Protein AF-A0AAE1BV63-F1 (afdb_monomer_lite)

Sequence (931 aa):
MGALGSFGGLFDLREAGYTDPILVSGTDGVGTKLKIAHGSNQHNTLGQDLVAMCVNDILVHGARPLFFLDYLATSVLDVAQTVAVVEGVARGCRMAGCALIGGETAEMPGIYPRGEYDLAGFGVGAVERTRLLPRPDTMGPGDTLVALPSSGLHSNGFSLVRRILEADRLSYNDPAPFSPSLSLGTALLTPTTIYPKLLMSALESGLVKGAAHITGGGLTHNIPRILPDNLCAVLKATHWHIHTVFKWIFAHGVSSNEMAGTFNCGLGMVLVVGSGDVEKVVGLIGQGEAKVVGVLTERKQDAPQVIVEELENCLSIELSAMLPMCPSMSTPRTKVAILISGTGTNLQALIDHTRCGLSRGEIVLVLSNKEGVEGITRAEKAGIYTKVIPHQKFESRESFECAVTRELRSAGTDLICLAGFMRVLTGGFVSEWSGRLVNVHPSLLPMFKGIGAQRQALQAGVTLSGCTVHFVAEEVDGGAIITQESVPVLPDDTEDSLTQRIKTAEHKAYPRALEMLARGEVVLGEDGRCINSTIIHLLPERKDVDYFSIFLHFHHFPAINIAPQDIIKMPVRGNTFKIFVGNLSDRTSSTDIRELFEEHGSVVEADVVKNYGFVHMEKEDEGRAAIEVLNGHSLHGKHIVVEASTGARKGGNQKTKIFVGNVHKDAKVDELKGLFEVYGSVVEADILTNYAFLHMDDECQAQRAIRELDGYELHGLRLRVQESTSRVRQQAGMGNPDMCYRCGSGGHWSKECPRDGRLSGGGGGGGGGGGGGSRYPPQPPPERERGGRGSFGASSRYDPYPPPPPPSYARERLIRYREEFDRFGRYDRYYDEGLFESRYGDPPPPLPPLPPPMMRDSMYDHHRRPPLPPLPPPELPGYLRYGRRSPPPPRSRGMDSGSRRRSISPPPHHSLQFHPPPSSRGYVPLTRRPY

Secondary structure (DSSP, 8-state):
---TTSSS----TTTTT-SSEEEEEEEEE-TTHHHHHHHHT--TTHHHHHHHHHHHHHHTTTPEEEEEEEEEEESS--HHHHHHHHHHHHHHHHHHT-EEEEEEEEE-TTTSPTT-EEEEEEEEEEEEGGG-S--GGG--TT-EEEEEE-SSSTTSSHHHHHHHHHHHT--TTSEETTEEEEEHHHHHTPPPP--HHHHHHHHHTT-EEEEEE--TTHHHHHGGGGS-TTEEEEEEGGGSPPPHHHHHHHHTT--HHHHHHHS-TTEEEEEEE-TTTHHHHHHHH-TTT-EEEEEEEEPPTT--SEEEETHHHHHHTTHHHHGGG-HHHHSPPEEEEEEESSS-HHHHHHHHHHHSTT-SEEEEEEEESSTT-HHHHHHHHTT--EEE--GGGSSSHHHHHHHHHHHHHHTT-SEEEESS--SPPPHHHHHHTTTTEEEEESS-TTSS-STTHHHHHHHTT-SEEEEEEEE--SSTT-SPEEEEEEEEPPTT--HHHHHHHHHHHHHHHHHHHHHHHHTTSSEE-TTSSEES----EE----TT--TTTTGGGSSS-------TTSS---------EEEEEES--TT--HHHHHHHHHTTS-EEEEEEETTEEEEEESSHHHHHHHHHHHTT-EETTEE-EEEE-----------EEEEEES--TT--HHHHHHHHHTTS-EEEEEE-SSEEEEEES-HHHHHHHHHHHTT-EETTEE-EEEE--SPPPSS-----TTB-TTTS-BSS-TTS-TT---------------------PPPP---------------------PPPPPPTTSSSSSSTTTTTGGGT------SS------SS---PPPPPPPPPPPP----------PPPPPPPPPPP------------------------------PPP----------------------

Foldseek 3Di:
DDDAPPPWFDDDVVVVPDDAKDKDKFKDWLPPLLVLCLQLVNQQQRLLLQLQVGLVVSVQFLWQWAEKEKEKEAQDDDPVNVVSNVNNVCVNCVLSVYYHGYYYYHHDNLPHPHSGMIMMMMIMTIDHPVLTDQQQVPDDFFWFKKFFWWQAQRRFPVVLVVLLCVLQVHGQQQQCLQHNVDRNSVSSSRHTDRCNVLQSQLSVVSQWNGKWFAHAQAQQPGVVVRYDPFKAWEFELVFFAFRSNLLLSVLLLADLNNSRGTGNRTTRMMTTGGNVCVVVSCVSSDPPRMTGGTTMRGDDPPHRRYHYPCSNVNSPVCSVVSQVVRSQHPDAAAEEEEEAAAQCPLVLLLLVLVNRSSFSYDHQEYEYLDPPHNNQVVCVVSVHHYYYQNPVVDPDLVRSLVVVVVVCVVSVHRAYEYRHNPDQHDQVSLVVCPQRYKYKALWDPPPQFDPPSLVVCVVVVDQKTAMWMFRDHNPGVPAETQEIEMDTDDPPDDSVNSVVRRSVRSSVTVSVSSRCVRSVCWTQDPVRYTDNGPHPHDDPDDSPDDPPVVPPPPPDDPDDDDDPPPPDPPPDPDPWFKKKKAQADQPDAQVNVCVLLVVQAAWPGKADDRGMIMTTGNDPVSLVVSQVPQAQPADPNTGMHMGGPPDDDPDDDPWFKKKKFQADQPDDQVNVLVLLVVQADWPDKADDRGMIITTGSHPVSLVVSQVPQQQPADPNTGIHMDTDPDDDDPDDDDPDVQAAPPPRHGDDHVVPPPPDDDDDDDDDDDDDDDDDDDDDDDDDDDDDDDDDDDDDDDDDDDDDDDDDDDDDVVPPVVPVVPVVVVVPPDDPDPPDDDDDDDDDDDDDDDDDDDDDDDDDDDDDDDDDDDDDDDDDDDDDDDDDDDDDDDDDDDDDDDDDDDDDDDDDDDDDDDDDDDDDDDDDDDDDDDDDDDD

Structure (mmCIF, N/CA/C/O backbone):
data_AF-A0AAE1BV63-F1
#
_entry.id   AF-A0AAE1BV63-F1
#
loop_
_atom_site.group_PDB
_atom_site.id
_atom_site.type_symbol
_atom_site.label_atom_id
_atom_site.label_alt_id
_atom_site.label_comp_id
_atom_site.label_asym_id
_atom_site.label_entity_id
_atom_site.label_seq_id
_atom_site.pdbx_PDB_ins_code
_atom_site.Cartn_x
_atom_site.Cartn_y
_atom_site.Cartn_z
_atom_site.occupancy
_atom_site.B_iso_or_equiv
_atom_site.auth_seq_id
_atom_site.auth_comp_id
_atom_site.auth_asym_id
_atom_site.auth_atom_id
_atom_site.pdbx_PDB_model_num
ATOM 1 N N . MET A 1 1 ? -36.132 -7.567 12.365 1.00 48.16 1 MET A N 1
ATOM 2 C CA . MET A 1 1 ? -36.767 -6.713 11.339 1.00 48.16 1 MET A CA 1
ATOM 3 C C . MET A 1 1 ? -36.073 -7.010 10.011 1.00 48.16 1 MET A C 1
ATOM 5 O O . MET A 1 1 ? -34.857 -6.916 9.986 1.00 48.16 1 MET A O 1
ATOM 9 N N . GLY A 1 2 ? -36.809 -7.417 8.967 1.00 44.41 2 GLY A N 1
ATOM 10 C CA . GLY A 1 2 ? -36.279 -7.761 7.629 1.00 44.41 2 GLY A CA 1
ATOM 11 C C . GLY A 1 2 ? -35.712 -9.185 7.490 1.00 44.41 2 GLY A C 1
ATOM 12 O O . GLY A 1 2 ? -34.997 -9.649 8.371 1.00 44.41 2 GLY A O 1
ATOM 13 N N . ALA A 1 3 ? -36.050 -9.875 6.396 1.00 48.84 3 ALA A N 1
ATOM 14 C CA . ALA A 1 3 ? -35.415 -11.125 5.965 1.00 48.84 3 ALA A CA 1
ATOM 15 C C . ALA A 1 3 ? -34.376 -10.814 4.871 1.00 48.84 3 ALA A C 1
ATOM 17 O O . ALA A 1 3 ? -34.560 -9.854 4.120 1.00 48.84 3 ALA A O 1
ATOM 18 N N . LEU A 1 4 ? -33.307 -11.616 4.763 1.00 54.28 4 LEU A N 1
ATOM 19 C CA . LEU A 1 4 ? -32.365 -11.545 3.636 1.00 54.28 4 LEU A CA 1
ATOM 20 C C . LEU A 1 4 ? -33.153 -11.646 2.315 1.00 54.28 4 LEU A C 1
ATOM 22 O O . LEU A 1 4 ? -33.952 -12.567 2.150 1.00 54.28 4 LEU A O 1
ATOM 26 N N . GLY A 1 5 ? -32.969 -10.679 1.410 1.00 52.78 5 GLY A N 1
ATOM 27 C CA . GLY A 1 5 ? -33.716 -10.579 0.146 1.00 52.78 5 GLY A CA 1
ATOM 28 C C . GLY A 1 5 ? -34.748 -9.442 0.061 1.00 52.78 5 GLY A C 1
ATOM 29 O O . GLY A 1 5 ? -35.407 -9.304 -0.968 1.00 52.78 5 GLY A O 1
ATOM 30 N N . SER A 1 6 ? -34.902 -8.601 1.093 1.00 57.50 6 SER A N 1
ATOM 31 C CA . SER A 1 6 ? -35.590 -7.304 0.958 1.00 57.50 6 SER A CA 1
ATOM 32 C C . SER A 1 6 ? -34.707 -6.258 0.262 1.00 57.50 6 SER A C 1
ATOM 34 O O . SER A 1 6 ? -33.487 -6.360 0.296 1.00 57.50 6 SER A O 1
ATOM 36 N N . PHE A 1 7 ? -35.307 -5.202 -0.311 1.00 67.06 7 PHE A N 1
ATOM 37 C CA . PHE A 1 7 ? -34.598 -4.084 -0.979 1.00 67.06 7 PHE A CA 1
ATOM 38 C C . PHE A 1 7 ? -33.525 -3.374 -0.121 1.00 67.06 7 PHE A C 1
ATOM 40 O O . PHE A 1 7 ? -32.761 -2.566 -0.640 1.00 67.06 7 PHE A O 1
ATOM 47 N N . GLY A 1 8 ? -33.482 -3.635 1.186 1.00 78.94 8 GLY A N 1
ATOM 48 C CA . GLY A 1 8 ? -32.449 -3.160 2.098 1.00 78.94 8 GLY A CA 1
ATOM 49 C C . GLY A 1 8 ? -32.586 -3.793 3.482 1.00 78.94 8 GLY A C 1
ATOM 50 O O . GLY A 1 8 ? -33.669 -4.262 3.851 1.00 78.94 8 GLY A O 1
ATOM 51 N N . GLY A 1 9 ? -31.485 -3.805 4.234 1.00 85.81 9 GLY A N 1
ATOM 52 C CA . GLY A 1 9 ? -31.464 -4.149 5.655 1.00 85.81 9 GLY A CA 1
ATOM 53 C C . GLY A 1 9 ? -31.871 -2.953 6.524 1.00 85.81 9 GLY A C 1
ATOM 54 O O . GLY A 1 9 ? -31.600 -1.804 6.178 1.00 85.81 9 GLY A O 1
ATOM 55 N N . LEU A 1 10 ? -32.533 -3.214 7.652 1.00 89.44 10 LEU A N 1
ATOM 56 C CA . LEU A 1 10 ? -32.981 -2.189 8.601 1.00 89.44 10 LEU A CA 1
ATOM 57 C C . LEU A 1 10 ? -32.291 -2.396 9.951 1.00 89.44 10 LEU A C 1
ATOM 59 O O . LEU A 1 10 ? -32.189 -3.529 10.419 1.00 89.44 10 LEU A O 1
ATOM 63 N N . PHE A 1 11 ? -31.866 -1.306 10.593 1.00 91.38 11 PHE A N 1
ATOM 64 C CA . PHE A 1 11 ? -31.244 -1.331 11.918 1.00 91.38 11 PHE A CA 1
ATOM 65 C C . PHE A 1 11 ? -31.878 -0.270 12.825 1.00 91.38 11 PHE A C 1
ATOM 67 O O . PHE A 1 11 ? -31.941 0.903 12.456 1.00 91.38 11 PHE A O 1
ATOM 74 N N . ASP A 1 12 ? -32.342 -0.673 14.008 1.00 92.56 12 ASP A N 1
ATOM 75 C CA . ASP A 1 12 ? -32.996 0.221 14.968 1.00 92.56 12 ASP A CA 1
ATOM 76 C C . ASP A 1 12 ? -31.993 0.734 16.016 1.00 92.56 12 ASP A C 1
ATOM 78 O O . ASP A 1 12 ? -31.551 0.008 16.907 1.00 92.56 12 ASP A O 1
ATOM 82 N N . LEU A 1 13 ? -31.634 2.018 15.917 1.00 94.31 13 LEU A N 1
ATOM 83 C CA . LEU A 1 13 ? -30.708 2.674 16.850 1.00 94.31 13 LEU A CA 1
ATOM 84 C C . LEU A 1 13 ? -31.294 2.860 18.252 1.00 94.31 13 LEU A C 1
ATOM 86 O O . LEU A 1 13 ? -30.547 2.897 19.232 1.00 94.31 13 LEU A O 1
ATOM 90 N N . ARG A 1 14 ? -32.619 2.992 18.358 1.00 91.81 14 ARG A N 1
ATOM 91 C CA . ARG A 1 14 ? -33.298 3.191 19.636 1.00 91.81 14 ARG A CA 1
ATOM 92 C C . ARG A 1 14 ? -33.307 1.894 20.430 1.00 91.81 14 ARG A C 1
ATOM 94 O O . ARG A 1 14 ? -32.997 1.923 21.617 1.00 91.81 14 ARG A O 1
ATOM 101 N N . GLU A 1 15 ? -33.615 0.769 19.786 1.00 91.88 15 GLU A N 1
ATOM 102 C CA . GLU A 1 15 ? -33.500 -0.548 20.430 1.00 91.88 15 GLU A CA 1
ATOM 103 C C . GLU A 1 15 ? -32.046 -0.902 20.762 1.00 91.88 15 GLU A C 1
ATOM 105 O O . GLU A 1 15 ? -31.790 -1.526 21.790 1.00 91.88 15 GLU A O 1
ATOM 110 N N . ALA A 1 16 ? -31.081 -0.423 19.970 1.00 90.88 16 ALA A N 1
ATOM 111 C CA . ALA A 1 16 ? -29.656 -0.537 20.286 1.00 90.88 16 ALA A CA 1
ATOM 112 C C . ALA A 1 16 ? -29.198 0.343 21.473 1.00 90.88 16 ALA A C 1
ATOM 114 O O . ALA A 1 16 ? -28.040 0.256 21.885 1.00 90.88 16 ALA A O 1
ATOM 115 N N . GLY A 1 17 ? -30.092 1.159 22.047 1.00 93.94 17 GLY A N 1
ATOM 116 C CA . GLY A 1 17 ? -29.869 1.894 23.294 1.00 93.94 17 GLY A CA 1
ATOM 117 C C . GLY A 1 17 ? -29.254 3.286 23.144 1.00 93.94 17 GLY A C 1
ATOM 118 O O . GLY A 1 17 ? -28.806 3.847 24.143 1.00 93.94 17 GLY A O 1
ATOM 119 N N . TYR A 1 18 ? -29.226 3.856 21.937 1.00 95.88 18 TYR A N 1
ATOM 120 C CA . TYR A 1 18 ? -28.666 5.191 21.707 1.00 95.88 18 TYR A CA 1
ATOM 121 C C . TYR A 1 18 ? -29.670 6.315 21.978 1.00 95.88 18 TYR A C 1
ATOM 123 O O . TYR A 1 18 ? -30.867 6.178 21.712 1.00 95.88 18 TYR A O 1
ATOM 131 N N . THR A 1 19 ? -29.163 7.452 22.464 1.00 95.44 19 THR A N 1
ATOM 132 C CA . THR A 1 19 ? -29.959 8.661 22.740 1.00 95.44 19 THR A CA 1
ATOM 133 C C . THR A 1 19 ? -29.671 9.794 21.750 1.00 95.44 19 THR A C 1
ATOM 135 O O . THR A 1 19 ? -30.606 10.271 21.110 1.00 95.44 19 THR A O 1
ATOM 138 N N . ASP A 1 20 ? -28.406 10.209 21.582 1.00 96.44 20 ASP A N 1
ATOM 139 C CA . ASP A 1 20 ? -27.961 11.184 20.563 1.00 96.44 20 ASP A CA 1
ATOM 140 C C . ASP A 1 20 ? -26.793 10.591 19.749 1.00 96.44 20 ASP A C 1
ATOM 142 O O . ASP A 1 20 ? -25.635 11.020 19.880 1.00 96.44 20 ASP A O 1
ATOM 146 N N . PRO A 1 21 ? -27.071 9.549 18.934 1.00 96.81 21 PRO A N 1
ATOM 147 C CA . PRO A 1 21 ? -26.033 8.862 18.187 1.00 96.81 21 PRO A CA 1
ATOM 148 C C . PRO A 1 21 ? -25.494 9.717 17.040 1.00 96.81 21 PRO A C 1
ATOM 150 O O . PRO A 1 21 ? -26.239 10.301 16.251 1.00 96.81 21 PRO A O 1
ATOM 153 N N . ILE A 1 22 ? -24.177 9.679 16.873 1.00 97.94 22 ILE A N 1
ATOM 154 C CA . ILE A 1 22 ? -23.497 9.970 15.615 1.00 97.94 22 ILE A CA 1
ATOM 155 C C . ILE A 1 22 ? -23.213 8.637 14.931 1.00 97.94 22 ILE A C 1
ATOM 157 O O . ILE A 1 22 ? -22.596 7.749 15.522 1.00 97.94 22 ILE A O 1
ATOM 161 N N . LEU A 1 23 ? -23.647 8.515 13.677 1.00 98.31 23 LEU A N 1
ATOM 162 C CA . LEU A 1 23 ? -23.282 7.390 12.826 1.00 98.31 23 LEU A CA 1
ATOM 163 C C . LEU A 1 23 ? -21.891 7.609 12.242 1.00 98.31 23 LEU A C 1
ATOM 165 O O . LEU A 1 23 ? -21.590 8.678 11.711 1.00 98.31 23 LEU A O 1
ATOM 169 N N . VAL A 1 24 ? -21.065 6.575 12.328 1.00 98.44 24 VAL A N 1
ATOM 170 C CA . VAL A 1 24 ? -19.722 6.537 11.759 1.00 98.44 24 VAL A CA 1
ATOM 171 C C . VAL A 1 24 ? -19.700 5.411 10.740 1.00 98.44 24 VAL A C 1
ATOM 173 O O . VAL A 1 24 ? -19.952 4.258 11.082 1.00 98.44 24 VAL A O 1
ATOM 176 N N . SER A 1 25 ? -19.427 5.747 9.487 1.00 97.81 25 SER A N 1
ATOM 177 C CA . SER A 1 25 ? -19.325 4.784 8.394 1.00 97.81 25 SER A CA 1
ATOM 178 C C . SER A 1 25 ? -17.893 4.716 7.885 1.00 97.81 25 SER A C 1
ATOM 180 O O . SER A 1 25 ? -17.266 5.757 7.694 1.00 97.81 25 SER A O 1
ATOM 182 N N . GLY A 1 26 ? -17.415 3.509 7.614 1.00 96.12 26 GLY A N 1
ATOM 183 C CA . GLY A 1 26 ? -16.130 3.245 6.978 1.00 96.12 26 GLY A CA 1
ATOM 184 C C . GLY A 1 26 ? -16.321 2.304 5.797 1.00 96.12 26 GLY A C 1
ATOM 185 O O . GLY A 1 26 ? -17.172 1.413 5.837 1.00 96.12 26 GLY A O 1
ATOM 186 N N . THR A 1 27 ? -15.537 2.511 4.746 1.00 97.69 27 THR A N 1
ATOM 187 C CA . THR A 1 27 ? -15.464 1.594 3.611 1.00 97.69 27 THR A CA 1
ATOM 188 C C . THR A 1 27 ? -14.014 1.256 3.348 1.00 97.69 27 THR A C 1
ATOM 190 O O . THR A 1 27 ? -13.160 2.140 3.401 1.00 97.69 27 THR A O 1
ATOM 193 N N . ASP A 1 28 ? -13.748 -0.019 3.101 1.00 97.38 28 ASP A N 1
ATOM 194 C CA . ASP A 1 28 ? -12.404 -0.495 2.815 1.00 97.38 28 ASP A CA 1
ATOM 195 C C . ASP A 1 28 ? -12.444 -1.775 1.973 1.00 97.38 28 ASP A C 1
ATOM 197 O O . ASP A 1 28 ? -13.479 -2.438 1.854 1.00 97.38 28 ASP A O 1
ATOM 201 N N . GLY A 1 29 ? -11.301 -2.116 1.393 1.00 96.00 29 GLY A N 1
ATOM 202 C CA . GLY A 1 29 ? -11.065 -3.371 0.696 1.00 96.00 29 GLY A CA 1
ATOM 203 C C . GLY A 1 29 ? -9.967 -4.190 1.371 1.00 96.00 29 GLY A C 1
ATOM 204 O O . GLY A 1 29 ? -9.286 -3.752 2.294 1.00 96.00 29 GLY A O 1
ATOM 205 N N . VAL A 1 30 ? -9.752 -5.408 0.877 1.00 96.12 30 VAL A N 1
ATOM 206 C CA . VAL A 1 30 ? -8.636 -6.261 1.339 1.00 96.12 30 VAL A CA 1
ATOM 207 C C . VAL A 1 30 ? -7.310 -5.886 0.654 1.00 96.12 30 VAL A C 1
ATOM 209 O O . VAL A 1 30 ? -6.223 -6.208 1.136 1.00 96.12 30 VAL A O 1
ATOM 212 N N . GLY A 1 31 ? -7.383 -5.191 -0.484 1.00 94.31 31 GLY A N 1
ATOM 213 C CA . GLY A 1 31 ? -6.221 -4.749 -1.248 1.00 94.31 31 GLY A CA 1
ATOM 214 C C . GLY A 1 31 ? -5.476 -5.895 -1.939 1.00 94.31 31 GLY A C 1
ATOM 215 O O . GLY A 1 31 ? -6.015 -6.967 -2.219 1.00 94.31 31 GLY A O 1
ATOM 216 N N . THR A 1 32 ? -4.187 -5.693 -2.224 1.00 94.69 32 THR A N 1
ATOM 217 C CA . THR A 1 32 ? -3.388 -6.646 -3.019 1.00 94.69 32 THR A CA 1
ATOM 218 C C . THR A 1 32 ? -3.081 -7.969 -2.310 1.00 94.69 32 THR A C 1
ATOM 220 O O . THR A 1 32 ? -2.528 -8.873 -2.942 1.00 94.69 32 THR A O 1
ATOM 223 N N . LYS A 1 33 ? -3.508 -8.144 -1.050 1.00 97.56 33 LYS A N 1
ATOM 224 C CA . LYS A 1 33 ? -3.543 -9.446 -0.364 1.00 97.56 33 LYS A CA 1
ATOM 225 C C . LYS A 1 33 ? -4.421 -10.461 -1.112 1.00 97.56 33 LYS A C 1
ATOM 227 O O . LYS A 1 33 ? -4.077 -11.642 -1.138 1.00 97.56 33 LYS A O 1
ATOM 232 N N . LEU A 1 34 ? -5.452 -10.003 -1.836 1.00 97.06 34 LEU A N 1
ATOM 233 C CA . LEU A 1 34 ? -6.277 -10.842 -2.719 1.00 97.06 34 LEU A CA 1
ATOM 234 C C . LEU A 1 34 ? -5.446 -11.608 -3.758 1.00 97.06 34 LEU A C 1
ATOM 236 O O . LEU A 1 34 ? -5.719 -12.768 -4.041 1.00 97.06 34 LEU A O 1
ATOM 240 N N . LYS A 1 35 ? -4.357 -11.020 -4.268 1.00 95.62 35 LYS A N 1
ATOM 241 C CA . LYS A 1 35 ? -3.487 -11.692 -5.247 1.00 95.62 35 LYS A CA 1
ATOM 242 C C . LYS A 1 35 ? -2.739 -12.887 -4.645 1.00 95.62 35 LYS A C 1
ATOM 244 O O . LYS A 1 35 ? -2.512 -13.864 -5.349 1.00 95.62 35 LYS A O 1
ATOM 249 N N . ILE A 1 36 ? -2.404 -12.838 -3.351 1.00 95.94 36 ILE A N 1
ATOM 250 C CA . ILE A 1 36 ? -1.831 -13.988 -2.632 1.00 95.94 36 ILE A CA 1
ATOM 251 C C . ILE A 1 36 ? -2.888 -15.083 -2.481 1.00 95.94 36 ILE A C 1
ATOM 253 O O . ILE A 1 36 ? -2.604 -16.256 -2.711 1.00 95.94 36 ILE A O 1
ATOM 257 N N . ALA A 1 37 ? -4.119 -14.705 -2.134 1.00 96.31 37 ALA A N 1
ATOM 258 C CA . ALA A 1 37 ? -5.234 -15.637 -2.007 1.00 96.31 37 ALA A CA 1
ATOM 259 C C . ALA A 1 37 ? -5.579 -16.327 -3.330 1.00 96.31 37 ALA A C 1
ATOM 261 O O . ALA A 1 37 ? -5.750 -17.542 -3.344 1.00 96.31 37 ALA A O 1
ATOM 262 N N . HIS A 1 38 ? -5.620 -15.586 -4.442 1.00 94.25 38 HIS A N 1
ATOM 263 C CA . HIS A 1 38 ? -5.811 -16.154 -5.780 1.00 94.25 38 HIS A CA 1
ATOM 264 C C . HIS A 1 38 ? -4.671 -17.116 -6.137 1.00 94.25 38 HIS A C 1
ATOM 266 O O . HIS A 1 38 ? -4.922 -18.247 -6.540 1.00 94.25 38 HIS A O 1
ATOM 272 N N . GLY A 1 39 ? -3.414 -16.707 -5.928 1.00 92.81 39 GLY A N 1
ATOM 273 C CA . GLY A 1 39 ? -2.250 -17.526 -6.271 1.00 92.81 39 GLY A CA 1
ATOM 274 C C . GLY A 1 39 ? -2.063 -18.778 -5.405 1.00 92.81 39 GLY A C 1
ATOM 275 O O . GLY A 1 39 ? -1.476 -19.753 -5.866 1.00 92.81 39 GLY A O 1
ATOM 276 N N . SER A 1 40 ? -2.561 -18.771 -4.166 1.00 93.94 40 SER A N 1
ATOM 277 C CA . SER A 1 40 ? -2.492 -19.909 -3.234 1.00 93.94 40 SER A CA 1
ATOM 278 C C . SER A 1 40 ? -3.794 -20.711 -3.128 1.00 93.94 40 SER A C 1
ATOM 280 O O . SER A 1 40 ? -3.825 -21.710 -2.411 1.00 93.94 40 SER A O 1
ATOM 282 N N . ASN A 1 41 ? -4.852 -20.284 -3.828 1.00 94.31 41 ASN A N 1
ATOM 283 C CA . ASN A 1 41 ? -6.203 -20.846 -3.768 1.00 94.31 41 ASN A CA 1
ATOM 284 C C . ASN A 1 41 ? -6.757 -20.970 -2.328 1.00 94.31 41 ASN A C 1
ATOM 286 O O . ASN A 1 41 ? -7.327 -21.991 -1.942 1.00 94.31 41 ASN A O 1
ATOM 290 N N . GLN A 1 42 ? -6.541 -19.939 -1.503 1.00 95.06 42 GLN A N 1
ATOM 291 C CA . GLN A 1 42 ? -6.963 -19.877 -0.097 1.00 95.06 42 GLN A CA 1
ATOM 292 C C . GLN A 1 42 ? -7.808 -18.618 0.145 1.00 95.06 42 GLN A C 1
ATOM 294 O O . GLN A 1 42 ? -7.292 -17.504 0.106 1.00 95.06 42 GLN A O 1
ATOM 299 N N . HIS A 1 43 ? -9.112 -18.786 0.398 1.00 96.00 43 HIS A N 1
ATOM 300 C CA . HIS A 1 43 ? -10.083 -17.672 0.421 1.00 96.00 43 HIS A CA 1
ATOM 301 C C . HIS A 1 43 ? -10.863 -17.512 1.735 1.00 96.00 43 HIS A C 1
ATOM 303 O O . HIS A 1 43 ? -11.503 -16.490 1.970 1.00 96.00 43 HIS A O 1
ATOM 309 N N . ASN A 1 44 ? -10.796 -18.509 2.613 1.00 93.56 44 ASN A N 1
ATOM 310 C CA . ASN A 1 44 ? -11.614 -18.631 3.821 1.00 93.56 44 ASN A CA 1
ATOM 311 C C . ASN A 1 44 ? -11.394 -17.515 4.862 1.00 93.56 44 ASN A C 1
ATOM 313 O O . ASN A 1 44 ? -12.281 -17.249 5.676 1.00 93.56 44 ASN A O 1
ATOM 317 N N . THR A 1 45 ? -10.227 -16.873 4.884 1.00 95.75 45 THR A N 1
ATOM 318 C CA . THR A 1 45 ? -9.898 -15.825 5.865 1.00 95.75 45 THR A CA 1
ATOM 319 C C . THR A 1 45 ? -10.108 -14.403 5.346 1.00 95.75 45 THR A C 1
ATOM 321 O O . THR A 1 45 ? -10.199 -13.479 6.153 1.00 95.75 45 THR A O 1
ATOM 324 N N . LEU A 1 46 ? -10.272 -14.210 4.033 1.00 96.81 46 LEU A N 1
ATOM 325 C CA . LEU A 1 46 ? -10.323 -12.874 3.424 1.00 96.81 46 LEU A CA 1
ATOM 326 C C . LEU A 1 46 ? -11.548 -12.062 3.837 1.00 96.81 46 LEU A C 1
ATOM 328 O O . LEU A 1 46 ? -11.464 -10.846 3.986 1.00 96.81 46 LEU A O 1
ATOM 332 N N . GLY A 1 47 ? -12.679 -12.721 4.080 1.00 97.56 47 GLY A N 1
ATOM 333 C CA . GLY A 1 47 ? -13.851 -12.028 4.602 1.00 97.56 47 GLY A CA 1
ATOM 334 C C . GLY A 1 47 ? -13.627 -11.459 6.012 1.00 97.56 47 GLY A C 1
ATOM 335 O O . GLY A 1 47 ? -14.152 -10.395 6.329 1.00 97.56 47 GLY A O 1
ATOM 336 N N . GLN A 1 48 ? -12.788 -12.099 6.842 1.00 98.50 48 GLN A N 1
ATOM 337 C CA . GLN A 1 48 ? -12.395 -11.531 8.137 1.00 98.50 48 GLN A CA 1
ATOM 338 C C . GLN A 1 48 ? -11.519 -10.292 7.943 1.00 98.50 48 GLN A C 1
ATOM 340 O O . GLN A 1 48 ? -11.732 -9.302 8.637 1.00 98.50 48 GLN A O 1
ATOM 345 N N . ASP A 1 49 ? -10.562 -10.332 7.007 1.00 98.50 49 ASP A N 1
ATOM 346 C CA . ASP A 1 49 ? -9.739 -9.170 6.657 1.00 98.50 49 ASP A CA 1
ATOM 347 C C . ASP A 1 49 ? -10.610 -7.983 6.225 1.00 98.50 49 ASP A C 1
ATOM 349 O O . ASP A 1 49 ? -10.432 -6.881 6.742 1.00 98.50 49 ASP A O 1
ATOM 353 N N . LEU A 1 50 ? -11.596 -8.223 5.352 1.00 98.56 50 LEU A N 1
ATOM 354 C CA . LEU A 1 50 ? -12.516 -7.196 4.857 1.00 98.56 50 LEU A CA 1
ATOM 355 C C . LEU A 1 50 ? -13.286 -6.518 5.997 1.00 98.56 50 LEU A C 1
ATOM 357 O O . LEU A 1 50 ? -13.333 -5.289 6.088 1.00 98.56 50 LEU A O 1
ATOM 361 N N . VAL A 1 51 ? -13.868 -7.325 6.889 1.00 98.69 51 VAL A N 1
ATOM 362 C CA . VAL A 1 51 ? -14.607 -6.807 8.044 1.00 98.69 51 VAL A CA 1
ATOM 363 C C . VAL A 1 51 ? -13.669 -6.049 8.972 1.00 98.69 51 VAL A C 1
ATOM 365 O O . VAL A 1 51 ? -13.991 -4.927 9.354 1.00 98.69 51 VAL A O 1
ATOM 368 N N . ALA A 1 52 ? -12.514 -6.630 9.315 1.00 98.62 52 ALA A N 1
ATOM 369 C CA . ALA A 1 52 ? -11.553 -6.048 10.245 1.00 98.62 52 ALA A CA 1
ATOM 370 C C . ALA A 1 52 ? -11.093 -4.656 9.805 1.00 98.62 52 ALA A C 1
ATOM 372 O O . ALA A 1 52 ? -11.090 -3.745 10.630 1.00 98.62 52 ALA A O 1
ATOM 373 N N . MET A 1 53 ? -10.773 -4.482 8.519 1.00 98.19 53 MET A N 1
ATOM 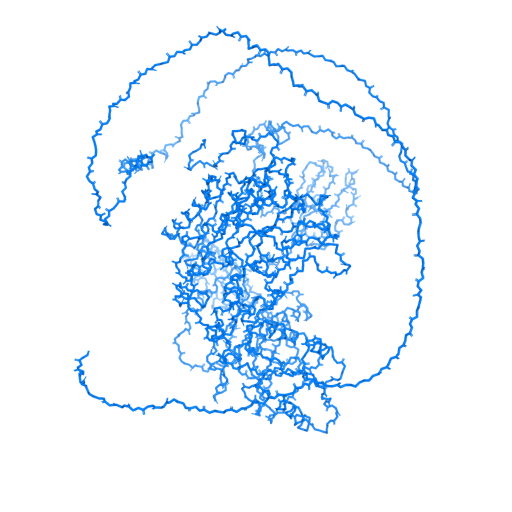374 C CA . MET A 1 53 ? -10.361 -3.189 7.967 1.00 98.19 53 MET A CA 1
ATOM 375 C C . MET A 1 53 ? -11.424 -2.111 8.215 1.00 98.19 53 MET A C 1
ATOM 377 O O . MET A 1 53 ? -11.130 -1.084 8.822 1.00 98.19 53 MET A O 1
ATOM 381 N N . CYS A 1 54 ? -12.687 -2.395 7.891 1.00 98.44 54 CYS A N 1
ATOM 382 C CA . CYS A 1 54 ? -13.772 -1.432 8.078 1.00 98.44 54 CYS A CA 1
ATOM 383 C C . CYS A 1 54 ? -14.115 -1.187 9.557 1.00 98.44 54 CYS A C 1
ATOM 385 O O . CYS A 1 54 ? -14.315 -0.044 9.972 1.00 98.44 54 CYS A O 1
ATOM 387 N N . VAL A 1 55 ? -14.244 -2.252 10.364 1.00 98.50 55 VAL A N 1
ATOM 388 C CA . VAL A 1 55 ? -14.719 -2.107 11.752 1.00 98.50 55 VAL A CA 1
ATOM 389 C C . VAL A 1 55 ? -13.666 -1.481 12.654 1.00 98.50 55 VAL A C 1
ATOM 391 O O . VAL A 1 55 ? -14.025 -0.754 13.575 1.00 98.50 55 VAL A O 1
ATOM 394 N N . ASN A 1 56 ? -12.379 -1.730 12.402 1.00 98.62 56 ASN A N 1
ATOM 395 C CA . ASN A 1 56 ? -11.303 -1.114 13.170 1.00 98.62 56 ASN A CA 1
ATOM 396 C C . ASN A 1 56 ? -11.175 0.386 12.852 1.00 98.62 56 ASN A C 1
ATOM 398 O O . ASN A 1 56 ? -10.860 1.156 13.756 1.00 98.62 56 ASN A O 1
ATOM 402 N N . ASP A 1 57 ? -11.478 0.813 11.622 1.00 98.44 57 ASP A N 1
ATOM 403 C CA . ASP A 1 57 ? -11.469 2.229 11.233 1.00 98.44 57 ASP A CA 1
ATOM 404 C C . ASP A 1 57 ? -12.611 3.023 11.878 1.00 98.44 57 ASP A C 1
ATOM 406 O O . ASP A 1 57 ? -12.396 4.105 12.414 1.00 98.44 57 ASP A O 1
ATOM 410 N N . ILE A 1 58 ? -13.832 2.488 11.925 1.00 98.38 58 ILE A N 1
ATOM 411 C CA . ILE A 1 58 ? -14.916 3.179 12.648 1.00 98.38 58 ILE A CA 1
ATOM 412 C C . ILE A 1 58 ? -14.686 3.166 14.168 1.00 98.38 58 ILE A C 1
ATOM 414 O O . ILE A 1 58 ? -15.072 4.105 14.868 1.00 98.38 58 ILE A O 1
ATOM 418 N N . LEU A 1 59 ? -14.008 2.134 14.685 1.00 98.38 59 LEU A N 1
ATOM 419 C CA . LEU A 1 59 ? -13.707 1.983 16.108 1.00 98.38 59 LEU A CA 1
ATOM 420 C C . LEU A 1 59 ? -12.813 3.110 16.635 1.00 98.38 59 LEU A C 1
ATOM 422 O O . LEU A 1 59 ? -12.972 3.514 17.789 1.00 98.38 59 LEU A O 1
ATOM 426 N N . VAL A 1 60 ? -11.919 3.673 15.809 1.00 98.19 60 VAL A N 1
ATOM 427 C CA . VAL A 1 60 ? -11.035 4.768 16.248 1.00 98.19 60 VAL A CA 1
ATOM 428 C C . VAL A 1 60 ? -11.784 6.046 16.626 1.00 98.19 60 VAL A C 1
ATOM 430 O O . VAL A 1 60 ? -11.273 6.858 17.396 1.00 98.19 60 VAL A O 1
ATOM 433 N N . HIS A 1 61 ? -13.024 6.195 16.154 1.00 98.25 61 HIS A N 1
ATOM 434 C CA . HIS A 1 61 ? -13.924 7.288 16.518 1.00 98.25 61 HIS A CA 1
ATOM 435 C C . HIS A 1 61 ? -14.702 7.029 17.818 1.00 98.25 61 HIS A C 1
ATOM 437 O O . HIS A 1 61 ? -15.521 7.855 18.223 1.00 98.25 61 HIS A O 1
ATOM 443 N N . GLY A 1 62 ? -14.451 5.898 18.487 1.00 97.19 62 GLY A N 1
ATOM 444 C CA . GLY A 1 62 ? -15.213 5.437 19.647 1.00 97.19 62 GLY A CA 1
ATOM 445 C C . GLY A 1 62 ? -16.544 4.778 19.276 1.00 97.19 62 GLY A C 1
ATOM 446 O O . GLY A 1 62 ? -17.361 4.523 20.160 1.00 97.19 62 GLY A O 1
ATOM 447 N N . ALA A 1 63 ? -16.789 4.522 17.986 1.00 98.00 63 ALA A N 1
ATOM 448 C CA . ALA A 1 63 ? -18.038 3.942 17.517 1.00 98.00 63 ALA A CA 1
ATOM 449 C C . ALA A 1 63 ? -18.070 2.428 17.712 1.00 98.00 63 ALA A C 1
ATOM 451 O O . ALA A 1 63 ? -17.150 1.710 17.320 1.00 98.00 63 ALA A O 1
ATOM 452 N N . ARG A 1 64 ? -19.176 1.939 18.276 1.00 97.62 64 ARG A N 1
ATOM 453 C CA . ARG A 1 64 ? -19.469 0.508 18.332 1.00 97.62 64 ARG A CA 1
ATOM 454 C C . ARG A 1 64 ? -19.968 0.061 16.954 1.00 97.62 64 ARG A C 1
ATOM 456 O O . ARG A 1 64 ? -20.935 0.658 16.475 1.00 97.62 64 ARG A O 1
ATOM 463 N N . PRO A 1 65 ? -19.367 -0.961 16.321 1.00 98.19 65 PRO A N 1
ATOM 464 C CA . PRO A 1 65 ? -19.891 -1.526 15.081 1.00 98.19 65 PRO A CA 1
ATOM 465 C C . PRO A 1 65 ? -21.325 -2.034 15.271 1.00 98.19 65 PRO A C 1
ATOM 467 O O . PRO A 1 65 ? -21.608 -2.733 16.241 1.00 98.19 65 PRO A O 1
ATOM 470 N N . LEU A 1 66 ? -22.225 -1.684 14.353 1.00 97.62 66 LEU A N 1
ATOM 471 C CA . LEU A 1 66 ? -23.639 -2.064 14.403 1.00 97.62 66 LEU A CA 1
ATOM 472 C C . LEU A 1 66 ? -23.970 -3.077 13.316 1.00 97.62 66 LEU A C 1
ATOM 474 O O . LEU A 1 66 ? -24.455 -4.173 13.600 1.00 97.62 66 LEU A O 1
ATOM 478 N N . PHE A 1 67 ? -23.660 -2.730 12.069 1.00 97.50 67 PHE A N 1
ATOM 479 C CA . PHE A 1 67 ? -23.920 -3.584 10.922 1.00 97.50 67 PHE A CA 1
ATOM 480 C C . PHE A 1 67 ? -22.864 -3.430 9.828 1.00 97.50 67 PHE A C 1
ATOM 482 O O . PHE A 1 67 ? -22.068 -2.488 9.826 1.00 97.50 67 PHE A O 1
ATOM 489 N N . PHE A 1 68 ? -22.860 -4.392 8.913 1.00 98.25 68 PHE A N 1
ATOM 490 C CA . PHE A 1 68 ? -21.911 -4.519 7.823 1.00 98.25 68 PHE A CA 1
ATOM 491 C C . PHE A 1 68 ? -22.631 -4.869 6.518 1.00 98.25 68 PHE A C 1
ATOM 493 O O . PHE A 1 68 ? -23.648 -5.575 6.543 1.00 98.25 68 PHE A O 1
ATOM 500 N N . LEU A 1 69 ? -22.090 -4.380 5.404 1.00 97.12 69 LEU A N 1
ATOM 501 C CA . LEU A 1 69 ? -22.448 -4.793 4.052 1.00 97.12 69 LEU A CA 1
ATOM 502 C C . LEU A 1 69 ? -21.190 -5.109 3.245 1.00 97.12 69 LEU A C 1
ATOM 504 O O . LEU A 1 69 ? -20.141 -4.507 3.477 1.00 97.12 69 LEU A O 1
ATOM 508 N N . ASP A 1 70 ? -21.310 -6.003 2.273 1.00 96.56 70 ASP A N 1
ATOM 509 C CA . ASP A 1 70 ? -20.232 -6.368 1.358 1.00 96.56 70 ASP A CA 1
ATOM 510 C C . ASP A 1 70 ? -20.642 -6.266 -0.118 1.00 96.56 70 ASP A C 1
ATOM 512 O O . ASP A 1 70 ? -21.806 -6.396 -0.490 1.00 96.56 70 ASP A O 1
ATOM 516 N N . TYR A 1 71 ? -19.663 -6.006 -0.974 1.00 97.12 71 TYR A N 1
ATOM 517 C CA . TYR A 1 71 ? -19.790 -6.046 -2.424 1.00 97.12 71 TYR A CA 1
ATOM 518 C C . TYR A 1 71 ? -18.665 -6.914 -2.981 1.00 97.12 71 TYR A C 1
ATOM 520 O O . TYR A 1 71 ? -17.485 -6.588 -2.818 1.00 97.12 71 TYR A O 1
ATOM 528 N N . LEU A 1 72 ? -19.038 -8.015 -3.631 1.00 96.75 72 LEU A N 1
ATOM 529 C CA . LEU A 1 72 ? -18.125 -8.940 -4.291 1.00 96.75 72 LEU A CA 1
ATOM 530 C C . LEU A 1 72 ? -18.265 -8.782 -5.802 1.00 96.75 72 LEU A C 1
ATOM 532 O O . LEU A 1 72 ? -19.322 -9.048 -6.370 1.00 96.75 72 LEU A O 1
ATOM 536 N N . ALA A 1 73 ? -17.183 -8.391 -6.465 1.00 96.56 73 ALA A N 1
ATOM 537 C CA . ALA A 1 73 ? -17.116 -8.333 -7.919 1.00 96.56 73 ALA A CA 1
ATOM 538 C C . ALA A 1 73 ? -16.172 -9.411 -8.444 1.00 96.56 73 ALA A C 1
ATOM 540 O O . ALA A 1 73 ? -15.063 -9.543 -7.945 1.00 96.56 73 ALA A O 1
ATOM 541 N N . THR A 1 74 ? -16.582 -10.177 -9.449 1.00 95.88 74 THR A N 1
ATOM 542 C CA . THR A 1 74 ? -15.781 -11.277 -10.009 1.00 95.88 74 THR A CA 1
ATOM 543 C C . THR A 1 74 ? -15.911 -11.347 -11.527 1.00 95.88 74 THR A C 1
ATOM 545 O O . THR A 1 74 ? -16.821 -10.759 -12.106 1.00 95.88 74 THR A O 1
ATOM 548 N N . SER A 1 75 ? -14.999 -12.056 -12.190 1.00 92.81 75 SER A N 1
ATOM 549 C CA . SER A 1 75 ? -15.077 -12.320 -13.632 1.00 92.81 75 SER A CA 1
ATOM 550 C C . SER A 1 75 ? -16.210 -13.284 -13.972 1.00 92.81 75 SER A C 1
ATOM 552 O O . SER A 1 75 ? -17.113 -12.944 -14.727 1.00 92.81 75 SER A O 1
ATOM 554 N N . VAL A 1 76 ? -16.146 -14.480 -13.390 1.00 91.00 76 VAL A N 1
ATOM 555 C CA . VAL A 1 76 ? -17.134 -15.554 -13.491 1.00 91.00 76 VAL A CA 1
ATOM 556 C C . VAL A 1 76 ? -17.293 -16.105 -12.085 1.00 91.00 76 VAL A C 1
ATOM 558 O O . VAL A 1 76 ? -16.290 -16.333 -11.404 1.00 91.00 76 VAL A O 1
ATOM 561 N N . LEU A 1 77 ? -18.530 -16.298 -11.644 1.00 90.56 77 LEU A N 1
ATOM 562 C CA . LEU A 1 77 ? -18.818 -16.741 -10.291 1.00 90.56 77 LEU A CA 1
ATOM 563 C C . LEU A 1 77 ? -18.349 -18.185 -10.060 1.00 90.56 77 LEU A C 1
ATOM 565 O O . LEU A 1 77 ? -18.901 -19.134 -10.618 1.00 90.56 77 LEU A O 1
ATOM 569 N N . ASP A 1 78 ? -17.366 -18.353 -9.177 1.00 92.69 78 ASP A N 1
ATOM 570 C CA . ASP A 1 78 ? -17.031 -19.641 -8.573 1.00 92.69 78 ASP A CA 1
ATOM 571 C C . ASP A 1 78 ? -17.745 -19.754 -7.221 1.00 92.69 78 ASP A C 1
ATOM 573 O O . ASP A 1 78 ? -17.415 -19.067 -6.253 1.00 92.69 78 ASP A O 1
ATOM 577 N N . VAL A 1 79 ? -18.732 -20.648 -7.153 1.00 93.38 79 VAL A N 1
ATOM 578 C CA . VAL A 1 79 ? -19.580 -20.827 -5.967 1.00 93.38 79 VAL A CA 1
ATOM 579 C C . VAL A 1 79 ? -18.764 -21.212 -4.731 1.00 93.38 79 VAL A C 1
ATOM 581 O O . VAL A 1 79 ? -19.035 -20.702 -3.646 1.00 93.38 79 VAL A O 1
ATOM 584 N N . ALA A 1 80 ? -17.764 -22.088 -4.862 1.00 93.50 80 ALA A N 1
ATOM 585 C CA . ALA A 1 80 ? -16.983 -22.551 -3.716 1.00 93.50 80 ALA A CA 1
ATOM 586 C C . ALA A 1 80 ? -16.105 -21.424 -3.157 1.00 93.50 80 ALA A C 1
ATOM 588 O O . ALA A 1 80 ? -16.032 -21.229 -1.941 1.00 93.50 80 ALA A O 1
ATOM 589 N N . GLN A 1 81 ? -15.491 -20.646 -4.049 1.00 93.94 81 GLN A N 1
ATOM 590 C CA . GLN A 1 81 ? -14.720 -19.459 -3.691 1.00 93.94 81 GLN A CA 1
ATOM 591 C C . GLN A 1 81 ? -15.600 -18.404 -3.009 1.00 93.94 81 GLN A C 1
ATOM 593 O O . GLN A 1 81 ? -15.253 -17.927 -1.927 1.00 93.94 81 GLN A O 1
ATOM 598 N N . THR A 1 82 ? -16.754 -18.074 -3.593 1.00 93.38 82 THR A N 1
ATOM 599 C CA . THR A 1 82 ? -17.688 -17.087 -3.038 1.00 93.38 82 THR A CA 1
ATOM 600 C C . THR A 1 82 ? -18.202 -17.500 -1.663 1.00 93.38 82 THR A C 1
ATOM 602 O O . THR A 1 82 ? -18.179 -16.687 -0.741 1.00 93.38 82 THR A O 1
ATOM 605 N N . VAL A 1 83 ? -18.598 -18.765 -1.480 1.00 94.19 83 VAL A N 1
ATOM 606 C CA . VAL A 1 83 ? -19.046 -19.275 -0.173 1.00 94.19 83 VAL A CA 1
ATOM 607 C C . VAL A 1 83 ? -17.946 -19.123 0.878 1.00 94.19 83 VAL A C 1
ATOM 609 O O . VAL A 1 83 ? -18.215 -18.612 1.963 1.00 94.19 83 VAL A O 1
ATOM 612 N N . ALA A 1 84 ? -16.699 -19.478 0.554 1.00 95.62 84 ALA A N 1
ATOM 613 C CA . ALA A 1 84 ? -15.581 -19.348 1.488 1.00 95.62 84 ALA A CA 1
ATOM 614 C C . ALA A 1 84 ? -15.334 -17.891 1.925 1.00 95.62 84 ALA A C 1
ATOM 616 O O . ALA A 1 84 ? -15.044 -17.638 3.100 1.00 95.62 84 ALA A O 1
ATOM 617 N N . VAL A 1 85 ? -15.470 -16.932 1.003 1.00 96.00 85 VAL A N 1
ATOM 618 C CA . VAL A 1 85 ? -15.340 -15.500 1.306 1.00 96.00 85 VAL A CA 1
ATOM 619 C C . VAL A 1 85 ? -16.482 -15.026 2.205 1.00 96.00 85 VAL A C 1
ATOM 621 O O . VAL A 1 85 ? -16.220 -14.433 3.253 1.00 96.00 85 VAL A O 1
ATOM 624 N N . VAL A 1 86 ? -17.733 -15.324 1.841 1.00 94.38 86 VAL A N 1
ATOM 625 C CA . VAL A 1 86 ? -18.930 -14.898 2.587 1.00 94.38 86 VAL A CA 1
ATOM 626 C C . VAL A 1 86 ? -18.960 -15.508 3.992 1.00 94.38 86 VAL A C 1
ATOM 628 O O . VAL A 1 86 ? -19.279 -14.818 4.961 1.00 94.38 86 VAL A O 1
ATOM 631 N N . GLU A 1 87 ? -18.546 -16.768 4.159 1.00 95.75 87 GLU A N 1
ATOM 632 C CA . GLU A 1 87 ? -18.356 -17.373 5.484 1.00 95.75 87 GLU A CA 1
ATOM 633 C C . GLU A 1 87 ? -17.312 -16.620 6.317 1.00 95.75 87 GLU A C 1
ATOM 635 O O . GLU A 1 87 ? -17.495 -16.421 7.522 1.00 95.75 87 GLU A O 1
ATOM 640 N N . GLY A 1 88 ? -16.224 -16.176 5.683 1.00 97.19 88 GLY A N 1
ATOM 641 C CA . GLY A 1 88 ? -15.227 -15.305 6.295 1.00 97.19 88 GLY A CA 1
ATOM 642 C C . GLY A 1 88 ? -15.829 -13.985 6.779 1.00 97.19 88 GLY A C 1
ATOM 643 O O . GLY A 1 88 ? -15.570 -13.592 7.917 1.00 97.19 88 GLY A O 1
ATOM 644 N N . VAL A 1 89 ? -16.669 -13.339 5.962 1.00 98.00 89 VAL A N 1
ATOM 645 C CA . VAL A 1 89 ? -17.353 -12.079 6.309 1.00 98.00 89 VAL A CA 1
ATOM 646 C C . VAL A 1 89 ? -18.280 -12.313 7.497 1.00 98.00 89 VAL A C 1
ATOM 648 O O . VAL A 1 89 ? -18.170 -11.634 8.516 1.00 98.00 89 VAL A O 1
ATOM 651 N N . ALA A 1 90 ? -19.125 -13.343 7.434 1.00 96.62 90 ALA A N 1
ATOM 652 C CA . ALA A 1 90 ? -20.044 -13.683 8.514 1.00 96.62 90 ALA A CA 1
ATOM 653 C C . ALA A 1 90 ? -19.310 -13.982 9.835 1.00 96.62 90 ALA A C 1
ATOM 655 O O . ALA A 1 90 ? -19.741 -13.532 10.900 1.00 96.62 90 ALA A O 1
ATOM 656 N N . ARG A 1 91 ? -18.183 -14.710 9.791 1.00 97.62 91 ARG A N 1
ATOM 657 C CA . ARG A 1 91 ? -17.324 -14.922 10.970 1.00 97.62 91 ARG A CA 1
ATOM 658 C C . ARG A 1 91 ? -16.746 -13.608 11.492 1.00 97.62 91 ARG A C 1
ATOM 660 O O . ARG A 1 91 ? -16.821 -13.370 12.696 1.00 97.62 91 ARG A O 1
ATOM 667 N N . GLY A 1 92 ? -16.231 -12.754 10.608 1.00 98.12 92 GLY A N 1
ATOM 668 C CA . GLY A 1 92 ? -15.712 -11.433 10.959 1.00 98.12 92 GLY A CA 1
ATOM 669 C C . GLY A 1 92 ? -16.759 -10.569 11.665 1.00 98.12 92 GLY A C 1
ATOM 670 O O . GLY A 1 92 ? -16.488 -10.033 12.738 1.00 98.12 92 GLY A O 1
ATOM 671 N N . CYS A 1 93 ? -17.984 -10.503 11.136 1.00 98.38 93 CYS A N 1
ATOM 672 C CA . CYS A 1 93 ? -19.089 -9.758 11.745 1.00 98.38 93 CYS A CA 1
ATOM 673 C C . CYS A 1 93 ? -19.413 -10.260 13.160 1.00 98.38 93 CYS A C 1
ATOM 675 O O . CYS A 1 93 ? -19.537 -9.460 14.088 1.00 98.38 93 CYS A O 1
ATOM 677 N N . ARG A 1 94 ? -19.455 -11.586 13.370 1.00 97.75 94 ARG A N 1
ATOM 678 C CA . ARG A 1 94 ? -19.658 -12.172 14.710 1.00 97.75 94 ARG A CA 1
ATOM 679 C C . ARG A 1 94 ? -18.536 -11.803 15.680 1.00 97.75 94 ARG A C 1
ATOM 681 O O . ARG A 1 94 ? -18.818 -11.499 16.835 1.00 97.75 94 ARG A O 1
ATOM 688 N N . MET A 1 95 ? -17.281 -11.816 15.228 1.00 97.56 95 MET A N 1
ATOM 689 C CA . MET A 1 95 ? -16.128 -11.412 16.046 1.00 97.56 95 MET A CA 1
ATOM 690 C C . MET A 1 95 ? -16.171 -9.921 16.405 1.00 97.56 95 MET A C 1
ATOM 692 O O . MET A 1 95 ? -15.813 -9.548 17.521 1.00 97.56 95 MET A O 1
ATOM 696 N N . ALA A 1 96 ? -16.626 -9.081 15.472 1.00 97.69 96 ALA A N 1
ATOM 697 C CA . ALA A 1 96 ? -16.777 -7.641 15.660 1.00 97.69 96 ALA A CA 1
ATOM 698 C C . ALA A 1 96 ? -18.007 -7.265 16.504 1.00 97.69 96 ALA A C 1
ATOM 700 O O . ALA A 1 96 ? -18.066 -6.152 17.024 1.00 97.69 96 ALA A O 1
ATOM 701 N N . GLY A 1 97 ? -18.969 -8.180 16.651 1.00 96.38 97 GLY A N 1
ATOM 702 C CA . GLY A 1 97 ? -20.237 -7.927 17.331 1.00 96.38 97 GLY A CA 1
ATOM 703 C C . GLY A 1 97 ? -21.227 -7.106 16.498 1.00 96.38 97 GLY A C 1
ATOM 704 O O . GLY A 1 97 ? -22.048 -6.405 17.080 1.00 96.38 97 GLY A O 1
ATOM 705 N N . CYS A 1 98 ? -21.155 -7.178 15.163 1.00 96.75 98 CYS A N 1
ATOM 706 C CA . CYS A 1 98 ? -22.069 -6.484 14.251 1.00 96.75 98 CYS A CA 1
ATOM 707 C C . CYS A 1 98 ? -22.898 -7.456 13.397 1.00 96.75 98 CYS A C 1
ATOM 709 O O . CYS A 1 98 ? -22.545 -8.624 13.219 1.00 96.75 98 CYS A O 1
ATOM 711 N N . ALA A 1 99 ? -24.019 -6.971 12.864 1.00 95.75 99 ALA A N 1
ATOM 712 C CA . ALA A 1 99 ? -24.902 -7.741 11.991 1.00 95.75 99 ALA A CA 1
ATOM 713 C C . ALA A 1 99 ? -24.491 -7.622 10.512 1.00 95.75 99 ALA A C 1
ATOM 715 O O . ALA A 1 99 ? -24.309 -6.517 10.011 1.00 95.75 99 ALA A O 1
ATOM 716 N N . LEU A 1 100 ? -24.414 -8.737 9.784 1.00 95.50 100 LEU A N 1
ATOM 717 C CA . LEU A 1 100 ? -24.344 -8.716 8.318 1.00 95.50 100 LEU A CA 1
ATOM 718 C C . LEU A 1 100 ? -25.768 -8.562 7.773 1.00 95.50 100 LEU A C 1
ATOM 720 O O . LEU A 1 100 ? -26.566 -9.491 7.898 1.00 95.50 100 LEU A O 1
ATOM 724 N N . ILE A 1 101 ? -26.112 -7.387 7.240 1.00 92.94 101 ILE A N 1
ATOM 725 C CA . ILE A 1 101 ? -27.510 -7.052 6.893 1.00 92.94 101 ILE A CA 1
ATOM 726 C C . ILE A 1 101 ? -27.795 -7.027 5.390 1.00 92.94 101 ILE A C 1
ATOM 728 O O . ILE A 1 101 ? -28.949 -6.875 4.991 1.00 92.94 101 ILE A O 1
ATOM 732 N N . GLY A 1 102 ? -26.768 -7.164 4.558 1.00 89.38 102 GLY A N 1
ATOM 733 C CA . GLY A 1 102 ? -26.906 -7.219 3.111 1.00 89.38 102 GLY A CA 1
ATOM 734 C C . GLY A 1 102 ? -25.553 -7.306 2.425 1.00 89.38 102 GLY A C 1
ATOM 735 O O . GLY A 1 102 ? -24.530 -7.026 3.040 1.00 89.38 102 GLY A O 1
ATOM 736 N N . GLY A 1 103 ? -25.579 -7.662 1.151 1.00 90.50 103 GLY A N 1
ATOM 737 C CA . GLY A 1 103 ? -24.419 -7.671 0.279 1.00 90.50 103 GLY A CA 1
ATOM 738 C C . GLY A 1 103 ? -24.853 -7.872 -1.168 1.00 90.50 103 GLY A C 1
ATOM 739 O O . GLY A 1 103 ? -26.017 -8.188 -1.423 1.00 90.50 103 GLY A O 1
ATOM 740 N N . GLU A 1 104 ? -23.941 -7.658 -2.107 1.00 92.25 104 GLU A N 1
ATOM 741 C CA . GLU A 1 104 ? -24.206 -7.781 -3.542 1.00 92.25 104 GLU A CA 1
ATOM 742 C C . GLU A 1 104 ? -23.074 -8.545 -4.234 1.00 92.25 104 GLU A C 1
ATOM 744 O O . GLU A 1 104 ? -21.904 -8.416 -3.868 1.00 92.25 104 GLU A O 1
ATOM 749 N N . THR A 1 105 ? -23.422 -9.353 -5.237 1.00 93.88 105 THR A N 1
ATOM 750 C CA . THR A 1 105 ? -22.456 -10.126 -6.029 1.00 93.88 105 THR A CA 1
ATOM 751 C C . THR A 1 105 ? -22.610 -9.792 -7.508 1.00 93.88 105 THR A C 1
ATOM 753 O O . THR A 1 105 ? -23.648 -10.060 -8.108 1.00 93.88 105 THR A O 1
ATOM 756 N N . ALA A 1 106 ? -21.561 -9.234 -8.110 1.00 94.12 106 ALA A N 1
ATOM 757 C CA . ALA A 1 106 ? -21.559 -8.778 -9.495 1.00 94.12 106 ALA A CA 1
ATOM 758 C C . ALA A 1 106 ? -20.573 -9.577 -10.362 1.00 94.12 106 ALA A C 1
ATOM 760 O O . ALA A 1 106 ? -19.369 -9.595 -10.104 1.00 94.12 106 ALA A O 1
ATOM 761 N N . GLU A 1 107 ? -21.081 -10.193 -11.432 1.00 95.38 107 GLU A N 1
ATOM 762 C CA . GLU A 1 107 ? -20.276 -10.892 -12.439 1.00 95.38 107 GLU A CA 1
ATOM 763 C C . GLU A 1 107 ? -19.969 -9.959 -13.624 1.00 95.38 107 GLU A C 1
ATOM 765 O O . GLU A 1 107 ? -20.872 -9.453 -14.293 1.00 95.38 107 GLU A O 1
ATOM 770 N N . MET A 1 108 ? -18.685 -9.691 -13.865 1.00 93.56 108 MET A N 1
ATOM 771 C CA . MET A 1 108 ? -18.191 -8.711 -14.836 1.00 93.56 108 MET A CA 1
ATOM 772 C C . MET A 1 108 ? -16.940 -9.241 -15.570 1.00 93.56 108 MET A C 1
ATOM 774 O O . MET A 1 108 ? -15.824 -8.761 -15.334 1.00 93.56 108 MET A O 1
ATOM 778 N N . PRO A 1 109 ? -17.093 -10.196 -16.509 1.00 89.06 109 PRO A N 1
ATOM 779 C CA . PRO A 1 109 ? -15.971 -10.874 -17.169 1.00 89.06 109 PRO A CA 1
ATOM 780 C C . PRO A 1 109 ? -15.120 -9.956 -18.055 1.00 89.06 109 PRO A C 1
ATOM 782 O O . PRO A 1 109 ? -13.963 -10.263 -18.321 1.00 89.06 109 PRO A O 1
ATOM 785 N N . GLY A 1 110 ? -15.672 -8.822 -18.499 1.00 88.81 110 GLY A N 1
ATOM 786 C CA . GLY A 1 110 ? -14.931 -7.799 -19.245 1.00 88.81 110 GLY A CA 1
ATOM 787 C C . GLY A 1 110 ? -14.065 -6.878 -18.376 1.00 88.81 110 GLY A C 1
ATOM 788 O O . GLY A 1 110 ? -13.329 -6.063 -18.922 1.00 88.81 110 GLY A O 1
ATOM 789 N N . ILE A 1 111 ? -14.166 -6.970 -17.044 1.00 92.38 111 ILE A N 1
ATOM 790 C CA . ILE A 1 111 ? -13.397 -6.144 -16.098 1.00 92.38 111 ILE A CA 1
ATOM 791 C C . ILE A 1 111 ? -12.349 -6.985 -15.369 1.00 92.38 111 ILE A C 1
ATOM 793 O O . ILE A 1 111 ? -11.196 -6.569 -15.267 1.00 92.38 111 ILE A O 1
ATOM 797 N N . TYR A 1 112 ? -12.737 -8.158 -14.867 1.00 91.06 112 TYR A N 1
ATOM 798 C CA . TYR A 1 112 ? -11.864 -8.998 -14.049 1.00 91.06 112 TYR A CA 1
ATOM 799 C C . TYR A 1 112 ? -11.307 -10.183 -14.851 1.00 91.06 112 TYR A C 1
ATOM 801 O O . TYR A 1 112 ? -12.060 -10.828 -15.590 1.00 91.06 112 TYR A O 1
ATOM 809 N N . PRO A 1 113 ? -10.015 -10.531 -14.690 1.00 90.94 113 PRO A N 1
ATOM 810 C CA . PRO A 1 113 ? -9.468 -11.779 -15.211 1.00 90.94 113 PRO A CA 1
ATOM 811 C C . PRO A 1 113 ? -10.176 -12.999 -14.613 1.00 90.94 113 PRO A C 1
ATOM 813 O O . PRO A 1 113 ? -10.650 -12.968 -13.476 1.00 90.94 113 PRO A O 1
ATOM 816 N N . ARG A 1 114 ? -10.215 -14.108 -15.359 1.00 88.56 114 ARG A N 1
ATOM 817 C CA . ARG A 1 114 ? -10.819 -15.354 -14.864 1.00 88.56 114 ARG A CA 1
ATOM 818 C C . ARG A 1 114 ? -10.170 -15.809 -13.555 1.00 88.56 114 ARG A C 1
ATOM 820 O O . ARG A 1 114 ? -8.948 -15.879 -13.465 1.00 88.56 114 ARG A O 1
ATOM 827 N N . GLY A 1 115 ? -11.010 -16.173 -12.586 1.00 85.69 115 GLY A N 1
ATOM 828 C CA . GLY A 1 115 ? -10.589 -16.642 -11.263 1.00 85.69 115 GLY A CA 1
ATOM 829 C C . GLY A 1 115 ? -10.218 -15.530 -10.277 1.00 85.69 115 GLY A C 1
ATOM 830 O O . GLY A 1 115 ? -9.879 -15.837 -9.135 1.00 85.69 115 GLY A O 1
ATOM 831 N N . GLU A 1 116 ? -10.287 -14.260 -10.688 1.00 92.88 116 GLU A N 1
ATOM 832 C CA . GLU A 1 116 ? -10.056 -13.119 -9.806 1.00 92.88 116 GLU A CA 1
ATOM 833 C C . GLU A 1 116 ? -11.361 -12.435 -9.406 1.00 92.88 116 GLU A C 1
ATOM 835 O O . GLU A 1 116 ? -12.278 -12.269 -10.216 1.00 92.88 116 GLU A O 1
ATOM 840 N N . TYR A 1 117 ? -11.389 -11.979 -8.157 1.00 95.19 117 TYR A N 1
ATOM 841 C CA . TYR A 1 117 ? -12.444 -11.146 -7.606 1.00 95.19 117 TYR A CA 1
ATOM 842 C C . TYR A 1 117 ? -11.864 -9.978 -6.807 1.00 95.19 117 TYR A C 1
ATOM 844 O O . TYR A 1 117 ? -10.682 -9.957 -6.451 1.00 95.19 117 TYR A O 1
ATOM 852 N N . ASP A 1 118 ? -12.722 -9.009 -6.526 1.00 97.19 118 ASP A N 1
ATOM 853 C CA . ASP A 1 118 ? -12.465 -7.880 -5.649 1.00 97.19 118 ASP A CA 1
ATOM 854 C C . ASP A 1 118 ? -13.567 -7.772 -4.594 1.00 97.19 118 ASP A C 1
ATOM 856 O O . ASP A 1 118 ? -14.706 -8.199 -4.813 1.00 97.19 118 ASP A O 1
ATOM 860 N N . LEU A 1 119 ? -13.205 -7.228 -3.434 1.00 97.38 119 LEU A N 1
ATOM 861 C CA . LEU A 1 119 ? -14.072 -7.123 -2.268 1.00 97.38 119 LEU A CA 1
ATOM 862 C C . LEU A 1 119 ? -14.082 -5.692 -1.748 1.00 97.38 119 LEU A C 1
ATOM 864 O O . LEU A 1 119 ? -13.031 -5.142 -1.416 1.00 97.38 119 LEU A O 1
ATOM 868 N N . ALA A 1 120 ? -15.280 -5.143 -1.582 1.00 98.12 120 ALA A N 1
ATOM 869 C CA . ALA A 1 120 ? -15.504 -3.901 -0.860 1.00 98.12 120 ALA A CA 1
ATOM 870 C C . ALA A 1 120 ? -16.422 -4.148 0.339 1.00 98.12 120 ALA A C 1
ATOM 872 O O . ALA A 1 120 ? -17.436 -4.837 0.241 1.00 98.12 120 ALA A O 1
ATOM 873 N N . GLY A 1 121 ? -16.041 -3.594 1.481 1.00 98.06 121 GLY A N 1
ATOM 874 C CA . GLY A 1 121 ? -16.756 -3.689 2.740 1.00 98.06 121 GLY A CA 1
ATOM 875 C C . GLY A 1 121 ? -17.290 -2.328 3.153 1.00 98.06 121 GLY A C 1
ATOM 876 O O . GLY A 1 121 ? -16.702 -1.287 2.846 1.00 98.06 121 GLY A O 1
ATOM 877 N N . PHE A 1 122 ? -18.405 -2.340 3.873 1.00 98.25 122 PHE A N 1
ATOM 878 C CA . PHE A 1 122 ? -19.066 -1.145 4.378 1.00 98.25 122 PHE A CA 1
ATOM 879 C C . PHE A 1 122 ? -19.483 -1.391 5.826 1.00 98.25 122 PHE A C 1
ATOM 881 O O . PHE A 1 122 ? -20.469 -2.076 6.100 1.00 98.25 122 PHE A O 1
ATOM 888 N N . GLY A 1 123 ? -18.717 -0.846 6.767 1.00 98.06 123 GLY A N 1
ATOM 889 C CA . GLY A 1 123 ? -19.017 -0.914 8.193 1.00 98.06 123 GLY A CA 1
ATOM 890 C C . GLY A 1 123 ? -19.742 0.340 8.660 1.00 98.06 123 GLY A C 1
ATOM 891 O O . GLY A 1 123 ? -19.301 1.452 8.374 1.00 98.06 123 GLY A O 1
ATOM 892 N N . VAL A 1 124 ? -20.823 0.174 9.421 1.00 98.50 124 VAL A N 1
ATOM 893 C CA . VAL A 1 124 ? -21.506 1.282 10.098 1.00 98.50 124 VAL A CA 1
ATOM 894 C C . VAL A 1 124 ? -21.530 1.025 11.596 1.00 98.50 124 VAL A C 1
ATOM 896 O O . VAL A 1 124 ? -21.932 -0.043 12.061 1.00 98.50 124 VAL A O 1
ATOM 899 N N . GLY A 1 125 ? -21.099 2.025 12.354 1.00 98.25 125 GLY A N 1
ATOM 900 C CA . GLY A 1 125 ? -21.131 2.054 13.805 1.00 98.25 125 GLY A CA 1
ATOM 901 C C . GLY A 1 125 ? -21.835 3.295 14.333 1.00 98.25 125 GLY A C 1
ATOM 902 O O . GLY A 1 125 ? -22.151 4.221 13.583 1.00 98.25 125 GLY A O 1
ATOM 903 N N . ALA A 1 126 ? -22.056 3.328 15.643 1.00 98.06 126 ALA A N 1
ATOM 904 C CA . ALA A 1 126 ? -22.597 4.500 16.318 1.00 98.06 126 ALA A CA 1
ATOM 905 C C . ALA A 1 126 ? -21.848 4.814 17.613 1.00 98.06 126 ALA A C 1
ATOM 907 O O . ALA A 1 126 ? -21.407 3.924 18.349 1.00 98.06 126 ALA A O 1
ATOM 908 N N . VAL A 1 127 ? -21.739 6.105 17.901 1.00 97.44 127 VAL A N 1
ATOM 909 C CA . VAL A 1 127 ? -21.147 6.652 19.122 1.00 97.44 127 VAL A CA 1
ATOM 910 C C . VAL A 1 127 ? -22.040 7.763 19.653 1.00 97.44 127 VAL A C 1
ATOM 912 O O . VAL A 1 127 ? -22.615 8.523 18.880 1.00 97.44 127 VAL A O 1
ATOM 915 N N . GLU A 1 128 ? -22.159 7.883 20.971 1.00 96.38 128 GLU A N 1
ATOM 916 C CA . GLU A 1 128 ? -22.792 9.064 21.564 1.00 96.38 128 GLU A CA 1
ATOM 917 C C . GLU A 1 128 ? -21.937 10.302 21.273 1.00 96.38 128 GLU A C 1
ATOM 919 O O . GLU A 1 128 ? -20.714 10.267 21.438 1.00 96.38 128 GLU A O 1
ATOM 924 N N . ARG A 1 129 ? -22.564 11.420 20.892 1.00 95.50 129 ARG A N 1
ATOM 925 C CA . ARG A 1 129 ? -21.862 12.668 20.528 1.00 95.50 129 ARG A CA 1
ATOM 926 C C . ARG A 1 129 ? -20.803 13.102 21.544 1.00 95.50 129 ARG A C 1
ATOM 928 O O . ARG A 1 129 ? -19.748 13.603 21.169 1.00 95.50 129 ARG A O 1
ATOM 935 N N . THR A 1 130 ? -21.072 12.889 22.828 1.00 94.25 130 THR A N 1
ATOM 936 C CA . THR A 1 130 ? -20.189 13.263 23.943 1.00 94.25 130 THR A CA 1
ATOM 937 C C . THR A 1 130 ? -18.934 12.396 24.068 1.00 94.25 130 THR A C 1
ATOM 939 O O . THR A 1 130 ? -18.016 12.765 24.798 1.00 94.25 130 THR A O 1
ATOM 942 N N . ARG A 1 131 ? -18.872 11.253 23.375 1.00 94.62 131 ARG A N 1
ATOM 943 C CA . ARG A 1 131 ? -17.777 10.272 23.449 1.00 94.62 131 ARG A CA 1
ATOM 944 C C . ARG A 1 131 ? -16.944 10.174 22.172 1.00 94.62 131 ARG A C 1
ATOM 946 O O . ARG A 1 131 ? -16.038 9.345 22.122 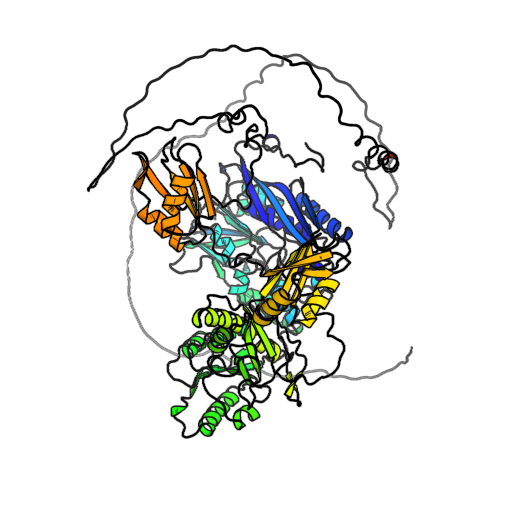1.00 94.62 131 ARG A O 1
ATOM 953 N N . LEU A 1 132 ? -17.225 11.012 21.175 1.00 96.94 132 LEU A N 1
ATOM 954 C CA . LEU A 1 132 ? -16.515 11.016 19.900 1.00 96.94 132 LEU A CA 1
ATOM 955 C C . LEU A 1 132 ? -14.994 11.177 20.096 1.00 96.94 132 LEU A C 1
ATOM 957 O O . LEU A 1 132 ? -14.528 11.902 20.985 1.00 96.94 132 LEU A O 1
ATOM 961 N N . LEU A 1 133 ? -14.230 10.482 19.254 1.00 98.00 133 LEU A N 1
ATOM 962 C CA . LEU A 1 133 ? -12.771 10.547 19.177 1.00 98.00 133 LEU A CA 1
ATOM 963 C C . LEU A 1 133 ? -12.301 11.003 17.784 1.00 98.00 133 LEU A C 1
ATOM 965 O O . LEU A 1 133 ? -13.006 10.767 16.794 1.00 98.00 133 LEU A O 1
ATOM 969 N N . PRO A 1 134 ? -11.094 11.599 17.683 1.00 97.94 134 PRO A N 1
ATOM 970 C CA . PRO A 1 134 ? -10.168 11.950 18.773 1.00 97.94 134 PRO A CA 1
ATOM 971 C C . PRO A 1 134 ? -10.590 13.211 19.555 1.00 97.94 134 PRO A C 1
ATOM 973 O O . PRO A 1 134 ? -11.415 13.996 19.097 1.00 97.94 134 PRO A O 1
ATOM 976 N N . ARG A 1 135 ? -9.996 13.424 20.739 1.00 97.19 135 ARG A N 1
ATOM 977 C CA . ARG A 1 135 ? -10.139 14.641 21.563 1.00 97.19 135 ARG A CA 1
ATOM 978 C C . ARG A 1 135 ? -8.796 15.379 21.684 1.00 97.19 135 ARG A C 1
ATOM 980 O O . ARG A 1 135 ? -8.171 15.322 22.749 1.00 97.19 135 ARG A O 1
ATOM 987 N N . PRO A 1 136 ? -8.336 16.052 20.612 1.00 95.44 136 PRO A N 1
ATOM 988 C CA . PRO A 1 136 ? -7.000 16.652 20.540 1.00 95.44 136 PRO A CA 1
ATOM 989 C C . PRO A 1 136 ? -6.737 17.672 21.653 1.00 95.44 136 PRO A C 1
ATOM 991 O O . PRO A 1 136 ? -5.657 17.665 22.232 1.00 95.44 136 PRO A O 1
ATOM 994 N N . ASP A 1 137 ? -7.746 18.458 22.040 1.00 95.94 137 ASP A N 1
ATOM 995 C CA . ASP A 1 137 ? -7.637 19.479 23.098 1.00 95.94 137 ASP A CA 1
ATOM 996 C C . ASP A 1 137 ? -7.319 18.902 24.487 1.00 95.94 137 ASP A C 1
ATOM 998 O O . ASP A 1 137 ? -6.929 19.624 25.402 1.00 95.94 137 ASP A O 1
ATOM 1002 N N . THR A 1 138 ? -7.503 17.592 24.666 1.00 96.50 138 THR A N 1
ATOM 1003 C CA . THR A 1 138 ? -7.194 16.893 25.920 1.00 96.50 138 THR A CA 1
ATOM 1004 C C . THR A 1 138 ? -5.804 16.258 25.922 1.00 96.50 138 THR A C 1
ATOM 1006 O O . THR A 1 138 ? -5.378 15.750 26.963 1.00 96.50 138 THR A O 1
ATOM 1009 N N . MET A 1 139 ? -5.108 16.254 24.781 1.00 98.12 139 MET A N 1
ATOM 1010 C CA . MET A 1 139 ? -3.791 15.643 24.625 1.00 98.12 139 MET A CA 1
ATOM 1011 C C . MET A 1 139 ? -2.679 16.617 25.017 1.00 98.12 139 MET A C 1
ATOM 1013 O O . MET A 1 139 ? -2.734 17.803 24.698 1.00 98.12 139 MET A O 1
ATOM 1017 N N . GLY A 1 140 ? -1.638 16.113 25.673 1.00 97.50 140 GLY A N 1
ATOM 1018 C CA . GLY A 1 140 ? -0.475 16.920 26.037 1.00 97.50 140 GLY A CA 1
ATOM 1019 C C . GLY A 1 140 ? 0.809 16.107 26.203 1.00 97.50 140 GLY A C 1
ATOM 1020 O O . GLY A 1 140 ? 0.768 14.873 26.223 1.00 97.50 140 GLY A O 1
ATOM 1021 N N . PRO A 1 141 ? 1.968 16.782 26.330 1.00 97.75 141 PRO A N 1
ATOM 1022 C CA . PRO A 1 141 ? 3.234 16.112 26.603 1.00 97.75 141 PRO A CA 1
ATOM 1023 C C . PRO A 1 141 ? 3.147 15.272 27.885 1.00 97.75 141 PRO A C 1
ATOM 1025 O O . PRO A 1 141 ? 2.625 15.728 28.902 1.00 97.75 141 PRO A O 1
ATOM 1028 N N . GLY A 1 142 ? 3.668 14.048 27.839 1.00 97.62 142 GLY A N 1
ATOM 1029 C CA . GLY A 1 142 ? 3.602 13.075 28.931 1.00 97.62 142 GLY A CA 1
ATOM 1030 C C . GLY A 1 142 ? 2.410 12.117 28.864 1.00 97.62 142 GLY A C 1
ATOM 1031 O O . GLY A 1 142 ? 2.402 11.130 29.601 1.00 97.62 142 GLY A O 1
ATOM 1032 N N . ASP A 1 143 ? 1.437 12.340 27.975 1.00 98.62 143 ASP A N 1
ATOM 1033 C CA . ASP A 1 143 ? 0.430 11.320 27.673 1.00 98.62 143 ASP A CA 1
ATOM 1034 C C . ASP A 1 143 ? 1.095 10.055 27.122 1.00 98.62 143 ASP A C 1
ATOM 1036 O O . ASP A 1 143 ? 2.100 10.100 26.414 1.00 98.62 143 ASP A O 1
ATOM 1040 N N . THR A 1 144 ? 0.547 8.902 27.482 1.00 98.56 144 THR A N 1
ATOM 1041 C CA . THR A 1 144 ? 1.135 7.593 27.205 1.00 98.56 144 THR A CA 1
ATOM 1042 C C . THR A 1 144 ? 0.498 6.958 25.976 1.00 98.56 144 THR A C 1
ATOM 1044 O O . THR A 1 144 ? -0.717 7.031 25.779 1.00 98.56 144 THR A O 1
ATOM 1047 N N . LEU A 1 145 ? 1.325 6.299 25.166 1.00 98.69 145 LEU A N 1
ATOM 1048 C CA . LEU A 1 145 ? 0.900 5.513 24.014 1.00 98.69 145 LEU A CA 1
ATOM 1049 C C . LEU A 1 145 ? 0.755 4.048 24.431 1.00 98.69 145 LEU A C 1
ATOM 1051 O O . LEU A 1 145 ? 1.737 3.387 24.780 1.00 98.69 145 LEU A O 1
ATOM 1055 N N . VAL A 1 146 ? -0.476 3.547 24.392 1.00 98.38 146 VAL A N 1
ATOM 1056 C CA . VAL A 1 146 ? -0.825 2.152 24.690 1.00 98.38 146 VAL A CA 1
ATOM 1057 C C . VAL A 1 146 ? -1.209 1.472 23.384 1.00 98.38 146 VAL A C 1
ATOM 1059 O O . VAL A 1 146 ? -2.089 1.960 22.688 1.00 98.38 146 VAL A O 1
ATOM 1062 N N . ALA A 1 147 ? -0.574 0.361 23.031 1.00 97.94 147 ALA A N 1
ATOM 1063 C CA . ALA A 1 147 ? -0.798 -0.302 21.751 1.00 97.94 147 ALA A CA 1
ATOM 1064 C C . ALA A 1 147 ? -1.208 -1.766 21.899 1.00 97.94 147 ALA A C 1
ATOM 1066 O O . ALA A 1 147 ? -0.847 -2.432 22.873 1.00 97.94 147 ALA A O 1
ATOM 1067 N N . LEU A 1 148 ? -1.939 -2.255 20.898 1.00 98.06 148 LEU A N 1
ATOM 1068 C CA . LEU A 1 148 ? -2.388 -3.637 20.781 1.00 98.06 148 LEU A CA 1
ATOM 1069 C C . LEU A 1 148 ? -1.623 -4.334 19.653 1.00 98.06 148 LEU A C 1
ATOM 1071 O O . LEU A 1 148 ? -1.376 -3.723 18.603 1.00 98.06 148 LEU A O 1
ATOM 1075 N N . PRO A 1 149 ? -1.254 -5.611 19.840 1.00 97.50 149 PRO A N 1
ATOM 1076 C CA . PRO A 1 149 ? -0.489 -6.341 18.850 1.00 97.50 149 PRO A CA 1
ATOM 1077 C C . PRO A 1 149 ? -1.315 -6.586 17.583 1.00 97.50 149 PRO A C 1
ATOM 1079 O O . PRO A 1 149 ? -2.515 -6.867 17.623 1.00 97.50 149 PRO A O 1
ATOM 1082 N N . SER A 1 150 ? -0.649 -6.497 16.437 1.00 98.06 150 SER A N 1
ATOM 1083 C CA . SER A 1 150 ? -1.132 -7.058 15.173 1.00 98.06 150 SER A CA 1
ATOM 1084 C C . SER A 1 150 ? -0.952 -8.582 15.163 1.00 98.06 150 SER A C 1
ATOM 1086 O O . SER A 1 150 ? -0.135 -9.126 15.909 1.00 98.06 150 SER A O 1
ATOM 1088 N N . SER A 1 151 ? -1.670 -9.277 14.284 1.00 97.12 151 SER A N 1
ATOM 1089 C CA . SER A 1 151 ? -1.461 -10.703 14.000 1.00 97.12 151 SER A CA 1
ATOM 1090 C C . SER A 1 151 ? -0.335 -10.949 12.984 1.00 97.12 151 SER A C 1
ATOM 1092 O O . SER A 1 151 ? 0.061 -12.089 12.774 1.00 97.12 151 SER A O 1
ATOM 1094 N N . GLY A 1 152 ? 0.178 -9.895 12.343 1.00 97.00 152 GLY A N 1
ATOM 1095 C CA . GLY A 1 152 ? 1.128 -9.963 11.236 1.00 97.00 152 GLY A CA 1
ATOM 1096 C C . GLY A 1 152 ? 0.979 -8.737 10.336 1.00 97.00 152 GLY A C 1
ATOM 1097 O O . GLY A 1 152 ? 0.716 -7.639 10.819 1.00 97.00 152 GLY A O 1
ATOM 1098 N N . LEU A 1 153 ? 1.087 -8.920 9.018 1.00 97.50 153 LEU A N 1
ATOM 1099 C CA . LEU A 1 153 ? 0.968 -7.838 8.024 1.00 97.50 153 LEU A CA 1
ATOM 1100 C C . LEU A 1 153 ? -0.423 -7.182 7.960 1.00 97.50 153 LEU A C 1
ATOM 1102 O O . LEU A 1 153 ? -0.555 -6.086 7.414 1.00 97.50 153 LEU A O 1
ATOM 1106 N N . HIS A 1 154 ? -1.451 -7.850 8.500 1.00 98.19 154 HIS A N 1
ATOM 1107 C CA . HIS A 1 154 ? -2.861 -7.486 8.318 1.00 98.19 154 HIS A CA 1
ATOM 1108 C C . HIS A 1 154 ? -3.239 -7.474 6.829 1.00 98.19 154 HIS A C 1
ATOM 1110 O O . HIS A 1 154 ? -3.081 -8.511 6.183 1.00 98.19 154 HIS A O 1
ATOM 1116 N N . SER A 1 155 ? -3.704 -6.347 6.283 1.00 96.69 155 SER A N 1
ATOM 1117 C CA . SER A 1 155 ? -4.114 -6.205 4.872 1.00 96.69 155 SER A CA 1
ATOM 1118 C C . SER A 1 155 ? -3.299 -5.156 4.104 1.00 96.69 155 SER A C 1
ATOM 1120 O O . SER A 1 155 ? -3.707 -4.705 3.039 1.00 96.69 155 SER A O 1
ATOM 1122 N N . ASN A 1 156 ? -2.128 -4.753 4.615 1.00 96.38 156 ASN A N 1
ATOM 1123 C CA . ASN A 1 156 ? -1.331 -3.658 4.048 1.00 96.38 156 ASN A CA 1
ATOM 1124 C C . ASN A 1 156 ? 0.098 -4.089 3.686 1.00 96.38 156 ASN A C 1
ATOM 1126 O O . ASN A 1 156 ? 0.645 -5.038 4.241 1.00 96.38 156 ASN A O 1
ATOM 1130 N N . GLY A 1 157 ? 0.705 -3.399 2.713 1.00 94.06 157 GLY A N 1
ATOM 1131 C CA . GLY A 1 157 ? 2.085 -3.653 2.273 1.00 94.06 157 GLY A CA 1
ATOM 1132 C C . GLY A 1 157 ? 2.278 -4.885 1.372 1.00 94.06 157 GLY A C 1
ATOM 1133 O O . GLY A 1 157 ? 3.405 -5.195 0.985 1.00 94.06 157 GLY A O 1
ATOM 1134 N N . PHE A 1 158 ? 1.196 -5.559 0.964 1.00 96.44 158 PHE A N 1
ATOM 1135 C CA . PHE A 1 158 ? 1.257 -6.784 0.154 1.00 96.44 158 PHE A CA 1
ATOM 1136 C C . PHE A 1 158 ? 1.855 -6.589 -1.244 1.00 96.44 158 PHE A C 1
ATOM 1138 O O . PHE A 1 158 ? 2.435 -7.522 -1.791 1.00 96.44 158 PHE A O 1
ATOM 1145 N N . SER A 1 159 ? 1.799 -5.381 -1.808 1.00 90.38 159 SER A N 1
ATOM 1146 C CA . SER A 1 159 ? 2.475 -5.078 -3.076 1.00 90.38 159 SER A CA 1
ATOM 1147 C C . SER A 1 159 ? 4.001 -5.178 -2.956 1.00 90.38 159 SER A C 1
ATOM 1149 O O . SER A 1 159 ? 4.648 -5.688 -3.866 1.00 90.38 159 SER A O 1
ATOM 1151 N N . LEU A 1 160 ? 4.576 -4.737 -1.830 1.00 89.81 160 LEU A N 1
ATOM 1152 C CA . LEU A 1 160 ? 6.012 -4.862 -1.563 1.00 89.81 160 LEU A CA 1
ATOM 1153 C C . LEU A 1 160 ? 6.386 -6.314 -1.249 1.00 89.81 160 LEU A C 1
ATOM 1155 O O . LEU A 1 160 ? 7.357 -6.827 -1.797 1.00 89.81 160 LEU A O 1
ATOM 1159 N N . VAL A 1 161 ? 5.567 -7.002 -0.447 1.00 94.00 161 VAL A N 1
ATOM 1160 C CA . VAL A 1 161 ? 5.742 -8.436 -0.160 1.00 94.00 161 VAL A CA 1
ATOM 1161 C C . VAL A 1 161 ? 5.771 -9.247 -1.449 1.00 94.00 161 VAL A C 1
ATOM 1163 O O . VAL A 1 161 ? 6.673 -10.049 -1.644 1.00 94.00 161 VAL A O 1
ATOM 1166 N N . ARG A 1 162 ? 4.839 -9.006 -2.374 1.00 92.75 162 ARG A N 1
ATOM 1167 C CA . ARG A 1 162 ? 4.822 -9.688 -3.670 1.00 92.75 162 ARG A CA 1
ATOM 1168 C C . ARG A 1 162 ? 6.096 -9.477 -4.484 1.00 92.75 162 ARG A C 1
ATOM 1170 O O . ARG A 1 162 ? 6.594 -10.444 -5.046 1.00 92.75 162 ARG A O 1
ATOM 1177 N N . ARG A 1 163 ? 6.643 -8.258 -4.505 1.00 86.81 163 ARG A N 1
ATOM 1178 C CA . ARG A 1 163 ? 7.923 -7.979 -5.178 1.00 86.81 163 ARG A CA 1
ATOM 1179 C C . ARG A 1 163 ? 9.079 -8.762 -4.560 1.00 86.81 163 ARG A C 1
ATOM 1181 O O . ARG A 1 163 ? 9.942 -9.219 -5.296 1.00 86.81 163 ARG A O 1
ATOM 1188 N N . ILE A 1 164 ? 9.080 -8.946 -3.237 1.00 86.94 164 ILE A N 1
ATOM 1189 C CA . ILE A 1 164 ? 10.052 -9.813 -2.554 1.00 86.94 164 ILE A CA 1
ATOM 1190 C C . ILE A 1 164 ? 9.895 -11.266 -3.020 1.00 86.94 164 ILE A C 1
ATOM 1192 O O . ILE A 1 164 ? 10.879 -11.902 -3.378 1.00 86.94 164 ILE A O 1
ATOM 1196 N N . LEU A 1 165 ? 8.665 -11.786 -3.080 1.00 88.25 165 LEU A N 1
ATOM 1197 C CA . LEU A 1 165 ? 8.424 -13.166 -3.526 1.00 88.25 165 LEU A CA 1
ATOM 1198 C C . LEU A 1 165 ? 8.865 -13.403 -4.971 1.00 88.25 165 LEU A C 1
ATOM 1200 O O . LEU A 1 165 ? 9.510 -14.408 -5.262 1.00 88.25 165 LEU A O 1
ATOM 1204 N N . GLU A 1 166 ? 8.542 -12.461 -5.856 1.00 83.56 166 GLU A N 1
ATOM 1205 C CA . GLU A 1 166 ? 8.976 -12.465 -7.253 1.00 83.56 166 GLU A CA 1
ATOM 1206 C C . GLU A 1 166 ? 10.514 -12.415 -7.337 1.00 83.56 166 GLU A C 1
ATOM 1208 O O . GLU A 1 166 ? 11.120 -13.179 -8.090 1.00 83.56 166 GLU A O 1
ATOM 1213 N N . ALA A 1 167 ? 11.161 -11.586 -6.507 1.00 75.12 167 ALA A N 1
ATOM 1214 C CA . ALA A 1 167 ? 12.613 -11.444 -6.477 1.00 75.12 167 ALA A CA 1
ATOM 1215 C C . ALA A 1 167 ? 13.356 -12.702 -5.996 1.00 75.12 167 ALA A C 1
ATOM 1217 O O . ALA A 1 167 ? 14.450 -12.979 -6.500 1.00 75.12 167 ALA A O 1
ATOM 1218 N N . ASP A 1 168 ? 12.775 -13.447 -5.058 1.00 79.50 168 ASP A N 1
ATOM 1219 C CA . ASP A 1 168 ? 13.338 -14.682 -4.498 1.00 79.50 168 ASP A CA 1
ATOM 1220 C C . ASP A 1 168 ? 12.866 -15.939 -5.240 1.00 79.50 168 ASP A C 1
ATOM 1222 O O . ASP A 1 168 ? 13.329 -17.038 -4.936 1.00 79.50 168 ASP A O 1
ATOM 1226 N N . ARG A 1 169 ? 11.984 -15.783 -6.240 1.00 81.62 169 ARG A N 1
ATOM 1227 C CA . ARG A 1 169 ? 11.344 -16.879 -6.988 1.00 81.62 169 ARG A CA 1
ATOM 1228 C C . ARG A 1 169 ? 10.651 -17.889 -6.065 1.00 81.62 169 ARG A C 1
ATOM 1230 O O . ARG A 1 169 ? 10.672 -19.089 -6.334 1.00 81.62 169 ARG A O 1
ATOM 1237 N N . LEU A 1 170 ? 10.043 -17.396 -4.986 1.00 85.75 170 LEU A N 1
ATOM 1238 C CA . LEU A 1 170 ? 9.318 -18.218 -4.020 1.00 85.75 170 LEU A CA 1
ATOM 1239 C C . LEU A 1 170 ? 7.901 -18.508 -4.514 1.00 85.75 170 LEU A C 1
ATOM 1241 O O . LEU A 1 170 ? 7.164 -17.607 -4.922 1.00 85.75 170 LEU A O 1
ATOM 1245 N N . SER A 1 171 ? 7.505 -19.770 -4.425 1.00 89.69 171 SER A N 1
ATOM 1246 C CA . SER A 1 171 ? 6.140 -20.224 -4.654 1.00 89.69 171 SER A CA 1
ATOM 1247 C C . SER A 1 171 ? 5.320 -20.128 -3.370 1.00 89.69 171 SER A C 1
ATOM 1249 O O . SER A 1 171 ? 5.823 -20.342 -2.269 1.00 89.69 171 SER A O 1
ATOM 1251 N N . TYR A 1 172 ? 4.012 -19.885 -3.484 1.00 93.12 172 TYR A N 1
ATOM 1252 C CA . TYR A 1 172 ? 3.118 -19.839 -2.318 1.00 93.12 172 TYR A CA 1
ATOM 1253 C C . TYR A 1 172 ? 3.039 -21.161 -1.541 1.00 93.12 172 TYR A C 1
ATOM 1255 O O . TYR A 1 172 ? 2.653 -21.152 -0.373 1.00 93.12 172 TYR A O 1
ATOM 1263 N N . ASN A 1 173 ? 3.411 -22.277 -2.171 1.00 91.75 173 ASN A N 1
ATOM 1264 C CA . ASN A 1 173 ? 3.434 -23.597 -1.542 1.00 91.75 173 ASN A CA 1
ATOM 1265 C C . ASN A 1 173 ? 4.750 -23.903 -0.813 1.00 91.75 173 ASN A C 1
ATOM 1267 O O . ASN A 1 173 ? 4.814 -24.896 -0.088 1.00 91.75 173 ASN A O 1
ATOM 1271 N N . ASP A 1 174 ? 5.782 -23.074 -0.983 1.00 91.12 174 ASP A N 1
ATOM 1272 C CA . ASP A 1 174 ? 7.053 -23.261 -0.289 1.00 91.12 174 ASP A CA 1
ATOM 1273 C C . ASP A 1 174 ? 6.880 -23.016 1.221 1.00 91.12 174 ASP A C 1
ATOM 1275 O O . ASP A 1 174 ? 5.997 -22.249 1.624 1.00 91.12 174 ASP A O 1
ATOM 1279 N N . PRO A 1 175 ? 7.702 -23.632 2.089 1.00 89.81 175 PRO A N 1
ATOM 1280 C CA . PRO A 1 175 ? 7.718 -23.304 3.512 1.00 89.81 175 PRO A CA 1
ATOM 1281 C C . PRO A 1 175 ? 8.009 -21.815 3.732 1.00 89.81 175 PRO A C 1
ATOM 1283 O O . PRO A 1 175 ? 8.948 -21.267 3.151 1.00 89.81 175 PRO A O 1
ATOM 1286 N N . ALA A 1 176 ? 7.235 -21.147 4.590 1.00 90.94 176 ALA A N 1
ATOM 1287 C CA . ALA A 1 176 ? 7.428 -19.723 4.842 1.00 90.94 176 ALA A CA 1
ATOM 1288 C C . ALA A 1 176 ? 8.764 -19.482 5.578 1.00 90.94 176 ALA A C 1
ATOM 1290 O O . ALA A 1 176 ? 8.947 -20.015 6.677 1.00 90.94 176 ALA A O 1
ATOM 1291 N N . PRO A 1 177 ? 9.674 -18.624 5.073 1.00 86.69 177 PRO A N 1
ATOM 1292 C CA . PRO A 1 177 ? 10.970 -18.382 5.721 1.00 86.69 177 PRO A CA 1
ATOM 1293 C C . PRO A 1 177 ? 10.873 -17.877 7.167 1.00 86.69 177 PRO A C 1
ATOM 1295 O O . PRO A 1 177 ? 11.729 -18.148 8.002 1.00 86.69 177 PRO A O 1
ATOM 1298 N N . PHE A 1 178 ? 9.797 -17.157 7.480 1.00 87.75 178 PHE A N 1
ATOM 1299 C CA . PHE A 1 178 ? 9.520 -16.585 8.799 1.00 87.75 178 PHE A CA 1
ATOM 1300 C C . PHE A 1 178 ? 8.576 -17.444 9.659 1.00 87.75 178 PHE A C 1
ATOM 1302 O O . PHE A 1 178 ? 8.324 -17.096 10.815 1.00 87.75 178 PHE A O 1
ATOM 1309 N N . SER A 1 179 ? 8.039 -18.540 9.112 1.00 89.19 179 SER A N 1
ATOM 1310 C CA . SER A 1 179 ? 7.182 -19.502 9.814 1.00 89.19 179 SER A CA 1
ATOM 1311 C C . SER A 1 179 ? 7.264 -20.882 9.135 1.00 89.19 179 SER A C 1
ATOM 1313 O O . SER A 1 179 ? 6.343 -21.274 8.420 1.00 89.19 179 SER A O 1
ATOM 1315 N N . PRO A 1 180 ? 8.364 -21.639 9.328 1.00 83.44 180 PRO A N 1
ATOM 1316 C CA . PRO A 1 180 ? 8.649 -22.833 8.519 1.00 83.44 180 PRO A CA 1
ATOM 1317 C C . PRO A 1 180 ? 7.622 -23.969 8.641 1.00 83.44 180 PRO A C 1
ATOM 1319 O O . PRO A 1 180 ? 7.631 -24.892 7.833 1.00 83.44 180 PRO A O 1
ATOM 1322 N N . SER A 1 181 ? 6.748 -23.927 9.651 1.00 90.25 181 SER A N 1
ATOM 1323 C CA . SER A 1 181 ? 5.653 -24.886 9.838 1.00 90.25 181 SER A CA 1
ATOM 1324 C C . SER A 1 181 ? 4.444 -24.633 8.933 1.00 90.25 181 SER A C 1
ATOM 1326 O O . SER A 1 181 ? 3.550 -25.473 8.878 1.00 90.25 181 SER A O 1
ATOM 1328 N N . LEU A 1 182 ? 4.381 -23.486 8.255 1.00 93.56 182 LEU A N 1
ATOM 1329 C CA . LEU A 1 182 ? 3.292 -23.098 7.363 1.00 93.56 182 LEU A CA 1
ATOM 1330 C C . LEU A 1 182 ? 3.803 -22.940 5.930 1.00 93.56 182 LEU A C 1
ATOM 1332 O O . LEU A 1 182 ? 4.968 -22.608 5.701 1.00 93.56 182 LEU A O 1
ATOM 1336 N N . SER A 1 183 ? 2.902 -23.114 4.959 1.00 94.88 183 SER A N 1
ATOM 1337 C CA . SER A 1 183 ? 3.169 -22.642 3.599 1.00 94.88 183 SER A CA 1
ATOM 1338 C C . SER A 1 183 ? 3.269 -21.115 3.589 1.00 94.88 183 SER A C 1
ATOM 1340 O O . SER A 1 183 ? 2.626 -20.431 4.395 1.00 94.88 183 SER A O 1
ATOM 1342 N N . LEU A 1 184 ? 4.046 -20.567 2.662 1.00 94.31 184 LEU A N 1
ATOM 1343 C CA . LEU A 1 184 ? 4.205 -19.132 2.475 1.00 94.31 184 LEU A CA 1
ATOM 1344 C C . LEU A 1 184 ? 2.857 -18.438 2.239 1.00 94.31 184 LEU A C 1
ATOM 1346 O O . LEU A 1 184 ? 2.589 -17.405 2.853 1.00 94.31 184 LEU A O 1
ATOM 1350 N N . GLY A 1 185 ? 1.992 -19.023 1.406 1.00 95.62 185 GLY A N 1
ATOM 1351 C CA . GLY A 1 185 ? 0.639 -18.526 1.161 1.00 95.62 185 GLY A CA 1
ATOM 1352 C C . GLY A 1 185 ? -0.178 -18.447 2.450 1.00 95.62 185 GLY A C 1
ATOM 1353 O O . GLY A 1 185 ? -0.695 -17.384 2.783 1.00 95.62 185 GLY A O 1
ATOM 1354 N N . THR A 1 186 ? -0.218 -19.531 3.231 1.00 96.44 186 THR A N 1
ATOM 1355 C CA . THR A 1 186 ? -0.963 -19.572 4.501 1.00 96.44 186 THR A CA 1
ATOM 1356 C C . THR A 1 186 ? -0.410 -18.581 5.524 1.00 96.44 186 THR A C 1
ATOM 1358 O O . THR A 1 186 ? -1.178 -17.872 6.170 1.00 96.44 186 THR A O 1
ATOM 1361 N N . ALA A 1 187 ? 0.915 -18.484 5.658 1.00 96.50 187 ALA A N 1
ATOM 1362 C CA . ALA A 1 187 ? 1.544 -17.580 6.615 1.00 96.50 187 ALA A CA 1
ATOM 1363 C C . ALA A 1 187 ? 1.262 -16.101 6.279 1.00 96.50 187 ALA A C 1
ATOM 1365 O O . ALA A 1 187 ? 0.950 -15.308 7.170 1.00 96.50 187 ALA A O 1
ATOM 1366 N N . LEU A 1 188 ? 1.300 -15.733 4.993 1.00 96.94 188 LEU A N 1
ATOM 1367 C CA . LEU A 1 188 ? 0.964 -14.385 4.519 1.00 96.94 188 LEU A CA 1
ATOM 1368 C C . LEU A 1 188 ? -0.538 -14.069 4.604 1.00 96.94 188 LEU A C 1
ATOM 1370 O O . LEU A 1 188 ? -0.908 -12.908 4.771 1.00 96.94 188 LEU A O 1
ATOM 1374 N N . LEU A 1 189 ? -1.403 -15.083 4.530 1.00 97.75 189 LEU A N 1
ATOM 1375 C CA . LEU A 1 189 ? -2.859 -14.955 4.664 1.00 97.75 189 LEU A CA 1
ATOM 1376 C C . LEU A 1 189 ? -3.361 -14.993 6.114 1.00 97.75 189 LEU A C 1
ATOM 1378 O O . LEU A 1 189 ? -4.571 -15.074 6.339 1.00 97.75 189 LEU A O 1
ATOM 1382 N N . THR A 1 190 ? -2.459 -14.872 7.095 1.00 97.88 190 THR A N 1
ATOM 1383 C CA . THR A 1 190 ? -2.832 -14.656 8.499 1.00 97.88 190 THR A CA 1
ATOM 1384 C C . THR A 1 190 ? -3.847 -13.502 8.586 1.00 97.88 190 THR A C 1
ATOM 1386 O O . THR A 1 190 ? -3.559 -12.402 8.092 1.00 97.88 190 THR A O 1
ATOM 1389 N N . PRO A 1 191 ? -5.049 -13.727 9.150 1.00 98.12 191 PRO A N 1
ATOM 1390 C CA . PRO A 1 191 ? -6.124 -12.747 9.096 1.00 98.12 191 PRO A CA 1
ATOM 1391 C C . PRO A 1 191 ? -5.873 -11.563 10.028 1.00 98.12 191 PRO A C 1
ATOM 1393 O O . PRO A 1 191 ? -5.270 -11.694 11.097 1.00 98.12 191 PRO A O 1
ATOM 1396 N N . THR A 1 192 ? -6.387 -10.404 9.637 1.00 98.56 192 THR A N 1
ATOM 1397 C CA . THR A 1 192 ? -6.349 -9.160 10.406 1.00 98.56 192 THR A CA 1
ATOM 1398 C C . THR A 1 192 ? -7.110 -9.308 11.722 1.00 98.56 192 THR A C 1
ATOM 1400 O O . THR A 1 192 ? -8.183 -9.917 11.794 1.00 98.56 192 THR A O 1
ATOM 1403 N N . THR A 1 193 ? -6.535 -8.754 12.789 1.00 98.31 193 THR A N 1
ATOM 1404 C CA . THR A 1 193 ? -7.132 -8.765 14.127 1.00 98.31 193 THR A CA 1
ATOM 1405 C C . THR A 1 193 ? -8.355 -7.848 14.177 1.00 98.31 193 THR A C 1
ATOM 1407 O O . THR A 1 193 ? -8.306 -6.713 13.709 1.00 98.31 193 THR A O 1
ATOM 1410 N N . ILE A 1 194 ? -9.441 -8.320 14.791 1.00 98.56 194 ILE A N 1
ATOM 1411 C CA . ILE A 1 194 ? -10.671 -7.551 15.019 1.00 98.56 194 ILE A CA 1
ATOM 1412 C C . ILE A 1 194 ? -10.665 -7.051 16.469 1.00 98.56 194 ILE A C 1
ATOM 1414 O O . ILE A 1 194 ? -10.770 -7.847 17.401 1.00 98.56 194 ILE A O 1
ATOM 1418 N N . TYR A 1 195 ? -10.524 -5.738 16.666 1.00 98.25 195 TYR A N 1
ATOM 1419 C CA . TYR A 1 195 ? -10.343 -5.124 17.990 1.00 98.25 195 TYR A CA 1
ATOM 1420 C C . TYR A 1 195 ? -11.601 -4.690 18.776 1.00 98.25 195 TYR A C 1
ATOM 1422 O O . TYR A 1 195 ? -11.447 -4.490 19.984 1.00 98.25 195 TYR A O 1
ATOM 1430 N N . PRO A 1 196 ? -12.824 -4.548 18.211 1.00 97.38 196 PRO A N 1
ATOM 1431 C CA . PRO A 1 196 ? -13.986 -4.044 18.949 1.00 97.38 196 PRO A CA 1
ATOM 1432 C C . PRO A 1 196 ? -14.205 -4.709 20.311 1.00 97.38 196 PRO A C 1
ATOM 1434 O O . PRO A 1 196 ? -14.242 -4.023 21.329 1.00 97.38 196 PRO A O 1
ATOM 1437 N N . LYS A 1 197 ? -14.249 -6.045 20.371 1.00 94.44 197 LYS A N 1
ATOM 1438 C CA . LYS A 1 197 ? -14.496 -6.770 21.627 1.00 94.44 197 LYS A CA 1
ATOM 1439 C C . LYS A 1 197 ? -13.462 -6.465 22.722 1.00 94.44 197 LYS A C 1
ATOM 1441 O O . LYS A 1 197 ? -13.830 -6.434 23.890 1.00 94.44 197 LYS A O 1
ATOM 1446 N N . LEU A 1 198 ? -12.203 -6.233 22.345 1.00 94.50 198 LEU A N 1
ATOM 1447 C CA . LEU A 1 198 ? -11.115 -5.911 23.276 1.00 94.50 198 LEU A CA 1
ATOM 1448 C C . LEU A 1 198 ? -11.157 -4.446 23.731 1.00 94.50 198 LEU A C 1
ATOM 1450 O O . LEU A 1 198 ? -10.783 -4.134 24.857 1.00 94.50 198 LEU A O 1
ATOM 1454 N N . LEU A 1 199 ? -11.594 -3.533 22.860 1.00 96.50 199 LEU A N 1
ATOM 1455 C CA . LEU A 1 199 ? -11.451 -2.094 23.083 1.00 96.50 199 LEU A CA 1
ATOM 1456 C C . LEU A 1 199 ? -12.718 -1.381 23.536 1.00 96.50 199 LEU A C 1
ATOM 1458 O O . LEU A 1 199 ? -12.598 -0.321 24.151 1.00 96.50 199 LEU A O 1
ATOM 1462 N N . MET A 1 200 ? -13.913 -1.920 23.278 1.00 94.69 200 MET A N 1
ATOM 1463 C CA . MET A 1 200 ? -15.157 -1.188 23.546 1.00 94.69 200 MET A CA 1
ATOM 1464 C C . MET A 1 200 ? -15.265 -0.727 25.004 1.00 94.69 200 MET A C 1
ATOM 1466 O O . MET A 1 200 ? -15.589 0.433 25.242 1.00 94.69 200 MET A O 1
ATOM 1470 N N . SER A 1 201 ? -14.915 -1.574 25.978 1.00 95.00 201 SER A N 1
ATOM 1471 C CA . SER A 1 201 ? -14.957 -1.199 27.400 1.00 95.00 201 SER A CA 1
ATOM 1472 C C . SER A 1 201 ? -14.000 -0.052 27.740 1.00 95.00 201 SER A C 1
ATOM 1474 O O . SER A 1 201 ? -14.356 0.847 28.503 1.00 95.00 201 SER A O 1
ATOM 1476 N N . ALA A 1 202 ? -12.804 -0.037 27.147 1.00 96.88 202 ALA A N 1
ATOM 1477 C CA . ALA A 1 202 ? -11.843 1.045 27.329 1.00 96.88 202 ALA A CA 1
ATOM 1478 C C . ALA A 1 202 ? -12.298 2.346 26.649 1.00 96.88 202 ALA A C 1
ATOM 1480 O O . ALA A 1 202 ? -12.188 3.417 27.247 1.00 96.88 202 ALA A O 1
ATOM 1481 N N . LEU A 1 203 ? -12.857 2.274 25.440 1.00 96.50 203 LEU A N 1
ATOM 1482 C CA . LEU A 1 203 ? -13.363 3.444 24.714 1.00 96.50 203 LEU A CA 1
ATOM 1483 C C . LEU A 1 203 ? -14.576 4.064 25.424 1.00 96.50 203 LEU A C 1
ATOM 1485 O O . LEU A 1 203 ? -14.641 5.278 25.612 1.00 96.50 203 LEU A O 1
ATOM 1489 N N . GLU A 1 204 ? -15.500 3.233 25.906 1.00 94.06 204 GLU A N 1
ATOM 1490 C CA . GLU A 1 204 ? -16.712 3.670 26.608 1.00 94.06 204 GLU A CA 1
ATOM 1491 C C . GLU A 1 204 ? -16.441 4.275 27.988 1.00 94.06 204 GLU A C 1
ATOM 1493 O O . GLU A 1 204 ? -17.276 5.031 28.488 1.00 94.06 204 GLU A O 1
ATOM 1498 N N . SER A 1 205 ? -15.271 4.005 28.577 1.00 95.12 205 SER A N 1
ATOM 1499 C CA . SER A 1 205 ? -14.838 4.618 29.839 1.00 95.12 205 SER A CA 1
ATOM 1500 C C . SER A 1 205 ? -14.578 6.127 29.735 1.00 95.12 205 SER A C 1
ATOM 1502 O O . SER A 1 205 ? -14.549 6.815 30.752 1.00 95.12 205 SER A O 1
ATOM 1504 N N . GLY A 1 206 ? -14.358 6.649 28.520 1.00 95.31 206 GLY A N 1
ATOM 1505 C CA . GLY A 1 206 ? -13.989 8.049 28.286 1.00 95.31 206 GLY A CA 1
ATOM 1506 C C . GLY A 1 206 ? -12.528 8.398 28.612 1.00 95.31 206 GLY A C 1
ATOM 1507 O O . GLY A 1 206 ? -12.135 9.552 28.445 1.00 95.31 206 GLY A O 1
ATOM 1508 N N . LEU A 1 207 ? -11.710 7.425 29.034 1.00 97.06 207 LEU A N 1
ATOM 1509 C CA . LEU A 1 207 ? -10.304 7.635 29.414 1.00 97.06 207 LEU A CA 1
ATOM 1510 C C . LEU A 1 207 ? -9.343 7.694 28.212 1.00 97.06 207 LEU A C 1
ATOM 1512 O O . LEU A 1 207 ? -8.282 8.313 28.288 1.00 97.06 207 LEU A O 1
ATOM 1516 N N . VAL A 1 208 ? -9.705 7.067 27.089 1.00 98.25 208 VAL A N 1
ATOM 1517 C CA . VAL A 1 208 ? -8.918 7.099 25.845 1.00 98.25 208 VAL A CA 1
ATOM 1518 C C . VAL A 1 208 ? -9.114 8.446 25.161 1.00 98.25 208 VAL A C 1
ATOM 1520 O O . VAL A 1 208 ? -10.248 8.798 24.860 1.00 98.25 208 VAL A O 1
ATOM 1523 N N . LYS A 1 209 ? -8.038 9.192 24.895 1.00 98.44 209 LYS A N 1
ATOM 1524 C CA . LYS A 1 209 ? -8.069 10.532 24.276 1.00 98.44 209 LYS A CA 1
ATOM 1525 C C . LYS A 1 209 ? -8.061 10.490 22.747 1.00 98.44 209 LYS A C 1
ATOM 1527 O O . LYS A 1 209 ? -8.563 11.403 22.099 1.00 98.44 209 LYS A O 1
ATOM 1532 N N . GLY A 1 210 ? -7.506 9.431 22.167 1.00 98.38 210 GLY A N 1
ATOM 1533 C CA . GLY A 1 210 ? -7.452 9.187 20.726 1.00 98.38 210 GLY A CA 1
ATOM 1534 C C . GLY A 1 210 ? -7.047 7.746 20.438 1.00 98.38 210 GLY A C 1
ATOM 1535 O O . GLY A 1 210 ? -6.453 7.094 21.296 1.00 98.38 210 GLY A O 1
ATOM 1536 N N . ALA A 1 211 ? -7.376 7.257 19.247 1.00 98.44 211 ALA A N 1
ATOM 1537 C CA . ALA A 1 211 ? -7.051 5.912 18.790 1.00 98.44 211 ALA A CA 1
ATOM 1538 C C . ALA A 1 211 ? -6.652 5.952 17.310 1.00 98.44 211 ALA A C 1
ATOM 1540 O O . ALA A 1 211 ? -7.250 6.690 16.539 1.00 98.44 211 ALA A O 1
ATOM 1541 N N . ALA A 1 212 ? -5.644 5.184 16.915 1.00 98.62 212 ALA A N 1
ATOM 1542 C CA . ALA A 1 212 ? -5.160 5.092 15.545 1.00 98.62 212 ALA A CA 1
ATOM 1543 C C . ALA A 1 212 ? -5.042 3.621 15.143 1.00 98.62 212 ALA A C 1
ATOM 1545 O O . ALA A 1 212 ? -4.259 2.871 15.731 1.00 98.62 212 ALA A O 1
ATOM 1546 N N . HIS A 1 213 ? -5.810 3.227 14.129 1.00 98.62 213 HIS A N 1
ATOM 1547 C CA . HIS A 1 213 ? -5.692 1.935 13.470 1.00 98.62 213 HIS A CA 1
ATOM 1548 C C . HIS A 1 213 ? -4.505 1.999 12.504 1.00 98.62 213 HIS A C 1
ATOM 1550 O O . HIS A 1 213 ? -4.386 2.936 11.713 1.00 98.62 213 HIS A O 1
ATOM 1556 N N . ILE A 1 214 ? -3.577 1.049 12.612 1.00 98.50 214 ILE A N 1
ATOM 1557 C CA . ILE A 1 214 ? -2.323 1.091 11.860 1.00 98.50 214 ILE A CA 1
ATOM 1558 C C . ILE A 1 214 ? -2.478 0.293 10.562 1.00 98.50 214 ILE A C 1
ATOM 1560 O O . ILE A 1 214 ? -2.295 -0.925 10.533 1.00 98.50 214 ILE A O 1
ATOM 1564 N N . THR A 1 215 ? -2.804 1.002 9.483 1.00 96.44 215 THR A N 1
ATOM 1565 C CA . THR A 1 215 ? -3.079 0.445 8.150 1.00 96.44 215 THR A CA 1
ATOM 1566 C C . THR A 1 215 ? -2.041 0.908 7.119 1.00 96.44 215 THR A C 1
ATOM 1568 O O . THR A 1 215 ? -0.845 0.985 7.421 1.00 96.44 215 THR A O 1
ATOM 1571 N N . GLY A 1 216 ? -2.458 1.195 5.880 1.00 91.19 216 GLY A N 1
ATOM 1572 C CA . GLY A 1 216 ? -1.601 1.740 4.835 1.00 91.19 216 GLY A CA 1
ATOM 1573 C C . GLY A 1 216 ? -0.935 3.033 5.302 1.00 91.19 216 GLY A C 1
ATOM 1574 O O . GLY A 1 216 ? -1.566 3.893 5.916 1.00 91.19 216 GLY A O 1
ATOM 1575 N N . GLY A 1 217 ? 0.368 3.158 5.056 1.00 90.69 217 GLY A N 1
ATOM 1576 C CA . GLY A 1 217 ? 1.165 4.257 5.597 1.00 90.69 217 GLY A CA 1
ATOM 1577 C C . GLY A 1 217 ? 1.784 3.987 6.979 1.00 90.69 217 GLY A C 1
ATOM 1578 O O . GLY A 1 217 ? 2.501 4.842 7.501 1.00 90.69 217 GLY A O 1
ATOM 1579 N N . GLY A 1 218 ? 1.521 2.817 7.571 1.00 96.62 218 GLY A N 1
ATOM 1580 C CA . GLY A 1 218 ? 2.190 2.333 8.776 1.00 96.62 218 GLY A CA 1
ATOM 1581 C C . GLY A 1 218 ? 2.037 3.249 9.992 1.00 96.62 218 GLY A C 1
ATOM 1582 O O . GLY A 1 218 ? 1.050 3.977 10.144 1.00 96.62 218 GLY A O 1
ATOM 1583 N N . LEU A 1 219 ? 3.026 3.203 10.880 1.00 97.62 219 LEU A N 1
ATOM 1584 C CA . LEU A 1 219 ? 3.076 3.996 12.109 1.00 97.62 219 LEU A CA 1
ATOM 1585 C C . LEU A 1 219 ? 3.192 5.495 11.809 1.00 97.62 219 LEU A C 1
ATOM 1587 O O . LEU A 1 219 ? 2.553 6.311 12.474 1.00 97.62 219 LEU A O 1
ATOM 1591 N N . THR A 1 220 ? 3.981 5.865 10.796 1.00 95.38 220 THR A N 1
ATOM 1592 C CA . THR A 1 220 ? 4.344 7.265 10.535 1.00 95.38 220 THR A CA 1
ATOM 1593 C C . THR A 1 220 ? 3.243 8.078 9.867 1.00 95.38 220 THR A C 1
ATOM 1595 O O . THR A 1 220 ? 3.309 9.300 9.933 1.00 95.38 220 THR A O 1
ATOM 1598 N N . HIS A 1 221 ? 2.240 7.452 9.242 1.00 93.88 221 HIS A N 1
ATOM 1599 C CA . HIS A 1 221 ? 1.112 8.174 8.639 1.00 93.88 221 HIS A CA 1
ATOM 1600 C C . HIS A 1 221 ? -0.195 8.057 9.419 1.00 93.88 221 HIS A C 1
ATOM 1602 O O . HIS A 1 221 ? -0.999 8.984 9.354 1.00 93.88 221 HIS A O 1
ATOM 1608 N N . ASN A 1 222 ? -0.430 6.963 10.150 1.00 98.19 222 ASN A N 1
ATOM 1609 C CA . ASN A 1 222 ? -1.708 6.767 10.842 1.00 98.19 222 ASN A CA 1
ATOM 1610 C C . ASN A 1 222 ? -1.763 7.471 12.200 1.00 98.19 222 ASN A C 1
ATOM 1612 O O . ASN A 1 222 ? -2.757 8.126 12.501 1.00 98.19 222 ASN A O 1
ATOM 1616 N N . ILE A 1 223 ? -0.686 7.416 12.992 1.00 98.25 223 ILE A N 1
ATOM 1617 C CA . ILE A 1 223 ? -0.637 8.075 14.307 1.00 98.25 223 ILE A CA 1
ATOM 1618 C C . ILE A 1 223 ? -0.802 9.605 14.194 1.00 98.25 223 ILE A C 1
ATOM 1620 O O . ILE A 1 223 ? -1.600 10.155 14.950 1.00 98.25 223 ILE A O 1
ATOM 1624 N N . PRO A 1 224 ? -0.162 10.321 13.244 1.00 97.06 224 PRO A N 1
ATOM 1625 C CA . PRO A 1 224 ? -0.348 11.767 13.094 1.00 97.06 224 PRO A CA 1
ATOM 1626 C C . PRO A 1 224 ? -1.789 12.226 12.875 1.00 97.06 224 PRO A C 1
ATOM 1628 O O . PRO A 1 224 ? -2.132 13.329 13.281 1.00 97.06 224 PRO A O 1
ATOM 1631 N N . ARG A 1 225 ? -2.654 11.388 12.281 1.00 96.94 225 ARG A N 1
ATOM 1632 C CA . ARG A 1 225 ? -4.052 11.752 11.977 1.00 96.94 225 ARG A CA 1
ATOM 1633 C C . ARG A 1 225 ? -4.874 12.089 13.221 1.00 96.94 225 ARG A C 1
ATOM 1635 O O . ARG A 1 225 ? -5.911 12.733 13.097 1.00 96.94 225 ARG A O 1
ATOM 1642 N N . ILE A 1 226 ? -4.433 11.642 14.397 1.00 97.00 226 ILE A N 1
ATOM 1643 C CA . ILE A 1 226 ? -5.109 11.903 15.672 1.00 97.00 226 ILE A CA 1
ATOM 1644 C C . ILE A 1 226 ? -4.373 12.893 16.574 1.00 97.00 226 ILE A C 1
ATOM 1646 O O . ILE A 1 226 ? -4.900 13.235 17.632 1.00 97.00 226 ILE A O 1
ATOM 1650 N N . LEU A 1 227 ? -3.163 13.319 16.201 1.00 97.06 227 LEU A N 1
ATOM 1651 C CA . LEU A 1 227 ? -2.317 14.155 17.045 1.00 97.06 227 LEU A CA 1
ATOM 1652 C C . LEU A 1 227 ? -2.432 15.638 16.664 1.00 97.06 227 LEU A C 1
ATOM 1654 O O . LEU A 1 227 ? -2.393 15.969 15.481 1.00 97.06 227 LEU A O 1
ATOM 1658 N N . PRO A 1 228 ? -2.475 16.549 17.651 1.00 96.19 228 PRO A N 1
ATOM 1659 C CA . PRO A 1 228 ? -2.222 17.970 17.431 1.00 96.19 228 PRO A CA 1
ATOM 1660 C C . PRO A 1 228 ? -0.846 18.235 16.797 1.00 96.19 228 PRO A C 1
ATOM 1662 O O . PRO A 1 228 ? 0.130 17.544 17.105 1.00 96.19 228 PRO A O 1
ATOM 1665 N N . ASP A 1 229 ? -0.739 19.293 15.987 1.00 94.31 229 ASP A N 1
ATOM 1666 C CA . ASP A 1 229 ? 0.492 19.654 15.260 1.00 94.31 229 ASP A CA 1
ATOM 1667 C C . ASP A 1 229 ? 1.703 19.906 16.171 1.00 94.31 229 ASP A C 1
ATOM 1669 O O . ASP A 1 229 ? 2.847 19.691 15.761 1.00 94.31 229 ASP A O 1
ATOM 1673 N N . ASN A 1 230 ? 1.463 20.356 17.407 1.00 95.38 230 ASN A N 1
ATOM 1674 C CA . ASN A 1 230 ? 2.488 20.670 18.403 1.00 95.38 230 ASN A CA 1
ATOM 1675 C C . ASN A 1 230 ? 2.983 19.448 19.196 1.00 95.38 230 ASN A C 1
ATOM 1677 O O . ASN A 1 230 ? 3.901 19.591 20.008 1.00 95.38 230 ASN A O 1
ATOM 1681 N N . LEU A 1 231 ? 2.397 18.265 18.991 1.00 97.44 231 LEU A N 1
ATOM 1682 C CA . LEU A 1 231 ? 2.776 17.032 19.679 1.00 97.44 231 LEU A CA 1
ATOM 1683 C C . LEU A 1 231 ? 3.449 16.046 18.725 1.00 97.44 231 LEU A C 1
ATOM 1685 O O . LEU A 1 231 ? 3.159 15.999 17.534 1.00 97.44 231 LEU A O 1
ATOM 1689 N N . CYS A 1 232 ? 4.357 15.246 19.271 1.00 97.19 232 CYS A N 1
ATOM 1690 C CA . CYS A 1 232 ? 5.058 14.167 18.587 1.00 97.19 232 CYS A CA 1
ATOM 1691 C C . CYS A 1 232 ? 4.893 12.872 19.392 1.00 97.19 232 CYS A C 1
ATOM 1693 O O . CYS A 1 232 ? 4.964 12.897 20.620 1.00 97.19 232 CYS A O 1
ATOM 1695 N N . ALA A 1 233 ? 4.676 11.748 18.712 1.00 98.38 233 ALA A N 1
ATOM 1696 C CA . ALA A 1 233 ? 4.675 10.420 19.311 1.00 98.38 233 ALA A CA 1
ATOM 1697 C C . ALA A 1 233 ? 6.079 9.811 19.276 1.00 98.38 233 ALA A C 1
ATOM 1699 O O . ALA A 1 233 ? 6.630 9.574 18.201 1.00 98.38 233 ALA A O 1
ATOM 1700 N N . VAL A 1 234 ? 6.630 9.500 20.448 1.00 98.25 234 VAL A N 1
ATOM 1701 C CA . VAL A 1 234 ? 7.902 8.786 20.586 1.00 98.25 234 VAL A CA 1
ATOM 1702 C C . VAL A 1 234 ? 7.608 7.356 21.019 1.00 98.25 234 VAL A C 1
ATOM 1704 O O . VAL A 1 234 ? 7.187 7.110 22.150 1.00 98.25 234 VAL A O 1
ATOM 1707 N N . LEU A 1 235 ? 7.796 6.417 20.096 1.00 98.44 235 LEU A N 1
ATOM 1708 C CA . LEU A 1 235 ? 7.630 4.979 20.285 1.00 98.44 235 LEU A CA 1
ATOM 1709 C C . LEU A 1 235 ? 8.991 4.321 20.505 1.00 98.44 235 LEU A C 1
ATOM 1711 O O . LEU A 1 235 ? 9.963 4.688 19.850 1.00 98.44 235 LEU A O 1
ATOM 1715 N N . LYS A 1 236 ? 9.048 3.293 21.353 1.00 97.75 236 LYS A N 1
ATOM 1716 C CA . LYS A 1 236 ? 10.265 2.520 21.611 1.00 97.75 236 LYS A CA 1
ATOM 1717 C C . LYS A 1 236 ? 10.096 1.059 21.201 1.00 97.75 236 LYS A C 1
ATOM 1719 O O . LYS A 1 236 ? 9.418 0.299 21.890 1.00 97.75 236 LYS A O 1
ATOM 1724 N N . ALA A 1 237 ? 10.733 0.661 20.098 1.00 97.00 237 ALA A N 1
ATOM 1725 C CA . ALA A 1 237 ? 10.538 -0.645 19.454 1.00 97.00 237 ALA A CA 1
ATOM 1726 C C . ALA A 1 237 ? 10.804 -1.851 20.362 1.00 97.00 237 ALA A C 1
ATOM 1728 O O . ALA A 1 237 ? 10.166 -2.890 20.209 1.00 97.00 237 ALA A O 1
ATOM 1729 N N . THR A 1 238 ? 11.674 -1.706 21.363 1.00 96.44 238 THR A N 1
ATOM 1730 C CA . THR A 1 238 ? 11.953 -2.762 22.348 1.00 96.44 238 THR A CA 1
ATOM 1731 C C . THR A 1 238 ? 10.791 -3.060 23.300 1.00 96.44 238 THR A C 1
ATOM 1733 O O . THR A 1 238 ? 10.842 -4.051 24.027 1.00 96.44 238 THR A O 1
ATOM 1736 N N . HIS A 1 239 ? 9.728 -2.249 23.311 1.00 96.06 239 HIS A N 1
ATOM 1737 C CA . HIS A 1 239 ? 8.578 -2.431 24.203 1.00 96.06 239 HIS A CA 1
ATOM 1738 C C . HIS A 1 239 ? 7.480 -3.341 23.631 1.00 96.06 239 HIS A C 1
ATOM 1740 O O . HIS A 1 239 ? 6.551 -3.714 24.353 1.00 96.06 239 HIS A O 1
ATOM 1746 N N . TRP A 1 240 ? 7.565 -3.742 22.362 1.00 95.75 240 TRP A N 1
ATOM 1747 C CA . TRP A 1 240 ? 6.640 -4.708 21.772 1.00 95.75 240 TRP A CA 1
ATOM 1748 C C . TRP A 1 240 ? 7.374 -5.788 20.985 1.00 95.75 240 TRP A C 1
ATOM 1750 O O . TRP A 1 240 ? 8.579 -5.738 20.764 1.00 95.75 240 TRP A O 1
ATOM 1760 N N . HIS A 1 241 ? 6.629 -6.825 20.614 1.00 93.69 241 HIS A N 1
ATOM 1761 C CA . HIS A 1 241 ? 7.166 -7.903 19.803 1.00 93.69 241 HIS A CA 1
ATOM 1762 C C . HIS A 1 241 ? 6.983 -7.568 18.322 1.00 93.69 241 HIS A C 1
ATOM 1764 O O . HIS A 1 241 ? 5.854 -7.384 17.867 1.00 93.69 241 HIS A O 1
ATOM 1770 N N . ILE A 1 242 ? 8.086 -7.506 17.577 1.00 95.31 242 ILE A N 1
ATOM 1771 C CA . ILE A 1 242 ? 8.062 -7.383 16.119 1.00 95.31 242 ILE A CA 1
ATOM 1772 C C . ILE A 1 242 ? 8.074 -8.789 15.520 1.00 95.31 242 ILE A C 1
ATOM 1774 O O . ILE A 1 242 ? 9.049 -9.526 15.685 1.00 95.31 242 ILE A O 1
ATOM 1778 N N . HIS A 1 243 ? 6.996 -9.142 14.815 1.00 94.31 243 HIS A N 1
ATOM 1779 C CA . HIS A 1 243 ? 6.847 -10.446 14.165 1.00 94.31 243 HIS A CA 1
ATOM 1780 C C . HIS A 1 243 ? 7.981 -10.733 13.174 1.00 94.31 243 HIS A C 1
ATOM 1782 O O . HIS A 1 243 ? 8.465 -9.841 12.471 1.00 94.31 243 HIS A O 1
ATOM 1788 N N . THR A 1 244 ? 8.355 -12.008 13.062 1.00 93.00 244 THR A N 1
ATOM 1789 C CA . THR A 1 244 ? 9.426 -12.496 12.176 1.00 93.00 244 THR A CA 1
ATOM 1790 C C . THR A 1 244 ? 9.203 -12.140 10.708 1.00 93.00 244 THR A C 1
ATOM 1792 O O . THR A 1 244 ? 10.176 -11.908 9.998 1.00 93.00 244 THR A O 1
ATOM 1795 N N . VAL A 1 245 ? 7.949 -12.012 10.255 1.00 94.31 245 VAL A N 1
ATOM 1796 C CA . VAL A 1 245 ? 7.626 -11.568 8.887 1.00 94.31 245 VAL A CA 1
ATOM 1797 C C . VAL A 1 245 ? 8.196 -10.180 8.573 1.00 94.31 245 VAL A C 1
ATOM 1799 O O . VAL A 1 245 ? 8.705 -9.965 7.479 1.00 94.31 245 VAL A O 1
ATOM 1802 N N . PHE A 1 246 ? 8.199 -9.246 9.532 1.00 95.50 246 PHE A N 1
ATOM 1803 C CA . PHE A 1 246 ? 8.771 -7.912 9.323 1.00 95.50 246 PHE A CA 1
ATOM 1804 C C . PHE A 1 246 ? 10.294 -7.947 9.292 1.00 95.50 246 PHE A C 1
ATOM 1806 O O . PHE A 1 246 ? 10.899 -7.234 8.498 1.00 95.50 246 PHE A O 1
ATOM 1813 N N . LYS A 1 247 ? 10.912 -8.800 10.117 1.00 92.38 247 LYS A N 1
ATOM 1814 C CA . LYS A 1 247 ? 12.361 -9.034 10.082 1.00 92.38 247 LYS A CA 1
ATOM 1815 C C . LYS A 1 247 ? 12.787 -9.634 8.741 1.00 92.38 247 LYS A C 1
ATOM 1817 O O . LYS A 1 247 ? 13.765 -9.186 8.158 1.00 92.38 247 LYS A O 1
ATOM 1822 N N . TRP A 1 248 ? 12.014 -10.588 8.220 1.00 90.56 248 TRP A N 1
ATOM 1823 C CA . TRP A 1 248 ? 12.224 -11.174 6.896 1.00 90.56 248 TRP A CA 1
ATOM 1824 C C . TRP A 1 248 ? 12.095 -10.127 5.781 1.00 90.56 248 TRP A C 1
ATOM 1826 O O . TRP A 1 248 ? 12.964 -10.057 4.919 1.00 90.56 248 TRP A O 1
ATOM 1836 N N . ILE A 1 249 ? 11.088 -9.249 5.822 1.00 91.56 249 ILE A N 1
ATOM 1837 C CA . ILE A 1 249 ? 10.959 -8.142 4.855 1.00 91.56 249 ILE A CA 1
ATOM 1838 C C . ILE A 1 249 ? 12.144 -7.174 4.962 1.00 91.56 249 ILE A C 1
ATOM 1840 O O . ILE A 1 249 ? 12.749 -6.832 3.949 1.00 91.56 249 ILE A O 1
ATOM 1844 N N . PHE A 1 250 ? 12.503 -6.764 6.180 1.00 88.94 250 PHE A N 1
ATOM 1845 C CA . PHE A 1 250 ? 13.644 -5.883 6.429 1.00 88.94 250 PHE A CA 1
ATOM 1846 C C . PHE A 1 250 ? 14.959 -6.499 5.938 1.00 88.94 250 PHE A C 1
ATOM 1848 O O . PHE A 1 250 ? 15.792 -5.792 5.377 1.00 88.94 250 PHE A O 1
ATOM 1855 N N . ALA A 1 251 ? 15.119 -7.822 6.068 1.00 83.88 251 ALA A N 1
ATOM 1856 C CA . ALA A 1 251 ? 16.285 -8.529 5.558 1.00 83.88 251 ALA A CA 1
ATOM 1857 C C . ALA A 1 251 ? 16.477 -8.303 4.055 1.00 83.88 251 ALA A C 1
ATOM 1859 O O . ALA A 1 251 ? 17.604 -8.108 3.631 1.00 83.88 251 ALA A O 1
ATOM 1860 N N . HIS A 1 252 ? 15.404 -8.163 3.272 1.00 80.94 252 HIS A N 1
ATOM 1861 C CA . HIS A 1 252 ? 15.471 -7.822 1.846 1.00 80.94 252 HIS A CA 1
ATOM 1862 C C . HIS A 1 252 ? 15.833 -6.343 1.576 1.00 80.94 252 HIS A C 1
ATOM 1864 O O . HIS A 1 252 ? 15.543 -5.803 0.512 1.00 80.94 252 HIS A O 1
ATOM 1870 N N . GLY A 1 253 ? 16.456 -5.669 2.547 1.00 75.31 253 GLY A N 1
ATOM 1871 C CA . GLY A 1 253 ? 17.030 -4.329 2.454 1.00 75.31 253 GLY A CA 1
ATOM 1872 C C . GLY A 1 253 ? 16.012 -3.184 2.448 1.00 75.31 253 GLY A C 1
ATOM 1873 O O . GLY A 1 253 ? 16.350 -2.067 2.053 1.00 75.31 253 GLY A O 1
ATOM 1874 N N . VAL A 1 254 ? 14.771 -3.437 2.865 1.00 84.38 254 VAL A N 1
ATOM 1875 C CA . VAL A 1 254 ? 13.778 -2.376 3.081 1.00 84.38 254 VAL A CA 1
ATOM 1876 C C . VAL A 1 254 ? 14.239 -1.516 4.258 1.00 84.38 254 VAL A C 1
ATOM 1878 O O . VAL A 1 254 ? 14.501 -2.037 5.339 1.00 84.38 254 VAL A O 1
ATOM 1881 N N . SER A 1 255 ? 14.357 -0.200 4.068 1.00 84.44 255 SER A N 1
ATOM 1882 C CA . SER A 1 255 ? 14.870 0.691 5.121 1.00 84.44 255 SER A CA 1
ATOM 1883 C C . SER A 1 255 ? 13.944 0.739 6.343 1.00 84.44 255 SER A C 1
ATOM 1885 O O . SER A 1 255 ? 12.730 0.590 6.217 1.00 84.44 255 SER A O 1
ATOM 1887 N N . SER A 1 256 ? 14.481 1.023 7.533 1.00 88.25 256 SER A N 1
ATOM 1888 C CA . SER A 1 256 ? 13.690 1.151 8.770 1.00 88.25 256 SER A CA 1
ATOM 1889 C C . SER A 1 256 ? 12.591 2.225 8.670 1.00 88.25 256 SER A C 1
ATOM 1891 O O . SER A 1 256 ? 11.483 2.028 9.173 1.00 88.25 256 SER A O 1
ATOM 1893 N N . ASN A 1 257 ? 12.851 3.315 7.941 1.00 87.19 257 ASN A N 1
ATOM 1894 C CA . ASN A 1 257 ? 11.860 4.353 7.641 1.00 87.19 257 ASN A CA 1
ATOM 1895 C C . ASN A 1 257 ? 10.730 3.840 6.737 1.00 87.19 257 ASN A C 1
ATOM 1897 O O . ASN A 1 257 ? 9.558 4.079 7.020 1.00 87.19 257 ASN A O 1
ATOM 1901 N N . GLU A 1 258 ? 11.064 3.119 5.666 1.00 88.25 258 GLU A N 1
ATOM 1902 C CA . GLU A 1 258 ? 10.068 2.520 4.771 1.00 88.25 258 GLU A CA 1
ATOM 1903 C C . GLU A 1 258 ? 9.265 1.425 5.483 1.00 88.25 258 GLU A C 1
ATOM 1905 O O . GLU A 1 258 ? 8.053 1.338 5.289 1.00 88.25 258 GLU A O 1
ATOM 1910 N N . MET A 1 259 ? 9.901 0.659 6.378 1.00 94.94 259 MET A N 1
ATOM 1911 C CA . MET A 1 259 ? 9.217 -0.299 7.246 1.00 94.94 259 MET A CA 1
ATOM 1912 C C . MET A 1 259 ? 8.159 0.398 8.104 1.00 94.94 259 MET A C 1
ATOM 1914 O O . MET A 1 259 ? 6.993 0.010 8.063 1.00 94.94 259 MET A O 1
ATOM 1918 N N . ALA A 1 260 ? 8.535 1.458 8.828 1.00 95.62 260 ALA A N 1
ATOM 1919 C CA . ALA A 1 260 ? 7.616 2.215 9.679 1.00 95.62 260 ALA A CA 1
ATOM 1920 C C . ALA A 1 260 ? 6.522 2.962 8.894 1.00 95.62 260 ALA A C 1
ATOM 1922 O O . ALA A 1 260 ? 5.440 3.186 9.437 1.00 95.62 260 ALA A O 1
ATOM 1923 N N . GLY A 1 261 ? 6.797 3.344 7.643 1.00 93.56 261 GLY A N 1
ATOM 1924 C CA . GLY A 1 261 ? 5.864 4.051 6.762 1.00 93.56 261 GLY A CA 1
ATOM 1925 C C . GLY A 1 261 ? 5.019 3.164 5.852 1.00 93.56 261 GLY A C 1
ATOM 1926 O O . GLY A 1 261 ? 4.138 3.671 5.165 1.00 93.56 261 GLY A O 1
ATOM 1927 N N . THR A 1 262 ? 5.250 1.852 5.840 1.00 93.38 262 THR A N 1
ATOM 1928 C CA . THR A 1 262 ? 4.488 0.898 5.013 1.00 93.38 262 THR A CA 1
ATOM 1929 C C . THR A 1 262 ? 3.755 -0.123 5.866 1.00 93.38 262 THR A C 1
ATOM 1931 O O . THR A 1 262 ? 2.612 -0.471 5.569 1.00 93.38 262 THR A O 1
ATOM 1934 N N . PHE A 1 263 ? 4.402 -0.600 6.928 1.00 98.00 263 PHE A N 1
ATOM 1935 C CA . PHE A 1 263 ? 3.924 -1.698 7.750 1.00 98.00 263 PHE A CA 1
ATOM 1936 C C . PHE A 1 263 ? 3.568 -1.245 9.161 1.00 98.00 263 PHE A C 1
ATOM 1938 O O . PHE A 1 263 ? 4.027 -0.224 9.671 1.00 98.00 263 PHE A O 1
ATOM 1945 N N . ASN A 1 264 ? 2.762 -2.071 9.818 1.00 98.06 264 ASN A N 1
ATOM 1946 C CA . ASN A 1 264 ? 2.372 -1.874 11.207 1.00 98.06 264 ASN A CA 1
ATOM 1947 C C . ASN A 1 264 ? 3.485 -2.264 12.211 1.00 98.06 264 ASN A C 1
ATOM 1949 O O . ASN A 1 264 ? 3.428 -1.905 13.386 1.00 98.06 264 ASN A O 1
ATOM 1953 N N . CYS A 1 265 ? 4.513 -2.989 11.745 1.00 97.56 265 CYS A N 1
ATOM 1954 C CA . CYS A 1 265 ? 5.681 -3.429 12.516 1.00 97.56 265 CYS A CA 1
ATOM 1955 C C . CYS A 1 265 ? 5.345 -4.114 13.854 1.00 97.56 265 CYS A C 1
ATOM 1957 O O . CYS A 1 265 ? 6.118 -4.033 14.809 1.00 97.56 265 CYS A O 1
ATOM 1959 N N . GLY A 1 266 ? 4.201 -4.795 13.939 1.00 97.06 266 GLY A N 1
ATOM 1960 C CA . GLY A 1 266 ? 3.751 -5.501 15.134 1.00 97.06 266 GLY A CA 1
ATOM 1961 C C . GLY A 1 266 ? 2.625 -4.807 15.899 1.00 97.06 266 GLY A C 1
ATOM 1962 O O . GLY A 1 266 ? 1.973 -5.483 16.689 1.00 97.06 266 GLY A O 1
ATOM 1963 N N . LEU A 1 267 ? 2.319 -3.533 15.644 1.00 98.38 267 LEU A N 1
ATOM 1964 C CA . LEU A 1 267 ? 1.268 -2.784 16.347 1.00 98.38 267 LEU A CA 1
ATOM 1965 C C . LEU A 1 267 ? 0.053 -2.572 15.446 1.00 98.38 267 LEU A C 1
ATOM 1967 O O . LEU A 1 267 ? 0.148 -1.824 14.488 1.00 98.38 267 LEU A O 1
ATOM 1971 N N . GLY A 1 268 ? -1.096 -3.174 15.749 1.00 98.12 268 GLY A N 1
ATOM 1972 C CA . GLY A 1 268 ? -2.302 -2.989 14.929 1.00 98.12 268 GLY A CA 1
ATOM 1973 C C . GLY A 1 268 ? -3.161 -1.789 15.336 1.00 98.12 268 GLY A C 1
ATOM 1974 O O . GLY A 1 268 ? -3.843 -1.207 14.500 1.00 98.12 268 GLY A O 1
ATOM 1975 N N . MET A 1 269 ? -3.111 -1.384 16.606 1.00 98.56 269 MET A N 1
ATOM 1976 C CA . MET A 1 269 ? -3.866 -0.242 17.134 1.00 98.56 269 MET A CA 1
ATOM 1977 C C . MET A 1 269 ? -3.022 0.507 18.165 1.00 98.56 269 MET A C 1
ATOM 1979 O O . MET A 1 269 ? -2.364 -0.129 18.988 1.00 98.56 269 MET A O 1
ATOM 1983 N N . VAL A 1 270 ? -3.068 1.840 18.157 1.00 98.69 270 VAL A N 1
ATOM 1984 C CA . VAL A 1 270 ? -2.383 2.712 19.126 1.00 98.69 270 VAL A CA 1
ATOM 1985 C C . VAL A 1 270 ? -3.384 3.670 19.763 1.00 98.69 270 VAL A C 1
ATOM 1987 O O . VAL A 1 270 ? -4.122 4.355 19.067 1.00 98.69 270 VAL A O 1
ATOM 1990 N N . LEU A 1 271 ? -3.395 3.742 21.089 1.00 98.69 271 LEU A N 1
ATOM 1991 C CA . LEU A 1 271 ? -4.256 4.598 21.897 1.00 98.69 271 LEU A CA 1
ATOM 1992 C C . LEU A 1 271 ? -3.423 5.677 22.590 1.00 98.69 271 LEU A C 1
ATOM 1994 O O . LEU A 1 271 ? -2.340 5.395 23.102 1.00 98.69 271 LEU A O 1
ATOM 1998 N N . VAL A 1 272 ? -3.964 6.889 22.674 1.00 98.75 272 VAL A N 1
ATOM 1999 C CA . VAL A 1 272 ? -3.431 7.974 23.507 1.00 98.75 272 VAL A CA 1
ATOM 2000 C C . VAL A 1 272 ? -4.210 8.000 24.817 1.00 98.75 272 VAL A C 1
ATOM 2002 O O . VAL A 1 272 ? -5.435 8.147 24.813 1.00 98.75 272 VAL A O 1
ATOM 2005 N N . VAL A 1 273 ? -3.511 7.866 25.941 1.00 98.56 273 VAL A N 1
ATOM 2006 C CA . VAL A 1 273 ? -4.104 7.781 27.282 1.00 98.56 273 VAL A CA 1
ATOM 2007 C C . VAL A 1 273 ? -3.382 8.741 28.224 1.00 98.56 273 VAL A C 1
ATOM 2009 O O . VAL A 1 273 ? -2.170 8.918 28.130 1.00 98.56 273 VAL A O 1
ATOM 2012 N N . GLY A 1 274 ? -4.114 9.360 29.153 1.00 98.25 274 GLY A N 1
ATOM 2013 C CA . GLY A 1 274 ? -3.489 10.144 30.221 1.00 98.25 274 GLY A CA 1
ATOM 2014 C C . GLY A 1 274 ? -2.565 9.276 31.080 1.00 98.25 274 GLY A C 1
ATOM 2015 O O . GLY A 1 274 ? -2.927 8.155 31.428 1.00 98.25 274 GLY A O 1
ATOM 2016 N N . SER A 1 275 ? -1.391 9.786 31.458 1.00 96.75 275 SER A N 1
ATOM 2017 C CA . SER A 1 275 ? -0.392 9.020 32.229 1.00 96.75 275 SER A CA 1
ATOM 2018 C C . SER A 1 275 ? -0.931 8.429 33.542 1.00 96.75 275 SER A C 1
ATOM 2020 O O . SER A 1 275 ? -0.524 7.339 33.934 1.00 96.75 275 SER A O 1
ATOM 2022 N N . GLY A 1 276 ? -1.890 9.097 34.193 1.00 96.56 276 GLY A N 1
ATOM 2023 C CA . GLY A 1 276 ? -2.549 8.614 35.415 1.00 96.56 276 GLY A CA 1
ATOM 2024 C C . GLY A 1 276 ? -3.656 7.569 35.208 1.00 96.56 276 GLY A C 1
ATOM 2025 O O . GLY A 1 276 ? -4.141 7.003 36.186 1.00 96.56 276 GLY A O 1
ATOM 2026 N N . ASP A 1 277 ? -4.068 7.303 33.966 1.00 97.44 277 ASP A N 1
ATOM 2027 C CA . ASP A 1 277 ? -5.185 6.401 33.644 1.00 97.44 277 ASP A CA 1
ATOM 2028 C C . ASP A 1 277 ? -4.750 5.122 32.913 1.00 97.44 277 ASP A C 1
ATOM 2030 O O . ASP A 1 277 ? -5.580 4.252 32.643 1.00 97.44 277 ASP A O 1
ATOM 2034 N N . VAL A 1 278 ? -3.451 4.971 32.637 1.00 97.00 278 VAL A N 1
ATOM 2035 C CA . VAL A 1 278 ? -2.879 3.840 31.890 1.00 97.00 278 VAL A CA 1
ATOM 2036 C C . VAL A 1 278 ? -3.266 2.495 32.501 1.00 97.00 278 VAL A C 1
ATOM 2038 O O . VAL A 1 278 ? -3.774 1.632 31.791 1.00 97.00 278 VAL A O 1
ATOM 2041 N N . GLU A 1 279 ? -3.085 2.316 33.813 1.00 96.00 279 GLU A N 1
ATOM 2042 C CA . GLU A 1 279 ? -3.391 1.047 34.490 1.00 96.00 279 GLU A CA 1
ATOM 2043 C C . GLU A 1 279 ? -4.872 0.670 34.382 1.00 96.00 279 GLU A C 1
ATOM 2045 O O . GLU A 1 279 ? -5.202 -0.494 34.156 1.00 96.00 279 GLU A O 1
ATOM 2050 N N . LYS A 1 280 ? -5.773 1.657 34.477 1.00 96.88 280 LYS A N 1
ATOM 2051 C CA . LYS A 1 280 ? -7.218 1.435 34.332 1.00 96.88 280 LYS A CA 1
ATOM 2052 C C . LYS A 1 280 ? -7.561 1.024 32.906 1.00 96.88 280 LYS A C 1
ATOM 2054 O O . LYS A 1 280 ? -8.302 0.066 32.715 1.00 96.88 280 LYS A O 1
ATOM 2059 N N . VAL A 1 281 ? -7.017 1.729 31.911 1.00 97.19 281 VAL A N 1
ATOM 2060 C CA . VAL A 1 281 ? -7.264 1.424 30.495 1.00 97.19 281 VAL A CA 1
ATOM 2061 C C . VAL A 1 281 ? -6.729 0.040 30.135 1.00 97.19 281 VAL A C 1
ATOM 2063 O O . VAL A 1 281 ? -7.464 -0.754 29.559 1.00 97.19 281 VAL A O 1
ATOM 2066 N N . VAL A 1 282 ? -5.500 -0.297 30.532 1.00 96.19 282 VAL A N 1
ATOM 2067 C CA . VAL A 1 282 ? -4.931 -1.637 30.313 1.00 96.19 282 VAL A CA 1
ATOM 2068 C C . VAL A 1 282 ? -5.747 -2.708 31.045 1.00 96.19 282 VAL A C 1
ATOM 2070 O O . VAL A 1 282 ? -6.009 -3.766 30.480 1.00 96.19 282 VAL A O 1
ATOM 2073 N N . GLY A 1 283 ? -6.217 -2.427 32.264 1.00 95.69 283 GLY A N 1
ATOM 2074 C CA . GLY A 1 283 ? -7.104 -3.322 33.009 1.00 95.69 283 GLY A CA 1
ATOM 2075 C C . GLY A 1 283 ? -8.445 -3.585 32.312 1.00 95.69 283 GLY A C 1
ATOM 2076 O O . GLY A 1 283 ? -8.926 -4.713 32.352 1.00 95.69 283 GLY A O 1
ATOM 2077 N N . LEU A 1 284 ? -9.022 -2.579 31.642 1.00 96.06 284 LEU A N 1
ATOM 2078 C CA . LEU A 1 284 ? -10.264 -2.716 30.868 1.00 96.06 284 LEU A CA 1
ATOM 2079 C C . LEU A 1 284 ? -10.084 -3.511 29.568 1.00 96.06 284 LEU A C 1
ATOM 2081 O O . LEU A 1 284 ? -11.029 -4.168 29.143 1.00 96.06 284 LEU A O 1
ATOM 2085 N N . ILE A 1 285 ? -8.906 -3.441 28.942 1.00 95.00 285 ILE A N 1
ATOM 2086 C CA . ILE A 1 285 ? -8.590 -4.204 27.720 1.00 95.00 285 ILE A CA 1
ATOM 2087 C C . ILE A 1 285 ? -8.260 -5.665 28.062 1.00 95.00 285 ILE A C 1
ATOM 2089 O O . ILE A 1 285 ? -8.618 -6.577 27.322 1.00 95.00 285 ILE A O 1
ATOM 2093 N N . GLY A 1 286 ? -7.602 -5.885 29.201 1.00 89.44 286 GLY A N 1
ATOM 2094 C CA . GLY A 1 286 ? -7.122 -7.187 29.654 1.00 89.44 286 GLY A CA 1
ATOM 2095 C C . GLY A 1 286 ? -5.602 -7.201 29.803 1.00 89.44 286 GLY A C 1
ATOM 2096 O O . GLY A 1 286 ? -4.862 -6.675 28.967 1.00 89.44 286 GLY A O 1
ATOM 2097 N N . GLN A 1 287 ? -5.108 -7.808 30.887 1.00 76.62 287 GLN A N 1
ATOM 2098 C CA . GLN A 1 287 ? -3.665 -7.899 31.114 1.00 76.62 287 GLN A CA 1
ATOM 2099 C C . GLN A 1 287 ? -2.991 -8.753 30.034 1.00 76.62 287 GLN A C 1
ATOM 2101 O O . GLN A 1 287 ? -3.408 -9.875 29.771 1.00 76.62 287 GLN A O 1
ATOM 2106 N N . GLY A 1 288 ? -1.923 -8.220 29.434 1.00 77.75 288 GLY A N 1
ATOM 2107 C CA . GLY A 1 288 ? -1.151 -8.887 28.380 1.00 77.75 288 GLY A CA 1
ATOM 2108 C C . GLY A 1 288 ? -1.603 -8.570 26.949 1.00 77.75 288 GLY A C 1
ATOM 2109 O O . GLY A 1 288 ? -0.793 -8.705 26.035 1.00 77.75 288 GLY A O 1
ATOM 2110 N N . GLU A 1 289 ? -2.828 -8.071 26.763 1.00 85.81 289 GLU A N 1
ATOM 2111 C CA . GLU A 1 289 ? -3.403 -7.735 25.446 1.00 85.81 289 GLU A CA 1
ATOM 2112 C C . GLU A 1 289 ? -2.979 -6.344 24.938 1.00 85.81 289 GLU A C 1
ATOM 2114 O O . GLU A 1 289 ? -3.038 -6.055 23.743 1.00 85.81 289 GLU A O 1
ATOM 2119 N N . ALA A 1 290 ? -2.517 -5.472 25.840 1.00 93.94 290 ALA A N 1
ATOM 2120 C CA . ALA A 1 290 ? -2.035 -4.132 25.524 1.00 93.94 290 ALA A CA 1
ATOM 2121 C C . ALA A 1 290 ? -0.682 -3.848 26.189 1.00 93.94 290 ALA A C 1
ATOM 2123 O O . ALA A 1 290 ? -0.404 -4.311 27.299 1.00 93.94 290 ALA A O 1
ATOM 2124 N N . LYS A 1 291 ? 0.164 -3.060 25.518 1.00 95.31 291 LYS A N 1
ATOM 2125 C CA . LYS A 1 291 ? 1.490 -2.662 26.013 1.00 95.31 291 LYS A CA 1
ATOM 2126 C C . LYS A 1 291 ? 1.683 -1.157 25.940 1.00 95.31 291 LYS A C 1
ATOM 2128 O O . LYS A 1 291 ? 1.251 -0.513 24.990 1.00 95.31 291 LYS A O 1
ATOM 2133 N N . VAL A 1 292 ? 2.386 -0.605 26.924 1.00 97.56 292 VAL A N 1
ATOM 2134 C CA . VAL A 1 292 ? 2.878 0.775 26.863 1.00 97.56 292 VAL A CA 1
ATOM 2135 C C . VAL A 1 292 ? 4.082 0.816 25.929 1.00 97.56 292 VAL A C 1
ATOM 2137 O O . VAL A 1 292 ? 5.130 0.245 26.232 1.00 97.56 292 VAL A O 1
ATOM 2140 N N . VAL A 1 293 ? 3.933 1.486 24.792 1.00 97.94 293 VAL A N 1
ATOM 2141 C CA . VAL A 1 293 ? 4.933 1.487 23.711 1.00 97.94 293 VAL A CA 1
ATOM 2142 C C . VAL A 1 293 ? 5.641 2.822 23.537 1.00 97.94 293 VAL A C 1
ATOM 2144 O O . VAL A 1 293 ? 6.623 2.895 22.805 1.00 97.94 293 VAL A O 1
ATOM 2147 N N . GLY A 1 294 ? 5.168 3.877 24.195 1.00 97.81 294 GLY A N 1
ATOM 2148 C CA . GLY A 1 294 ? 5.731 5.204 24.007 1.00 97.81 294 GLY A CA 1
ATOM 2149 C C . GLY A 1 294 ? 5.009 6.297 24.776 1.00 97.81 294 GLY A C 1
ATOM 2150 O O . GLY A 1 294 ? 4.140 6.029 25.608 1.00 97.81 294 GLY A O 1
ATOM 2151 N N . VAL A 1 295 ? 5.371 7.537 24.469 1.00 98.50 295 VAL A N 1
ATOM 2152 C CA . VAL A 1 295 ? 4.830 8.751 25.089 1.00 98.50 295 VAL A CA 1
ATOM 2153 C C . VAL A 1 295 ? 4.687 9.871 24.059 1.00 98.50 295 VAL A C 1
ATOM 2155 O O . VAL A 1 295 ? 5.386 9.890 23.045 1.00 98.50 295 VAL A O 1
ATOM 2158 N N . LEU A 1 296 ? 3.795 10.822 24.327 1.00 98.44 296 LEU A N 1
ATOM 2159 C CA . LEU A 1 296 ? 3.723 12.081 23.598 1.00 98.44 296 LEU A CA 1
ATOM 2160 C C . LEU A 1 296 ? 4.722 13.088 24.171 1.00 98.44 296 LEU A C 1
ATOM 2162 O O . LEU A 1 296 ? 4.826 13.265 25.385 1.00 98.44 296 LEU A O 1
ATOM 2166 N N . THR A 1 297 ? 5.425 13.791 23.294 1.00 97.88 297 THR A N 1
ATOM 2167 C CA . THR A 1 297 ? 6.348 14.877 23.640 1.00 97.88 297 THR A CA 1
ATOM 2168 C C . THR A 1 297 ? 6.019 16.130 22.841 1.00 97.88 297 THR A C 1
ATOM 2170 O O . THR A 1 297 ? 5.291 16.080 21.850 1.00 97.88 297 THR A O 1
ATOM 2173 N N . GLU A 1 298 ? 6.586 17.269 23.235 1.00 96.94 298 GLU A N 1
ATOM 2174 C CA . GLU A 1 298 ? 6.537 18.469 22.397 1.00 96.94 298 GLU A CA 1
ATOM 2175 C C . GLU A 1 298 ? 7.261 18.222 21.070 1.00 96.94 298 GLU A C 1
ATOM 2177 O O . GLU A 1 298 ? 8.357 17.648 21.029 1.00 96.94 298 GLU A O 1
ATOM 2182 N N . ARG A 1 299 ? 6.645 18.658 19.972 1.00 95.75 299 ARG A N 1
ATOM 2183 C CA . ARG A 1 299 ? 7.240 18.575 18.643 1.00 95.75 299 ARG A CA 1
ATOM 2184 C C . ARG A 1 299 ? 8.170 19.765 18.420 1.00 95.75 299 ARG A C 1
ATOM 2186 O O . ARG A 1 299 ? 7.759 20.918 18.512 1.00 95.75 299 ARG A O 1
ATOM 2193 N N . LYS A 1 300 ? 9.429 19.484 18.078 1.00 90.75 300 LYS A N 1
ATOM 2194 C CA . LYS A 1 300 ? 10.377 20.512 17.621 1.00 90.75 300 LYS A CA 1
ATOM 2195 C C . LYS A 1 300 ? 10.046 20.941 16.190 1.00 90.75 300 LYS A C 1
ATOM 2197 O O . LYS A 1 300 ? 9.517 20.149 15.412 1.00 90.75 300 LYS A O 1
ATOM 2202 N N . GLN A 1 301 ? 10.392 22.177 15.838 1.00 83.69 301 GLN A N 1
ATOM 2203 C CA . GLN A 1 301 ? 10.225 22.690 14.477 1.00 83.69 301 GLN A CA 1
ATOM 2204 C C . GLN A 1 301 ? 10.921 21.763 13.463 1.00 83.69 301 GLN A C 1
ATOM 2206 O O . GLN A 1 301 ? 12.033 21.303 13.716 1.00 83.69 301 GLN A O 1
ATOM 2211 N N . ASP A 1 302 ? 10.223 21.437 12.372 1.00 82.25 302 ASP A N 1
ATOM 2212 C CA . ASP A 1 302 ? 10.655 20.524 11.297 1.00 82.25 302 ASP A CA 1
ATOM 2213 C C . ASP A 1 302 ? 10.956 19.068 11.711 1.00 82.25 302 ASP A C 1
ATOM 2215 O O . ASP A 1 302 ? 11.420 18.268 10.898 1.00 82.25 302 ASP A O 1
ATOM 2219 N N . ALA A 1 303 ? 10.649 18.674 12.951 1.00 86.69 303 ALA A N 1
ATOM 2220 C CA . ALA A 1 303 ? 10.774 17.285 13.383 1.00 86.69 303 ALA A CA 1
ATOM 2221 C C . ALA A 1 303 ? 9.600 16.425 12.870 1.00 86.69 303 ALA A C 1
ATOM 2223 O O . ALA A 1 303 ? 8.472 16.926 12.733 1.00 86.69 303 ALA A O 1
ATOM 2224 N N . PRO A 1 304 ? 9.817 15.118 12.624 1.00 91.62 304 PRO A N 1
ATOM 2225 C CA . PRO A 1 304 ? 8.727 14.196 12.328 1.00 91.62 304 PRO A CA 1
ATOM 2226 C C . PRO A 1 304 ? 7.753 14.110 13.512 1.00 91.62 304 PRO A C 1
ATOM 2228 O O . PRO A 1 304 ? 8.140 14.250 14.672 1.00 91.62 304 PRO A O 1
ATOM 2231 N N . GLN A 1 305 ? 6.473 13.877 13.220 1.00 95.12 305 GLN A N 1
ATOM 2232 C CA . GLN A 1 305 ? 5.429 13.759 14.246 1.00 95.12 305 GLN A CA 1
ATOM 2233 C C . GLN A 1 305 ? 5.382 12.360 14.888 1.00 95.12 305 GLN A C 1
ATOM 2235 O O . GLN A 1 305 ? 4.703 12.164 15.891 1.00 95.12 305 GLN A O 1
ATOM 2240 N N . VAL A 1 306 ? 6.128 11.399 14.330 1.00 97.69 306 VAL A N 1
ATOM 2241 C CA . VAL A 1 306 ? 6.334 10.058 14.887 1.00 97.69 306 VAL A CA 1
ATOM 2242 C C . VAL A 1 306 ? 7.818 9.729 14.834 1.00 97.69 306 VAL A C 1
ATOM 2244 O O . VAL A 1 306 ? 8.447 9.847 13.783 1.00 97.69 306 VAL A O 1
ATOM 2247 N N . ILE A 1 307 ? 8.365 9.292 15.961 1.00 96.31 307 ILE A N 1
ATOM 2248 C CA . ILE A 1 307 ? 9.733 8.798 16.101 1.00 96.31 307 ILE A CA 1
ATOM 2249 C C . ILE A 1 307 ? 9.641 7.371 16.629 1.00 96.31 307 ILE A C 1
ATOM 2251 O O . ILE A 1 307 ? 8.974 7.130 17.633 1.00 96.31 307 ILE A O 1
ATOM 2255 N N . VAL A 1 308 ? 10.300 6.427 15.956 1.00 97.31 308 VAL A N 1
ATOM 2256 C CA . VAL A 1 308 ? 10.364 5.026 16.393 1.00 97.31 308 VAL A CA 1
ATOM 2257 C C . VAL A 1 308 ? 11.803 4.688 16.764 1.00 97.31 308 VAL A C 1
ATOM 2259 O O . VAL A 1 308 ? 12.638 4.404 15.907 1.00 97.31 308 VAL A O 1
ATOM 2262 N N . GLU A 1 309 ? 12.104 4.753 18.053 1.00 96.69 309 GLU A N 1
ATOM 2263 C CA . GLU A 1 309 ? 13.427 4.469 18.596 1.00 96.69 309 GLU A CA 1
ATOM 2264 C C . GLU A 1 309 ? 13.742 2.971 18.522 1.00 96.69 309 GLU A C 1
ATOM 2266 O O . GLU A 1 309 ? 12.875 2.125 18.746 1.00 96.69 309 GLU A O 1
ATOM 2271 N N . GLU A 1 310 ? 15.006 2.649 18.233 1.00 93.94 310 GLU A N 1
ATOM 2272 C CA . GLU A 1 310 ? 15.555 1.282 18.210 1.00 93.94 310 GLU A CA 1
ATOM 2273 C C . GLU A 1 310 ? 14.896 0.315 17.200 1.00 93.94 310 GLU A C 1
ATOM 2275 O O . GLU A 1 310 ? 15.183 -0.882 17.224 1.00 93.94 310 GLU A O 1
ATOM 2280 N N . LEU A 1 311 ? 14.069 0.807 16.267 1.00 93.75 311 LEU A N 1
ATOM 2281 C CA . LEU A 1 311 ? 13.360 -0.038 15.296 1.00 93.75 311 LEU A CA 1
ATOM 2282 C C . LEU A 1 311 ? 14.309 -0.888 14.445 1.00 93.75 311 LEU A C 1
ATOM 2284 O O . LEU A 1 311 ? 14.116 -2.094 14.317 1.00 93.75 311 LEU A O 1
ATOM 2288 N N . GLU A 1 312 ? 15.346 -0.267 13.888 1.00 90.19 312 GLU A N 1
ATOM 2289 C CA . GLU A 1 312 ? 16.335 -0.945 13.045 1.00 90.19 312 GLU A CA 1
ATOM 2290 C C . GLU A 1 312 ? 17.079 -2.047 13.802 1.00 90.19 312 GLU A C 1
ATOM 2292 O O . GLU A 1 312 ? 17.252 -3.151 13.284 1.00 90.19 312 GLU A O 1
ATOM 2297 N N . ASN A 1 313 ? 17.436 -1.787 15.064 1.00 88.81 313 ASN A N 1
ATOM 2298 C CA . ASN A 1 313 ? 18.069 -2.781 15.925 1.00 88.81 313 ASN A CA 1
ATOM 2299 C C . ASN A 1 313 ? 17.131 -3.971 16.136 1.00 88.81 313 ASN A C 1
ATOM 2301 O O . ASN A 1 313 ? 17.543 -5.108 15.931 1.00 88.81 313 ASN A O 1
ATOM 2305 N N . CYS A 1 314 ? 15.863 -3.728 16.482 1.00 92.62 314 CYS A N 1
ATOM 2306 C CA . CYS A 1 314 ? 14.878 -4.788 16.697 1.00 92.62 314 CYS A CA 1
ATOM 2307 C C . CYS A 1 314 ? 14.583 -5.607 15.431 1.00 92.62 314 CYS A C 1
ATOM 2309 O O . CYS A 1 314 ? 14.402 -6.823 15.522 1.00 92.62 314 CYS A O 1
ATOM 2311 N N . LEU A 1 315 ? 14.560 -4.962 14.261 1.00 90.00 315 LEU A N 1
ATOM 2312 C CA . LEU A 1 315 ? 14.403 -5.630 12.967 1.00 90.00 315 LEU A CA 1
ATOM 2313 C C . LEU A 1 315 ? 15.637 -6.459 12.588 1.00 90.00 315 LEU A C 1
ATOM 2315 O O . LEU A 1 315 ? 15.492 -7.507 11.967 1.00 90.00 315 LEU A O 1
ATOM 2319 N N . SER A 1 316 ? 16.827 -6.027 13.010 1.00 84.31 316 SER A N 1
ATOM 2320 C CA . SER A 1 316 ? 18.104 -6.700 12.740 1.00 84.31 316 SER A CA 1
ATOM 2321 C C . SER A 1 316 ? 18.389 -7.902 13.648 1.00 84.31 316 SER A C 1
ATOM 2323 O O . SER A 1 316 ? 19.291 -8.695 13.369 1.00 84.31 316 SER A O 1
ATOM 2325 N N . ILE A 1 317 ? 17.645 -8.073 14.744 1.00 78.50 317 ILE A N 1
ATOM 2326 C CA . ILE A 1 317 ? 17.817 -9.217 15.649 1.00 78.50 317 ILE A CA 1
ATOM 2327 C C . ILE A 1 317 ? 17.481 -10.514 14.907 1.00 78.50 317 ILE A C 1
ATOM 2329 O O . ILE A 1 317 ? 16.367 -10.665 14.409 1.00 78.50 317 ILE A O 1
ATOM 2333 N N . GLU A 1 318 ? 18.418 -11.469 14.927 1.00 68.19 318 GLU A N 1
ATOM 2334 C CA . GLU A 1 318 ? 18.315 -12.801 14.296 1.00 68.19 318 GLU A CA 1
ATOM 2335 C C . GLU A 1 318 ? 18.309 -12.785 12.759 1.00 68.19 318 GLU A C 1
ATOM 2337 O O . GLU A 1 318 ? 18.052 -13.817 12.138 1.00 68.19 318 GLU A O 1
ATOM 2342 N N . LEU A 1 319 ? 18.674 -11.659 12.127 1.00 69.25 319 LEU A N 1
ATOM 2343 C CA . LEU A 1 319 ? 18.741 -11.566 10.666 1.00 69.25 319 LEU A CA 1
ATOM 2344 C C . LEU A 1 319 ? 19.672 -12.634 10.071 1.00 69.25 319 LEU A C 1
ATOM 2346 O O . LEU A 1 319 ? 19.341 -13.257 9.069 1.00 69.25 319 LEU A O 1
ATOM 2350 N N . SER A 1 320 ? 20.805 -12.908 10.727 1.00 62.66 320 SER A N 1
ATOM 2351 C CA . SER A 1 320 ? 21.787 -13.911 10.292 1.00 62.66 320 SER A CA 1
ATOM 2352 C C . SER A 1 320 ? 21.234 -15.334 10.215 1.00 62.66 320 SER A C 1
ATOM 2354 O O . SER A 1 320 ? 21.698 -16.110 9.384 1.00 62.66 320 SER A O 1
ATOM 2356 N N . ALA A 1 321 ? 20.238 -15.674 11.037 1.00 64.94 321 ALA A N 1
ATOM 2357 C CA . ALA A 1 321 ? 19.551 -16.961 10.972 1.00 64.94 321 ALA A CA 1
ATOM 2358 C C . ALA A 1 321 ? 18.537 -17.018 9.816 1.00 64.94 321 ALA A C 1
ATOM 2360 O O . ALA A 1 321 ? 18.248 -18.102 9.316 1.00 64.94 321 ALA A O 1
ATOM 2361 N N . MET A 1 322 ? 18.029 -15.863 9.370 1.00 65.06 322 MET A N 1
ATOM 2362 C CA . MET A 1 322 ? 17.076 -15.746 8.261 1.00 65.06 322 MET A CA 1
ATOM 2363 C C . MET A 1 322 ? 17.756 -15.599 6.893 1.00 65.06 322 MET A C 1
ATOM 2365 O O . MET A 1 322 ? 17.196 -16.041 5.897 1.00 65.06 322 MET A O 1
ATOM 2369 N N . LEU A 1 323 ? 18.971 -15.041 6.827 1.00 62.69 323 LEU A N 1
ATOM 2370 C CA . LEU A 1 323 ? 19.722 -14.836 5.577 1.00 62.69 323 LEU A CA 1
ATOM 2371 C C . LEU A 1 323 ? 19.884 -16.100 4.703 1.00 62.69 323 LEU A C 1
ATOM 2373 O O . LEU A 1 323 ? 19.729 -15.978 3.489 1.00 62.69 323 LEU A O 1
ATOM 2377 N N . PRO A 1 324 ? 20.140 -17.313 5.245 1.00 61.00 324 PRO A N 1
ATOM 2378 C CA . PRO A 1 324 ? 20.206 -18.535 4.434 1.00 61.00 324 PRO A CA 1
ATOM 2379 C C . PRO A 1 324 ? 18.877 -18.902 3.760 1.00 61.00 324 PRO A C 1
ATOM 2381 O O . PRO A 1 324 ? 18.867 -19.675 2.808 1.00 61.00 324 PRO A O 1
ATOM 2384 N N . MET A 1 325 ? 17.763 -18.364 4.263 1.00 62.47 325 MET A N 1
ATOM 2385 C CA . MET A 1 325 ? 16.409 -18.579 3.751 1.00 62.47 325 MET A CA 1
ATOM 2386 C C . MET A 1 325 ? 15.959 -17.473 2.783 1.00 62.47 325 MET A C 1
ATOM 2388 O O . MET A 1 325 ? 14.811 -17.488 2.343 1.00 62.47 325 MET A O 1
ATOM 2392 N N . CYS A 1 326 ? 16.855 -16.540 2.442 1.00 62.09 326 CYS A N 1
ATOM 2393 C CA . CYS A 1 326 ? 16.651 -15.495 1.441 1.00 62.09 326 CYS A CA 1
ATOM 2394 C C . CYS A 1 326 ? 17.648 -15.704 0.278 1.00 62.09 326 CYS A C 1
ATOM 2396 O O . CYS A 1 326 ? 18.735 -15.113 0.286 1.00 62.09 326 CYS A O 1
ATOM 2398 N N . PRO A 1 327 ? 17.329 -16.540 -0.735 1.00 59.66 327 PRO A N 1
ATOM 2399 C CA . PRO A 1 327 ? 18.159 -16.717 -1.942 1.00 59.66 327 PRO A CA 1
ATOM 2400 C C . PRO A 1 327 ? 18.462 -15.381 -2.652 1.00 59.66 327 PRO A C 1
ATOM 2402 O O . PRO A 1 327 ? 19.531 -15.178 -3.240 1.00 59.66 327 PRO A O 1
ATOM 2405 N N . SER A 1 328 ? 17.526 -14.437 -2.500 1.00 56.84 328 SER A N 1
ATOM 2406 C CA . SER A 1 328 ? 17.658 -12.978 -2.503 1.00 56.84 328 SER A CA 1
ATOM 2407 C C . SER A 1 328 ? 19.017 -12.346 -2.206 1.00 56.84 328 SER A C 1
ATOM 2409 O O . SER A 1 328 ? 19.416 -11.335 -2.776 1.00 56.84 328 SER A O 1
ATOM 2411 N N . MET A 1 329 ? 19.732 -12.915 -1.246 1.00 57.44 329 MET A N 1
ATOM 2412 C CA . MET A 1 329 ? 20.806 -12.217 -0.548 1.00 57.44 329 MET A CA 1
ATOM 2413 C C . MET A 1 329 ? 22.150 -12.927 -0.599 1.00 57.44 329 MET A C 1
ATOM 2415 O O . MET A 1 329 ? 23.171 -12.317 -0.291 1.00 57.44 329 MET A O 1
ATOM 2419 N N . SER A 1 330 ? 22.177 -14.197 -1.002 1.00 54.19 330 SER A N 1
ATOM 2420 C CA . SER A 1 330 ? 23.408 -14.989 -1.041 1.00 54.19 330 SER A CA 1
ATOM 2421 C C . SER A 1 330 ? 24.246 -14.766 -2.301 1.00 54.19 330 SER A C 1
ATOM 2423 O O . SER A 1 330 ? 25.382 -15.233 -2.353 1.00 54.19 330 SER A O 1
ATOM 2425 N N . THR A 1 331 ? 23.719 -14.086 -3.325 1.00 59.31 331 THR A N 1
ATOM 2426 C CA . THR A 1 331 ? 24.481 -13.790 -4.549 1.00 59.31 331 THR A CA 1
ATOM 2427 C C . THR A 1 331 ? 24.990 -12.344 -4.537 1.00 59.31 331 THR A C 1
ATOM 2429 O O . THR A 1 331 ? 24.232 -11.438 -4.177 1.00 59.31 331 THR A O 1
ATOM 2432 N N . PRO A 1 332 ? 26.261 -12.107 -4.916 1.00 67.81 332 PRO A N 1
ATOM 2433 C CA . PRO A 1 332 ? 26.837 -10.766 -4.945 1.00 67.81 332 PRO A CA 1
ATOM 2434 C C . PRO A 1 332 ? 26.028 -9.849 -5.869 1.00 67.81 332 PRO A C 1
ATOM 2436 O O . PRO A 1 332 ? 25.546 -10.283 -6.917 1.00 67.81 332 PRO A O 1
ATOM 2439 N N . ARG A 1 333 ? 25.860 -8.588 -5.458 1.00 83.75 333 ARG A N 1
ATOM 2440 C CA . ARG A 1 333 ? 25.192 -7.568 -6.274 1.00 83.75 333 ARG A CA 1
ATOM 2441 C C . ARG A 1 333 ? 26.054 -7.228 -7.486 1.00 83.75 333 ARG A C 1
ATOM 2443 O O . ARG A 1 333 ? 27.277 -7.165 -7.381 1.00 83.75 333 ARG A O 1
ATOM 2450 N N . THR A 1 334 ? 25.400 -6.985 -8.615 1.00 90.19 334 THR A N 1
ATOM 2451 C CA . THR A 1 334 ? 26.055 -6.508 -9.835 1.00 90.19 334 THR A CA 1
ATOM 2452 C C . THR A 1 334 ? 26.508 -5.073 -9.607 1.00 90.19 334 THR A C 1
ATOM 2454 O O . THR A 1 334 ? 25.684 -4.207 -9.298 1.00 90.19 334 THR A O 1
ATOM 2457 N N . LYS A 1 335 ? 27.803 -4.798 -9.760 1.00 94.19 335 LYS A N 1
ATOM 2458 C CA . LYS A 1 335 ? 28.359 -3.455 -9.578 1.00 94.19 335 LYS A CA 1
ATOM 2459 C C . LYS A 1 335 ? 28.113 -2.605 -10.817 1.00 94.19 335 LYS A C 1
ATOM 2461 O O . LYS A 1 335 ? 28.629 -2.889 -11.896 1.00 94.19 335 LYS A O 1
ATOM 2466 N N . VAL A 1 336 ? 27.339 -1.542 -10.665 1.00 96.44 336 VAL A N 1
ATOM 2467 C CA . VAL A 1 336 ? 26.892 -0.669 -11.751 1.00 96.44 336 VAL A CA 1
ATOM 2468 C C . VAL A 1 336 ? 27.654 0.653 -11.723 1.00 96.44 336 VAL A C 1
ATOM 2470 O O . VAL A 1 336 ? 27.705 1.330 -10.694 1.00 96.44 336 VAL A O 1
ATOM 2473 N N . ALA A 1 337 ? 28.202 1.061 -12.864 1.00 97.50 337 ALA A N 1
ATOM 2474 C CA . ALA A 1 337 ? 28.683 2.419 -13.080 1.00 97.50 337 ALA A CA 1
ATOM 2475 C C . ALA A 1 337 ? 27.715 3.195 -13.974 1.00 97.50 337 ALA A C 1
ATOM 2477 O O . ALA A 1 337 ? 27.198 2.667 -14.958 1.00 97.50 337 ALA A O 1
ATOM 2478 N N . ILE A 1 338 ? 27.491 4.469 -13.659 1.00 97.31 338 ILE A N 1
ATOM 2479 C CA . ILE A 1 338 ? 26.599 5.338 -14.431 1.00 97.31 338 ILE A CA 1
ATOM 2480 C C . ILE A 1 338 ? 27.400 6.480 -15.043 1.00 97.31 338 ILE A C 1
ATOM 2482 O O . ILE A 1 338 ? 28.068 7.235 -14.336 1.00 97.31 338 ILE A O 1
ATOM 2486 N N . LEU A 1 339 ? 27.305 6.630 -16.361 1.00 97.12 339 LEU A N 1
ATOM 2487 C CA . LEU A 1 339 ? 27.953 7.702 -17.113 1.00 97.12 339 LEU A CA 1
ATOM 2488 C C . LEU A 1 339 ? 26.921 8.780 -17.454 1.00 97.12 339 LEU A C 1
ATOM 2490 O O . LEU A 1 339 ? 25.863 8.483 -18.012 1.00 97.12 339 LEU A O 1
ATOM 2494 N N . ILE A 1 340 ? 27.229 10.039 -17.133 1.00 96.44 340 ILE A N 1
ATOM 2495 C CA . ILE A 1 340 ? 26.315 11.183 -17.294 1.00 96.44 340 ILE A CA 1
ATOM 2496 C C . ILE A 1 340 ? 26.991 12.394 -17.952 1.00 96.44 340 ILE A C 1
ATOM 2498 O O . ILE A 1 340 ? 28.208 12.559 -17.888 1.00 96.44 340 ILE A O 1
ATOM 2502 N N . SER A 1 341 ? 26.189 13.284 -18.549 1.00 93.12 341 SER A N 1
ATOM 2503 C CA . SER A 1 341 ? 26.656 14.578 -19.087 1.00 93.12 341 SER A CA 1
ATOM 2504 C C . SER A 1 341 ? 25.820 15.794 -18.657 1.00 93.12 341 SER A C 1
ATOM 2506 O O . SER A 1 341 ? 26.068 16.897 -19.154 1.00 93.12 341 SER A O 1
ATOM 2508 N N . GLY A 1 342 ? 24.806 15.621 -17.802 1.00 90.62 342 GLY A N 1
ATOM 2509 C CA . GLY A 1 342 ? 23.795 16.654 -17.537 1.00 90.62 342 GLY A CA 1
ATOM 2510 C C . GLY A 1 342 ? 23.105 16.541 -16.176 1.00 90.62 342 GLY A C 1
ATOM 2511 O O . GLY A 1 342 ? 23.729 16.180 -15.181 1.00 90.62 342 GLY A O 1
ATOM 2512 N N . THR A 1 343 ? 21.811 16.873 -16.133 1.00 86.44 343 THR A N 1
ATOM 2513 C CA . THR A 1 343 ? 21.036 17.031 -14.885 1.00 86.44 343 THR A CA 1
ATOM 2514 C C . THR A 1 343 ? 20.857 15.745 -14.076 1.00 86.44 343 THR A C 1
ATOM 2516 O O . THR A 1 343 ? 20.649 15.801 -12.869 1.00 86.44 343 THR A O 1
ATOM 2519 N N . GLY A 1 344 ? 20.971 14.574 -14.713 1.00 86.31 344 GLY A N 1
ATOM 2520 C CA . GLY A 1 344 ? 20.953 13.285 -14.017 1.00 86.31 344 GLY A CA 1
ATOM 2521 C C . GLY A 1 344 ? 19.567 12.855 -13.526 1.00 86.31 344 GLY A C 1
ATOM 2522 O O . GLY A 1 344 ? 19.450 12.255 -12.462 1.00 86.31 344 GLY A O 1
ATOM 2523 N N . THR A 1 345 ? 18.497 13.132 -14.272 1.00 90.06 345 THR A N 1
ATOM 2524 C CA . THR A 1 345 ? 17.155 12.632 -13.910 1.00 90.06 345 THR A CA 1
ATOM 2525 C C . THR A 1 345 ? 17.030 11.116 -14.063 1.00 90.06 345 THR A C 1
ATOM 2527 O O . THR A 1 345 ? 16.516 10.471 -13.158 1.00 90.06 345 THR A O 1
ATOM 2530 N N . ASN A 1 346 ? 17.593 10.538 -15.134 1.00 92.75 346 ASN A N 1
ATOM 2531 C CA . ASN A 1 346 ? 17.701 9.081 -15.279 1.00 92.75 346 ASN A CA 1
ATOM 2532 C C . ASN A 1 346 ? 18.607 8.477 -14.194 1.00 92.75 346 ASN A C 1
ATOM 2534 O O . ASN A 1 346 ? 18.284 7.435 -13.638 1.00 92.75 346 ASN A O 1
ATOM 2538 N N . LEU A 1 347 ? 19.688 9.174 -13.818 1.00 94.38 347 LEU A N 1
ATOM 2539 C CA . LEU A 1 347 ? 20.512 8.792 -12.668 1.00 94.38 347 LEU A CA 1
ATOM 2540 C C . LEU A 1 347 ? 19.686 8.746 -11.374 1.00 94.38 347 LEU A C 1
ATOM 2542 O O . LEU A 1 347 ? 19.800 7.779 -10.635 1.00 94.38 347 LEU A O 1
ATOM 2546 N N . GLN A 1 348 ? 18.838 9.745 -11.110 1.00 92.50 348 GLN A N 1
ATOM 2547 C CA . GLN A 1 348 ? 17.985 9.741 -9.918 1.00 92.50 348 GLN A CA 1
ATOM 2548 C C . GLN A 1 348 ? 17.047 8.529 -9.901 1.00 92.50 348 GLN A C 1
ATOM 2550 O O . GLN A 1 348 ? 16.986 7.844 -8.889 1.00 92.50 348 GLN A O 1
ATOM 2555 N N . ALA A 1 349 ? 16.402 8.206 -11.026 1.00 90.88 349 ALA A N 1
ATOM 2556 C CA . ALA A 1 349 ? 15.544 7.024 -11.123 1.00 90.88 349 ALA A CA 1
ATOM 2557 C C . ALA A 1 349 ? 16.311 5.714 -10.842 1.00 90.88 349 ALA A C 1
ATOM 2559 O O . ALA A 1 349 ? 15.804 4.835 -10.149 1.00 90.88 349 ALA A O 1
ATOM 2560 N N . LEU A 1 350 ? 17.553 5.594 -11.330 1.00 93.12 350 LEU A N 1
ATOM 2561 C CA . LEU A 1 350 ? 18.421 4.445 -11.044 1.00 93.12 350 LEU A CA 1
ATOM 2562 C C . LEU A 1 350 ? 18.868 4.406 -9.571 1.00 93.12 350 LEU A C 1
ATOM 2564 O O . LEU A 1 350 ? 18.910 3.331 -8.976 1.00 93.12 350 LEU A O 1
ATOM 2568 N N . ILE A 1 351 ? 19.177 5.554 -8.958 1.00 90.75 351 ILE A N 1
ATOM 2569 C CA . ILE A 1 351 ? 19.504 5.657 -7.525 1.00 90.75 351 ILE A CA 1
ATOM 2570 C C . ILE A 1 351 ? 18.311 5.223 -6.674 1.00 90.75 351 ILE A C 1
ATOM 2572 O O . ILE A 1 351 ? 18.470 4.402 -5.775 1.00 90.75 351 ILE A O 1
ATOM 2576 N N . ASP A 1 352 ? 17.123 5.749 -6.963 1.00 84.56 352 ASP A N 1
ATOM 2577 C CA . ASP A 1 352 ? 15.906 5.450 -6.208 1.00 84.56 352 ASP A CA 1
ATOM 2578 C C . ASP A 1 352 ? 15.566 3.956 -6.297 1.00 84.56 352 ASP A C 1
ATOM 2580 O O . ASP A 1 352 ? 15.241 3.330 -5.289 1.00 84.56 352 ASP A O 1
ATOM 2584 N N . HIS A 1 353 ? 15.731 3.360 -7.483 1.00 84.75 353 HIS A N 1
ATOM 2585 C CA . HIS A 1 353 ? 15.542 1.924 -7.687 1.00 84.75 353 HIS A CA 1
ATOM 2586 C C . HIS A 1 353 ? 16.590 1.082 -6.959 1.00 84.75 353 HIS A C 1
ATOM 2588 O O . HIS A 1 353 ? 16.238 0.161 -6.236 1.00 84.75 353 HIS A O 1
ATOM 2594 N N . THR A 1 354 ? 17.880 1.393 -7.094 1.00 85.00 354 THR A N 1
ATOM 2595 C CA . THR A 1 354 ? 18.949 0.584 -6.471 1.00 85.00 354 THR A CA 1
ATOM 2596 C C . THR A 1 354 ? 19.001 0.705 -4.948 1.00 85.00 354 THR A C 1
ATOM 2598 O O . THR A 1 354 ? 19.558 -0.159 -4.270 1.00 85.00 354 THR A O 1
ATOM 2601 N N . ARG A 1 355 ? 18.386 1.754 -4.395 1.00 76.25 355 ARG A N 1
ATOM 2602 C CA . ARG A 1 355 ? 18.203 1.944 -2.953 1.00 76.25 355 ARG A CA 1
ATOM 2603 C C . ARG A 1 355 ? 16.994 1.223 -2.382 1.00 76.25 355 ARG A C 1
ATOM 2605 O O . ARG A 1 355 ? 16.974 1.006 -1.172 1.00 76.25 355 ARG A O 1
ATOM 2612 N N . CYS A 1 356 ? 16.023 0.825 -3.205 1.00 62.47 356 CYS A N 1
ATOM 2613 C CA . CYS A 1 356 ? 15.058 -0.168 -2.756 1.00 62.47 356 CYS A CA 1
ATOM 2614 C C . CYS A 1 356 ? 15.861 -1.460 -2.550 1.00 62.47 356 CYS A C 1
ATOM 2616 O O . CYS A 1 356 ? 16.505 -1.952 -3.475 1.00 62.47 356 CYS A O 1
ATOM 2618 N N . GLY A 1 357 ? 15.941 -1.971 -1.321 1.00 57.59 357 GLY A N 1
ATOM 2619 C CA . GLY A 1 357 ? 16.881 -3.044 -0.968 1.00 57.59 357 GLY A CA 1
ATOM 2620 C C . GLY A 1 357 ? 16.748 -4.356 -1.747 1.00 57.59 357 GLY A C 1
ATOM 2621 O O . GLY A 1 357 ? 17.601 -5.230 -1.604 1.00 57.59 357 GLY A O 1
ATOM 2622 N N . LEU A 1 358 ? 15.718 -4.448 -2.590 1.00 65.62 358 LEU A N 1
ATOM 2623 C CA . LEU A 1 358 ? 15.388 -5.538 -3.500 1.00 65.62 358 LEU A CA 1
ATOM 2624 C C . LEU A 1 358 ? 16.215 -5.553 -4.790 1.00 65.62 358 LEU A C 1
ATOM 2626 O O . LEU A 1 358 ? 16.221 -6.571 -5.485 1.00 65.62 358 LEU A O 1
ATOM 2630 N N . SER A 1 359 ? 16.881 -4.447 -5.135 1.00 79.44 359 SER A N 1
ATOM 2631 C CA . SER A 1 359 ? 17.675 -4.355 -6.361 1.00 79.44 359 SER A CA 1
ATOM 2632 C C . SER A 1 359 ? 18.914 -5.248 -6.302 1.00 79.44 359 SER A C 1
ATOM 2634 O O . SER A 1 359 ? 19.699 -5.199 -5.348 1.00 79.44 359 SER A O 1
ATOM 2636 N N . ARG A 1 360 ? 19.139 -6.028 -7.366 1.00 82.50 360 ARG A N 1
ATOM 2637 C CA . ARG A 1 360 ? 20.384 -6.791 -7.562 1.00 82.50 360 ARG A CA 1
ATOM 2638 C C . ARG A 1 360 ? 21.540 -5.939 -8.078 1.00 82.50 360 ARG A C 1
ATOM 2640 O O . ARG A 1 360 ? 22.679 -6.403 -8.049 1.00 82.50 360 ARG A O 1
ATOM 2647 N N . GLY A 1 361 ? 21.271 -4.718 -8.533 1.00 87.62 361 GLY A N 1
ATOM 2648 C CA . GLY A 1 361 ? 22.297 -3.747 -8.901 1.00 87.62 361 GLY A CA 1
ATOM 2649 C C . GLY A 1 361 ? 22.710 -2.860 -7.726 1.00 87.62 361 GLY A C 1
ATOM 2650 O O . GLY A 1 361 ? 21.864 -2.412 -6.950 1.00 87.62 361 GLY A O 1
ATOM 2651 N N . GLU A 1 362 ? 24.004 -2.570 -7.627 1.00 91.19 362 GLU A N 1
ATOM 2652 C CA . GLU A 1 362 ? 24.593 -1.602 -6.699 1.00 91.19 362 GLU A CA 1
ATOM 2653 C C . GLU A 1 362 ? 25.358 -0.539 -7.491 1.00 91.19 362 GLU A C 1
ATOM 2655 O O . GLU A 1 362 ? 26.280 -0.871 -8.230 1.00 91.19 362 GLU A O 1
ATOM 2660 N N . ILE A 1 363 ? 25.010 0.743 -7.340 1.00 94.56 363 ILE A N 1
ATOM 2661 C CA . ILE A 1 363 ? 25.741 1.818 -8.025 1.00 94.56 363 ILE A CA 1
ATOM 2662 C C . ILE A 1 363 ? 27.040 2.102 -7.269 1.00 94.56 363 ILE A C 1
ATOM 2664 O O . ILE A 1 363 ? 27.022 2.707 -6.199 1.00 94.56 363 ILE A O 1
ATOM 2668 N N . VAL A 1 364 ? 28.169 1.710 -7.858 1.00 95.50 364 VAL A N 1
ATOM 2669 C CA . VAL A 1 364 ? 29.506 1.869 -7.259 1.00 95.50 364 VAL A CA 1
ATOM 2670 C C . VAL A 1 364 ? 30.244 3.114 -7.747 1.00 95.50 364 VAL A C 1
ATOM 2672 O O . VAL A 1 364 ? 31.171 3.574 -7.085 1.00 95.50 364 VAL A O 1
ATOM 2675 N N . LEU A 1 365 ? 29.858 3.662 -8.904 1.00 97.06 365 LEU A N 1
ATOM 2676 C CA . LEU A 1 365 ? 30.524 4.808 -9.521 1.00 97.06 365 LEU A CA 1
ATOM 2677 C C . LEU A 1 365 ? 29.541 5.636 -10.355 1.00 97.06 365 LEU A C 1
ATOM 2679 O O . LEU A 1 365 ? 28.824 5.102 -11.199 1.00 97.06 365 LEU A O 1
ATOM 2683 N N . VAL A 1 366 ? 29.579 6.958 -10.195 1.00 97.56 366 VAL A N 1
ATOM 2684 C CA . VAL A 1 366 ? 28.980 7.906 -11.146 1.00 97.56 366 VAL A CA 1
ATOM 2685 C C . VAL A 1 366 ? 30.085 8.737 -11.786 1.00 97.56 366 VAL A C 1
ATOM 2687 O O . VAL A 1 366 ? 30.804 9.469 -11.104 1.00 97.56 366 VAL A O 1
ATOM 2690 N N . LEU A 1 367 ? 30.216 8.636 -13.108 1.00 97.25 367 LEU A N 1
ATOM 2691 C CA . LEU A 1 367 ? 31.236 9.329 -13.885 1.00 97.25 367 LEU A CA 1
ATOM 2692 C C . LEU A 1 367 ? 30.605 10.401 -14.774 1.00 97.25 367 LEU A C 1
ATOM 2694 O O . LEU A 1 367 ? 29.726 10.117 -15.587 1.00 97.25 367 LEU A O 1
ATOM 2698 N N . SER A 1 368 ? 31.088 11.637 -14.663 1.00 96.50 368 SER A N 1
ATOM 2699 C CA . SER A 1 368 ? 30.697 12.729 -15.558 1.00 96.50 368 SER A CA 1
ATOM 2700 C C . SER A 1 368 ? 31.832 13.121 -16.495 1.00 96.50 368 SER A C 1
ATOM 2702 O O . SER A 1 368 ? 32.978 13.281 -16.072 1.00 96.50 368 SER A O 1
ATOM 2704 N N . ASN A 1 369 ? 31.504 13.361 -17.766 1.00 93.94 369 ASN A N 1
ATOM 2705 C CA . ASN A 1 369 ? 32.437 13.944 -18.736 1.00 93.94 369 ASN A CA 1
ATOM 2706 C C . ASN A 1 369 ? 32.460 15.485 -18.735 1.00 93.94 369 ASN A C 1
ATOM 2708 O O . ASN A 1 369 ? 33.146 16.085 -19.572 1.00 93.94 369 ASN A O 1
ATOM 2712 N N . LYS A 1 370 ? 31.676 16.120 -17.855 1.00 92.38 370 LYS A N 1
ATOM 2713 C CA . LYS A 1 370 ? 31.577 17.575 -17.673 1.00 92.38 370 LYS A CA 1
ATOM 2714 C C . LYS A 1 370 ? 31.699 17.951 -16.195 1.00 92.38 370 LYS A C 1
ATOM 2716 O O . LYS A 1 370 ? 31.131 17.286 -15.327 1.00 92.38 370 LYS A O 1
ATOM 2721 N N . GLU A 1 371 ? 32.410 19.037 -15.921 1.00 91.75 371 GLU A N 1
ATOM 2722 C CA . GLU A 1 371 ? 32.515 19.616 -14.577 1.00 91.75 371 GLU A CA 1
ATOM 2723 C C . GLU A 1 371 ? 31.221 20.360 -14.199 1.00 91.75 371 GLU A C 1
ATOM 2725 O O . GLU A 1 371 ? 30.500 20.844 -15.071 1.00 91.75 371 GLU A O 1
ATOM 2730 N N . GLY A 1 372 ? 30.910 20.427 -12.899 1.00 87.88 372 GLY A N 1
ATOM 2731 C CA . GLY A 1 372 ? 29.814 21.249 -12.365 1.00 87.88 372 GLY A CA 1
ATOM 2732 C C . GLY A 1 372 ? 28.389 20.810 -12.729 1.00 87.88 372 GLY A C 1
ATOM 2733 O O . GLY A 1 372 ? 27.472 21.623 -12.656 1.00 87.88 372 GLY A O 1
ATOM 2734 N N . VAL A 1 373 ? 28.176 19.557 -13.144 1.00 91.69 373 VAL A N 1
ATOM 2735 C CA . VAL A 1 373 ? 26.834 19.066 -13.499 1.00 91.69 373 VAL A CA 1
ATOM 2736 C C . VAL A 1 373 ? 26.024 18.649 -12.269 1.00 91.69 373 VAL A C 1
ATOM 2738 O O . VAL A 1 373 ? 26.538 17.992 -11.365 1.00 91.69 373 VAL A O 1
ATOM 2741 N N . GLU A 1 374 ? 24.725 18.958 -12.275 1.00 91.75 374 GLU A N 1
ATOM 2742 C CA . GLU A 1 374 ? 23.795 18.641 -11.178 1.00 91.75 374 GLU A CA 1
ATOM 2743 C C . GLU A 1 374 ? 23.745 17.137 -10.848 1.00 91.75 374 GLU A C 1
ATOM 2745 O O . GLU A 1 374 ? 23.587 16.760 -9.686 1.00 91.75 374 GLU A O 1
ATOM 2750 N N . GLY A 1 375 ? 23.935 16.260 -11.843 1.00 91.94 375 GLY A N 1
ATOM 2751 C CA . GLY A 1 375 ? 23.936 14.813 -11.627 1.00 91.94 375 GLY A CA 1
ATOM 2752 C C . GLY A 1 375 ? 25.023 14.327 -10.655 1.00 91.94 375 GLY A C 1
ATOM 2753 O O . GLY A 1 375 ? 24.776 13.388 -9.903 1.00 91.94 375 GLY A O 1
ATOM 2754 N N . ILE A 1 376 ? 26.184 14.992 -10.593 1.00 94.38 376 ILE A N 1
ATOM 2755 C CA . ILE A 1 376 ? 27.237 14.662 -9.615 1.00 94.38 376 ILE A CA 1
ATOM 2756 C C . ILE A 1 376 ? 26.780 15.025 -8.202 1.00 94.38 376 ILE A C 1
ATOM 2758 O O . ILE A 1 376 ? 26.874 14.200 -7.300 1.00 94.38 376 ILE A O 1
ATOM 2762 N N . THR A 1 377 ? 26.175 16.201 -8.022 1.00 92.50 377 THR A N 1
ATOM 2763 C CA . THR A 1 377 ? 25.609 16.614 -6.730 1.00 92.50 377 THR A CA 1
ATOM 2764 C C . THR A 1 377 ? 24.515 15.656 -6.250 1.00 92.50 377 THR A C 1
ATOM 2766 O O . THR A 1 377 ? 24.405 15.394 -5.052 1.00 92.50 377 THR A O 1
ATOM 2769 N N . ARG A 1 378 ? 23.701 15.105 -7.162 1.00 92.44 378 ARG A N 1
ATOM 2770 C CA . ARG A 1 378 ? 22.700 14.074 -6.828 1.00 92.44 378 ARG A CA 1
ATOM 2771 C C . ARG A 1 378 ? 23.357 12.789 -6.320 1.00 92.44 378 ARG A C 1
ATOM 2773 O O . ARG A 1 378 ? 22.930 12.260 -5.298 1.00 92.44 378 ARG A O 1
ATOM 2780 N N . ALA A 1 379 ? 24.413 12.326 -6.987 1.00 92.81 379 ALA A N 1
ATOM 2781 C CA . ALA A 1 379 ? 25.166 11.141 -6.578 1.00 92.81 379 ALA A CA 1
ATOM 2782 C C . ALA A 1 379 ? 25.900 11.331 -5.237 1.00 92.81 379 ALA A C 1
ATOM 2784 O O . ALA A 1 379 ? 25.856 10.448 -4.384 1.00 92.81 379 ALA A O 1
ATOM 2785 N N . GLU A 1 380 ? 26.492 12.503 -4.999 1.00 92.44 380 GLU A N 1
ATOM 2786 C CA . GLU A 1 380 ? 27.159 12.842 -3.732 1.00 92.44 380 GLU A CA 1
ATOM 2787 C C . GLU A 1 380 ? 26.175 12.896 -2.562 1.00 92.44 380 GLU A C 1
ATOM 2789 O O . GLU A 1 380 ? 26.433 12.319 -1.507 1.00 92.44 380 GLU A O 1
ATOM 2794 N N . LYS A 1 381 ? 24.998 13.509 -2.757 1.00 89.12 381 LYS A N 1
ATOM 2795 C CA . LYS A 1 381 ? 23.894 13.449 -1.781 1.00 89.12 381 LYS A CA 1
ATOM 2796 C C . LYS A 1 381 ? 23.439 12.016 -1.521 1.00 89.12 381 LYS A C 1
ATOM 2798 O O . LYS A 1 381 ? 22.940 11.712 -0.440 1.00 89.12 381 LYS A O 1
ATOM 2803 N N . ALA A 1 382 ? 23.605 11.141 -2.509 1.00 86.44 382 ALA A N 1
ATOM 2804 C CA . ALA A 1 382 ? 23.319 9.729 -2.378 1.00 86.44 382 ALA A CA 1
ATOM 2805 C C . ALA A 1 382 ? 24.472 8.910 -1.750 1.00 86.44 382 ALA A C 1
ATOM 2807 O O . ALA A 1 382 ? 24.322 7.701 -1.571 1.00 86.44 382 ALA A O 1
ATOM 2808 N N . GLY A 1 383 ? 25.596 9.535 -1.383 1.00 89.56 383 GLY A N 1
ATOM 2809 C CA . GLY A 1 383 ? 26.760 8.848 -0.813 1.00 89.56 383 GLY A CA 1
ATOM 2810 C C . GLY A 1 383 ? 27.484 7.926 -1.801 1.00 89.56 383 GLY A C 1
ATOM 2811 O O . GLY A 1 383 ? 28.200 7.027 -1.372 1.00 89.56 383 GLY A O 1
ATOM 2812 N N . ILE A 1 384 ? 27.285 8.119 -3.108 1.00 93.44 384 ILE A N 1
ATOM 2813 C CA . ILE A 1 384 ? 27.892 7.303 -4.166 1.00 93.44 384 ILE A CA 1
ATOM 2814 C C . ILE A 1 384 ? 29.231 7.920 -4.572 1.00 93.44 384 ILE A C 1
ATOM 2816 O O . ILE A 1 384 ? 29.350 9.142 -4.667 1.00 93.44 384 ILE A O 1
ATOM 2820 N N . TYR A 1 385 ? 30.238 7.086 -4.842 1.00 95.31 385 TYR A N 1
ATOM 2821 C CA . TYR A 1 385 ? 31.532 7.562 -5.328 1.00 95.31 385 TYR A CA 1
ATOM 2822 C C . TYR A 1 385 ? 31.388 8.235 -6.701 1.00 95.31 385 TYR A C 1
ATOM 2824 O O . TYR A 1 385 ? 30.841 7.658 -7.644 1.00 95.31 385 TYR A O 1
ATOM 2832 N N . THR A 1 386 ? 31.887 9.466 -6.819 1.00 96.50 386 THR A N 1
ATOM 2833 C CA . THR A 1 386 ? 31.796 10.269 -8.040 1.00 96.50 386 THR A CA 1
ATOM 2834 C C . THR A 1 386 ? 33.172 10.556 -8.629 1.00 96.50 386 THR A C 1
ATOM 2836 O O . THR A 1 386 ? 34.159 10.765 -7.919 1.00 96.50 386 THR A O 1
ATOM 2839 N N . LYS A 1 387 ? 33.247 10.598 -9.962 1.00 96.19 387 LYS A N 1
ATOM 2840 C CA . LYS A 1 387 ? 34.450 11.001 -10.695 1.00 96.19 387 LYS A CA 1
ATOM 2841 C C . LYS A 1 387 ? 34.089 11.920 -11.850 1.00 96.19 387 LYS A C 1
ATOM 2843 O O . LYS A 1 387 ? 33.146 11.667 -12.594 1.00 96.19 387 LYS A O 1
ATOM 2848 N N . VAL A 1 388 ? 34.876 12.972 -12.045 1.00 96.25 388 VAL A N 1
ATOM 2849 C CA . VAL A 1 388 ? 34.750 13.841 -13.217 1.00 96.25 388 VAL A CA 1
ATOM 2850 C C . VAL A 1 388 ? 35.986 13.680 -14.092 1.00 96.25 388 VAL A C 1
ATOM 2852 O O . VAL A 1 388 ? 37.104 13.920 -13.640 1.00 96.25 388 VAL A O 1
ATOM 2855 N N . ILE A 1 389 ? 35.783 13.277 -15.347 1.00 95.00 389 ILE A N 1
ATOM 2856 C CA . ILE A 1 389 ? 36.834 13.157 -16.363 1.00 95.00 389 ILE A CA 1
ATOM 2857 C C . ILE A 1 389 ? 36.452 14.065 -17.537 1.00 95.00 389 ILE A C 1
ATOM 2859 O O . ILE A 1 389 ? 35.691 13.657 -18.410 1.00 95.00 389 ILE A O 1
ATOM 2863 N N . PRO A 1 390 ? 36.925 15.318 -17.580 1.00 92.75 390 PRO A N 1
ATOM 2864 C CA . PRO A 1 390 ? 36.567 16.239 -18.651 1.00 92.75 390 PRO A CA 1
ATOM 2865 C C . PRO A 1 390 ? 37.190 15.788 -19.969 1.00 92.75 390 PRO A C 1
ATOM 2867 O O . PRO A 1 390 ? 38.410 15.762 -20.113 1.00 92.75 390 PRO A O 1
ATOM 2870 N N . HIS A 1 391 ? 36.354 15.457 -20.947 1.00 89.44 391 HIS A N 1
ATOM 2871 C CA . HIS A 1 391 ? 36.813 14.949 -22.242 1.00 89.44 391 HIS A CA 1
ATOM 2872 C C . HIS A 1 391 ? 37.674 15.953 -23.027 1.00 89.44 391 HIS A C 1
ATOM 2874 O O . HIS A 1 391 ? 38.479 15.542 -23.852 1.00 89.44 391 HIS A O 1
ATOM 2880 N N . GLN A 1 392 ? 37.551 17.257 -22.755 1.00 90.25 392 GLN A N 1
ATOM 2881 C CA . GLN A 1 392 ? 38.370 18.303 -23.381 1.00 90.25 392 GLN A CA 1
ATOM 2882 C C . GLN A 1 392 ? 39.837 18.292 -22.924 1.00 90.25 392 GLN A C 1
ATOM 2884 O O . GLN A 1 392 ? 40.664 18.953 -23.541 1.00 90.25 392 GLN A O 1
ATOM 2889 N N . LYS A 1 393 ? 40.168 17.567 -21.846 1.00 91.00 393 LYS A N 1
ATOM 2890 C CA . LYS A 1 393 ? 41.542 17.439 -21.328 1.00 91.00 393 LYS A CA 1
ATOM 2891 C C . LYS A 1 393 ? 42.350 16.339 -22.034 1.00 91.00 393 LYS A C 1
ATOM 2893 O O . LYS A 1 393 ? 43.470 16.062 -21.619 1.00 91.00 393 LYS A O 1
ATOM 2898 N N . PHE A 1 394 ? 41.788 15.706 -23.062 1.00 91.69 394 PHE A N 1
ATOM 2899 C CA . PHE A 1 394 ? 42.390 14.585 -23.779 1.00 91.69 394 PHE A CA 1
ATOM 2900 C C . PHE A 1 394 ? 42.535 14.915 -25.263 1.00 91.69 394 PHE A C 1
ATOM 2902 O O . PHE A 1 394 ? 41.659 15.539 -25.858 1.00 91.69 394 PHE A O 1
ATOM 2909 N N . GLU A 1 395 ? 43.643 14.476 -25.857 1.00 87.38 395 GLU A N 1
ATOM 2910 C CA . GLU A 1 395 ? 43.989 14.747 -27.259 1.00 87.38 395 GLU A CA 1
ATOM 2911 C C . GLU A 1 395 ? 43.144 13.929 -28.245 1.00 87.38 395 GLU A C 1
ATOM 2913 O O . GLU A 1 395 ? 42.942 14.334 -29.388 1.00 87.38 395 GLU A O 1
ATOM 2918 N N . SER A 1 396 ? 42.627 12.780 -27.804 1.00 91.06 396 SER A N 1
ATOM 2919 C CA . SER A 1 396 ? 41.843 11.859 -28.627 1.00 91.06 396 SER A CA 1
ATOM 2920 C C . SER A 1 396 ? 40.677 11.247 -27.848 1.00 91.06 396 SER A C 1
ATOM 2922 O O . SER A 1 396 ? 40.652 11.260 -26.614 1.00 91.06 396 SER A O 1
ATOM 2924 N N . ARG A 1 397 ? 39.695 10.680 -28.561 1.00 89.44 397 ARG A N 1
ATOM 2925 C CA . ARG A 1 397 ? 38.580 9.961 -27.916 1.00 89.44 397 ARG A CA 1
ATOM 2926 C C . ARG A 1 397 ? 39.078 8.705 -27.211 1.00 89.44 397 ARG A C 1
ATOM 2928 O O . ARG A 1 397 ? 38.640 8.418 -26.107 1.00 89.44 397 ARG A O 1
ATOM 2935 N N . GLU A 1 398 ? 40.049 8.030 -27.807 1.00 91.44 398 GLU A N 1
ATOM 2936 C CA . GLU A 1 398 ? 40.645 6.788 -27.328 1.00 91.44 398 GLU A CA 1
ATOM 2937 C C . GLU A 1 398 ? 41.424 7.011 -26.022 1.00 91.44 398 GLU A C 1
ATOM 2939 O O . GLU A 1 398 ? 41.337 6.203 -25.099 1.00 91.44 398 GLU A O 1
ATOM 2944 N N . SER A 1 399 ? 42.146 8.132 -25.897 1.00 90.75 399 SER A N 1
ATOM 2945 C CA . SER A 1 399 ? 42.863 8.484 -24.660 1.00 90.75 399 SER A CA 1
ATOM 2946 C C . SER A 1 399 ? 41.910 8.873 -23.525 1.00 90.75 399 SER A C 1
ATOM 2948 O O . SER A 1 399 ? 42.140 8.489 -22.375 1.00 90.75 399 SER A O 1
ATOM 2950 N N . PHE A 1 400 ? 40.812 9.564 -23.846 1.00 93.25 400 PHE A N 1
ATOM 2951 C CA . PHE A 1 400 ? 39.717 9.829 -22.911 1.00 93.25 400 PHE A CA 1
ATOM 2952 C C . PHE A 1 400 ? 39.051 8.529 -22.437 1.00 93.25 400 PHE A C 1
ATOM 2954 O O . PHE A 1 400 ? 38.926 8.295 -21.235 1.00 93.25 400 PHE A O 1
ATOM 2961 N N . GLU A 1 401 ? 38.668 7.656 -23.365 1.00 93.88 401 GLU A N 1
ATOM 2962 C CA . GLU A 1 401 ? 38.006 6.383 -23.072 1.00 93.88 401 GLU A CA 1
ATOM 2963 C C . GLU A 1 401 ? 38.916 5.425 -22.293 1.00 93.88 401 GLU A C 1
ATOM 2965 O O . GLU A 1 401 ? 38.453 4.789 -21.351 1.00 93.88 401 GLU A O 1
ATOM 2970 N N . CYS A 1 402 ? 40.228 5.412 -22.556 1.00 92.62 402 CYS A N 1
ATOM 2971 C CA . CYS A 1 402 ? 41.207 4.700 -21.726 1.00 92.62 402 CYS A CA 1
ATOM 2972 C C . CYS A 1 402 ? 41.194 5.162 -20.260 1.00 92.62 402 CYS A C 1
ATOM 2974 O O . CYS A 1 402 ? 41.325 4.343 -19.344 1.00 92.62 402 CYS A O 1
ATOM 2976 N N . ALA A 1 403 ? 41.063 6.469 -20.013 1.00 93.06 403 ALA A N 1
ATOM 2977 C CA . ALA A 1 403 ? 40.974 7.002 -18.656 1.00 93.06 403 ALA A CA 1
ATOM 2978 C C . ALA A 1 403 ? 39.646 6.619 -17.986 1.00 93.06 403 ALA A C 1
ATOM 2980 O O . ALA A 1 403 ? 39.646 6.234 -16.817 1.00 93.06 403 ALA A O 1
ATOM 2981 N N . VAL A 1 404 ? 38.540 6.655 -18.735 1.00 94.88 404 VAL A N 1
ATOM 2982 C CA . VAL A 1 404 ? 37.220 6.197 -18.274 1.00 94.88 404 VAL A CA 1
ATOM 2983 C C . VAL A 1 404 ? 37.257 4.706 -17.919 1.00 94.88 404 VAL A C 1
ATOM 2985 O O . VAL A 1 404 ? 36.912 4.347 -16.795 1.00 94.88 404 VAL A O 1
ATOM 2988 N N . THR A 1 405 ? 37.763 3.845 -18.807 1.00 94.25 405 THR A N 1
ATOM 2989 C CA . THR A 1 405 ? 37.935 2.401 -18.571 1.00 94.25 405 THR A CA 1
ATOM 2990 C C . THR A 1 405 ? 38.767 2.120 -17.319 1.00 94.25 405 THR A C 1
ATOM 2992 O O . THR A 1 405 ? 38.434 1.225 -16.541 1.00 94.25 405 THR A O 1
ATOM 2995 N N . ARG A 1 406 ? 39.841 2.881 -17.079 1.00 94.69 406 ARG A N 1
ATOM 2996 C CA . ARG A 1 406 ? 40.684 2.700 -15.887 1.00 94.69 406 ARG A CA 1
ATOM 2997 C C . ARG A 1 406 ? 39.905 2.927 -14.595 1.00 94.69 406 ARG A C 1
ATOM 2999 O O . ARG A 1 406 ? 40.019 2.120 -13.676 1.00 94.69 406 ARG A O 1
ATOM 3006 N N . GLU A 1 407 ? 39.114 3.993 -14.531 1.00 95.50 407 GLU A N 1
ATOM 3007 C CA . GLU A 1 407 ? 38.287 4.292 -13.357 1.00 95.50 407 GLU A CA 1
ATOM 3008 C C . GLU A 1 407 ? 37.155 3.264 -13.197 1.00 95.50 407 GLU A C 1
ATOM 3010 O O . GLU A 1 407 ? 36.924 2.786 -12.089 1.00 95.50 407 GLU A O 1
ATOM 3015 N N . LEU A 1 408 ? 36.526 2.831 -14.298 1.00 95.75 408 LEU A N 1
ATOM 3016 C CA . LEU A 1 408 ? 35.508 1.771 -14.287 1.00 95.75 408 LEU A CA 1
ATOM 3017 C C . LEU A 1 408 ? 36.050 0.448 -13.724 1.00 95.75 408 LEU A C 1
ATOM 3019 O O . LEU A 1 408 ? 35.416 -0.169 -12.865 1.00 95.75 408 LEU A O 1
ATOM 3023 N N . ARG A 1 409 ? 37.246 0.030 -14.157 1.00 94.06 409 ARG A N 1
ATOM 3024 C CA . ARG A 1 409 ? 37.926 -1.169 -13.639 1.00 94.06 409 ARG A CA 1
ATOM 3025 C C . ARG A 1 409 ? 38.352 -0.999 -12.181 1.00 94.06 409 ARG A C 1
ATOM 3027 O O . ARG A 1 409 ? 38.201 -1.933 -11.402 1.00 94.06 409 ARG A O 1
ATOM 3034 N N . SER A 1 410 ? 38.837 0.184 -11.799 1.00 93.56 410 SER A N 1
ATOM 3035 C CA . SER A 1 410 ? 39.213 0.494 -10.412 1.00 93.56 410 SER A CA 1
ATOM 3036 C C . SER A 1 410 ? 38.022 0.409 -9.452 1.00 93.56 410 SER A C 1
ATOM 3038 O O . SER A 1 410 ? 38.191 -0.003 -8.309 1.00 93.56 410 SER A O 1
ATOM 3040 N N . ALA A 1 411 ? 36.821 0.767 -9.911 1.00 91.69 411 ALA A N 1
ATOM 3041 C CA . ALA A 1 411 ? 35.582 0.607 -9.151 1.00 91.69 411 ALA A CA 1
ATOM 3042 C C . ALA A 1 411 ? 35.052 -0.845 -9.138 1.00 91.69 411 ALA A C 1
ATOM 3044 O O . ALA A 1 411 ? 34.106 -1.150 -8.412 1.00 91.69 411 ALA A O 1
ATOM 3045 N N . GLY A 1 412 ? 35.656 -1.753 -9.916 1.00 93.56 412 GLY A N 1
ATOM 3046 C CA . GLY A 1 412 ? 35.201 -3.136 -10.066 1.00 93.56 412 GLY A CA 1
ATOM 3047 C C . GLY A 1 412 ? 33.847 -3.239 -10.766 1.00 93.56 412 GLY A C 1
ATOM 3048 O O . GLY A 1 412 ? 33.006 -4.004 -10.323 1.00 93.56 412 GLY A O 1
ATOM 3049 N N . THR A 1 413 ? 33.618 -2.424 -11.797 1.00 95.50 413 THR A N 1
ATOM 3050 C CA . THR A 1 413 ? 32.327 -2.329 -12.498 1.00 95.50 413 THR A CA 1
ATOM 3051 C C . THR A 1 413 ? 32.005 -3.591 -13.305 1.00 95.50 413 THR A C 1
ATOM 3053 O O . THR A 1 413 ? 32.811 -4.011 -14.137 1.00 95.50 413 THR A O 1
ATOM 3056 N N . ASP A 1 414 ? 30.792 -4.117 -13.129 1.00 94.75 414 ASP A N 1
ATOM 3057 C CA . ASP A 1 414 ? 30.226 -5.245 -13.879 1.00 94.75 414 ASP A CA 1
ATOM 3058 C C . ASP A 1 414 ? 29.277 -4.788 -15.002 1.00 94.75 414 ASP A C 1
ATOM 3060 O O . ASP A 1 414 ? 29.232 -5.415 -16.057 1.00 94.75 414 ASP A O 1
ATOM 3064 N N . LEU A 1 415 ? 28.536 -3.691 -14.800 1.00 96.31 415 LEU A N 1
ATOM 3065 C CA . LEU A 1 415 ? 27.552 -3.149 -15.747 1.00 96.31 415 LEU A CA 1
ATOM 3066 C C . LEU A 1 415 ? 27.686 -1.623 -15.870 1.00 96.31 415 LEU A C 1
ATOM 3068 O O . LEU A 1 415 ? 27.886 -0.927 -14.877 1.00 96.31 415 LEU A O 1
ATOM 3072 N N . ILE A 1 416 ? 27.537 -1.084 -17.079 1.00 97.56 416 ILE A N 1
ATOM 3073 C CA . ILE A 1 416 ? 27.638 0.346 -17.380 1.00 97.56 416 ILE A CA 1
ATOM 3074 C C . ILE A 1 416 ? 26.319 0.859 -17.952 1.00 97.56 416 ILE A C 1
ATOM 3076 O O . ILE A 1 416 ? 25.893 0.437 -19.026 1.00 97.56 416 ILE A O 1
ATOM 3080 N N . CYS A 1 417 ? 25.728 1.844 -17.278 1.00 97.38 417 CYS A N 1
ATOM 3081 C CA . CYS A 1 417 ? 24.519 2.535 -17.715 1.00 97.38 417 CYS A CA 1
ATOM 3082 C C . CYS A 1 417 ? 24.852 3.939 -18.242 1.00 97.38 417 CYS A C 1
ATOM 3084 O O . CYS A 1 417 ? 25.296 4.816 -17.494 1.00 97.38 417 CYS A O 1
ATOM 3086 N N . LEU A 1 418 ? 24.592 4.192 -19.524 1.00 96.00 418 LEU A N 1
ATOM 3087 C CA . LEU A 1 418 ? 24.632 5.530 -20.112 1.00 96.00 418 LEU A CA 1
ATOM 3088 C C . LEU A 1 418 ? 23.327 6.269 -19.782 1.00 96.00 418 LEU A C 1
ATOM 3090 O O . LEU A 1 418 ? 22.262 5.945 -20.304 1.00 96.00 418 LEU A O 1
ATOM 3094 N N . ALA A 1 419 ? 23.375 7.250 -18.883 1.00 91.88 419 ALA A N 1
ATOM 3095 C CA . ALA A 1 419 ? 22.201 8.004 -18.438 1.00 91.88 419 ALA A CA 1
ATOM 3096 C C . ALA A 1 419 ? 22.270 9.447 -18.956 1.00 91.88 419 ALA A C 1
ATOM 3098 O O . ALA A 1 419 ? 22.589 10.387 -18.224 1.00 91.88 419 ALA A O 1
ATOM 3099 N N . GLY A 1 420 ? 21.988 9.620 -20.252 1.00 86.19 420 GLY A N 1
ATOM 3100 C CA . GLY A 1 420 ? 22.147 10.909 -20.934 1.00 86.19 420 GLY A CA 1
ATOM 3101 C C . GLY A 1 420 ? 23.620 11.287 -21.117 1.00 86.19 420 GLY A C 1
ATOM 3102 O O . GLY A 1 420 ? 24.011 12.435 -20.880 1.00 86.19 420 GLY A O 1
ATOM 3103 N N . PHE A 1 421 ? 24.451 10.307 -21.481 1.00 90.06 421 PHE A N 1
ATOM 3104 C CA . PHE A 1 421 ? 25.864 10.507 -21.785 1.00 90.06 421 PHE A CA 1
ATOM 3105 C C . PHE A 1 421 ? 26.023 10.988 -23.234 1.00 90.06 421 PHE A C 1
ATOM 3107 O O . PHE A 1 421 ? 25.972 10.207 -24.177 1.00 90.06 421 PHE A O 1
ATOM 3114 N N . MET A 1 422 ? 26.189 12.296 -23.427 1.00 85.75 422 MET A N 1
ATOM 3115 C CA . MET A 1 422 ? 26.117 12.968 -24.735 1.00 85.75 422 MET A CA 1
ATOM 3116 C C . MET A 1 422 ? 27.427 12.838 -25.534 1.00 85.75 422 MET A C 1
ATOM 3118 O O . MET A 1 422 ? 28.049 13.843 -25.896 1.00 85.75 422 MET A O 1
ATOM 3122 N N . ARG A 1 423 ? 27.902 11.607 -25.753 1.00 86.62 423 ARG A N 1
ATOM 3123 C CA . ARG A 1 423 ? 29.140 11.287 -26.481 1.00 86.62 423 ARG A CA 1
ATOM 3124 C C . ARG A 1 423 ? 28.966 10.005 -27.292 1.00 86.62 423 ARG A C 1
ATOM 3126 O O . ARG A 1 423 ? 28.474 9.013 -26.775 1.00 86.62 423 ARG A O 1
ATOM 3133 N N . VAL A 1 424 ? 29.451 10.024 -28.533 1.00 83.69 424 VAL A N 1
ATOM 3134 C CA . VAL A 1 424 ? 29.612 8.810 -29.345 1.00 83.69 424 VAL A CA 1
ATOM 3135 C C . VAL A 1 424 ? 30.889 8.100 -28.896 1.00 83.69 424 VAL A C 1
ATOM 3137 O O . VAL A 1 424 ? 31.960 8.716 -28.922 1.00 83.69 424 VAL A O 1
ATOM 3140 N N . LEU A 1 425 ? 30.750 6.844 -28.475 1.00 88.75 425 LEU A N 1
ATOM 3141 C CA . LEU A 1 425 ? 31.837 5.989 -27.992 1.00 88.75 425 LEU A CA 1
ATOM 3142 C C . LEU A 1 425 ? 32.553 5.305 -29.165 1.00 88.75 425 LEU A C 1
ATOM 3144 O O . LEU A 1 425 ? 31.928 5.035 -30.192 1.00 88.75 425 LEU A O 1
ATOM 3148 N N . THR A 1 426 ? 33.857 5.044 -29.045 1.00 90.50 426 THR A N 1
ATOM 3149 C CA . THR A 1 426 ? 34.595 4.311 -30.088 1.00 90.50 426 THR A CA 1
ATOM 3150 C C . THR A 1 426 ? 34.263 2.816 -30.086 1.00 90.50 426 THR A C 1
ATOM 3152 O O . THR A 1 426 ? 33.900 2.250 -29.053 1.00 90.50 426 THR A O 1
ATOM 3155 N N . GLY A 1 427 ? 34.446 2.151 -31.234 1.00 88.00 427 GLY A N 1
ATOM 3156 C CA . GLY A 1 427 ? 34.256 0.698 -31.348 1.00 88.00 427 GLY A CA 1
ATOM 3157 C C . GLY A 1 427 ? 35.142 -0.102 -30.386 1.00 88.00 427 GLY A C 1
ATOM 3158 O O . GLY A 1 427 ? 34.698 -1.095 -29.821 1.00 88.00 427 GLY A O 1
ATOM 3159 N N . GLY A 1 428 ? 36.350 0.392 -30.078 1.00 88.00 428 GLY A N 1
ATOM 3160 C CA . GLY A 1 428 ? 37.227 -0.227 -29.079 1.00 88.00 428 GLY A CA 1
ATOM 3161 C C . GLY A 1 428 ? 36.605 -0.266 -27.679 1.00 88.00 428 GLY A C 1
ATOM 3162 O O . GLY A 1 428 ? 36.644 -1.301 -27.016 1.00 88.00 428 GLY A O 1
ATOM 3163 N N . PHE A 1 429 ? 35.971 0.829 -27.249 1.00 91.88 429 PHE A N 1
ATOM 3164 C CA . PHE A 1 429 ? 35.281 0.888 -25.959 1.00 91.88 429 PHE A CA 1
ATOM 3165 C C . PHE A 1 429 ? 34.012 0.027 -25.943 1.00 91.88 429 PHE A C 1
ATOM 3167 O O . PHE A 1 429 ? 33.764 -0.693 -24.975 1.00 91.88 429 PHE A O 1
ATOM 3174 N N . VAL A 1 430 ? 33.223 0.063 -27.023 1.00 90.94 430 VAL A N 1
ATOM 3175 C CA . VAL A 1 430 ? 32.011 -0.764 -27.158 1.00 90.94 430 VAL A CA 1
ATOM 3176 C C . VAL A 1 430 ? 32.362 -2.254 -27.140 1.00 90.94 430 VAL A C 1
ATOM 3178 O O . VAL A 1 430 ? 31.715 -3.023 -26.436 1.00 90.94 430 VAL A O 1
ATOM 3181 N N . SER A 1 431 ? 33.423 -2.660 -27.842 1.00 88.56 431 SER A N 1
ATOM 3182 C CA . SER A 1 431 ? 33.901 -4.044 -27.855 1.00 88.56 431 SER A CA 1
ATOM 3183 C C . SER A 1 431 ? 34.399 -4.505 -26.484 1.00 88.56 431 SER A C 1
ATOM 3185 O O . SER A 1 431 ? 34.138 -5.645 -26.107 1.00 88.56 431 SER A O 1
ATOM 3187 N N . GLU A 1 432 ? 35.096 -3.651 -25.728 1.00 91.12 432 GLU A N 1
ATOM 3188 C CA . GLU A 1 432 ? 35.593 -3.987 -24.386 1.00 91.12 432 GLU A CA 1
ATOM 3189 C C . GLU A 1 432 ? 34.448 -4.270 -23.393 1.00 91.12 432 GLU A C 1
ATOM 3191 O O . GLU A 1 432 ? 34.522 -5.188 -22.565 1.00 91.12 432 GLU A O 1
ATOM 3196 N N . TRP A 1 433 ? 33.373 -3.488 -23.489 1.00 92.75 433 TRP A N 1
ATOM 3197 C CA . TRP A 1 433 ? 32.215 -3.551 -22.596 1.00 92.75 433 TRP A CA 1
ATOM 3198 C C . TRP A 1 433 ? 30.992 -4.214 -23.238 1.00 92.75 433 TRP A C 1
ATOM 3200 O O . TRP A 1 433 ? 29.867 -4.028 -22.770 1.00 92.75 433 TRP A O 1
ATOM 3210 N N . SER A 1 434 ? 31.202 -5.017 -24.282 1.00 90.06 434 SER A N 1
ATOM 3211 C CA . SER A 1 434 ? 30.128 -5.735 -24.970 1.00 90.06 434 SER A CA 1
ATOM 3212 C C . SER A 1 434 ? 29.319 -6.598 -23.994 1.00 90.06 434 SER A C 1
ATOM 3214 O O . SER A 1 434 ? 29.868 -7.202 -23.068 1.00 90.06 434 SER A O 1
ATOM 3216 N N . GLY A 1 435 ? 27.992 -6.579 -24.147 1.00 87.62 435 GLY A N 1
ATOM 3217 C CA . GLY A 1 435 ? 27.046 -7.239 -23.238 1.00 87.62 435 GLY A CA 1
ATOM 3218 C C . GLY A 1 435 ? 26.945 -6.622 -21.836 1.00 87.62 435 GLY A C 1
ATOM 3219 O O . GLY A 1 435 ? 26.171 -7.106 -21.017 1.00 87.62 435 GLY A O 1
ATOM 3220 N N . ARG A 1 436 ? 27.701 -5.555 -21.545 1.00 93.19 436 ARG A N 1
ATOM 3221 C CA . ARG A 1 436 ? 27.749 -4.870 -20.239 1.00 93.19 436 ARG A CA 1
ATOM 3222 C C . ARG A 1 436 ? 27.550 -3.358 -20.345 1.00 93.19 436 ARG A C 1
ATOM 3224 O O . ARG A 1 436 ? 27.610 -2.667 -19.336 1.00 93.19 436 ARG A O 1
ATOM 3231 N N . LEU A 1 437 ? 27.311 -2.836 -21.544 1.00 95.12 437 LEU A N 1
ATOM 3232 C CA . LEU A 1 437 ? 27.109 -1.416 -21.814 1.00 95.12 437 LEU A CA 1
ATOM 3233 C C . LEU A 1 437 ? 25.688 -1.191 -22.330 1.00 95.12 437 LEU A C 1
ATOM 3235 O O . LEU A 1 437 ? 25.324 -1.710 -23.386 1.00 95.12 437 LEU A O 1
ATOM 3239 N N . VAL A 1 438 ? 24.888 -0.418 -21.594 1.00 95.56 438 VAL A N 1
ATOM 3240 C CA . VAL A 1 438 ? 23.472 -0.183 -21.906 1.00 95.56 438 VAL A CA 1
ATOM 3241 C C . VAL A 1 438 ? 23.133 1.296 -21.985 1.00 95.56 438 VAL A C 1
ATOM 3243 O O . VAL A 1 438 ? 23.717 2.129 -21.290 1.00 95.56 438 VAL A O 1
ATOM 3246 N N . ASN A 1 439 ? 22.175 1.618 -22.848 1.00 95.25 439 ASN A N 1
ATOM 3247 C CA . ASN A 1 439 ? 21.690 2.972 -23.074 1.00 95.25 439 ASN A CA 1
ATOM 3248 C C . ASN A 1 439 ? 20.160 3.005 -23.095 1.00 95.25 439 ASN A C 1
ATOM 3250 O O . ASN A 1 439 ? 19.514 2.019 -23.452 1.00 95.25 439 ASN A O 1
ATOM 3254 N N . VAL A 1 440 ? 19.595 4.158 -22.735 1.00 94.38 440 VAL A N 1
ATOM 3255 C CA . VAL A 1 440 ? 18.175 4.463 -22.924 1.00 94.38 440 VAL A CA 1
ATOM 3256 C C . VAL A 1 440 ? 18.023 5.511 -24.024 1.00 94.38 440 VAL A C 1
ATOM 3258 O O . VAL A 1 440 ? 18.674 6.555 -23.996 1.00 94.38 440 VAL A O 1
ATOM 3261 N N . HIS A 1 441 ? 17.164 5.219 -24.997 1.00 93.00 441 HIS A N 1
ATOM 3262 C CA . HIS A 1 441 ? 16.889 6.062 -26.155 1.00 93.00 441 HIS A CA 1
ATOM 3263 C C . HIS A 1 441 ? 15.429 6.537 -26.151 1.00 93.00 441 HIS A C 1
ATOM 3265 O O . HIS A 1 441 ? 14.539 5.701 -25.959 1.00 93.00 441 HIS A O 1
ATOM 3271 N N . PRO A 1 442 ? 15.136 7.829 -26.400 1.00 92.75 442 PRO A N 1
ATOM 3272 C CA . PRO A 1 442 ? 13.786 8.394 -26.321 1.00 92.75 442 PRO A CA 1
ATOM 3273 C C . PRO A 1 442 ? 12.936 8.129 -27.582 1.00 92.75 442 PRO A C 1
ATOM 3275 O O . PRO A 1 442 ? 12.305 9.031 -28.135 1.00 92.75 442 PRO A O 1
ATOM 3278 N N . SER A 1 443 ? 12.953 6.890 -28.069 1.00 91.62 443 SER A N 1
ATOM 3279 C CA . SER A 1 443 ? 12.041 6.377 -29.094 1.00 91.62 443 SER A CA 1
ATOM 3280 C C . SER A 1 443 ? 11.897 4.867 -28.951 1.00 91.62 443 SER A C 1
ATOM 3282 O O . SER A 1 443 ? 12.769 4.198 -28.396 1.00 91.62 443 SER A O 1
ATOM 3284 N N . LEU A 1 444 ? 10.824 4.311 -29.511 1.00 88.94 444 LEU A N 1
ATOM 3285 C CA . LEU A 1 444 ? 10.703 2.880 -29.783 1.00 88.94 444 LEU A CA 1
ATOM 3286 C C . LEU A 1 444 ? 11.599 2.529 -30.983 1.00 88.94 444 LEU A C 1
ATOM 3288 O O . LEU A 1 444 ? 11.226 2.732 -32.138 1.00 88.94 444 LEU A O 1
ATOM 3292 N N . LEU A 1 445 ? 12.826 2.080 -30.724 1.00 85.88 445 LEU A N 1
ATOM 3293 C CA . LEU A 1 445 ? 13.732 1.612 -31.769 1.00 85.88 445 LEU A CA 1
ATOM 3294 C C . LEU A 1 445 ? 13.120 0.389 -32.477 1.00 85.88 445 LEU A C 1
ATOM 3296 O O . LEU A 1 445 ? 12.488 -0.434 -31.809 1.00 85.88 445 LEU A O 1
ATOM 3300 N N . PRO A 1 446 ? 13.283 0.267 -33.808 1.00 84.00 446 PRO A N 1
ATOM 3301 C CA . PRO A 1 446 ? 14.171 1.053 -34.677 1.00 84.00 446 PRO A CA 1
ATOM 3302 C C . PRO A 1 446 ? 13.568 2.333 -35.304 1.00 84.00 446 PRO A C 1
ATOM 3304 O O . PRO A 1 446 ? 14.217 2.907 -36.172 1.00 84.00 446 PRO A O 1
ATOM 3307 N N . MET A 1 447 ? 12.371 2.799 -34.909 1.00 77.75 447 MET A N 1
ATOM 3308 C CA . MET A 1 447 ? 11.624 3.828 -35.666 1.00 77.75 447 MET A CA 1
ATOM 3309 C C . MET A 1 447 ? 12.346 5.176 -35.834 1.00 77.75 447 MET A C 1
ATOM 3311 O O . MET A 1 447 ? 12.439 5.674 -36.952 1.00 77.75 447 MET A O 1
ATOM 3315 N N . PHE A 1 448 ? 12.870 5.767 -34.755 1.00 87.25 448 PHE A N 1
ATOM 3316 C CA . PHE A 1 448 ? 13.561 7.064 -34.798 1.00 87.25 448 PHE A CA 1
ATOM 3317 C C . PHE A 1 448 ? 14.920 6.966 -34.102 1.00 87.25 448 PHE A C 1
ATOM 3319 O O . PHE A 1 448 ? 15.029 7.195 -32.896 1.00 87.25 448 PHE A O 1
ATOM 3326 N N . LYS A 1 449 ? 15.958 6.577 -34.853 1.00 85.50 449 LYS A N 1
ATOM 3327 C CA . LYS A 1 449 ? 17.350 6.519 -34.372 1.00 85.50 449 LYS A CA 1
ATOM 3328 C C . LYS A 1 449 ? 17.967 7.920 -34.276 1.00 85.50 449 LYS A C 1
ATOM 3330 O O . LYS A 1 449 ? 17.610 8.831 -35.027 1.00 85.50 449 LYS A O 1
ATOM 3335 N N . GLY A 1 450 ? 18.951 8.079 -33.399 1.00 80.69 450 GLY A N 1
ATOM 3336 C CA . GLY A 1 450 ? 19.757 9.288 -33.295 1.00 80.69 450 GLY A CA 1
ATOM 3337 C C . GLY A 1 450 ? 19.052 10.479 -32.637 1.00 80.69 450 GLY A C 1
ATOM 3338 O O . GLY A 1 450 ? 18.044 10.368 -31.941 1.00 80.69 450 GLY A O 1
ATOM 3339 N N . ILE A 1 451 ? 19.640 11.661 -32.811 1.00 81.62 451 ILE A N 1
ATOM 3340 C CA . ILE A 1 451 ? 19.248 12.870 -32.075 1.00 81.62 451 ILE A CA 1
ATOM 3341 C C . ILE A 1 451 ? 17.883 13.392 -32.558 1.00 81.62 451 ILE A C 1
ATOM 3343 O O . ILE A 1 451 ? 17.581 13.391 -33.750 1.00 81.62 451 ILE A O 1
ATOM 3347 N N . GLY A 1 452 ? 17.074 13.913 -31.630 1.00 84.12 452 GLY A N 1
ATOM 3348 C CA . GLY A 1 452 ? 15.810 14.584 -31.953 1.00 84.12 452 GLY A CA 1
ATOM 3349 C C . GLY A 1 452 ? 14.666 13.629 -32.287 1.00 84.12 452 GLY A C 1
ATOM 3350 O O . GLY A 1 452 ? 13.768 13.999 -33.041 1.00 84.12 452 GLY A O 1
ATOM 3351 N N . ALA A 1 453 ? 14.691 12.413 -31.739 1.00 87.94 453 ALA A N 1
ATOM 3352 C CA . ALA A 1 453 ? 13.693 11.378 -31.988 1.00 87.94 453 ALA A CA 1
ATOM 3353 C C . ALA A 1 453 ? 12.244 11.841 -31.722 1.00 87.94 453 ALA A C 1
ATOM 3355 O O . ALA A 1 453 ? 11.330 11.494 -32.464 1.00 87.94 453 ALA A O 1
ATOM 3356 N N . GLN A 1 454 ? 12.031 12.703 -30.726 1.00 90.62 454 GLN A N 1
ATOM 3357 C CA . GLN A 1 454 ? 10.723 13.281 -30.402 1.00 90.62 454 GLN A CA 1
ATOM 3358 C C . GLN A 1 454 ? 10.212 14.207 -31.510 1.00 90.62 454 GLN A C 1
ATOM 3360 O O . GLN A 1 454 ? 9.046 14.133 -31.894 1.00 90.62 454 GLN A O 1
ATOM 3365 N N . ARG A 1 455 ? 11.090 15.053 -32.066 1.00 90.31 455 ARG A N 1
ATOM 3366 C CA . ARG A 1 455 ? 10.753 15.920 -33.202 1.00 90.31 455 ARG A CA 1
ATOM 3367 C C . ARG A 1 455 ? 10.424 15.098 -34.439 1.00 90.31 455 ARG A C 1
ATOM 3369 O O . ARG A 1 455 ? 9.458 15.412 -35.125 1.00 90.31 455 ARG A O 1
ATOM 3376 N N . GLN A 1 456 ? 11.200 14.047 -34.697 1.00 89.44 456 GLN A N 1
ATOM 3377 C CA . GLN A 1 456 ? 10.947 13.125 -35.803 1.00 89.44 456 GLN A CA 1
ATOM 3378 C C . GLN A 1 456 ? 9.588 12.427 -35.642 1.00 89.44 456 GLN A C 1
ATOM 3380 O O . GLN A 1 456 ? 8.823 12.377 -36.599 1.00 89.44 456 GLN A O 1
ATOM 3385 N N . ALA A 1 457 ? 9.242 11.983 -34.428 1.00 87.56 457 ALA A N 1
ATOM 3386 C CA . ALA A 1 457 ? 7.942 11.382 -34.133 1.00 87.56 457 ALA A CA 1
ATOM 3387 C C . ALA A 1 457 ? 6.772 12.348 -34.401 1.00 87.56 457 ALA A C 1
ATOM 3389 O O . ALA A 1 457 ? 5.807 11.975 -35.066 1.00 87.56 457 ALA A O 1
ATOM 3390 N N . LEU A 1 458 ? 6.876 13.603 -33.949 1.00 88.62 458 LEU A N 1
ATOM 3391 C CA . LEU A 1 458 ? 5.849 14.621 -34.198 1.00 88.62 458 LEU A CA 1
ATOM 3392 C C . LEU A 1 458 ? 5.722 14.963 -35.689 1.00 88.62 458 LEU A C 1
ATOM 3394 O O . LEU A 1 458 ? 4.614 15.047 -36.207 1.00 88.62 458 LEU A O 1
ATOM 3398 N N . GLN A 1 459 ? 6.845 15.109 -36.398 1.00 87.94 459 GLN A N 1
ATOM 3399 C CA . GLN A 1 459 ? 6.854 15.375 -37.843 1.00 87.94 459 GLN A CA 1
ATOM 3400 C C . GLN A 1 459 ? 6.291 14.210 -38.661 1.00 87.94 459 GLN A C 1
ATOM 3402 O O . GLN A 1 459 ? 5.631 14.434 -39.672 1.00 87.94 459 GLN A O 1
ATOM 3407 N N . ALA A 1 460 ? 6.532 12.976 -38.218 1.00 85.56 460 ALA A N 1
ATOM 3408 C CA . ALA A 1 460 ? 5.979 11.776 -38.832 1.00 85.56 460 ALA A CA 1
ATOM 3409 C C . ALA A 1 460 ? 4.481 11.585 -38.533 1.00 85.56 460 ALA A C 1
ATOM 3411 O O . ALA A 1 460 ? 3.850 10.728 -39.147 1.00 85.56 460 ALA A O 1
ATOM 3412 N N . GLY A 1 461 ? 3.908 12.356 -37.598 1.00 84.19 461 GLY A N 1
ATOM 3413 C CA . GLY A 1 461 ? 2.497 12.260 -37.225 1.00 84.19 461 GLY A CA 1
ATOM 3414 C C . GLY A 1 461 ? 2.123 10.917 -36.595 1.00 84.19 461 GLY A C 1
ATOM 3415 O O . GLY A 1 461 ? 0.976 10.483 -36.717 1.00 84.19 461 GLY A O 1
ATOM 3416 N N . VAL A 1 462 ? 3.076 10.226 -35.954 1.00 85.12 462 VAL A N 1
ATOM 3417 C CA . VAL A 1 462 ? 2.790 8.941 -35.301 1.00 85.12 462 VAL A CA 1
ATOM 3418 C C . VAL A 1 462 ? 1.916 9.158 -34.073 1.00 85.12 462 VAL A C 1
ATOM 3420 O O . VAL A 1 462 ? 2.071 10.141 -33.360 1.00 85.12 462 VAL A O 1
ATOM 3423 N N . THR A 1 463 ? 1.023 8.214 -33.783 1.00 84.88 463 THR A N 1
ATOM 3424 C CA . THR A 1 463 ? 0.157 8.256 -32.590 1.00 84.88 463 THR A CA 1
ATOM 3425 C C . THR A 1 463 ? 0.782 7.571 -31.373 1.00 84.88 463 THR A C 1
ATOM 3427 O O . THR A 1 463 ? 0.213 7.592 -30.279 1.00 84.88 463 THR A O 1
ATOM 3430 N N . LEU A 1 464 ? 1.937 6.929 -31.558 1.00 87.50 464 LEU A N 1
ATOM 3431 C CA . LEU A 1 464 ? 2.639 6.155 -30.543 1.00 87.50 464 LEU A CA 1
ATOM 3432 C C . LEU A 1 464 ? 4.146 6.407 -30.653 1.00 87.50 464 LEU A C 1
ATOM 3434 O O . LEU A 1 464 ? 4.726 6.304 -31.730 1.00 87.50 464 LEU A O 1
ATOM 3438 N N . SER A 1 465 ? 4.773 6.717 -29.524 1.00 93.38 465 SER A N 1
ATOM 3439 C CA . SER A 1 465 ? 6.224 6.807 -29.357 1.00 93.38 465 SER A CA 1
ATOM 3440 C C . SER A 1 465 ? 6.600 6.099 -28.050 1.00 93.38 465 SER A C 1
ATOM 3442 O O . SER A 1 465 ? 5.841 5.261 -27.564 1.00 93.38 465 SER A O 1
ATOM 3444 N N . GLY A 1 466 ? 7.761 6.376 -27.466 1.00 93.00 466 GLY A N 1
ATOM 3445 C CA . GLY A 1 466 ? 8.190 5.717 -26.238 1.00 93.00 466 GLY A CA 1
ATOM 3446 C C . GLY A 1 466 ? 9.672 5.869 -25.967 1.00 93.00 466 GLY A C 1
ATOM 3447 O O . GLY A 1 466 ? 10.323 6.759 -26.505 1.00 93.00 466 GLY A O 1
ATOM 3448 N N . CYS A 1 467 ? 10.203 4.967 -25.154 1.00 94.25 467 CYS A N 1
ATOM 3449 C CA . CYS A 1 467 ? 11.633 4.803 -24.959 1.00 94.25 467 CYS A CA 1
ATOM 3450 C C . CYS A 1 467 ? 12.051 3.341 -25.120 1.00 94.25 467 CYS A C 1
ATOM 3452 O O . CYS A 1 467 ? 11.258 2.413 -24.938 1.00 94.25 467 CYS A O 1
ATOM 3454 N N . THR A 1 468 ? 13.322 3.148 -25.459 1.00 94.06 468 THR A N 1
ATOM 3455 C CA . THR A 1 468 ? 13.954 1.837 -25.598 1.00 94.06 468 THR A CA 1
ATOM 3456 C C . THR A 1 468 ? 15.194 1.779 -24.740 1.00 94.06 468 THR A C 1
ATOM 3458 O O . THR A 1 468 ? 16.051 2.651 -24.846 1.00 94.06 468 THR A O 1
ATOM 3461 N N . VAL A 1 469 ? 15.327 0.727 -23.941 1.00 94.94 469 VAL A N 1
ATOM 3462 C CA . VAL A 1 469 ? 16.597 0.384 -23.302 1.00 94.94 469 VAL A CA 1
ATOM 3463 C C . VAL A 1 469 ? 17.228 -0.750 -24.091 1.00 94.94 469 VAL A C 1
ATOM 3465 O O . VAL A 1 469 ? 16.577 -1.766 -24.347 1.00 94.94 469 VAL A O 1
ATOM 3468 N N . HIS A 1 470 ? 18.478 -0.576 -24.497 1.00 93.56 470 HIS A N 1
ATOM 3469 C CA . HIS A 1 470 ? 19.177 -1.510 -25.373 1.00 93.56 470 HIS A CA 1
ATOM 3470 C C . HIS A 1 470 ? 20.661 -1.612 -25.015 1.00 93.56 470 HIS A C 1
ATOM 3472 O O . HIS A 1 470 ? 21.233 -0.716 -24.385 1.00 93.56 470 HIS A O 1
ATOM 3478 N N . PHE A 1 471 ? 21.295 -2.704 -25.441 1.00 93.12 471 PHE A N 1
ATOM 3479 C CA . PHE A 1 471 ? 22.750 -2.810 -25.435 1.00 93.12 471 PHE A CA 1
ATOM 3480 C C . PHE A 1 471 ? 23.346 -1.817 -26.431 1.00 93.12 471 PHE A C 1
ATOM 3482 O O . PHE A 1 471 ? 22.800 -1.596 -27.513 1.00 93.12 471 PHE A O 1
ATOM 3489 N N . VAL A 1 472 ? 24.469 -1.202 -26.081 1.00 91.12 472 VAL A N 1
ATOM 3490 C CA . VAL A 1 472 ? 25.193 -0.324 -27.002 1.00 91.12 472 VAL A CA 1
ATOM 3491 C C . VAL A 1 472 ? 25.954 -1.184 -28.008 1.00 91.12 472 VAL A C 1
ATOM 3493 O O . VAL A 1 472 ? 26.687 -2.091 -27.621 1.00 91.12 472 VAL A O 1
ATOM 3496 N N . ALA A 1 473 ? 25.778 -0.883 -29.292 1.00 86.81 473 ALA A N 1
ATOM 3497 C CA . ALA A 1 473 ? 26.518 -1.472 -30.403 1.00 86.81 473 ALA A CA 1
ATOM 3498 C C . ALA A 1 473 ? 27.333 -0.385 -31.123 1.00 86.81 473 ALA A C 1
ATOM 3500 O O . ALA A 1 473 ? 27.165 0.804 -30.847 1.00 86.81 473 ALA A O 1
ATOM 3501 N N . GLU A 1 474 ? 28.227 -0.783 -32.034 1.00 83.06 474 GLU A N 1
ATOM 3502 C CA . GLU A 1 474 ? 28.986 0.176 -32.852 1.00 83.06 474 GLU A CA 1
ATOM 3503 C C . GLU A 1 474 ? 28.067 1.007 -33.756 1.00 83.06 474 GLU A C 1
ATOM 3505 O O . GLU A 1 474 ? 28.297 2.200 -33.958 1.00 83.06 474 GLU A O 1
ATOM 3510 N N . GLU A 1 475 ? 27.000 0.387 -34.269 1.00 81.00 475 GLU A N 1
ATOM 3511 C CA . GLU A 1 475 ? 25.929 1.112 -34.940 1.00 81.00 475 GLU A CA 1
ATOM 3512 C C . GLU A 1 475 ? 25.116 1.908 -33.911 1.00 81.00 475 GLU A C 1
ATOM 3514 O O . GLU A 1 475 ? 24.601 1.358 -32.931 1.00 81.00 475 GLU A O 1
ATOM 3519 N N . VAL A 1 476 ? 24.971 3.211 -34.168 1.00 78.25 476 VAL A N 1
ATOM 3520 C CA . VAL A 1 476 ? 24.189 4.124 -33.328 1.00 78.25 476 VAL A CA 1
ATOM 3521 C C . VAL A 1 476 ? 22.759 3.601 -33.193 1.00 78.25 476 VAL A C 1
ATOM 3523 O O . VAL A 1 476 ? 22.050 3.435 -34.186 1.00 78.25 476 VAL A O 1
ATOM 3526 N N . ASP A 1 477 ? 22.355 3.337 -31.949 1.00 78.81 477 ASP A N 1
ATOM 3527 C CA . ASP A 1 477 ? 21.032 2.823 -31.579 1.00 78.81 477 ASP A CA 1
ATOM 3528 C C . ASP A 1 477 ? 20.639 1.515 -32.304 1.00 78.81 477 ASP A C 1
ATOM 3530 O O . ASP A 1 477 ? 19.462 1.253 -32.558 1.00 78.81 477 ASP A O 1
ATOM 3534 N N . GLY A 1 478 ? 21.632 0.695 -32.679 1.00 78.69 478 GLY A N 1
ATOM 3535 C CA . GLY A 1 478 ? 21.443 -0.572 -33.399 1.00 78.69 478 GLY A CA 1
ATOM 3536 C C . GLY A 1 478 ? 21.570 -1.837 -32.544 1.00 78.69 478 GLY A C 1
ATOM 3537 O O . GLY A 1 478 ? 21.418 -2.938 -33.065 1.00 78.69 478 GLY A O 1
ATOM 3538 N N . GLY A 1 479 ? 21.878 -1.710 -31.252 1.00 83.69 479 GLY A N 1
ATOM 3539 C CA . GLY A 1 479 ? 22.092 -2.875 -30.394 1.00 83.69 479 GLY A CA 1
ATOM 3540 C C . GLY A 1 479 ? 20.802 -3.539 -29.908 1.00 83.69 479 GLY A C 1
ATOM 3541 O O . GLY A 1 479 ? 19.703 -2.994 -30.027 1.00 83.69 479 GLY A O 1
ATOM 3542 N N . ALA A 1 480 ? 20.943 -4.748 -29.361 1.00 88.00 480 ALA A N 1
ATOM 3543 C CA . ALA A 1 480 ? 19.809 -5.581 -28.983 1.00 88.00 480 ALA A CA 1
ATOM 3544 C C . ALA A 1 480 ? 18.936 -4.931 -27.896 1.00 88.00 480 ALA A C 1
ATOM 3546 O O . ALA A 1 480 ? 19.431 -4.408 -26.893 1.00 88.00 480 ALA A O 1
ATOM 3547 N N . ILE A 1 481 ? 17.621 -4.978 -28.111 1.00 90.75 481 ILE A N 1
ATOM 3548 C CA . ILE A 1 481 ? 16.613 -4.365 -27.245 1.00 90.75 481 ILE A CA 1
ATOM 3549 C C . ILE A 1 481 ? 16.423 -5.218 -25.987 1.00 90.75 481 ILE A C 1
ATOM 3551 O O . ILE A 1 481 ? 16.224 -6.428 -26.072 1.00 90.75 481 ILE A O 1
ATOM 3555 N N . ILE A 1 482 ? 16.450 -4.574 -24.820 1.00 89.12 482 ILE A N 1
ATOM 3556 C CA . ILE A 1 482 ? 16.229 -5.210 -23.514 1.00 89.12 482 ILE A CA 1
ATOM 3557 C C . ILE A 1 482 ? 14.765 -5.043 -23.104 1.00 89.12 482 ILE A C 1
ATOM 3559 O O . ILE A 1 482 ? 14.091 -6.012 -22.773 1.00 89.12 482 ILE A O 1
ATOM 3563 N N . THR A 1 483 ? 14.260 -3.808 -23.146 1.00 90.06 483 THR A N 1
ATOM 3564 C CA . THR A 1 483 ? 12.858 -3.482 -22.853 1.00 90.06 483 THR A CA 1
ATOM 3565 C C . THR A 1 483 ? 12.458 -2.189 -23.553 1.00 90.06 483 THR A C 1
ATOM 3567 O O . THR A 1 483 ? 13.296 -1.327 -23.833 1.00 90.06 483 THR A O 1
ATOM 3570 N N . GLN A 1 484 ? 11.159 -2.030 -23.786 1.00 90.00 484 GLN A N 1
ATOM 3571 C CA . GLN A 1 484 ? 10.562 -0.809 -24.314 1.00 90.00 484 GLN A CA 1
ATOM 3572 C C . GLN A 1 484 ? 9.370 -0.392 -23.462 1.00 90.00 484 GLN A C 1
ATOM 3574 O O . GLN A 1 484 ? 8.723 -1.222 -22.828 1.00 90.00 484 GLN A O 1
ATOM 3579 N N . GLU A 1 485 ? 9.082 0.901 -23.452 1.00 88.25 485 GLU A N 1
ATOM 3580 C CA . GLU A 1 485 ? 7.894 1.454 -22.812 1.00 88.25 485 GLU A CA 1
ATOM 3581 C C . GLU A 1 485 ? 7.284 2.466 -23.774 1.00 88.25 485 GLU A C 1
ATOM 3583 O O . GLU A 1 485 ? 7.969 3.384 -24.232 1.00 88.25 485 GLU A O 1
ATOM 3588 N N . SER A 1 486 ? 6.013 2.279 -24.122 1.00 88.31 486 SER A N 1
ATOM 3589 C CA . SER A 1 486 ? 5.348 3.137 -25.096 1.00 88.31 486 SER A CA 1
ATOM 3590 C C . SER A 1 486 ? 4.575 4.270 -24.425 1.00 88.31 486 SER A C 1
ATOM 3592 O O . SER A 1 486 ? 4.096 4.157 -23.296 1.00 88.31 486 SER A O 1
ATOM 3594 N N . VAL A 1 487 ? 4.460 5.392 -25.128 1.00 86.75 487 VAL A N 1
ATOM 3595 C CA . VAL A 1 487 ? 3.654 6.540 -24.720 1.00 86.75 487 VAL A CA 1
ATOM 3596 C C . VAL A 1 487 ? 2.807 7.013 -25.898 1.00 86.75 487 VAL A C 1
ATOM 3598 O O . VAL A 1 487 ? 3.286 7.016 -27.037 1.00 86.75 487 VAL A O 1
ATOM 3601 N N . PRO A 1 488 ? 1.552 7.430 -25.663 1.00 87.38 488 PRO A N 1
ATOM 3602 C CA . PRO A 1 488 ? 0.748 8.019 -26.722 1.00 87.38 488 PRO A CA 1
ATOM 3603 C C . PRO A 1 488 ? 1.364 9.349 -27.167 1.00 87.38 488 PRO A C 1
ATOM 3605 O O . PRO A 1 488 ? 1.908 10.079 -26.336 1.00 87.38 488 PRO A O 1
ATOM 3608 N N . VAL A 1 489 ? 1.227 9.667 -28.451 1.00 87.94 489 VAL A N 1
ATOM 3609 C CA . VAL A 1 489 ? 1.440 11.010 -29.006 1.00 87.94 489 VAL A CA 1
ATOM 3610 C C . VAL A 1 489 ? 0.059 11.618 -29.246 1.00 87.94 489 VAL A C 1
ATOM 3612 O O . VAL A 1 489 ? -0.785 11.015 -29.913 1.00 87.94 489 VAL A O 1
ATOM 3615 N N . LEU A 1 490 ? -0.207 12.761 -28.623 1.00 88.50 490 LEU A N 1
ATOM 3616 C CA . LEU A 1 490 ? -1.490 13.457 -28.688 1.00 88.50 490 LEU A CA 1
ATOM 3617 C C . LEU A 1 490 ? -1.482 14.498 -29.820 1.00 88.50 490 LEU A C 1
ATOM 3619 O O . LEU A 1 490 ? -0.415 15.012 -30.149 1.00 88.50 490 LEU A O 1
ATOM 3623 N N . PRO A 1 491 ? -2.653 14.844 -30.393 1.00 79.25 491 PRO A N 1
ATOM 3624 C CA . PRO A 1 491 ? -2.743 15.794 -31.508 1.00 79.25 491 PRO A CA 1
ATOM 3625 C C . PRO A 1 491 ? -2.100 17.162 -31.239 1.00 79.25 491 PRO A C 1
ATOM 3627 O O . PRO A 1 491 ? -1.534 17.751 -32.153 1.00 79.25 491 PRO A O 1
ATOM 3630 N N . ASP A 1 492 ? -2.145 17.623 -29.986 1.00 87.25 492 ASP A N 1
ATOM 3631 C CA . ASP A 1 492 ? -1.622 18.928 -29.562 1.00 87.25 492 ASP A CA 1
ATOM 3632 C C . ASP A 1 492 ? -0.263 18.827 -28.838 1.00 87.25 492 ASP A C 1
ATOM 3634 O O . ASP A 1 492 ? 0.159 19.768 -28.161 1.00 87.25 492 ASP A O 1
ATOM 3638 N N . ASP A 1 493 ? 0.424 17.679 -28.923 1.00 87.44 493 ASP A N 1
ATOM 3639 C CA . ASP A 1 493 ? 1.724 17.515 -28.271 1.00 87.44 493 ASP A CA 1
ATOM 3640 C C . ASP A 1 493 ? 2.786 18.434 -28.897 1.00 87.44 493 ASP A C 1
ATOM 3642 O O . ASP A 1 493 ? 3.068 18.409 -30.096 1.00 87.44 493 ASP A O 1
ATOM 3646 N N . THR A 1 494 ? 3.466 19.192 -28.041 1.00 92.88 494 THR A N 1
ATOM 3647 C CA . THR A 1 494 ? 4.742 19.849 -28.347 1.00 92.88 494 THR A CA 1
ATOM 3648 C C . THR A 1 494 ? 5.924 18.909 -28.085 1.00 92.88 494 THR A C 1
ATOM 3650 O O . THR A 1 494 ? 5.800 17.949 -27.316 1.00 92.88 494 THR A O 1
ATOM 3653 N N . GLU A 1 495 ? 7.104 19.219 -28.645 1.00 91.31 495 GLU A N 1
ATOM 3654 C CA . GLU A 1 495 ? 8.350 18.467 -28.387 1.00 91.31 495 GLU A CA 1
ATOM 3655 C C . GLU A 1 495 ? 8.630 18.345 -26.878 1.00 91.31 495 GLU A C 1
ATOM 3657 O O . GLU A 1 495 ? 8.990 17.267 -26.402 1.00 91.31 495 GLU A O 1
ATOM 3662 N N . ASP A 1 496 ? 8.367 19.402 -26.104 1.00 90.69 496 ASP A N 1
ATOM 3663 C CA . ASP A 1 496 ? 8.528 19.407 -24.647 1.00 90.69 496 ASP A CA 1
ATOM 3664 C C . ASP A 1 496 ? 7.526 18.487 -23.941 1.00 90.69 496 ASP A C 1
ATOM 3666 O O . ASP A 1 496 ? 7.912 17.697 -23.076 1.00 90.69 496 ASP A O 1
ATOM 3670 N N . SER A 1 497 ? 6.243 18.556 -24.309 1.00 91.31 497 SER A N 1
ATOM 3671 C CA . SER A 1 497 ? 5.197 17.734 -23.687 1.00 91.31 497 SER A CA 1
ATOM 3672 C C . SER A 1 497 ? 5.422 16.237 -23.933 1.00 91.31 497 SER A C 1
ATOM 3674 O O . SER A 1 497 ? 5.338 15.433 -22.997 1.00 91.31 497 SER A O 1
ATOM 3676 N N . LEU A 1 498 ? 5.820 15.872 -25.158 1.00 91.12 498 LEU A N 1
ATOM 3677 C CA . LEU A 1 498 ? 6.184 14.508 -25.515 1.00 91.12 498 LEU A CA 1
ATOM 3678 C C . LEU A 1 498 ? 7.474 14.083 -24.803 1.00 91.12 498 LEU A C 1
ATOM 3680 O O . LEU A 1 498 ? 7.543 12.976 -24.271 1.00 91.12 498 LEU A O 1
ATOM 3684 N N . THR A 1 499 ? 8.465 14.974 -24.702 1.00 91.38 499 THR A N 1
ATOM 3685 C CA . THR A 1 499 ? 9.711 14.712 -23.966 1.00 91.38 499 THR A CA 1
ATOM 3686 C C . THR A 1 499 ? 9.445 14.404 -22.497 1.00 91.38 499 THR A C 1
ATOM 3688 O O . THR A 1 499 ? 9.984 13.427 -21.986 1.00 91.38 499 THR A O 1
ATOM 3691 N N . GLN A 1 500 ? 8.595 15.168 -21.802 1.00 89.19 500 GLN A N 1
ATOM 3692 C CA . GLN A 1 500 ? 8.262 14.886 -20.397 1.00 89.19 500 GLN A CA 1
ATOM 3693 C C . GLN A 1 500 ? 7.544 13.540 -20.231 1.00 89.19 500 GLN A C 1
ATOM 3695 O O . GLN A 1 500 ? 7.814 12.795 -19.281 1.00 89.19 500 GLN A O 1
ATOM 3700 N N . ARG A 1 501 ? 6.658 13.196 -21.173 1.00 92.06 501 ARG A N 1
ATOM 3701 C CA . ARG A 1 501 ? 5.952 11.910 -21.166 1.00 92.06 501 ARG A CA 1
ATOM 3702 C C . ARG A 1 501 ? 6.909 10.739 -21.394 1.00 92.06 501 ARG A C 1
ATOM 3704 O O . ARG A 1 501 ? 6.901 9.800 -20.599 1.00 92.06 501 ARG A O 1
ATOM 3711 N N . ILE A 1 502 ? 7.779 10.823 -22.404 1.00 92.31 502 ILE A N 1
ATOM 3712 C CA . ILE A 1 502 ? 8.815 9.814 -22.681 1.00 92.31 502 ILE A CA 1
ATOM 3713 C C . ILE A 1 502 ? 9.775 9.696 -21.498 1.00 92.31 502 ILE A C 1
ATOM 3715 O O . ILE A 1 502 ? 10.070 8.596 -21.055 1.00 92.31 502 ILE A O 1
ATOM 3719 N N . LYS A 1 503 ? 10.189 10.810 -20.899 1.00 91.06 503 LYS A N 1
ATOM 3720 C CA . LYS A 1 503 ? 11.070 10.819 -19.727 1.00 91.06 503 LYS A CA 1
ATOM 3721 C C . LYS A 1 503 ? 10.468 10.086 -18.524 1.00 91.06 503 LYS A C 1
ATOM 3723 O O . LYS A 1 503 ? 11.164 9.365 -17.816 1.00 91.06 503 LYS A O 1
ATOM 3728 N N . THR A 1 504 ? 9.158 10.212 -18.318 1.00 89.44 504 THR A N 1
ATOM 3729 C CA . THR A 1 504 ? 8.439 9.442 -17.289 1.00 89.44 504 THR A CA 1
ATOM 3730 C C . THR A 1 504 ? 8.443 7.942 -17.602 1.00 89.44 504 THR A C 1
ATOM 3732 O O . THR A 1 504 ? 8.527 7.127 -16.683 1.00 89.44 504 THR A O 1
ATOM 3735 N N . ALA A 1 505 ? 8.387 7.567 -18.883 1.00 89.62 505 ALA A N 1
ATOM 3736 C CA . ALA A 1 505 ? 8.555 6.186 -19.327 1.00 89.62 505 ALA A CA 1
ATOM 3737 C C . ALA A 1 505 ? 10.004 5.690 -19.140 1.00 89.62 505 ALA A C 1
ATOM 3739 O O . ALA A 1 505 ? 10.202 4.592 -18.627 1.00 89.62 505 ALA A O 1
ATOM 3740 N N . GLU A 1 506 ? 11.025 6.506 -19.436 1.00 93.94 506 GLU A N 1
ATOM 3741 C CA . GLU A 1 506 ? 12.443 6.183 -19.187 1.00 93.94 506 GLU A CA 1
ATOM 3742 C C . GLU A 1 506 ? 12.718 5.888 -17.711 1.00 93.94 506 GLU A C 1
ATOM 3744 O O . GLU A 1 506 ? 13.363 4.889 -17.392 1.00 93.94 506 GLU A O 1
ATOM 3749 N N . HIS A 1 507 ? 12.160 6.697 -16.804 1.00 91.88 507 HIS A N 1
ATOM 3750 C CA . HIS A 1 507 ? 12.289 6.500 -15.357 1.00 91.88 507 HIS A CA 1
ATOM 3751 C C . HIS A 1 507 ? 11.690 5.166 -14.868 1.00 91.88 507 HIS A C 1
ATOM 3753 O O . HIS A 1 507 ? 11.972 4.752 -13.748 1.00 91.88 507 HIS A O 1
ATOM 3759 N N . LYS A 1 508 ? 10.877 4.484 -15.688 1.00 86.12 508 LYS A N 1
ATOM 3760 C CA . LYS A 1 508 ? 10.336 3.143 -15.410 1.00 86.12 508 LYS A CA 1
ATOM 3761 C C . LYS A 1 508 ? 11.096 2.051 -16.157 1.00 86.12 508 LYS A C 1
ATOM 3763 O O . LYS A 1 508 ? 11.431 1.025 -15.570 1.00 86.12 508 LYS A O 1
ATOM 3768 N N . ALA A 1 509 ? 11.347 2.261 -17.448 1.00 90.44 509 ALA A N 1
ATOM 3769 C CA . ALA A 1 509 ? 11.972 1.281 -18.325 1.00 90.44 509 ALA A CA 1
ATOM 3770 C C . ALA A 1 509 ? 13.438 1.042 -17.953 1.00 90.44 509 ALA A C 1
ATOM 3772 O O . ALA A 1 509 ? 13.891 -0.100 -17.927 1.00 90.44 509 ALA A O 1
ATOM 3773 N N . TYR A 1 510 ? 14.177 2.107 -17.632 1.00 94.75 510 TYR A N 1
ATOM 3774 C CA . TYR A 1 510 ? 15.614 2.005 -17.416 1.00 94.75 510 TYR A CA 1
ATOM 3775 C C . TYR A 1 510 ? 15.981 1.253 -16.129 1.00 94.75 510 TYR A C 1
ATOM 3777 O O . TYR A 1 510 ? 16.782 0.319 -16.206 1.00 94.75 510 TYR A O 1
ATOM 3785 N N . PRO A 1 511 ? 15.361 1.541 -14.968 1.00 90.75 511 PRO A N 1
ATOM 3786 C CA . PRO A 1 511 ? 15.613 0.741 -13.773 1.00 90.75 511 PRO A CA 1
ATOM 3787 C C . PRO A 1 511 ? 15.166 -0.719 -13.915 1.00 90.75 511 PRO A C 1
ATOM 3789 O O . PRO A 1 511 ? 15.863 -1.619 -13.453 1.00 90.75 511 PRO A O 1
ATOM 3792 N N . ARG A 1 512 ? 14.059 -0.975 -14.629 1.00 87.00 512 ARG A N 1
ATOM 3793 C CA . ARG A 1 512 ? 13.601 -2.337 -14.950 1.00 87.00 512 ARG A CA 1
ATOM 3794 C C . ARG A 1 512 ? 14.650 -3.107 -15.752 1.00 87.00 512 ARG A C 1
ATOM 3796 O O . ARG A 1 512 ? 14.972 -4.235 -15.400 1.00 87.00 512 ARG A O 1
ATOM 3803 N N . ALA A 1 513 ? 15.211 -2.487 -16.788 1.00 90.75 513 ALA A N 1
ATOM 3804 C CA . ALA A 1 513 ? 16.264 -3.089 -17.599 1.00 90.75 513 ALA A CA 1
ATOM 3805 C C . ALA A 1 513 ? 17.527 -3.388 -16.782 1.00 90.75 513 ALA A C 1
ATOM 3807 O O . ALA A 1 513 ? 18.072 -4.484 -16.888 1.00 90.75 513 ALA A O 1
ATOM 3808 N N . LEU A 1 514 ? 17.967 -2.440 -15.942 1.00 92.50 514 LEU A N 1
ATOM 3809 C CA . LEU A 1 514 ? 19.086 -2.654 -15.019 1.00 92.50 514 LEU A CA 1
ATOM 3810 C C . LEU A 1 514 ? 18.836 -3.888 -14.150 1.00 92.50 514 LEU A C 1
ATOM 3812 O O . LEU A 1 514 ? 19.730 -4.716 -14.002 1.00 92.50 514 LEU A O 1
ATOM 3816 N N . GLU A 1 515 ? 17.624 -4.035 -13.617 1.00 88.38 515 GLU A N 1
ATOM 3817 C CA . GLU A 1 515 ? 17.268 -5.164 -12.762 1.00 88.38 515 GLU A CA 1
ATOM 3818 C C . GLU A 1 515 ? 17.296 -6.502 -13.510 1.00 88.38 515 GLU A C 1
ATOM 3820 O O . GLU A 1 515 ? 17.878 -7.465 -13.014 1.00 88.38 515 GLU A O 1
ATOM 3825 N N . MET A 1 516 ? 16.729 -6.558 -14.720 1.00 85.62 516 MET A N 1
ATOM 3826 C CA . MET A 1 516 ? 16.741 -7.761 -15.565 1.00 85.62 516 MET A CA 1
ATOM 3827 C C . MET A 1 516 ? 18.177 -8.227 -15.855 1.00 85.62 516 MET A C 1
ATOM 3829 O O . MET A 1 516 ? 18.475 -9.420 -15.787 1.00 85.62 516 MET A O 1
ATOM 3833 N N . LEU A 1 517 ? 19.086 -7.286 -16.127 1.00 89.31 517 LEU A N 1
ATOM 3834 C CA . LEU A 1 517 ? 20.507 -7.573 -16.350 1.00 89.31 517 LEU A CA 1
ATOM 3835 C C . LEU A 1 517 ? 21.197 -8.028 -15.063 1.00 89.31 517 LEU A C 1
ATOM 3837 O O . LEU A 1 517 ? 21.897 -9.036 -15.063 1.00 89.31 517 LEU A O 1
ATOM 3841 N N . ALA A 1 518 ? 20.971 -7.322 -13.952 1.00 87.88 518 ALA A N 1
ATOM 3842 C CA . ALA A 1 518 ? 21.582 -7.641 -12.665 1.00 87.88 518 ALA A CA 1
ATOM 3843 C C . ALA A 1 518 ? 21.116 -8.995 -12.098 1.00 87.88 518 ALA A C 1
ATOM 3845 O O . ALA A 1 518 ? 21.832 -9.619 -11.314 1.00 87.88 518 ALA A O 1
ATOM 3846 N N . ARG A 1 519 ? 19.928 -9.467 -12.499 1.00 80.38 519 ARG A N 1
ATOM 3847 C CA . ARG A 1 519 ? 19.395 -10.806 -12.191 1.00 80.38 519 ARG A CA 1
ATOM 3848 C C . ARG A 1 519 ? 19.869 -11.895 -13.153 1.00 80.38 519 ARG A C 1
ATOM 3850 O O . ARG A 1 519 ? 19.600 -13.069 -12.901 1.00 80.38 519 ARG A O 1
ATOM 3857 N N . GLY A 1 520 ? 20.541 -11.530 -14.245 1.00 81.94 520 GLY A N 1
ATOM 3858 C CA . GLY A 1 520 ? 20.899 -12.455 -15.322 1.00 81.94 520 GLY A CA 1
ATOM 3859 C C . GLY A 1 520 ? 19.686 -12.993 -16.091 1.00 81.94 520 GLY A C 1
ATOM 3860 O O . GLY A 1 520 ? 19.769 -14.057 -16.699 1.00 81.94 520 GLY A O 1
ATOM 3861 N N . GLU A 1 521 ? 18.549 -12.295 -16.043 1.00 80.44 521 GLU A N 1
ATOM 3862 C CA . GLU A 1 521 ? 17.338 -12.651 -16.796 1.00 80.44 521 GLU A CA 1
ATOM 3863 C C . GLU A 1 521 ? 17.469 -12.295 -18.273 1.00 80.44 521 GLU A C 1
ATOM 3865 O O . GLU A 1 521 ? 16.882 -12.968 -19.111 1.00 80.44 521 GLU A O 1
ATOM 3870 N N . VAL A 1 522 ? 18.264 -11.271 -18.590 1.00 84.19 522 VAL A N 1
ATOM 3871 C CA . VAL A 1 522 ? 18.617 -10.900 -19.961 1.00 84.19 522 VAL A CA 1
ATOM 3872 C C . VAL A 1 522 ? 20.129 -10.889 -20.092 1.00 84.19 522 VAL A C 1
ATOM 3874 O O . VAL A 1 522 ? 20.826 -10.247 -19.308 1.00 84.19 522 VAL A O 1
ATOM 3877 N N . VAL A 1 523 ? 20.631 -11.587 -21.106 1.00 86.12 523 VAL A N 1
ATOM 3878 C CA . VAL A 1 523 ? 22.055 -11.627 -21.451 1.00 86.12 523 VAL A CA 1
ATOM 3879 C C . VAL A 1 523 ? 22.191 -11.453 -22.959 1.00 86.12 523 VAL A C 1
ATOM 3881 O O . VAL A 1 523 ? 21.355 -11.943 -23.720 1.00 86.12 523 VAL A O 1
ATOM 3884 N N . LEU A 1 524 ? 23.235 -10.753 -23.399 1.00 86.00 524 LEU A N 1
ATOM 3885 C CA . LEU A 1 524 ? 23.571 -10.662 -24.817 1.00 86.00 524 LEU A CA 1
ATOM 3886 C C . LEU A 1 524 ? 24.240 -11.972 -25.268 1.00 86.00 524 LEU A C 1
ATOM 3888 O O . LEU A 1 524 ? 25.292 -12.337 -24.746 1.00 86.00 524 LEU A O 1
ATOM 3892 N N . GLY A 1 525 ? 23.615 -12.683 -26.204 1.00 78.75 525 GLY A N 1
ATOM 3893 C CA . GLY A 1 525 ? 24.147 -13.898 -26.814 1.00 78.75 525 GLY A CA 1
ATOM 3894 C C . GLY A 1 525 ? 25.277 -13.623 -27.806 1.00 78.75 525 GLY A C 1
ATOM 3895 O O . GLY A 1 525 ? 25.456 -12.501 -28.281 1.00 78.75 525 GLY A O 1
ATOM 3896 N N . GLU A 1 526 ? 26.030 -14.670 -28.151 1.00 73.38 526 GLU A N 1
ATOM 3897 C CA . GLU A 1 526 ? 27.137 -14.594 -29.122 1.00 73.38 526 GLU A CA 1
ATOM 3898 C C . GLU A 1 526 ? 26.675 -14.199 -30.536 1.00 73.38 526 GLU A C 1
ATOM 3900 O O . GLU A 1 526 ? 27.456 -13.674 -31.324 1.00 73.38 526 GLU A O 1
ATOM 3905 N N . ASP A 1 527 ? 25.394 -14.405 -30.850 1.00 70.44 527 ASP A N 1
ATOM 3906 C CA . ASP A 1 527 ? 24.744 -14.009 -32.104 1.00 70.44 527 ASP A CA 1
ATOM 3907 C C . ASP A 1 527 ? 24.278 -12.539 -32.120 1.00 70.44 527 ASP A C 1
ATOM 3909 O O . ASP A 1 527 ? 23.648 -12.094 -33.082 1.00 70.44 527 ASP A O 1
ATOM 3913 N N . GLY A 1 528 ? 24.563 -11.781 -31.055 1.00 69.50 528 GLY A N 1
ATOM 3914 C CA . GLY A 1 528 ? 24.150 -10.389 -30.901 1.00 69.50 528 GLY A CA 1
ATOM 3915 C C . GLY A 1 528 ? 22.670 -10.212 -30.554 1.00 69.50 528 GLY A C 1
ATOM 3916 O O . GLY A 1 528 ? 22.174 -9.088 -30.620 1.00 69.50 528 GLY A O 1
ATOM 3917 N N . ARG A 1 529 ? 21.950 -11.282 -30.185 1.00 73.25 529 ARG A N 1
ATOM 3918 C CA . ARG A 1 529 ? 20.546 -11.230 -29.747 1.00 73.25 529 ARG A CA 1
ATOM 3919 C C . ARG A 1 529 ? 20.430 -11.402 -28.236 1.00 73.25 529 ARG A C 1
ATOM 3921 O O . ARG A 1 529 ? 21.294 -11.984 -27.589 1.00 73.25 529 ARG A O 1
ATOM 3928 N N . CYS A 1 530 ? 19.345 -10.899 -27.653 1.00 73.19 530 CYS A N 1
ATOM 3929 C CA . CYS A 1 530 ? 19.062 -11.118 -26.237 1.00 73.19 530 CYS A CA 1
ATOM 3930 C C . CYS A 1 530 ? 18.580 -12.558 -26.002 1.00 73.19 530 CYS A C 1
ATOM 3932 O O . CYS A 1 530 ? 17.609 -13.008 -26.609 1.00 73.19 530 CYS A O 1
ATOM 3934 N N . ILE A 1 531 ? 19.231 -13.269 -25.084 1.00 63.03 531 ILE A N 1
ATOM 3935 C CA . ILE A 1 531 ? 18.794 -14.573 -24.578 1.00 63.03 531 ILE A CA 1
ATOM 3936 C C . ILE A 1 531 ? 17.849 -14.329 -23.392 1.00 63.03 531 ILE A C 1
ATOM 3938 O O . ILE A 1 531 ? 18.105 -13.440 -22.580 1.00 63.03 531 ILE A O 1
ATOM 3942 N N . ASN A 1 532 ? 16.759 -15.106 -23.299 1.00 53.25 532 ASN A N 1
ATOM 3943 C CA . ASN A 1 532 ? 15.703 -15.002 -22.273 1.00 53.25 532 ASN A CA 1
ATOM 3944 C C . ASN A 1 532 ? 14.916 -13.672 -22.243 1.00 53.25 532 ASN A C 1
ATOM 3946 O O . ASN A 1 532 ? 14.159 -13.420 -21.305 1.00 53.25 532 ASN A O 1
ATOM 3950 N N . SER A 1 533 ? 15.000 -12.838 -23.287 1.00 44.81 533 SER A N 1
ATOM 3951 C CA . SER A 1 533 ? 14.148 -11.650 -23.385 1.00 44.81 533 SER A CA 1
ATOM 3952 C C . SER A 1 533 ? 12.723 -12.027 -23.790 1.00 44.81 533 SER A C 1
ATOM 3954 O O . SER A 1 533 ? 12.466 -12.380 -24.942 1.00 44.81 533 SER A O 1
ATOM 3956 N N . THR A 1 534 ? 11.768 -11.874 -22.876 1.00 44.62 534 THR A N 1
ATOM 3957 C CA . THR A 1 534 ? 10.387 -11.606 -23.291 1.00 44.62 534 THR A CA 1
ATOM 3958 C C . THR A 1 534 ? 10.335 -10.121 -23.629 1.00 44.62 534 THR A C 1
ATOM 3960 O O . THR A 1 534 ? 10.467 -9.294 -22.730 1.00 44.62 534 THR A O 1
ATOM 3963 N N . ILE A 1 535 ? 10.214 -9.755 -24.908 1.00 43.66 535 ILE A N 1
ATOM 3964 C CA . ILE A 1 535 ? 10.001 -8.350 -25.282 1.00 43.66 535 ILE A CA 1
ATOM 3965 C C . ILE A 1 535 ? 8.611 -7.963 -24.767 1.00 43.66 535 ILE A C 1
ATOM 3967 O O . ILE A 1 535 ? 7.596 -8.284 -25.381 1.00 43.66 535 ILE A O 1
ATOM 3971 N N . ILE A 1 536 ? 8.551 -7.314 -23.603 1.00 41.25 536 ILE A N 1
ATOM 3972 C CA . ILE A 1 536 ? 7.296 -6.798 -23.060 1.00 41.25 536 ILE A CA 1
ATOM 3973 C C . ILE A 1 536 ? 6.995 -5.481 -23.784 1.00 41.25 536 ILE A C 1
ATOM 3975 O O . ILE A 1 536 ? 7.462 -4.417 -23.382 1.00 41.25 536 ILE A O 1
ATOM 3979 N N . HIS A 1 537 ? 6.212 -5.539 -24.861 1.00 38.47 537 HIS A N 1
ATOM 3980 C CA . HIS A 1 537 ? 5.579 -4.345 -25.417 1.00 38.47 537 HIS A CA 1
ATOM 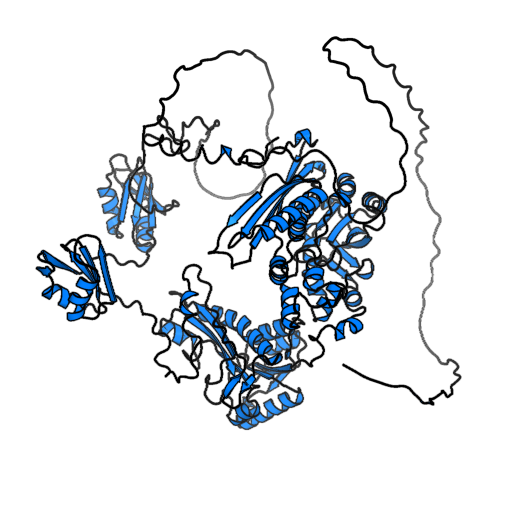3981 C C . HIS A 1 537 ? 4.415 -3.940 -24.506 1.00 38.47 537 HIS A C 1
ATOM 3983 O O . HIS A 1 537 ? 3.297 -4.430 -24.651 1.00 38.47 537 HIS A O 1
ATOM 3989 N N . LEU A 1 538 ? 4.668 -3.048 -23.547 1.00 39.31 538 LEU A N 1
ATOM 3990 C CA . LEU A 1 538 ? 3.593 -2.412 -22.787 1.00 39.31 538 LEU A CA 1
ATOM 3991 C C . LEU A 1 538 ? 2.982 -1.309 -23.654 1.00 39.31 538 LEU A C 1
ATOM 3993 O O . LEU A 1 538 ? 3.532 -0.210 -23.758 1.00 39.31 538 LEU A O 1
ATOM 3997 N N . LEU A 1 539 ? 1.875 -1.633 -24.323 1.00 33.31 539 LEU A N 1
ATOM 3998 C CA . LEU A 1 539 ? 0.985 -0.644 -24.930 1.00 33.31 539 LEU A CA 1
ATOM 3999 C C . LEU A 1 539 ? 0.229 0.099 -23.814 1.00 33.31 539 LEU A C 1
ATOM 4001 O O . LEU A 1 539 ? -0.093 -0.516 -22.795 1.00 33.31 539 LEU A O 1
ATOM 4005 N N . PRO A 1 540 ? -0.065 1.404 -23.962 1.00 32.47 540 PRO A N 1
ATOM 4006 C CA . PRO A 1 540 ? -0.867 2.119 -22.979 1.00 32.47 540 PRO A CA 1
ATOM 4007 C C . PRO A 1 540 ? -2.247 1.464 -22.864 1.00 32.47 540 PRO A C 1
ATOM 4009 O O . PRO A 1 540 ? -2.906 1.229 -23.878 1.00 32.47 540 PRO A O 1
ATOM 4012 N N . GLU A 1 541 ? -2.699 1.209 -21.634 1.00 31.11 541 GLU A N 1
ATOM 4013 C CA . GLU A 1 541 ? -4.068 0.777 -21.345 1.00 31.11 541 GLU A CA 1
ATOM 4014 C C . GLU A 1 541 ? -5.063 1.820 -21.888 1.00 31.11 541 GLU A C 1
ATOM 4016 O O . GLU A 1 541 ? -5.346 2.836 -21.251 1.00 31.11 541 GLU A O 1
ATOM 4021 N N . ARG A 1 542 ? -5.608 1.591 -23.086 1.00 31.11 542 ARG A N 1
ATOM 4022 C CA . ARG A 1 542 ? -6.873 2.196 -23.510 1.00 31.11 542 ARG A CA 1
ATOM 4023 C C . ARG A 1 542 ? -7.969 1.166 -23.284 1.00 31.11 542 ARG A C 1
ATOM 4025 O O . ARG A 1 542 ? -7.911 0.081 -23.849 1.00 31.11 542 ARG A O 1
ATOM 4032 N N . LYS A 1 543 ? -8.982 1.535 -22.500 1.00 31.94 543 LYS A N 1
ATOM 4033 C CA . LYS A 1 543 ? -10.138 0.699 -22.127 1.00 31.94 543 LYS A CA 1
ATOM 4034 C C . LYS A 1 543 ? -11.094 0.372 -23.291 1.00 31.94 543 LYS A C 1
ATOM 4036 O O . LYS A 1 543 ? -12.150 -0.204 -23.058 1.00 31.94 543 LYS A O 1
ATOM 4041 N N . ASP A 1 544 ? -10.726 0.707 -24.530 1.00 29.78 544 ASP A N 1
ATOM 4042 C CA . ASP A 1 544 ? -11.679 0.818 -25.640 1.00 29.78 544 ASP A CA 1
ATOM 4043 C C . ASP A 1 544 ? -11.305 -0.056 -26.854 1.00 29.78 544 ASP A C 1
ATOM 4045 O O . ASP A 1 544 ? -11.990 -0.009 -27.874 1.00 29.78 544 ASP A O 1
ATOM 4049 N N . VAL A 1 545 ? -10.216 -0.835 -26.787 1.00 34.22 545 VAL A N 1
ATOM 4050 C CA . VAL A 1 545 ? -9.790 -1.726 -27.881 1.00 34.22 545 VAL A CA 1
ATOM 4051 C C . VAL A 1 545 ? -9.292 -3.051 -27.306 1.00 34.22 545 VAL A C 1
ATOM 4053 O O . VAL A 1 545 ? -8.334 -3.082 -26.537 1.00 34.22 545 VAL A O 1
ATOM 4056 N N . ASP A 1 546 ? -9.947 -4.145 -27.693 1.00 30.22 546 ASP A N 1
ATOM 4057 C CA . ASP A 1 546 ? -9.575 -5.510 -27.319 1.00 30.22 546 ASP A CA 1
ATOM 4058 C C . ASP A 1 546 ? -8.318 -5.950 -28.092 1.00 30.22 546 ASP A C 1
ATOM 4060 O O . ASP A 1 546 ? -8.383 -6.483 -29.200 1.00 30.22 546 ASP A O 1
ATOM 4064 N N . TYR A 1 547 ? -7.143 -5.679 -27.519 1.00 38.12 547 TYR A N 1
ATOM 4065 C CA . TYR A 1 547 ? -5.851 -6.101 -28.073 1.00 38.12 547 TYR A CA 1
ATOM 4066 C C . TYR A 1 547 ? -5.571 -7.602 -27.880 1.00 38.12 547 TYR A C 1
ATOM 4068 O O . TYR A 1 547 ? -4.568 -8.110 -28.386 1.00 38.12 547 TYR A O 1
ATOM 4076 N N . PHE A 1 548 ? -6.443 -8.335 -27.179 1.00 28.62 548 PHE A N 1
ATOM 4077 C CA . PHE A 1 548 ? -6.200 -9.730 -26.818 1.00 28.62 548 PHE A CA 1
ATOM 4078 C C . PHE A 1 548 ? -6.370 -10.695 -28.006 1.00 28.62 548 PHE A C 1
ATOM 4080 O O . PHE A 1 548 ? -5.744 -11.754 -28.026 1.00 28.62 548 PHE A O 1
ATOM 4087 N N . SER A 1 549 ? -7.141 -10.332 -29.042 1.00 27.22 549 SER A N 1
ATOM 4088 C CA . SER A 1 549 ? -7.388 -11.229 -30.187 1.00 27.22 549 SER A CA 1
ATOM 4089 C C . SER A 1 549 ? -6.265 -11.251 -31.238 1.00 27.22 549 SER A C 1
ATOM 4091 O O . SER A 1 549 ? -6.129 -12.234 -31.965 1.00 27.22 549 SER A O 1
ATOM 4093 N N . ILE A 1 550 ? -5.401 -10.229 -31.283 1.00 30.55 550 ILE A N 1
ATOM 4094 C CA . ILE A 1 550 ? -4.301 -10.142 -32.265 1.00 30.55 550 ILE A CA 1
ATOM 4095 C C . ILE A 1 550 ? -3.053 -10.911 -31.791 1.00 30.55 550 ILE A C 1
ATOM 4097 O O . ILE A 1 550 ? -2.247 -11.366 -32.602 1.00 30.55 550 ILE A O 1
ATOM 4101 N N . PHE A 1 551 ? -2.904 -11.126 -30.481 1.00 31.03 551 PHE A N 1
ATOM 4102 C CA . PHE A 1 551 ? -1.676 -11.680 -29.900 1.00 31.03 551 PHE A CA 1
ATOM 4103 C C . PHE A 1 551 ? -1.565 -13.216 -30.002 1.00 31.03 551 PHE A C 1
ATOM 4105 O O . PHE A 1 551 ? -0.466 -13.767 -29.973 1.00 31.03 551 PHE A O 1
ATOM 4112 N N . LEU A 1 552 ? -2.682 -13.931 -30.174 1.00 26.64 552 LEU A N 1
ATOM 4113 C CA . LEU A 1 552 ? -2.705 -15.403 -30.163 1.00 26.64 552 LEU A CA 1
ATOM 4114 C C . LEU A 1 552 ? -2.387 -16.078 -31.511 1.00 26.64 552 LEU A C 1
ATOM 4116 O O . LEU A 1 552 ? -2.225 -17.295 -31.538 1.00 26.64 552 LEU A O 1
ATOM 4120 N N . HIS A 1 553 ? -2.239 -15.337 -32.615 1.00 26.39 553 HIS A N 1
ATOM 4121 C CA . HIS A 1 553 ? -1.991 -15.939 -33.938 1.00 26.39 553 HIS A CA 1
ATOM 4122 C C . HIS A 1 553 ? -0.512 -16.047 -34.361 1.00 26.39 553 HIS A C 1
ATOM 4124 O O . HIS A 1 553 ? -0.233 -16.632 -35.403 1.00 26.39 553 HIS A O 1
ATOM 4130 N N . PHE A 1 554 ? 0.448 -15.545 -33.573 1.00 29.81 554 PHE A N 1
ATOM 4131 C CA . PHE A 1 554 ? 1.853 -15.438 -34.015 1.00 29.81 554 PHE A CA 1
ATOM 4132 C C . PHE A 1 554 ? 2.869 -16.329 -33.286 1.00 29.81 554 PHE A C 1
ATOM 4134 O O . PHE A 1 554 ? 4.064 -16.251 -33.560 1.00 29.81 554 PHE A O 1
ATOM 4141 N N . HIS A 1 555 ? 2.434 -17.235 -32.409 1.00 27.38 555 HIS A N 1
ATOM 4142 C CA . HIS A 1 555 ? 3.354 -18.015 -31.573 1.00 27.38 555 HIS A CA 1
ATOM 4143 C C . HIS A 1 555 ? 3.802 -19.376 -32.130 1.00 27.38 555 HIS A C 1
ATOM 4145 O O . HIS A 1 555 ? 4.146 -20.249 -31.338 1.00 27.38 555 HIS A O 1
ATOM 4151 N N . HIS A 1 556 ? 3.860 -19.583 -33.453 1.00 27.00 556 HIS A N 1
ATOM 4152 C CA . HIS A 1 556 ? 4.323 -20.858 -34.035 1.00 27.00 556 HIS A CA 1
ATOM 4153 C C . HIS A 1 556 ? 5.144 -20.720 -35.337 1.00 27.00 556 HIS A C 1
ATOM 4155 O O . HIS A 1 556 ? 4.821 -21.372 -36.317 1.00 27.00 556 HIS A O 1
ATOM 4161 N N . PHE A 1 557 ? 6.237 -19.942 -35.375 1.00 24.55 557 PHE A N 1
ATOM 4162 C CA . PHE A 1 557 ? 7.263 -20.103 -36.431 1.00 24.55 557 PHE A CA 1
ATOM 4163 C C . PHE A 1 557 ? 8.683 -19.741 -35.950 1.00 24.55 557 PHE A C 1
ATOM 4165 O O . PHE A 1 557 ? 8.848 -18.741 -35.250 1.00 24.55 557 PHE A O 1
ATOM 4172 N N . PRO A 1 558 ? 9.729 -20.512 -36.323 1.00 28.41 558 PRO A N 1
ATOM 4173 C CA . PRO A 1 558 ? 11.114 -20.122 -36.101 1.00 28.41 558 PRO A CA 1
ATOM 4174 C C . PRO A 1 558 ? 11.565 -19.102 -37.160 1.00 28.41 558 PRO A C 1
ATOM 4176 O O . PRO A 1 558 ? 11.251 -19.246 -38.337 1.00 28.41 558 PRO A O 1
ATOM 4179 N N . ALA A 1 559 ? 12.310 -18.089 -36.705 1.00 35.72 559 ALA A N 1
ATOM 4180 C CA . ALA A 1 559 ? 13.161 -17.161 -37.461 1.00 35.72 559 ALA A CA 1
ATOM 4181 C C . ALA A 1 559 ? 12.775 -16.880 -38.933 1.00 35.72 559 ALA A C 1
ATOM 4183 O O . ALA A 1 559 ? 13.253 -17.548 -39.849 1.00 35.72 559 ALA A O 1
ATOM 4184 N N . ILE A 1 560 ? 12.035 -15.793 -39.168 1.00 24.77 560 ILE A N 1
ATOM 4185 C CA . ILE A 1 560 ? 11.966 -15.147 -40.486 1.00 24.77 560 ILE A CA 1
ATOM 4186 C C . ILE A 1 560 ? 12.554 -13.737 -40.363 1.00 24.77 560 ILE A C 1
ATOM 4188 O O . ILE A 1 560 ? 12.132 -12.945 -39.523 1.00 24.77 560 ILE A O 1
ATOM 4192 N N . ASN A 1 561 ? 13.558 -13.453 -41.197 1.00 29.23 561 ASN A N 1
ATOM 4193 C CA . ASN A 1 561 ? 14.075 -12.112 -41.470 1.00 29.23 561 ASN A CA 1
ATOM 4194 C C . ASN A 1 561 ? 12.936 -11.251 -42.034 1.00 29.23 561 ASN A C 1
ATOM 4196 O O . ASN A 1 561 ? 12.504 -11.489 -43.160 1.00 29.23 561 ASN A O 1
ATOM 4200 N N . ILE A 1 562 ? 12.472 -10.254 -41.281 1.00 26.91 562 ILE A N 1
ATOM 4201 C CA . ILE A 1 562 ? 11.532 -9.247 -41.785 1.00 26.91 562 ILE A CA 1
ATOM 4202 C C . ILE A 1 562 ? 12.331 -7.976 -42.077 1.00 26.91 562 ILE A C 1
ATOM 4204 O O . ILE A 1 562 ? 13.042 -7.465 -41.211 1.00 26.91 562 ILE A O 1
ATOM 4208 N N . ALA A 1 563 ? 12.252 -7.494 -43.319 1.00 23.25 563 ALA A N 1
ATOM 4209 C CA . ALA A 1 563 ? 12.865 -6.236 -43.724 1.00 23.25 563 ALA A CA 1
ATOM 4210 C C . ALA A 1 563 ? 12.218 -5.055 -42.964 1.00 23.25 563 ALA A C 1
ATOM 4212 O O . ALA A 1 563 ? 11.024 -5.121 -42.667 1.00 23.25 563 ALA A O 1
ATOM 4213 N N . PRO A 1 564 ? 12.937 -3.947 -42.689 1.00 29.48 564 PRO A N 1
ATOM 4214 C CA . PRO A 1 564 ? 12.460 -2.844 -41.834 1.00 29.48 564 PRO A CA 1
ATOM 4215 C C . PRO A 1 564 ? 11.252 -2.042 -42.362 1.00 29.48 564 PRO A C 1
ATOM 4217 O O . PRO A 1 564 ? 10.975 -0.960 -41.858 1.00 29.48 564 PRO A O 1
ATOM 4220 N N . GLN A 1 565 ? 10.562 -2.525 -43.395 1.00 29.70 565 GLN A N 1
ATOM 4221 C CA . GLN A 1 565 ? 9.560 -1.785 -44.166 1.00 29.70 565 GLN A CA 1
ATOM 4222 C C . GLN A 1 565 ? 8.127 -2.299 -43.934 1.00 29.70 565 GLN A C 1
ATOM 4224 O O . GLN A 1 565 ? 7.178 -1.619 -44.316 1.00 29.70 565 GLN A O 1
ATOM 4229 N N . ASP A 1 566 ? 7.965 -3.447 -43.259 1.00 29.08 566 ASP A N 1
ATOM 4230 C CA . ASP A 1 566 ? 6.682 -4.169 -43.175 1.00 29.08 566 ASP A CA 1
ATOM 4231 C C . ASP A 1 566 ? 6.138 -4.355 -41.745 1.00 29.08 566 ASP A C 1
ATOM 4233 O O . ASP A 1 566 ? 5.179 -5.095 -41.526 1.00 29.08 566 ASP A O 1
ATOM 4237 N N . ILE A 1 567 ? 6.693 -3.658 -40.748 1.00 30.61 567 ILE A N 1
ATOM 4238 C CA . ILE A 1 567 ? 6.166 -3.676 -39.375 1.00 30.61 567 ILE A CA 1
ATOM 4239 C C . ILE A 1 567 ? 5.317 -2.417 -39.148 1.00 30.61 567 ILE A C 1
ATOM 4241 O O . ILE A 1 567 ? 5.830 -1.320 -38.962 1.00 30.61 567 ILE A O 1
ATOM 4245 N N . ILE A 1 568 ? 3.996 -2.628 -39.160 1.00 31.72 568 ILE A N 1
ATOM 4246 C CA . ILE A 1 568 ? 2.917 -1.678 -38.839 1.00 31.72 568 ILE A CA 1
ATOM 4247 C C . ILE A 1 568 ? 2.771 -0.520 -39.847 1.00 31.72 568 ILE A C 1
ATOM 4249 O O . ILE A 1 568 ? 2.976 0.649 -39.532 1.00 31.72 568 ILE A O 1
ATOM 4253 N N . LYS A 1 569 ? 2.233 -0.818 -41.036 1.00 25.53 569 LYS A N 1
ATOM 4254 C CA . LYS A 1 569 ? 1.276 0.114 -41.656 1.00 25.53 569 LYS A CA 1
ATOM 4255 C C . LYS A 1 569 ? -0.079 -0.091 -40.985 1.00 25.53 569 LYS A C 1
ATOM 4257 O O . LYS A 1 569 ? -0.940 -0.804 -41.488 1.00 25.53 569 LYS A O 1
ATOM 4262 N N . MET A 1 570 ? -0.261 0.521 -39.817 1.00 25.56 570 MET A N 1
ATOM 4263 C CA . MET A 1 570 ? -1.614 0.859 -39.389 1.00 25.56 570 MET A CA 1
ATOM 4264 C C . MET A 1 570 ? -2.175 1.855 -40.407 1.00 25.56 570 MET A C 1
ATOM 4266 O O . MET A 1 570 ? -1.430 2.741 -40.835 1.00 25.56 570 MET A O 1
ATOM 4270 N N . PRO A 1 571 ? -3.440 1.712 -40.835 1.00 27.95 571 PRO A N 1
ATOM 4271 C CA . PRO A 1 571 ? -4.012 2.604 -41.821 1.00 27.95 571 PRO A CA 1
ATOM 4272 C C . PRO A 1 571 ? -3.977 4.016 -41.250 1.00 27.95 571 PRO A C 1
ATOM 4274 O O . PRO A 1 571 ? -4.668 4.351 -40.284 1.00 27.95 571 PRO A O 1
ATOM 4277 N N . VAL A 1 572 ? -3.135 4.843 -41.863 1.00 29.41 572 VAL A N 1
ATOM 4278 C CA . VAL A 1 572 ? -3.275 6.289 -41.818 1.00 29.41 572 VAL A CA 1
ATOM 4279 C C . VAL A 1 572 ? -4.730 6.541 -42.193 1.00 29.41 572 VAL A C 1
ATOM 4281 O O . VAL A 1 572 ? -5.167 6.105 -43.258 1.00 29.41 572 VAL A O 1
ATOM 4284 N N . ARG A 1 573 ? -5.506 7.204 -41.327 1.00 35.50 573 ARG A N 1
ATOM 4285 C CA . ARG A 1 573 ? -6.773 7.814 -41.750 1.00 35.50 573 ARG A CA 1
ATOM 4286 C C . ARG A 1 573 ? -6.428 8.945 -42.716 1.00 35.50 573 ARG A C 1
ATOM 4288 O O . ARG A 1 573 ? -6.441 10.117 -42.355 1.00 35.50 573 ARG A O 1
ATOM 4295 N N . GLY A 1 574 ? -6.052 8.559 -43.932 1.00 38.09 574 GLY A N 1
ATOM 4296 C CA . GLY A 1 574 ? -6.126 9.394 -45.107 1.00 38.09 574 GLY A CA 1
ATOM 4297 C C . GLY A 1 574 ? -7.591 9.732 -45.333 1.00 38.09 574 GLY A C 1
ATOM 4298 O O . GLY A 1 574 ? -8.493 8.977 -44.968 1.00 38.09 574 GLY A O 1
ATOM 4299 N N . ASN A 1 575 ? -7.822 10.919 -45.861 1.00 55.69 575 ASN A N 1
ATOM 4300 C CA . ASN A 1 575 ? -9.137 11.478 -46.106 1.00 55.69 575 ASN A CA 1
ATOM 4301 C C . ASN A 1 575 ? -9.856 10.629 -47.183 1.00 55.69 575 ASN A C 1
ATOM 4303 O O . ASN A 1 575 ? -9.749 10.929 -48.365 1.00 55.69 575 ASN A O 1
ATOM 4307 N N . THR A 1 576 ? -10.519 9.529 -46.801 1.00 69.00 576 THR A N 1
ATOM 4308 C CA . THR A 1 576 ? -11.230 8.652 -47.749 1.00 69.00 576 THR A CA 1
ATOM 4309 C C . THR A 1 576 ? -12.378 9.414 -48.397 1.00 69.00 576 THR A C 1
ATOM 4311 O O . THR A 1 576 ? -13.139 10.093 -47.699 1.00 69.00 576 THR A O 1
ATOM 4314 N N . PHE A 1 577 ? -12.546 9.276 -49.707 1.00 80.25 577 PHE A N 1
ATOM 4315 C CA . PHE A 1 577 ? -13.613 9.940 -50.438 1.00 80.25 577 PHE A CA 1
ATOM 4316 C C . PHE A 1 577 ? -14.893 9.111 -50.372 1.00 80.25 577 PHE A C 1
ATOM 4318 O O . PHE A 1 577 ? -14.968 8.003 -50.902 1.00 80.25 577 PHE A O 1
ATOM 4325 N N . LYS A 1 578 ? -15.897 9.640 -49.669 1.00 83.50 578 LYS A N 1
ATOM 4326 C CA . LYS A 1 578 ? -17.150 8.935 -49.412 1.00 83.50 578 LYS A CA 1
ATOM 4327 C C . LYS A 1 578 ? -18.154 9.166 -50.541 1.00 83.50 578 LYS A C 1
ATOM 4329 O O . LYS A 1 578 ? -18.486 10.304 -50.866 1.00 83.50 578 LYS A O 1
ATOM 4334 N N . ILE A 1 579 ? -18.704 8.081 -51.063 1.00 86.81 579 ILE A N 1
ATOM 4335 C CA . ILE A 1 579 ? -19.706 8.047 -52.126 1.00 86.81 579 ILE A CA 1
ATOM 4336 C C . ILE A 1 579 ? -20.999 7.465 -51.555 1.00 86.81 579 ILE A C 1
ATOM 4338 O O . ILE A 1 579 ? -20.973 6.516 -50.772 1.00 86.81 579 ILE A O 1
ATOM 4342 N N . PHE A 1 580 ? -22.131 8.057 -51.917 1.00 88.88 580 PHE A N 1
ATOM 4343 C CA . PHE A 1 580 ? -23.466 7.549 -51.628 1.00 88.88 580 PHE A CA 1
ATOM 4344 C C . PHE A 1 580 ? -24.002 6.778 -52.837 1.00 88.88 580 PHE A C 1
ATOM 4346 O O . PHE A 1 580 ? -23.916 7.260 -53.965 1.00 88.88 580 PHE A O 1
ATOM 4353 N N . VAL A 1 581 ? -24.581 5.601 -52.589 1.00 88.31 581 VAL A N 1
ATOM 4354 C CA . VAL A 1 581 ? -25.190 4.739 -53.610 1.00 88.31 581 VAL A CA 1
ATOM 4355 C C . VAL A 1 581 ? -26.658 4.498 -53.256 1.00 88.31 581 VAL A C 1
ATOM 4357 O O . VAL A 1 581 ? -26.971 3.735 -52.348 1.00 88.31 581 VAL A O 1
ATOM 4360 N N . GLY A 1 582 ? -27.579 5.163 -53.942 1.00 82.31 582 GLY A N 1
ATOM 4361 C CA . GLY A 1 582 ? -29.023 5.052 -53.754 1.00 82.31 582 GLY A CA 1
ATOM 4362 C C . GLY A 1 582 ? -29.709 4.083 -54.722 1.00 82.31 582 GLY A C 1
ATOM 4363 O O . GLY A 1 582 ? -29.143 3.657 -55.727 1.00 82.31 582 GLY A O 1
ATOM 4364 N N . ASN A 1 583 ? -30.979 3.784 -54.434 1.00 83.69 583 ASN A N 1
ATOM 4365 C CA . ASN A 1 583 ? -31.867 2.935 -55.244 1.00 83.69 583 ASN A CA 1
ATOM 4366 C C . ASN A 1 583 ? -31.393 1.479 -55.421 1.00 83.69 583 ASN A C 1
ATOM 4368 O O . ASN A 1 583 ? -31.627 0.843 -56.451 1.00 83.69 583 ASN A O 1
ATOM 4372 N N . LEU A 1 584 ? -30.760 0.933 -54.385 1.00 87.38 584 LEU A N 1
ATOM 4373 C CA . LEU A 1 584 ? -30.336 -0.460 -54.361 1.00 87.38 584 LEU A CA 1
ATOM 4374 C C . LEU A 1 584 ? -31.539 -1.414 -54.308 1.00 87.38 584 LEU A C 1
ATOM 4376 O O . LEU A 1 584 ? -32.640 -1.083 -53.845 1.00 87.38 584 LEU A O 1
ATOM 4380 N N . SER A 1 585 ? -31.340 -2.620 -54.829 1.00 82.75 585 SER A N 1
ATOM 4381 C CA . SER A 1 585 ? -32.294 -3.716 -54.685 1.00 82.75 585 SER A CA 1
ATOM 4382 C C . SER A 1 585 ? -32.156 -4.331 -53.293 1.00 82.75 585 SER A C 1
ATOM 4384 O O . SER A 1 585 ? -31.055 -4.375 -52.755 1.00 82.75 585 SER A O 1
ATOM 4386 N N . ASP A 1 586 ? -33.231 -4.896 -52.739 1.00 78.69 586 ASP A N 1
ATOM 4387 C CA . ASP A 1 586 ? -33.186 -5.601 -51.442 1.00 78.69 586 ASP A CA 1
ATOM 4388 C C . ASP A 1 586 ? -32.303 -6.868 -51.484 1.00 78.69 586 ASP A C 1
ATOM 4390 O O . ASP A 1 586 ? -32.084 -7.523 -50.468 1.00 78.69 586 ASP A O 1
ATOM 4394 N N . ARG A 1 587 ? -31.825 -7.237 -52.681 1.00 77.50 587 ARG A N 1
ATOM 4395 C CA . ARG A 1 587 ? -30.888 -8.339 -52.928 1.00 77.50 587 ARG A CA 1
ATOM 4396 C C . ARG A 1 587 ? -29.431 -7.890 -53.051 1.00 77.50 587 ARG A C 1
ATOM 4398 O O . ARG A 1 587 ? -28.571 -8.755 -53.143 1.00 77.50 587 ARG A O 1
ATOM 4405 N N . THR A 1 588 ? -29.157 -6.585 -53.093 1.00 81.88 588 THR A N 1
ATOM 4406 C CA . THR A 1 588 ? -27.796 -6.065 -53.246 1.00 81.88 588 THR A CA 1
ATOM 4407 C C . THR A 1 588 ? -27.041 -6.157 -51.922 1.00 81.88 588 THR A C 1
ATOM 4409 O O . THR A 1 588 ? -27.499 -5.630 -50.908 1.00 81.88 588 THR A O 1
ATOM 4412 N N . SER A 1 589 ? -25.876 -6.801 -51.935 1.00 85.19 589 SER A N 1
ATOM 4413 C CA . SER A 1 589 ? -24.990 -6.917 -50.771 1.00 85.19 589 SER A CA 1
ATOM 4414 C C . SER A 1 589 ? -23.874 -5.858 -50.775 1.00 85.19 589 SER A C 1
ATOM 4416 O O . SER A 1 589 ? -23.632 -5.195 -51.784 1.00 85.19 589 SER A O 1
ATOM 4418 N N . SER A 1 590 ? -23.168 -5.689 -49.650 1.00 82.31 590 SER A N 1
ATOM 4419 C CA . SER A 1 590 ? -21.985 -4.816 -49.586 1.00 82.31 590 SER A CA 1
ATOM 4420 C C . SER A 1 590 ? -20.828 -5.311 -50.454 1.00 82.31 590 SER A C 1
ATOM 4422 O O . SER A 1 590 ? -20.060 -4.488 -50.945 1.00 82.31 590 SER A O 1
ATOM 4424 N N . THR A 1 591 ? -20.725 -6.622 -50.703 1.00 85.38 591 THR A N 1
ATOM 4425 C CA . THR A 1 591 ? -19.717 -7.184 -51.613 1.00 85.38 591 THR A CA 1
ATOM 4426 C C . THR A 1 591 ? -20.024 -6.839 -53.066 1.00 85.38 591 THR A C 1
ATOM 4428 O O . THR A 1 591 ? -19.117 -6.428 -53.777 1.00 85.38 591 THR A O 1
ATOM 4431 N N . ASP A 1 592 ? -21.297 -6.875 -53.477 1.00 85.06 592 ASP A N 1
ATOM 4432 C CA . ASP A 1 592 ? -21.701 -6.549 -54.855 1.00 85.06 592 ASP A CA 1
ATOM 4433 C C . ASP A 1 592 ? -21.338 -5.103 -55.234 1.00 85.06 592 ASP A C 1
ATOM 4435 O O . ASP A 1 592 ? -20.940 -4.816 -56.360 1.00 85.06 592 ASP A O 1
ATOM 4439 N N . ILE A 1 593 ? -21.493 -4.168 -54.291 1.00 86.50 593 ILE A N 1
ATOM 4440 C CA . ILE A 1 593 ? -21.148 -2.757 -54.512 1.00 86.50 593 ILE A CA 1
ATOM 4441 C C . ILE A 1 593 ? -19.641 -2.553 -54.405 1.00 86.50 593 ILE A C 1
ATOM 4443 O O . ILE A 1 593 ? -19.082 -1.767 -55.161 1.00 86.50 593 ILE A O 1
ATOM 4447 N N . ARG A 1 594 ? -18.967 -3.259 -53.493 1.00 89.25 594 ARG A N 1
ATOM 4448 C CA . ARG A 1 594 ? -17.510 -3.199 -53.376 1.00 89.25 594 ARG A CA 1
ATOM 4449 C C . ARG A 1 594 ? -16.837 -3.609 -54.684 1.00 89.25 594 ARG A C 1
ATOM 4451 O O . ARG A 1 594 ? -16.038 -2.837 -55.195 1.00 89.25 594 ARG A O 1
ATOM 4458 N N . GLU A 1 595 ? -17.210 -4.758 -55.241 1.00 88.31 595 GLU A N 1
ATOM 4459 C CA . GLU A 1 595 ? -16.656 -5.262 -56.504 1.00 88.31 595 GLU A CA 1
ATOM 4460 C C . GLU A 1 595 ? -16.904 -4.281 -57.659 1.00 88.31 595 GLU A C 1
ATOM 4462 O O . GLU A 1 595 ? -15.985 -3.974 -58.413 1.00 88.31 595 GLU A O 1
ATOM 4467 N N . LEU A 1 596 ? -18.110 -3.705 -57.739 1.00 89.25 596 LEU A N 1
ATOM 4468 C CA . LEU A 1 596 ? -18.455 -2.721 -58.770 1.00 89.25 596 LEU A CA 1
ATOM 4469 C C . LEU A 1 596 ? -17.597 -1.443 -58.696 1.00 89.25 596 LEU A C 1
ATOM 4471 O O . LEU A 1 596 ? -17.275 -0.857 -59.726 1.00 89.25 596 LEU A O 1
ATOM 4475 N N . PHE A 1 597 ? -17.235 -0.986 -57.494 1.00 89.25 597 PHE A N 1
ATOM 4476 C CA . PHE A 1 597 ? -16.414 0.217 -57.308 1.00 89.25 597 PHE A CA 1
ATOM 4477 C C . PHE A 1 597 ? -14.904 -0.067 -57.358 1.00 89.25 597 PHE A C 1
ATOM 4479 O O . PHE A 1 597 ? -14.139 0.838 -57.697 1.00 89.25 597 PHE A O 1
ATOM 4486 N N . GLU A 1 598 ? -14.473 -1.305 -57.091 1.00 89.44 598 GLU A N 1
ATOM 4487 C CA . GLU A 1 598 ? -13.069 -1.730 -57.205 1.00 89.44 598 GLU A CA 1
ATOM 4488 C C . GLU A 1 598 ? -12.556 -1.714 -58.660 1.00 89.44 598 GLU A C 1
ATOM 4490 O O . GLU A 1 598 ? -11.358 -1.540 -58.885 1.00 89.44 598 GLU A O 1
ATOM 4495 N N . GLU A 1 599 ? -13.443 -1.786 -59.661 1.00 85.81 599 GLU A N 1
ATOM 4496 C CA . GLU A 1 599 ? -13.080 -1.602 -61.080 1.00 85.81 599 GLU A CA 1
ATOM 4497 C C . GLU A 1 599 ? -12.606 -0.173 -61.406 1.00 85.81 599 GLU A C 1
ATOM 4499 O O . GLU A 1 599 ? -11.910 0.047 -62.401 1.00 85.81 599 GLU A O 1
ATOM 4504 N N . HIS A 1 600 ? -12.954 0.803 -60.562 1.00 83.88 600 HIS A N 1
ATOM 4505 C CA . HIS A 1 600 ? -12.681 2.225 -60.779 1.00 83.88 600 HIS A CA 1
ATOM 4506 C C . HIS A 1 600 ? -11.680 2.827 -59.779 1.00 83.88 600 HIS A C 1
ATOM 4508 O O . HIS A 1 600 ? -11.253 3.969 -59.962 1.00 83.88 600 HIS A O 1
ATOM 4514 N N . GLY A 1 601 ? -11.272 2.080 -58.749 1.00 83.88 601 GLY A N 1
ATOM 4515 C CA . GLY A 1 601 ? -10.283 2.525 -57.767 1.00 83.88 601 GLY A CA 1
ATOM 4516 C C . GLY A 1 601 ? -10.196 1.634 -56.531 1.00 83.88 601 GLY A C 1
ATOM 4517 O O . GLY A 1 601 ? -10.889 0.632 -56.411 1.00 83.88 601 GLY A O 1
ATOM 4518 N N . SER A 1 602 ? -9.346 2.005 -55.579 1.00 80.38 602 SER A N 1
ATOM 4519 C CA . SER A 1 602 ? -9.165 1.228 -54.345 1.00 80.38 602 SER A CA 1
ATOM 4520 C C . SER A 1 602 ? -10.294 1.511 -53.341 1.00 80.38 602 SER A C 1
ATOM 4522 O O . SER A 1 602 ? -10.446 2.643 -52.868 1.00 80.38 602 SER A O 1
ATOM 4524 N N . VAL A 1 603 ? -11.099 0.492 -53.012 1.00 83.62 603 VAL A N 1
ATOM 4525 C CA . VAL A 1 603 ? -12.199 0.592 -52.035 1.00 83.62 603 VAL A CA 1
ATOM 4526 C C . VAL A 1 603 ? -11.702 0.233 -50.634 1.00 83.62 603 VAL A C 1
ATOM 4528 O O . VAL A 1 603 ? -11.316 -0.902 -50.350 1.00 83.62 603 VAL A O 1
ATOM 4531 N N . VAL A 1 604 ? -11.775 1.195 -49.717 1.00 79.81 604 VAL A N 1
ATOM 4532 C CA . VAL A 1 604 ? -11.432 1.004 -48.302 1.00 79.81 604 VAL A CA 1
ATOM 4533 C C . VAL A 1 604 ? -12.563 0.271 -47.582 1.00 79.81 604 VAL A C 1
ATOM 4535 O O . VAL A 1 604 ? -12.335 -0.746 -46.929 1.00 79.81 604 VAL A O 1
ATOM 4538 N N . GLU A 1 605 ? -13.796 0.747 -47.746 1.00 79.44 605 GLU A N 1
ATOM 4539 C CA . GLU A 1 605 ? -14.974 0.255 -47.024 1.00 79.44 605 GLU A CA 1
ATOM 4540 C C . GLU A 1 605 ? -16.232 0.402 -47.891 1.00 79.44 605 GLU A C 1
ATOM 4542 O O . GLU A 1 605 ? -16.359 1.373 -48.637 1.00 79.44 605 GLU A O 1
ATOM 4547 N N . ALA A 1 606 ? -17.155 -0.558 -47.811 1.00 83.81 606 ALA A N 1
ATOM 4548 C CA . ALA A 1 606 ? -18.437 -0.506 -48.507 1.00 83.81 606 ALA A CA 1
ATOM 4549 C C . ALA A 1 606 ? -19.538 -1.094 -47.620 1.00 83.81 606 ALA A C 1
ATOM 4551 O O . ALA A 1 606 ? -19.434 -2.234 -47.170 1.00 83.81 606 ALA A O 1
ATOM 4552 N N . ASP A 1 607 ? -20.605 -0.328 -47.416 1.00 80.00 607 ASP A N 1
ATOM 4553 C CA . ASP A 1 607 ? -21.726 -0.678 -46.548 1.00 80.00 607 ASP A CA 1
ATOM 4554 C C . ASP A 1 607 ? -23.050 -0.552 -47.293 1.00 80.00 607 ASP A C 1
ATOM 4556 O O . ASP A 1 607 ? -23.269 0.408 -48.032 1.00 80.00 607 ASP A O 1
ATOM 4560 N N . VAL A 1 608 ? -23.982 -1.470 -47.031 1.00 81.69 608 VAL A N 1
ATOM 4561 C CA . VAL A 1 608 ? -25.367 -1.380 -47.513 1.00 81.69 608 VAL A CA 1
ATOM 4562 C C . VAL A 1 608 ? -26.311 -1.260 -46.330 1.00 81.69 608 VAL A C 1
ATOM 4564 O O . VAL A 1 608 ? -26.340 -2.100 -45.433 1.00 81.69 608 VAL A O 1
ATOM 4567 N N . VAL A 1 609 ? -27.122 -0.209 -46.348 1.00 74.81 609 VAL A N 1
ATOM 4568 C CA . VAL A 1 609 ? -28.167 0.068 -45.370 1.00 74.81 609 VAL A CA 1
ATOM 4569 C C . VAL A 1 609 ? -29.508 0.069 -46.097 1.00 74.81 609 VAL A C 1
ATOM 4571 O O . VAL A 1 609 ? -29.959 1.079 -46.635 1.00 74.81 609 VAL A O 1
ATOM 4574 N N . LYS A 1 610 ? -30.185 -1.083 -46.072 1.00 77.81 610 LYS A N 1
ATOM 4575 C CA . LYS A 1 610 ? -31.484 -1.300 -46.730 1.00 77.81 610 LYS A CA 1
ATOM 4576 C C . LYS A 1 610 ? -31.406 -1.068 -48.248 1.00 77.81 610 LYS A C 1
ATOM 4578 O O . LYS A 1 610 ? -30.867 -1.904 -48.956 1.00 77.81 610 LYS A O 1
ATOM 4583 N N . ASN A 1 611 ? -31.955 0.045 -48.737 1.00 77.06 611 ASN A N 1
ATOM 4584 C CA . ASN A 1 611 ? -32.097 0.389 -50.153 1.00 77.06 611 ASN A CA 1
ATOM 4585 C C . ASN A 1 611 ? -31.082 1.447 -50.632 1.00 77.06 611 ASN A C 1
ATOM 4587 O O . ASN A 1 611 ? -31.234 1.999 -51.725 1.00 77.06 611 ASN A O 1
ATOM 4591 N N . TYR A 1 612 ? -30.069 1.751 -49.822 1.00 80.94 612 TYR A N 1
ATOM 4592 C CA . TYR A 1 612 ? -28.940 2.608 -50.178 1.00 80.94 612 TYR A CA 1
ATOM 4593 C C . TYR A 1 612 ? -27.663 2.130 -49.473 1.00 80.94 612 TYR A C 1
ATOM 4595 O O . TYR A 1 612 ? -27.721 1.316 -48.557 1.00 80.94 612 TYR A O 1
ATOM 4603 N N . GLY A 1 613 ? -26.503 2.610 -49.897 1.00 84.56 613 GLY A N 1
ATOM 4604 C CA . GLY A 1 613 ? -25.205 2.210 -49.377 1.00 84.56 613 GLY A CA 1
ATOM 4605 C C . GLY A 1 613 ? -24.182 3.334 -49.446 1.00 84.56 613 GLY A C 1
ATOM 4606 O O . GLY A 1 613 ? -24.440 4.402 -50.006 1.00 84.56 613 GLY A O 1
ATOM 4607 N N . PHE A 1 614 ? -23.022 3.096 -48.848 1.00 86.56 614 PHE A N 1
ATOM 4608 C CA . PHE A 1 614 ? -21.889 4.008 -48.874 1.00 86.56 614 PHE A CA 1
ATOM 4609 C C . PHE A 1 614 ? -20.627 3.265 -49.280 1.00 86.56 614 PHE A C 1
ATOM 4611 O O . PHE A 1 614 ? -20.403 2.149 -48.827 1.00 86.56 614 PHE A O 1
ATOM 4618 N N . VAL A 1 615 ? -19.794 3.914 -50.086 1.00 88.31 615 VAL A N 1
ATOM 4619 C CA . VAL A 1 615 ? -18.483 3.399 -50.489 1.00 88.31 615 VAL A CA 1
ATOM 4620 C C . VAL A 1 615 ? -17.428 4.437 -50.143 1.00 88.31 615 VAL A C 1
ATOM 4622 O O . VAL A 1 615 ? -17.592 5.620 -50.431 1.00 88.31 615 VAL A O 1
ATOM 4625 N N . HIS A 1 616 ? -16.357 4.011 -49.490 1.00 85.62 616 HIS A N 1
ATOM 4626 C CA . HIS A 1 616 ? -15.210 4.835 -49.144 1.00 85.62 616 HIS A CA 1
ATOM 4627 C C . HIS A 1 616 ? -14.059 4.487 -50.084 1.00 85.62 616 HIS A C 1
ATOM 4629 O O . HIS A 1 616 ? -13.461 3.419 -49.967 1.00 85.62 616 HIS A O 1
ATOM 4635 N N . MET A 1 617 ? -13.746 5.397 -51.003 1.00 83.06 617 MET A N 1
ATOM 4636 C CA . MET A 1 617 ? -12.611 5.265 -51.914 1.00 83.06 617 MET A CA 1
ATOM 4637 C C . MET A 1 617 ? -11.340 5.801 -51.254 1.00 83.06 617 MET A C 1
ATOM 4639 O O . MET A 1 617 ? -11.379 6.789 -50.513 1.00 83.06 617 MET A O 1
ATOM 4643 N N . GLU A 1 618 ? -10.202 5.175 -51.539 1.00 81.12 618 GLU A N 1
ATOM 4644 C CA . GLU A 1 618 ? -8.898 5.593 -51.016 1.00 81.12 618 GLU A CA 1
ATOM 4645 C C . GLU A 1 618 ? -8.474 6.970 -51.562 1.00 81.12 618 GLU A C 1
ATOM 4647 O O . GLU A 1 618 ? -7.869 7.757 -50.832 1.00 81.12 618 GLU A O 1
ATOM 4652 N N . LYS A 1 619 ? -8.841 7.298 -52.813 1.00 81.50 619 LYS A N 1
ATOM 4653 C CA . LYS A 1 619 ? -8.539 8.584 -53.467 1.00 81.50 619 LYS A CA 1
ATOM 4654 C C . LYS A 1 619 ? -9.792 9.280 -54.006 1.00 81.50 619 LYS A C 1
ATOM 4656 O O . LYS A 1 619 ? -10.691 8.642 -54.547 1.00 81.50 619 LYS A O 1
ATOM 4661 N N . GLU A 1 620 ? -9.819 10.609 -53.902 1.00 81.69 620 GLU A N 1
ATOM 4662 C CA . GLU A 1 620 ? -10.931 11.448 -54.380 1.00 81.69 620 GLU A CA 1
ATOM 4663 C C . GLU A 1 620 ? -11.091 11.436 -55.906 1.00 81.69 620 GLU A C 1
ATOM 4665 O O . GLU A 1 620 ? -12.218 11.339 -56.388 1.00 81.69 620 GLU A O 1
ATOM 4670 N N . ASP A 1 621 ? -9.994 11.458 -56.665 1.00 80.75 621 ASP A N 1
ATOM 4671 C CA . ASP A 1 621 ? -10.051 11.454 -58.135 1.00 80.75 621 ASP A CA 1
ATOM 4672 C C . ASP A 1 621 ? -10.651 10.147 -58.686 1.00 80.75 621 ASP A C 1
ATOM 4674 O O . ASP A 1 621 ? -11.500 10.175 -59.577 1.00 80.75 621 ASP A O 1
ATOM 4678 N N . GLU A 1 622 ? -10.277 9.005 -58.095 1.00 86.62 622 GLU A N 1
ATOM 4679 C CA . GLU A 1 622 ? -10.837 7.680 -58.415 1.00 86.62 622 GLU A CA 1
ATOM 4680 C C . GLU A 1 622 ? -12.333 7.621 -58.068 1.00 86.62 622 GLU A C 1
ATOM 4682 O O . GLU A 1 622 ? -13.151 7.122 -58.841 1.00 86.62 622 GLU A O 1
ATOM 4687 N N . GLY A 1 623 ? -12.720 8.212 -56.934 1.00 84.62 623 GLY A N 1
ATOM 4688 C CA . GLY A 1 623 ? -14.116 8.265 -56.524 1.00 84.62 623 GLY A CA 1
ATOM 4689 C C . GLY A 1 623 ? -14.999 9.165 -57.391 1.00 84.62 623 GLY A C 1
ATOM 4690 O O . GLY A 1 623 ? -16.149 8.817 -57.654 1.00 84.62 623 GLY A O 1
ATOM 4691 N N . ARG A 1 624 ? -14.482 10.298 -57.883 1.00 83.12 624 ARG A N 1
ATOM 4692 C CA . ARG A 1 624 ? -15.205 11.165 -58.831 1.00 83.12 624 ARG A CA 1
ATOM 4693 C C . ARG A 1 624 ? -15.376 10.496 -60.197 1.00 83.12 624 ARG A C 1
ATOM 4695 O O . ARG A 1 624 ? -16.467 10.573 -60.754 1.00 83.12 624 ARG A O 1
ATOM 4702 N N . ALA A 1 625 ? -14.359 9.782 -60.682 1.00 84.31 625 ALA A N 1
ATOM 4703 C CA . ALA A 1 625 ? -14.458 8.993 -61.911 1.00 84.31 625 ALA A CA 1
ATOM 4704 C C . ALA A 1 625 ? -15.483 7.850 -61.786 1.00 84.31 625 ALA A C 1
ATOM 4706 O O . ALA A 1 625 ? -16.286 7.636 -62.693 1.00 84.31 625 ALA A O 1
ATOM 4707 N N . ALA A 1 626 ? -15.517 7.163 -60.638 1.00 87.56 626 ALA A N 1
ATOM 4708 C CA . ALA A 1 626 ? -16.511 6.127 -60.362 1.00 87.56 626 ALA A CA 1
ATOM 4709 C C . ALA A 1 626 ? -17.948 6.682 -60.369 1.00 87.56 626 ALA A C 1
ATOM 4711 O O . ALA A 1 626 ? -18.849 6.042 -60.904 1.00 87.56 626 ALA A O 1
ATOM 4712 N N . ILE A 1 627 ? -18.174 7.889 -59.831 1.00 89.25 627 ILE A N 1
ATOM 4713 C CA . ILE A 1 627 ? -19.491 8.550 -59.856 1.00 89.25 627 ILE A CA 1
ATOM 4714 C C . ILE A 1 627 ? -19.956 8.824 -61.292 1.00 89.25 627 ILE A C 1
ATOM 4716 O O . ILE A 1 627 ? -21.109 8.545 -61.615 1.00 89.25 627 ILE A O 1
ATOM 4720 N N . GLU A 1 628 ? -19.084 9.351 -62.156 1.00 85.31 628 GLU A N 1
ATOM 4721 C CA . GLU A 1 628 ? -19.448 9.671 -63.545 1.00 85.31 628 GLU A CA 1
ATOM 4722 C C . GLU A 1 628 ? -19.854 8.432 -64.353 1.00 85.31 628 GLU A C 1
ATOM 4724 O O . GLU A 1 628 ? -20.746 8.519 -65.196 1.00 85.31 628 GLU A O 1
ATOM 4729 N N . VAL A 1 629 ? -19.228 7.282 -64.083 1.00 86.81 629 VAL A N 1
ATOM 4730 C CA . VAL A 1 629 ? -19.473 6.037 -64.826 1.00 86.81 629 VAL A CA 1
ATOM 4731 C C . VAL A 1 629 ? -20.628 5.224 -64.239 1.00 86.81 629 VAL A C 1
ATOM 4733 O O . VAL A 1 629 ? -21.430 4.663 -64.986 1.00 86.81 629 VAL A O 1
ATOM 4736 N N . LEU A 1 630 ? -20.728 5.142 -62.910 1.00 89.00 630 LEU A N 1
ATOM 4737 C CA . LEU A 1 630 ? -21.657 4.230 -62.238 1.00 89.00 630 LEU A CA 1
ATOM 4738 C C . LEU A 1 630 ? -23.020 4.857 -61.923 1.00 89.00 630 LEU A C 1
ATOM 4740 O O . LEU A 1 630 ? -23.966 4.129 -61.606 1.00 89.00 630 LEU A O 1
ATOM 4744 N N . ASN A 1 631 ? -23.170 6.181 -62.020 1.00 88.69 631 ASN A N 1
ATOM 4745 C CA . ASN A 1 631 ? -24.469 6.815 -61.822 1.00 88.69 631 ASN A CA 1
ATOM 4746 C C . ASN A 1 631 ? -25.441 6.440 -62.959 1.00 88.69 631 ASN A C 1
ATOM 4748 O O . ASN A 1 631 ? -25.229 6.779 -64.121 1.00 88.69 631 ASN A O 1
ATOM 4752 N N . GLY A 1 632 ? -26.522 5.731 -62.625 1.00 77.56 632 GLY A N 1
ATOM 4753 C CA . GLY A 1 632 ? -27.473 5.161 -63.583 1.00 77.56 632 GLY A CA 1
ATOM 4754 C C . GLY A 1 632 ? -27.151 3.731 -64.036 1.00 77.56 632 GLY A C 1
ATOM 4755 O O . GLY A 1 632 ? -27.916 3.162 -64.823 1.00 77.56 632 GLY A O 1
ATOM 4756 N N . HIS A 1 633 ? -26.073 3.116 -63.534 1.00 88.38 633 HIS A N 1
ATOM 4757 C CA . HIS A 1 633 ? -25.707 1.733 -63.849 1.00 88.38 633 HIS A CA 1
ATOM 4758 C C . HIS A 1 633 ? -26.798 0.745 -63.398 1.00 88.38 633 HIS A C 1
ATOM 4760 O O . HIS A 1 633 ? -27.440 0.932 -62.365 1.00 88.38 633 HIS A O 1
ATOM 4766 N N . SER A 1 634 ? -27.047 -0.314 -64.174 1.00 84.75 634 SER A N 1
ATOM 4767 C CA . SER A 1 634 ? -28.057 -1.314 -63.808 1.00 84.75 634 SER A CA 1
ATOM 4768 C C . SER A 1 634 ? -27.435 -2.394 -62.926 1.00 84.75 634 SER A C 1
ATOM 4770 O O . SER A 1 634 ? -26.609 -3.176 -63.389 1.00 84.75 634 SER A O 1
ATOM 4772 N N . LEU A 1 635 ? -27.842 -2.455 -61.658 1.00 84.06 635 LEU A N 1
ATOM 4773 C CA . LEU A 1 635 ? -27.427 -3.485 -60.707 1.00 84.06 635 LEU A CA 1
ATOM 4774 C C . LEU A 1 635 ? -28.660 -4.254 -60.224 1.00 84.06 635 LEU A C 1
ATOM 4776 O O . LEU A 1 635 ? -29.613 -3.670 -59.706 1.00 84.06 635 LEU A O 1
ATOM 4780 N N . HIS A 1 636 ? -28.664 -5.576 -60.427 1.00 84.00 636 HIS A N 1
ATOM 4781 C CA . HIS A 1 636 ? -29.791 -6.464 -60.091 1.00 84.00 636 HIS A CA 1
ATOM 4782 C C . HIS A 1 636 ? -31.155 -5.974 -60.622 1.00 84.00 636 HIS A C 1
ATOM 4784 O O . HIS A 1 636 ? -32.185 -6.118 -59.960 1.00 84.00 636 HIS A O 1
ATOM 4790 N N . GLY A 1 637 ? -31.166 -5.375 -61.818 1.00 76.19 637 GLY A N 1
ATOM 4791 C CA . GLY A 1 637 ? -32.376 -4.890 -62.493 1.00 76.19 637 GLY A CA 1
ATOM 4792 C C . GLY A 1 637 ? -32.898 -3.526 -62.022 1.00 76.19 637 GLY A C 1
ATOM 4793 O O . GLY A 1 637 ? -33.959 -3.106 -62.484 1.00 76.19 637 GLY A O 1
ATOM 4794 N N . LYS A 1 638 ? -32.181 -2.816 -61.137 1.00 79.44 638 LYS A N 1
ATOM 4795 C CA . LYS A 1 638 ? -32.459 -1.417 -60.772 1.00 79.44 638 LYS A CA 1
ATOM 4796 C C . LYS A 1 638 ? -31.323 -0.501 -61.219 1.00 79.44 638 LYS A C 1
ATOM 4798 O O . LYS A 1 638 ? -30.160 -0.879 -61.150 1.00 79.44 638 LYS A O 1
ATOM 4803 N N . HIS A 1 639 ? -31.664 0.713 -61.643 1.00 85.62 639 HIS A N 1
ATOM 4804 C CA . HIS A 1 639 ? -30.673 1.750 -61.928 1.00 85.62 639 HIS A CA 1
ATOM 4805 C C . HIS A 1 639 ? -30.230 2.408 -60.624 1.00 85.62 639 HIS A C 1
ATOM 4807 O O . HIS A 1 639 ? -31.046 3.047 -59.952 1.00 85.62 639 HIS A O 1
ATOM 4813 N N . ILE A 1 640 ? -28.967 2.221 -60.256 1.00 89.44 640 ILE A N 1
ATOM 4814 C CA . ILE A 1 640 ? -28.403 2.793 -59.033 1.00 89.44 640 ILE A CA 1
ATOM 4815 C C . ILE A 1 640 ? -28.116 4.280 -59.231 1.00 89.44 640 ILE A C 1
ATOM 4817 O O . ILE A 1 640 ? -27.791 4.717 -60.333 1.00 89.44 640 ILE A O 1
ATOM 4821 N N . VAL A 1 641 ? -28.245 5.056 -58.161 1.00 85.25 641 VAL A N 1
ATOM 4822 C CA . VAL A 1 641 ? -27.901 6.483 -58.149 1.00 85.25 641 VAL A CA 1
ATOM 4823 C C . VAL A 1 641 ? -26.602 6.636 -57.380 1.00 85.25 641 VAL A C 1
ATOM 4825 O O . VAL A 1 641 ? -26.544 6.223 -56.227 1.00 85.25 641 VAL A O 1
ATOM 4828 N N . VAL A 1 642 ? -25.566 7.196 -57.993 1.00 89.44 642 VAL A N 1
ATOM 4829 C CA . VAL A 1 642 ? -24.235 7.309 -57.382 1.00 89.44 642 VAL A CA 1
ATOM 4830 C C . VAL A 1 642 ? -23.844 8.776 -57.316 1.00 89.44 642 VAL A C 1
ATOM 4832 O O . VAL A 1 642 ? -23.814 9.451 -58.340 1.00 89.44 642 VAL A O 1
ATOM 4835 N N . GLU A 1 643 ? -23.552 9.277 -56.117 1.00 83.56 643 GLU A N 1
ATOM 4836 C CA . GLU A 1 643 ? -23.244 10.691 -55.884 1.00 83.56 643 GLU A CA 1
ATOM 4837 C C . GLU A 1 643 ? -22.158 10.856 -54.813 1.00 83.56 643 GLU A C 1
ATOM 4839 O O . GLU A 1 643 ? -22.034 10.045 -53.892 1.00 83.56 643 GLU A O 1
ATOM 4844 N N . ALA A 1 644 ? -21.368 11.932 -54.893 1.00 81.31 644 ALA A N 1
ATOM 4845 C CA . ALA A 1 644 ? -20.414 12.263 -53.837 1.00 81.31 644 ALA A CA 1
ATOM 4846 C C . ALA A 1 644 ? -21.177 12.572 -52.543 1.00 81.31 644 ALA A C 1
ATOM 4848 O O . ALA A 1 644 ? -22.053 13.437 -52.514 1.00 81.31 644 ALA A O 1
ATOM 4849 N N . SER A 1 645 ? -20.842 11.887 -51.450 1.00 70.00 645 SER A N 1
ATOM 4850 C CA . SER A 1 645 ? -21.511 12.104 -50.171 1.00 70.00 645 SER A CA 1
ATOM 4851 C C . SER A 1 645 ? -21.087 13.462 -49.608 1.00 70.00 645 SER A C 1
ATOM 4853 O O . SER A 1 645 ? -20.005 13.588 -49.038 1.00 70.00 645 SER A O 1
ATOM 4855 N N . THR A 1 646 ? -21.959 14.470 -49.663 1.00 50.81 646 THR A N 1
ATOM 4856 C CA . THR A 1 646 ? -21.750 15.795 -49.040 1.00 50.81 646 THR A CA 1
ATOM 4857 C C . THR A 1 646 ? -21.948 15.759 -47.516 1.00 50.81 646 THR A C 1
ATOM 4859 O O . THR A 1 646 ? -22.622 16.601 -46.923 1.00 50.81 646 THR A O 1
ATOM 4862 N N . GLY A 1 647 ? -21.399 14.733 -46.865 1.00 41.78 647 GLY A N 1
ATOM 4863 C CA . GLY A 1 647 ? -21.547 14.471 -45.439 1.00 41.78 647 GLY A CA 1
ATOM 4864 C C . GLY A 1 647 ? -20.525 15.247 -44.614 1.00 41.78 647 GLY A C 1
ATOM 4865 O O . GLY A 1 647 ? -19.323 15.073 -44.789 1.00 41.78 647 GLY A O 1
ATOM 4866 N N . ALA A 1 648 ? -21.031 16.081 -43.705 1.00 32.66 648 ALA A N 1
ATOM 4867 C CA . ALA A 1 648 ? -20.304 16.899 -42.740 1.00 32.66 648 ALA A CA 1
ATOM 4868 C C . ALA A 1 648 ? -19.043 16.233 -42.149 1.00 32.66 648 ALA A C 1
ATOM 4870 O O . ALA A 1 648 ? -19.085 15.100 -41.661 1.00 32.66 648 ALA A O 1
ATOM 4871 N N . ARG A 1 649 ? -17.932 16.986 -42.130 1.00 29.94 649 ARG A N 1
ATOM 4872 C CA . ARG A 1 649 ? -16.686 16.625 -41.437 1.00 29.94 649 ARG A CA 1
ATOM 4873 C C . ARG A 1 649 ? -16.993 16.271 -39.976 1.00 29.94 649 ARG A C 1
ATOM 4875 O O . ARG A 1 649 ? -17.322 17.143 -39.180 1.00 29.94 649 ARG A O 1
ATOM 4882 N N . LYS A 1 650 ? -16.833 14.999 -39.601 1.00 34.66 650 LYS A N 1
ATOM 4883 C CA . LYS A 1 650 ? -16.726 14.573 -38.196 1.00 34.66 650 LYS A CA 1
ATOM 4884 C C . LYS A 1 650 ? -15.298 14.824 -37.698 1.00 34.66 650 LYS A C 1
ATOM 4886 O O . LYS A 1 650 ? -14.523 13.895 -37.505 1.00 34.66 650 LYS A O 1
ATOM 4891 N N . GLY A 1 651 ? -14.968 16.098 -37.514 1.00 31.69 651 GLY A N 1
ATOM 4892 C CA . GLY A 1 651 ? -13.970 16.556 -36.552 1.00 31.69 651 GLY A CA 1
ATOM 4893 C C . GLY A 1 651 ? -14.740 17.253 -35.437 1.00 31.69 651 GLY A C 1
ATOM 4894 O O . GLY A 1 651 ? -15.606 18.074 -35.723 1.00 31.69 651 GLY A O 1
ATOM 4895 N N . GLY A 1 652 ? -14.529 16.856 -34.187 1.00 37.59 652 GLY A N 1
ATOM 4896 C CA . GLY A 1 652 ? -15.245 17.439 -33.060 1.00 37.59 652 GLY A CA 1
ATOM 4897 C C . GLY A 1 652 ? -14.867 18.902 -32.860 1.00 37.59 652 GLY A C 1
ATOM 4898 O O . GLY A 1 652 ? -13.860 19.170 -32.223 1.00 37.59 652 GLY A O 1
ATOM 4899 N N . ASN A 1 653 ? -15.710 19.821 -33.325 1.00 40.62 653 ASN A N 1
ATOM 4900 C CA . ASN A 1 653 ? -15.909 21.074 -32.611 1.00 40.62 653 ASN A CA 1
ATOM 4901 C C . ASN A 1 653 ? -16.964 20.814 -31.531 1.00 40.62 653 ASN A C 1
ATOM 4903 O O . ASN A 1 653 ? -18.053 20.299 -31.815 1.00 40.62 653 ASN A O 1
ATOM 4907 N N . GLN A 1 654 ? -16.645 21.125 -30.274 1.00 49.25 654 GLN A N 1
ATOM 4908 C CA . GLN A 1 654 ? -17.664 21.221 -29.235 1.00 49.25 654 GLN A CA 1
ATOM 4909 C C . GLN A 1 654 ? -18.678 22.276 -29.682 1.00 49.25 654 GLN A C 1
ATOM 4911 O O . GLN A 1 654 ? -18.333 23.439 -29.846 1.00 49.25 654 GLN A O 1
ATOM 4916 N N . LYS A 1 655 ? -19.932 21.867 -29.908 1.00 64.69 655 LYS A N 1
ATOM 4917 C CA . LYS A 1 655 ? -21.016 22.817 -30.170 1.00 64.69 655 LYS A CA 1
ATOM 4918 C C . LYS A 1 655 ? -21.192 23.682 -28.927 1.00 64.69 655 LYS A C 1
ATOM 4920 O O . LYS A 1 655 ? -21.612 23.169 -27.885 1.00 64.69 655 LYS A O 1
ATOM 4925 N N . THR A 1 656 ? -20.888 24.968 -29.025 1.00 71.75 656 THR A N 1
ATOM 4926 C CA . THR A 1 656 ? -21.028 25.897 -27.904 1.00 71.75 656 THR A CA 1
ATOM 4927 C C . THR A 1 656 ? -22.484 26.326 -27.807 1.00 71.75 656 THR A C 1
ATOM 4929 O O . THR A 1 656 ? -23.061 26.870 -28.752 1.00 71.75 656 THR A O 1
ATOM 4932 N N . LYS A 1 657 ? -23.104 26.053 -26.657 1.00 84.69 657 LYS A N 1
ATOM 4933 C CA . LYS A 1 657 ? -24.479 26.462 -26.373 1.00 84.69 657 LYS A CA 1
ATOM 4934 C C . LYS A 1 657 ? -24.477 27.840 -25.726 1.00 84.69 657 LYS A C 1
ATOM 4936 O O . LYS A 1 657 ? -23.909 28.032 -24.657 1.00 84.69 657 LYS A O 1
ATOM 4941 N N . ILE A 1 658 ? -25.175 28.778 -26.340 1.00 86.06 658 ILE A N 1
ATOM 4942 C CA . ILE A 1 658 ? -25.343 30.159 -25.903 1.00 86.06 658 ILE A CA 1
ATOM 4943 C C . ILE A 1 658 ? -26.736 30.308 -25.287 1.00 86.06 658 ILE A C 1
ATOM 4945 O O . ILE A 1 658 ? -27.726 29.798 -25.812 1.00 86.06 658 ILE A O 1
ATOM 4949 N N . PHE A 1 659 ? -26.822 30.994 -24.152 1.00 89.31 659 PHE A N 1
ATOM 4950 C CA . PHE A 1 659 ? -28.071 31.436 -23.542 1.00 89.31 659 PHE A CA 1
ATOM 4951 C C . PHE A 1 659 ? -28.305 32.910 -23.871 1.00 89.31 659 PHE A C 1
ATOM 4953 O O . PHE A 1 659 ? -27.451 33.751 -23.594 1.00 89.31 659 PHE A O 1
ATOM 4960 N N . VAL A 1 660 ? -29.485 33.219 -24.401 1.00 88.19 660 VAL A N 1
ATOM 4961 C CA . VAL A 1 660 ? -29.933 34.577 -24.718 1.00 88.19 660 VAL A CA 1
ATOM 4962 C C . VAL A 1 660 ? -31.130 34.907 -23.833 1.00 88.19 660 VAL A C 1
ATOM 4964 O O . VAL A 1 660 ? -32.245 34.479 -24.093 1.00 88.19 660 VAL A O 1
ATOM 4967 N N . GLY A 1 661 ? -30.915 35.629 -22.744 1.00 82.19 661 GLY A N 1
ATOM 4968 C CA . GLY A 1 661 ? -31.962 36.099 -21.843 1.00 82.19 661 GLY A CA 1
ATOM 4969 C C . GLY A 1 661 ? -32.602 37.409 -22.300 1.00 82.19 661 GLY A C 1
ATOM 4970 O O . GLY A 1 661 ? -32.041 38.138 -23.111 1.00 82.19 661 GLY A O 1
ATOM 4971 N N . ASN A 1 662 ? -33.754 37.730 -21.706 1.00 85.50 662 ASN A N 1
ATOM 4972 C CA . ASN A 1 662 ? -34.498 38.974 -21.938 1.00 85.50 662 ASN A CA 1
ATOM 4973 C C . ASN A 1 662 ? -35.003 39.143 -23.384 1.00 85.50 662 ASN A C 1
ATOM 4975 O O . ASN A 1 662 ? -35.040 40.244 -23.927 1.00 85.50 662 ASN A O 1
ATOM 4979 N N . VAL A 1 663 ? -35.397 38.026 -23.996 1.00 86.81 663 VAL A N 1
ATOM 4980 C CA . VAL A 1 663 ? -35.997 37.988 -25.332 1.00 86.81 663 VAL A CA 1
ATOM 4981 C C . VAL A 1 663 ? -37.452 38.452 -25.239 1.00 86.81 663 VAL A C 1
ATOM 4983 O O . VAL A 1 663 ? -38.210 37.953 -24.405 1.00 86.81 663 VAL A O 1
ATOM 4986 N N . HIS A 1 664 ? -37.838 39.416 -26.079 1.00 85.44 664 HIS A N 1
ATOM 4987 C CA . HIS A 1 664 ? -39.210 39.921 -26.138 1.00 85.44 664 HIS A CA 1
ATOM 4988 C C . HIS A 1 664 ? -40.181 38.827 -26.608 1.00 85.44 664 HIS A C 1
ATOM 4990 O O . HIS A 1 664 ? -39.847 38.031 -27.479 1.00 85.44 664 HIS A O 1
ATOM 4996 N N . LYS A 1 665 ? -41.409 38.818 -26.076 1.00 77.94 665 LYS A N 1
ATOM 4997 C CA . LYS A 1 665 ? -42.438 37.792 -26.357 1.00 77.94 665 LYS A CA 1
ATOM 4998 C C . LYS A 1 665 ? -42.821 37.647 -27.839 1.00 77.94 665 LYS A C 1
ATOM 5000 O O . LYS A 1 665 ? -43.312 36.599 -28.237 1.00 77.94 665 LYS A O 1
ATOM 5005 N N . ASP A 1 666 ? -42.613 38.704 -28.623 1.00 79.50 666 ASP A N 1
ATOM 5006 C CA . ASP A 1 666 ? -42.944 38.749 -30.053 1.00 79.50 666 ASP A CA 1
ATOM 5007 C C . ASP A 1 666 ? -41.726 38.451 -30.950 1.00 79.50 666 ASP A C 1
ATOM 5009 O O . ASP A 1 666 ? -41.859 38.408 -32.173 1.00 79.50 666 ASP A O 1
ATOM 5013 N N . ALA A 1 667 ? -40.539 38.241 -30.363 1.00 79.50 667 ALA A N 1
ATOM 5014 C CA . ALA A 1 667 ? -39.330 37.907 -31.107 1.00 79.50 667 ALA A CA 1
ATOM 5015 C C . ALA A 1 667 ? -39.438 36.494 -31.696 1.00 79.50 667 ALA A C 1
ATOM 5017 O O . ALA A 1 667 ? -39.761 35.532 -30.994 1.00 79.50 667 ALA A O 1
ATOM 5018 N N . LYS A 1 668 ? -39.145 36.364 -32.992 1.00 84.38 668 LYS A N 1
ATOM 5019 C CA . LYS A 1 668 ? -39.208 35.083 -33.706 1.00 84.38 668 LYS A CA 1
ATOM 5020 C C . LYS A 1 668 ? -37.848 34.397 -33.750 1.00 84.38 668 LYS A C 1
ATOM 5022 O O . LYS A 1 668 ? -36.809 35.053 -33.761 1.00 84.38 668 LYS A O 1
ATOM 5027 N N . VAL A 1 669 ? -37.869 33.063 -33.821 1.00 81.06 669 VAL A N 1
ATOM 5028 C CA . VAL A 1 669 ? -36.654 32.229 -33.862 1.00 81.06 669 VAL A CA 1
ATOM 5029 C C . VAL A 1 669 ? -35.766 32.622 -35.040 1.00 81.06 669 VAL A C 1
ATOM 5031 O O . VAL A 1 669 ? -34.570 32.799 -34.846 1.00 81.06 669 VAL A O 1
ATOM 5034 N N . ASP A 1 670 ? -36.348 32.855 -36.217 1.00 81.62 670 ASP A N 1
ATOM 5035 C CA . ASP A 1 670 ? -35.596 33.227 -37.422 1.00 81.62 670 ASP A CA 1
ATOM 5036 C C . ASP A 1 670 ? -34.896 34.592 -37.297 1.00 81.62 670 ASP A C 1
ATOM 5038 O O . ASP A 1 670 ? -33.798 34.766 -37.819 1.00 81.62 670 ASP A O 1
ATOM 5042 N N . GLU A 1 671 ? -35.478 35.547 -36.559 1.00 82.88 671 GLU A N 1
ATOM 5043 C CA . GLU A 1 671 ? -34.860 36.862 -36.316 1.00 82.88 671 GLU A CA 1
ATOM 5044 C C . GLU A 1 671 ? -33.645 36.743 -35.389 1.00 82.88 671 GLU A C 1
ATOM 5046 O O . GLU A 1 671 ? -32.587 37.311 -35.659 1.00 82.88 671 GLU A O 1
ATOM 5051 N N . LEU A 1 672 ? -33.774 35.962 -34.313 1.00 83.81 672 LEU A N 1
ATOM 5052 C CA . LEU A 1 672 ? -32.667 35.674 -33.401 1.00 83.81 672 LEU A CA 1
ATOM 5053 C C . LEU A 1 672 ? -31.584 34.834 -34.080 1.00 83.81 672 LEU A C 1
ATOM 5055 O O . LEU A 1 672 ? -30.401 35.096 -33.892 1.00 83.81 672 LEU A O 1
ATOM 5059 N N . LYS A 1 673 ? -3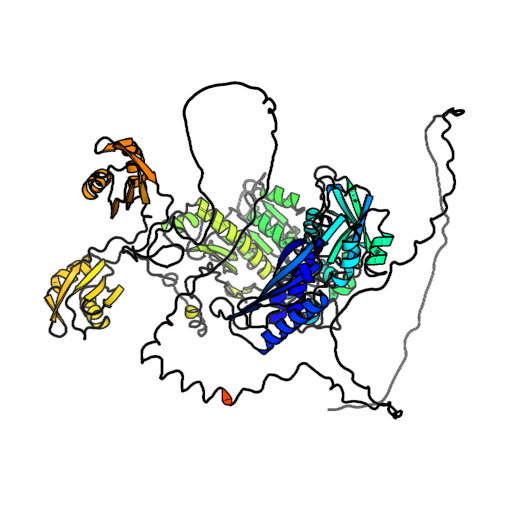1.970 33.864 -34.908 1.00 86.62 673 LYS A N 1
ATOM 5060 C CA . LYS A 1 673 ? -31.028 33.052 -35.675 1.00 86.62 673 LYS A CA 1
ATOM 5061 C C . LYS A 1 673 ? -30.242 33.914 -36.662 1.00 86.62 673 LYS A C 1
ATOM 5063 O O . LYS A 1 673 ? -29.016 33.877 -36.640 1.00 86.62 673 LYS A O 1
ATOM 5068 N N . GLY A 1 674 ? -30.929 34.753 -37.437 1.00 83.81 674 GLY A N 1
ATOM 5069 C CA . GLY A 1 674 ? -30.300 35.665 -38.393 1.00 83.81 674 GLY A CA 1
ATOM 5070 C C . GLY A 1 674 ? -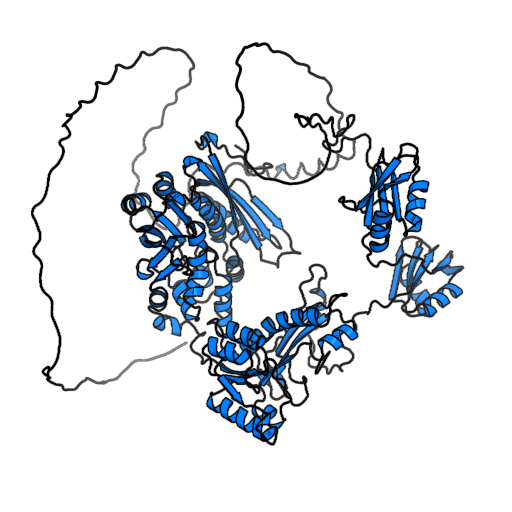29.327 36.651 -37.739 1.00 83.81 674 GLY A C 1
ATOM 5071 O O . GLY A 1 674 ? -28.279 36.940 -38.308 1.00 83.81 674 GLY A O 1
ATOM 5072 N N . LEU A 1 675 ? -29.617 37.117 -36.517 1.00 87.88 675 LEU A N 1
ATOM 5073 C CA . LEU A 1 675 ? -28.719 38.002 -35.767 1.00 87.88 675 LEU A CA 1
ATOM 5074 C C . LEU A 1 675 ? -27.384 37.322 -35.405 1.00 87.88 675 LEU A C 1
ATOM 5076 O O . LEU A 1 675 ? -26.332 37.956 -35.468 1.00 87.88 675 LEU A O 1
ATOM 5080 N N . PHE A 1 676 ? -27.414 36.036 -35.044 1.00 88.56 676 PHE A N 1
ATOM 5081 C CA . PHE A 1 676 ? -26.221 35.267 -34.667 1.00 88.56 676 PHE A CA 1
ATOM 5082 C C . PHE A 1 676 ? -25.492 34.657 -35.877 1.00 88.56 676 PHE A C 1
ATOM 5084 O O . PHE A 1 676 ? -24.273 34.492 -35.821 1.00 88.56 676 PHE A O 1
ATOM 5091 N N . GLU A 1 677 ? -26.192 34.397 -36.987 1.00 86.69 677 GLU A N 1
ATOM 5092 C CA . GLU A 1 677 ? -25.604 33.872 -38.233 1.00 86.69 677 GLU A CA 1
ATOM 5093 C C . GLU A 1 677 ? -24.578 34.827 -38.876 1.00 86.69 677 GLU A C 1
ATOM 5095 O O . GLU A 1 677 ? -23.698 34.385 -39.612 1.00 86.69 677 GLU A O 1
ATOM 5100 N N . VAL A 1 678 ? -24.614 36.126 -38.544 1.00 85.56 678 VAL A N 1
ATOM 5101 C CA . VAL A 1 678 ? -23.584 37.105 -38.952 1.00 85.56 678 VAL A CA 1
ATOM 5102 C C . VAL A 1 678 ? -22.200 36.754 -38.387 1.00 85.56 678 VAL A C 1
ATOM 5104 O O . VAL A 1 678 ? -21.175 37.069 -38.993 1.00 85.56 678 VAL A O 1
ATOM 5107 N N . TYR A 1 679 ? -22.161 36.106 -37.222 1.00 84.31 679 TYR A N 1
ATOM 5108 C CA . TYR A 1 679 ? -20.932 35.820 -36.484 1.00 84.31 679 TYR A CA 1
ATOM 5109 C C . TYR A 1 679 ? -20.399 34.405 -36.709 1.00 84.31 679 TYR A C 1
ATOM 5111 O O . TYR A 1 679 ? -19.215 34.168 -36.471 1.00 84.31 679 TYR A O 1
ATOM 5119 N N . GLY A 1 680 ? -21.245 33.482 -37.165 1.00 79.19 680 GLY A N 1
ATOM 5120 C CA . GLY A 1 680 ? -20.885 32.082 -37.359 1.00 79.19 680 GLY A CA 1
ATOM 5121 C C . GLY A 1 680 ? -22.079 31.191 -37.679 1.00 79.19 680 GLY A C 1
ATOM 5122 O O . GLY A 1 680 ? -23.213 31.662 -37.706 1.00 79.19 680 GLY A O 1
ATOM 5123 N N . SER A 1 681 ? -21.858 29.895 -37.913 1.00 77.06 681 SER A N 1
ATOM 5124 C CA . SER A 1 681 ? -22.968 29.003 -38.266 1.00 77.06 681 SER A CA 1
ATOM 5125 C C . SER A 1 681 ? -23.819 28.656 -37.043 1.00 77.06 681 SER A C 1
ATOM 5127 O O . SER A 1 681 ? -23.336 28.126 -36.039 1.00 77.06 681 SER A O 1
ATOM 5129 N N . VAL A 1 682 ? -25.120 28.940 -37.126 1.00 79.81 682 VAL A N 1
ATOM 5130 C CA . VAL A 1 682 ? -26.087 28.561 -36.092 1.00 79.81 682 VAL A CA 1
ATOM 5131 C C . VAL A 1 682 ? -26.733 27.231 -36.458 1.00 79.81 682 VAL A C 1
ATOM 5133 O O . VAL A 1 682 ? -27.520 27.135 -37.402 1.00 79.81 682 VAL A O 1
ATOM 5136 N N . VAL A 1 683 ? -26.437 26.205 -35.664 1.00 77.69 683 VAL A N 1
ATOM 5137 C CA . VAL A 1 683 ? -26.930 24.838 -35.867 1.00 77.69 683 VAL A CA 1
ATOM 5138 C C . VAL A 1 683 ? -28.386 24.699 -35.424 1.00 77.69 683 VAL A C 1
ATOM 5140 O O . VAL A 1 683 ? -29.170 24.028 -36.087 1.00 77.69 683 VAL A O 1
ATOM 5143 N N . GLU A 1 684 ? -28.751 25.319 -34.301 1.00 76.56 684 GLU A N 1
ATOM 5144 C CA . GLU A 1 684 ? -30.081 25.197 -33.692 1.00 76.56 684 GLU A CA 1
ATOM 5145 C C . GLU A 1 684 ? -30.373 26.419 -32.813 1.00 76.56 684 GLU A C 1
ATOM 5147 O O . GLU A 1 684 ? -29.477 26.892 -32.109 1.00 76.56 684 GLU A O 1
ATOM 5152 N N . ALA A 1 685 ? -31.611 26.916 -32.831 1.00 79.62 685 ALA A N 1
ATOM 5153 C CA . ALA A 1 685 ? -32.063 28.014 -31.983 1.00 79.62 685 ALA A CA 1
ATOM 5154 C C . ALA A 1 685 ? -33.485 27.739 -31.478 1.00 79.62 685 ALA A C 1
ATOM 5156 O O . ALA A 1 685 ? -34.396 27.532 -32.274 1.00 79.62 685 ALA A O 1
ATOM 5157 N N . ASP A 1 686 ? -33.669 27.787 -30.162 1.00 77.00 686 ASP A N 1
ATOM 5158 C CA . ASP A 1 686 ? -34.949 27.566 -29.493 1.00 77.00 686 ASP A CA 1
ATOM 5159 C C . ASP A 1 686 ? -35.289 28.778 -28.629 1.00 77.00 686 ASP A C 1
ATOM 5161 O O . ASP A 1 686 ? -34.598 29.054 -27.645 1.00 77.00 686 ASP A O 1
ATOM 5165 N N . ILE A 1 687 ? -36.370 29.487 -28.956 1.00 78.50 687 ILE A N 1
ATOM 5166 C CA . ILE A 1 687 ? -36.936 30.514 -28.075 1.00 78.50 687 ILE A CA 1
ATOM 5167 C C . ILE A 1 687 ? -37.946 29.842 -27.148 1.00 78.50 687 ILE A C 1
ATOM 5169 O O . ILE A 1 687 ? -38.850 29.142 -27.601 1.00 78.50 687 ILE A O 1
ATOM 5173 N N . LEU A 1 688 ? -37.791 30.058 -25.844 1.00 77.94 688 LEU A N 1
ATOM 5174 C CA . LEU A 1 688 ? -38.778 29.656 -24.848 1.00 77.94 688 LEU A CA 1
ATOM 5175 C C . LEU A 1 688 ? -39.684 30.850 -24.516 1.00 77.94 688 LEU A C 1
ATOM 5177 O O . LEU A 1 688 ? -40.221 31.489 -25.408 1.00 77.94 688 LEU A O 1
ATOM 5181 N N . THR A 1 689 ? -39.929 31.154 -23.246 1.00 75.81 689 THR A N 1
ATOM 5182 C CA . THR A 1 689 ? -40.834 32.252 -22.879 1.00 75.81 689 THR A CA 1
ATOM 5183 C C . THR A 1 689 ? -40.187 33.623 -23.044 1.00 75.81 689 THR A C 1
ATOM 5185 O O . THR A 1 689 ? -40.696 34.477 -23.754 1.00 75.81 689 THR A O 1
ATOM 5188 N N . ASN A 1 690 ? -39.076 33.856 -22.349 1.00 76.88 690 ASN A N 1
ATOM 5189 C CA . ASN A 1 690 ? -38.404 35.159 -22.255 1.00 76.88 690 ASN A CA 1
ATOM 5190 C C . ASN A 1 690 ? -36.877 35.033 -22.384 1.00 76.88 690 ASN A C 1
ATOM 5192 O O . ASN A 1 690 ? -36.117 35.919 -21.986 1.00 76.88 690 ASN A O 1
ATOM 5196 N N . TYR A 1 691 ? -36.427 33.888 -22.882 1.00 83.25 691 TYR A N 1
ATOM 5197 C CA . TYR A 1 691 ? -35.038 33.578 -23.166 1.00 83.25 691 TYR A CA 1
ATOM 5198 C C . TYR A 1 691 ? -34.975 32.516 -24.265 1.00 83.25 691 TYR A C 1
ATOM 5200 O O . TYR A 1 691 ? -35.950 31.800 -24.500 1.00 83.25 691 TYR A O 1
ATOM 5208 N N . ALA A 1 692 ? -33.823 32.403 -24.907 1.00 84.44 692 ALA A N 1
ATOM 5209 C CA . ALA A 1 692 ? -33.550 31.456 -25.965 1.00 84.44 692 ALA A CA 1
ATOM 5210 C C . ALA A 1 692 ? -32.241 30.707 -25.706 1.00 84.44 692 ALA A C 1
ATOM 5212 O O . ALA A 1 692 ? -31.356 31.188 -24.991 1.00 84.44 692 ALA A O 1
ATOM 5213 N N . PHE A 1 693 ? -32.119 29.527 -26.299 1.00 85.50 693 PHE A N 1
ATOM 5214 C CA . PHE A 1 693 ? -30.858 28.811 -26.409 1.00 85.50 693 PHE A CA 1
ATOM 5215 C C . PHE A 1 693 ? -30.464 28.693 -27.870 1.00 85.50 693 PHE A C 1
ATOM 5217 O O . PHE A 1 693 ? -31.301 28.381 -28.709 1.00 85.50 693 PHE A O 1
ATOM 5224 N N . LEU A 1 694 ? -29.186 28.907 -28.155 1.00 87.19 694 LEU A N 1
ATOM 5225 C CA . LEU A 1 694 ? -28.652 28.871 -29.506 1.00 87.19 694 LEU A CA 1
ATOM 5226 C C . LEU A 1 694 ? -27.359 28.054 -29.525 1.00 87.19 694 LEU A C 1
ATOM 5228 O O . LEU A 1 694 ? -26.541 28.187 -28.622 1.00 87.19 694 LEU A O 1
ATOM 5232 N N . HIS A 1 695 ? -27.176 27.186 -30.514 1.00 83.94 695 HIS A N 1
ATOM 5233 C CA . HIS A 1 695 ? -25.994 26.335 -30.637 1.00 83.94 695 HIS A CA 1
ATOM 5234 C C . HIS A 1 695 ? -25.182 26.755 -31.856 1.00 83.94 695 HIS A C 1
ATOM 5236 O O . HIS A 1 695 ? -25.696 26.730 -32.975 1.00 83.94 695 HIS A O 1
ATOM 5242 N N . MET A 1 696 ? -23.914 27.092 -31.636 1.00 81.94 696 MET A N 1
ATOM 5243 C CA . MET A 1 696 ? -22.964 27.388 -32.707 1.00 81.94 696 MET A CA 1
ATOM 5244 C C . MET A 1 696 ? -21.955 26.251 -32.839 1.00 81.94 696 MET A C 1
ATOM 5246 O O . MET A 1 696 ? -21.633 25.571 -31.862 1.00 81.94 696 MET A O 1
ATOM 5250 N N . ASP A 1 697 ? -21.511 26.002 -34.063 1.00 75.44 697 ASP A N 1
ATOM 5251 C CA . ASP A 1 697 ? -20.576 24.930 -34.407 1.00 75.44 697 ASP A CA 1
ATOM 5252 C C . ASP A 1 697 ? -19.103 25.296 -34.186 1.00 75.44 697 ASP A C 1
ATOM 5254 O O . ASP A 1 697 ? -18.255 24.414 -34.280 1.00 75.44 697 ASP A O 1
ATOM 5258 N N . ASP A 1 698 ? -18.794 26.551 -33.859 1.00 79.12 698 ASP A N 1
ATOM 5259 C CA . ASP A 1 698 ? -17.442 27.027 -33.573 1.00 79.12 698 ASP A CA 1
ATOM 5260 C C . ASP A 1 698 ? -17.395 27.895 -32.304 1.00 79.12 698 ASP A C 1
ATOM 5262 O O . ASP A 1 698 ? -18.133 28.874 -32.157 1.00 79.12 698 ASP A O 1
ATOM 5266 N N . GLU A 1 699 ? -16.504 27.536 -31.378 1.00 78.69 699 GLU A N 1
ATOM 5267 C CA . GLU A 1 699 ? -16.374 28.198 -30.076 1.00 78.69 699 GLU A CA 1
ATOM 5268 C C . GLU A 1 699 ? -15.839 29.633 -30.204 1.00 78.69 699 GLU A C 1
ATOM 5270 O O . GLU A 1 699 ? -16.280 30.530 -29.483 1.00 78.69 699 GLU A O 1
ATOM 5275 N N . CYS A 1 700 ? -14.936 29.899 -31.152 1.00 77.12 700 CYS A N 1
ATOM 5276 C CA . CYS A 1 700 ? -14.381 31.237 -31.350 1.00 77.12 700 CYS A CA 1
ATOM 5277 C C . CYS A 1 700 ? -15.451 32.202 -31.886 1.00 77.12 700 CYS A C 1
ATOM 5279 O O . CYS A 1 700 ? -15.573 33.337 -31.410 1.00 77.12 700 CYS A O 1
ATOM 5281 N N . GLN A 1 701 ? -16.274 31.726 -32.824 1.00 83.50 701 GLN A N 1
ATOM 5282 C CA . GLN A 1 701 ? -17.438 32.444 -33.344 1.00 83.50 701 GLN A CA 1
ATOM 5283 C C . GLN A 1 701 ? -18.491 32.670 -32.253 1.00 83.50 701 GLN A C 1
ATOM 5285 O O . GLN A 1 701 ? -18.980 33.792 -32.101 1.00 83.50 701 GLN A O 1
ATOM 5290 N N . ALA A 1 702 ? -18.764 31.657 -31.425 1.00 82.31 702 ALA A N 1
ATOM 5291 C CA . ALA A 1 702 ? -19.684 31.764 -30.294 1.00 82.31 702 ALA A CA 1
ATOM 5292 C C . ALA A 1 702 ? -19.238 32.825 -29.273 1.00 82.31 702 ALA A C 1
ATOM 5294 O O . ALA A 1 702 ? -20.029 33.686 -28.883 1.00 82.31 702 ALA A O 1
ATOM 5295 N N . GLN A 1 703 ? -17.959 32.830 -28.882 1.00 82.69 703 GLN A N 1
ATOM 5296 C CA . GLN A 1 703 ? -17.409 33.815 -27.941 1.00 82.69 703 GLN A CA 1
ATOM 5297 C C . GLN A 1 703 ? -17.368 35.235 -28.522 1.00 82.69 703 GLN A C 1
ATOM 5299 O O . GLN A 1 703 ? -17.405 36.227 -27.788 1.00 82.69 703 GLN A O 1
ATOM 5304 N N . ARG A 1 704 ? -17.280 35.376 -29.848 1.00 85.38 704 ARG A N 1
ATOM 5305 C CA . ARG A 1 704 ? -17.410 36.679 -30.508 1.00 85.38 704 ARG A CA 1
ATOM 5306 C C . ARG A 1 704 ? -18.862 37.159 -30.522 1.00 85.38 704 ARG A C 1
ATOM 5308 O O . ARG A 1 704 ? -19.098 38.299 -30.133 1.00 85.38 704 ARG A O 1
ATOM 5315 N N . ALA A 1 705 ? -19.810 36.289 -30.868 1.00 86.38 705 ALA A N 1
ATOM 5316 C CA . ALA A 1 705 ? -21.238 36.602 -30.836 1.00 86.38 705 ALA A CA 1
ATOM 5317 C C . ALA A 1 705 ? -21.699 37.007 -29.426 1.00 86.38 705 ALA A C 1
ATOM 5319 O O . ALA A 1 705 ? -22.398 38.003 -29.277 1.00 86.38 705 ALA A O 1
ATOM 5320 N N . ILE A 1 706 ? -21.245 36.303 -28.381 1.00 88.44 706 ILE A N 1
ATOM 5321 C CA . ILE A 1 706 ? -21.536 36.654 -26.981 1.00 88.44 706 ILE A CA 1
ATOM 5322 C C . ILE A 1 706 ? -21.052 38.072 -26.654 1.00 88.44 706 ILE A C 1
ATOM 5324 O O . ILE A 1 706 ? -21.811 38.867 -26.112 1.00 88.44 706 ILE A O 1
ATOM 5328 N N . ARG A 1 707 ? -19.807 38.412 -27.007 1.00 86.50 707 ARG A N 1
ATOM 5329 C CA . ARG A 1 707 ? -19.229 39.728 -26.685 1.00 86.50 707 ARG A CA 1
ATOM 5330 C C . ARG A 1 707 ? -19.892 40.888 -27.419 1.00 86.50 707 ARG A C 1
ATOM 5332 O O . ARG A 1 707 ? -19.954 41.976 -26.859 1.00 86.50 707 ARG A O 1
ATOM 5339 N N . GLU A 1 708 ? -20.327 40.680 -28.659 1.00 86.75 708 GLU A N 1
ATOM 5340 C CA . GLU A 1 708 ? -20.907 41.751 -29.477 1.00 86.75 708 GLU A CA 1
ATOM 5341 C C . GLU A 1 708 ? -22.429 41.887 -29.311 1.00 86.75 708 GLU A C 1
ATOM 5343 O O . GLU A 1 708 ? -22.955 42.989 -29.459 1.00 86.75 708 GLU A O 1
ATOM 5348 N N . LEU A 1 709 ? -23.138 40.798 -28.986 1.00 89.06 709 LEU A N 1
ATOM 5349 C CA . LEU A 1 709 ? -24.601 40.793 -28.877 1.00 89.06 709 LEU A CA 1
ATOM 5350 C C . LEU A 1 709 ? -25.127 40.877 -27.437 1.00 89.06 709 LEU A C 1
ATOM 5352 O O . LEU A 1 709 ? -26.323 41.117 -27.252 1.00 89.06 709 LEU A O 1
ATOM 5356 N N . ASP A 1 710 ? -24.282 40.722 -26.412 1.00 87.81 710 ASP A N 1
ATOM 5357 C CA . ASP A 1 710 ? -24.693 41.004 -25.032 1.00 87.81 710 ASP A CA 1
ATOM 5358 C C . ASP A 1 710 ? -24.984 42.505 -24.861 1.00 87.81 710 ASP A C 1
ATOM 5360 O O . ASP A 1 710 ? -24.118 43.362 -25.032 1.00 87.81 710 ASP A O 1
ATOM 5364 N N . GLY A 1 711 ? -26.240 42.836 -24.557 1.00 79.38 711 GLY A N 1
ATOM 5365 C CA . GLY A 1 711 ? -26.747 44.206 -24.503 1.00 79.38 711 GLY A CA 1
ATOM 5366 C C . GLY A 1 711 ? -27.357 44.734 -25.807 1.00 79.38 711 GLY A C 1
ATOM 5367 O O . GLY A 1 711 ? -27.831 45.874 -25.805 1.00 79.38 711 GLY A O 1
ATOM 5368 N N . TYR A 1 712 ? -27.397 43.938 -26.883 1.00 89.12 712 TYR A N 1
ATOM 5369 C CA . TYR A 1 712 ? -28.028 44.315 -28.154 1.00 89.12 712 TYR A CA 1
ATOM 5370 C C . TYR A 1 712 ? -29.534 44.544 -27.984 1.00 89.12 712 TYR A C 1
ATOM 5372 O O . TYR A 1 712 ? -30.218 43.758 -27.328 1.00 89.12 712 TYR A O 1
ATOM 5380 N N . GLU A 1 713 ? -30.065 45.619 -28.565 1.00 85.25 713 GLU A N 1
ATOM 5381 C CA . GLU A 1 713 ? -31.472 45.989 -28.412 1.00 85.25 713 GLU A CA 1
ATOM 5382 C C . GLU A 1 713 ? -32.327 45.370 -29.522 1.00 85.25 713 GLU A C 1
ATOM 5384 O O . GLU A 1 713 ? -32.226 45.744 -30.689 1.00 85.25 713 GLU A O 1
ATOM 5389 N N . LEU A 1 714 ? -33.188 44.423 -29.146 1.00 82.31 714 LEU A N 1
ATOM 5390 C CA . LEU A 1 714 ? -34.121 43.748 -30.042 1.00 82.31 714 LEU A CA 1
ATOM 5391 C C . LEU A 1 714 ? -35.549 43.944 -29.521 1.00 82.31 714 LEU A C 1
ATOM 5393 O O . LEU A 1 714 ? -35.853 43.610 -28.375 1.00 82.31 714 LEU A O 1
ATOM 5397 N N . HIS A 1 715 ? -36.429 44.508 -30.357 1.00 81.81 715 HIS A N 1
ATOM 5398 C CA . HIS A 1 715 ? -37.812 44.865 -29.987 1.00 81.81 715 HIS A CA 1
ATOM 5399 C C . HIS A 1 715 ? -37.906 45.725 -28.706 1.00 81.81 715 HIS A C 1
ATOM 5401 O O . HIS A 1 715 ? -38.809 45.552 -27.890 1.00 81.81 715 HIS A O 1
ATOM 5407 N N . GLY A 1 716 ? -36.951 46.643 -28.505 1.00 75.50 716 GLY A N 1
ATOM 5408 C CA . GLY A 1 716 ? -36.909 47.557 -27.353 1.00 75.50 716 GLY A CA 1
ATOM 5409 C C . GLY A 1 716 ? -36.425 46.933 -26.036 1.00 75.50 716 GLY A C 1
ATOM 5410 O O . GLY A 1 716 ? -36.435 47.602 -25.002 1.00 75.50 716 GLY A O 1
ATOM 5411 N N . LEU A 1 717 ? -35.995 45.665 -26.044 1.00 82.69 717 LEU A N 1
ATOM 5412 C CA . LEU A 1 717 ? -35.359 45.004 -24.904 1.00 82.69 717 LEU A CA 1
ATOM 5413 C C . LEU A 1 717 ? -33.897 44.691 -25.211 1.00 82.69 717 LEU A C 1
ATOM 5415 O O . LEU A 1 717 ? -33.556 44.215 -26.291 1.00 82.69 717 LEU A O 1
ATOM 5419 N N . ARG A 1 718 ? -33.023 44.927 -24.230 1.00 86.00 718 ARG A N 1
ATOM 5420 C CA . ARG A 1 718 ? -31.610 44.553 -24.332 1.00 86.00 718 ARG A CA 1
ATOM 5421 C C . ARG A 1 718 ? -31.432 43.077 -24.021 1.00 86.00 718 ARG A C 1
ATOM 5423 O O . ARG A 1 718 ? -31.744 42.646 -22.907 1.00 86.00 718 ARG A O 1
ATOM 5430 N N . LEU A 1 719 ? -30.935 42.327 -24.994 1.00 90.31 719 LEU A N 1
ATOM 5431 C CA . LEU A 1 719 ? -30.635 40.910 -24.861 1.00 90.31 719 LEU A CA 1
ATOM 5432 C C . LEU A 1 719 ? -29.511 40.697 -23.847 1.00 90.31 719 LEU A C 1
ATOM 5434 O O . LEU A 1 719 ? -28.599 41.514 -23.741 1.00 90.31 719 LEU A O 1
ATOM 5438 N N . ARG A 1 720 ? -29.572 39.584 -23.115 1.00 85.75 720 ARG A N 1
ATOM 5439 C CA . ARG A 1 720 ? -28.489 39.130 -22.239 1.00 85.75 720 ARG A CA 1
ATOM 5440 C C . ARG A 1 720 ? -27.870 37.862 -22.805 1.00 85.75 720 ARG A C 1
ATOM 5442 O O . ARG A 1 720 ? -28.457 36.795 -22.653 1.00 85.75 720 ARG A O 1
ATOM 5449 N N . VAL A 1 721 ? -26.709 37.958 -23.431 1.00 91.00 721 VAL A N 1
ATOM 5450 C CA . VAL A 1 721 ? -26.079 36.849 -24.154 1.00 91.00 721 VAL A CA 1
ATOM 5451 C C . VAL A 1 721 ? -24.890 36.336 -23.351 1.00 91.00 721 VAL A C 1
ATOM 5453 O O . VAL A 1 721 ? -23.991 37.088 -23.005 1.00 91.00 721 VAL A O 1
ATOM 5456 N N . GLN A 1 722 ? -24.884 35.049 -23.018 1.00 83.88 722 GLN A N 1
ATOM 5457 C CA . GLN A 1 722 ? -23.802 34.424 -22.255 1.00 83.88 722 GLN A CA 1
ATOM 5458 C C . GLN A 1 722 ? -23.653 32.954 -22.633 1.00 83.88 722 GLN A C 1
ATOM 5460 O O . GLN A 1 722 ? -24.590 32.329 -23.133 1.00 83.88 722 GLN A O 1
ATOM 5465 N N . GLU A 1 723 ? -22.496 32.371 -22.345 1.00 83.94 723 GLU A N 1
ATOM 5466 C CA . GLU A 1 723 ? -22.308 30.933 -22.502 1.00 83.94 723 GLU A CA 1
ATOM 5467 C C . GLU A 1 723 ? -23.236 30.157 -21.552 1.00 83.94 723 GLU A C 1
ATOM 5469 O O . GLU A 1 723 ? -23.446 30.525 -20.390 1.00 83.94 723 GLU A O 1
ATOM 5474 N N . SER A 1 724 ? -23.859 29.096 -22.058 1.00 74.38 724 SER A N 1
ATOM 5475 C CA . SER A 1 724 ? -24.803 28.296 -21.289 1.00 74.38 724 SER A CA 1
ATOM 5476 C C . SER A 1 724 ? -24.069 27.291 -20.407 1.00 74.38 724 SER A C 1
ATOM 5478 O O . SER A 1 724 ? -23.352 26.426 -20.890 1.00 74.38 724 SER A O 1
ATOM 5480 N N . THR A 1 725 ? -24.352 27.305 -19.106 1.00 59.69 725 THR A N 1
ATOM 5481 C CA . THR A 1 725 ? -23.842 26.306 -18.146 1.00 59.69 725 THR A CA 1
ATOM 5482 C C . THR A 1 725 ? -24.580 24.958 -18.205 1.00 59.69 725 THR A C 1
ATOM 5484 O O . THR A 1 725 ? -24.340 24.069 -17.389 1.00 59.69 725 THR A O 1
ATOM 5487 N N . SER A 1 726 ? -25.517 24.789 -19.144 1.00 53.44 726 SER A N 1
ATOM 5488 C CA . SER A 1 726 ? -26.359 23.594 -19.271 1.00 53.44 726 SER A CA 1
ATOM 5489 C C . SER A 1 726 ? -25.767 22.604 -20.276 1.00 53.44 726 SER A C 1
ATOM 5491 O O . SER A 1 726 ? -25.422 22.998 -21.387 1.00 53.44 726 SER A O 1
ATOM 5493 N N . ARG A 1 727 ? -25.712 21.305 -19.934 1.00 45.72 727 ARG A N 1
ATOM 5494 C CA . ARG A 1 727 ? -25.226 20.253 -20.853 1.00 45.72 727 ARG A CA 1
ATOM 5495 C C . ARG A 1 727 ? -26.012 20.261 -22.177 1.00 45.72 727 ARG A C 1
ATOM 5497 O O . ARG A 1 727 ? -27.244 20.314 -22.171 1.00 45.72 727 ARG A O 1
ATOM 5504 N N . VAL A 1 728 ? -25.295 20.190 -23.300 1.00 46.22 728 VAL A N 1
ATOM 5505 C CA . VAL A 1 728 ? -25.858 20.117 -24.661 1.00 46.22 728 VAL A CA 1
ATOM 5506 C C . VAL A 1 728 ? -26.632 18.802 -24.818 1.00 46.22 728 VAL A C 1
ATOM 5508 O O . VAL A 1 728 ? -26.111 17.735 -24.489 1.00 46.22 728 VAL A O 1
ATOM 5511 N N . ARG A 1 729 ? -27.890 18.854 -25.278 1.00 43.19 729 ARG A N 1
ATOM 5512 C CA . ARG A 1 729 ? -28.676 17.636 -25.550 1.00 43.19 729 ARG A CA 1
ATOM 5513 C C . ARG A 1 729 ? -28.118 16.935 -26.789 1.00 43.19 729 ARG A C 1
ATOM 5515 O O . ARG A 1 729 ? -27.767 17.589 -27.761 1.00 43.19 729 ARG A O 1
ATOM 5522 N N . GLN A 1 730 ? -28.062 15.603 -26.758 1.00 39.06 730 GLN A N 1
ATOM 5523 C CA . GLN A 1 730 ? -27.528 14.800 -27.867 1.00 39.06 730 GLN A CA 1
ATOM 5524 C C . GLN A 1 730 ? -28.582 14.420 -28.931 1.00 39.06 730 GLN A C 1
ATOM 5526 O O . GLN A 1 730 ? -28.209 13.875 -29.965 1.00 39.06 730 GLN A O 1
ATOM 5531 N N . GLN A 1 731 ? -29.871 14.733 -28.727 1.00 37.09 731 GLN A N 1
ATOM 5532 C CA . GLN A 1 731 ? -30.953 14.501 -29.700 1.00 37.09 731 GLN A CA 1
ATOM 5533 C C . GLN A 1 731 ? -32.123 15.490 -29.523 1.00 37.09 731 GLN A C 1
ATOM 5535 O O . GLN A 1 731 ? -32.411 15.909 -28.399 1.00 37.09 731 GLN A O 1
ATOM 5540 N N . ALA A 1 732 ? -32.799 15.826 -30.630 1.00 26.09 732 ALA A N 1
ATOM 5541 C CA . ALA A 1 732 ? -33.966 16.713 -30.683 1.00 26.09 732 ALA A CA 1
ATOM 5542 C C . ALA A 1 732 ? -35.294 15.925 -30.629 1.00 26.09 732 ALA A C 1
ATOM 5544 O O . ALA A 1 732 ? -35.424 14.892 -31.284 1.00 26.09 732 ALA A O 1
ATOM 5545 N N . GLY A 1 733 ? -36.282 16.425 -29.870 1.00 35.50 733 GLY A N 1
ATOM 5546 C CA . GLY A 1 733 ? -37.648 15.870 -29.781 1.00 35.50 733 GLY A CA 1
ATOM 5547 C C . GLY A 1 733 ? -38.176 15.698 -28.345 1.00 35.50 733 GLY A C 1
ATOM 5548 O O . GLY A 1 733 ? -37.467 15.216 -27.465 1.00 35.50 733 GLY A O 1
ATOM 5549 N N . MET A 1 734 ? -39.417 16.133 -28.090 1.00 31.70 734 MET A N 1
ATOM 5550 C CA . MET A 1 734 ? -40.065 16.192 -26.767 1.00 31.70 734 MET A CA 1
ATOM 5551 C C . MET A 1 734 ? -40.635 14.848 -26.276 1.00 31.70 734 MET A C 1
ATOM 5553 O O . MET A 1 734 ? -41.240 14.103 -27.037 1.00 31.70 734 MET A O 1
ATOM 5557 N N . GLY A 1 735 ? -40.612 14.645 -24.957 1.00 38.50 735 GLY A N 1
ATOM 5558 C CA . GLY A 1 735 ? -41.640 13.900 -24.221 1.00 38.50 735 GLY A CA 1
ATOM 5559 C C . GLY A 1 735 ? -41.741 14.476 -22.803 1.00 38.50 735 GLY A C 1
ATOM 5560 O O . GLY A 1 735 ? -40.712 14.819 -22.229 1.00 38.50 735 GLY A O 1
ATOM 5561 N N . ASN A 1 736 ? -42.894 14.686 -22.167 1.00 44.03 736 ASN A N 1
ATOM 5562 C CA . ASN A 1 736 ? -44.300 14.763 -22.583 1.00 44.03 736 ASN A CA 1
ATOM 5563 C C . ASN A 1 736 ? -44.863 15.987 -21.808 1.00 44.03 736 ASN A C 1
ATOM 5565 O O . ASN A 1 736 ? -44.681 16.010 -20.587 1.00 44.03 736 ASN A O 1
ATOM 5569 N N . PRO A 1 737 ? -45.452 17.019 -22.449 1.00 46.44 737 PRO A N 1
ATOM 5570 C CA . PRO A 1 737 ? -45.826 18.273 -21.774 1.00 46.44 737 PRO A CA 1
ATOM 5571 C C . PRO A 1 737 ? -46.857 18.099 -20.651 1.00 46.44 737 PRO A C 1
ATOM 5573 O O . PRO A 1 737 ? -46.924 18.938 -19.756 1.00 46.44 737 PRO A O 1
ATOM 5576 N N . ASP A 1 738 ? -47.590 16.987 -20.646 1.00 49.16 738 ASP A N 1
ATOM 5577 C CA . ASP A 1 738 ? -48.636 16.725 -19.659 1.00 49.16 738 ASP A CA 1
ATOM 5578 C C . ASP A 1 738 ? -48.140 16.014 -18.396 1.00 49.16 738 ASP A C 1
ATOM 5580 O O . ASP A 1 738 ? -48.951 15.685 -17.536 1.00 49.16 738 ASP A O 1
ATOM 5584 N N . MET A 1 739 ? -46.833 15.760 -18.253 1.00 50.69 739 MET A N 1
ATOM 5585 C CA . MET A 1 739 ? -46.272 14.973 -17.149 1.00 50.69 739 MET A CA 1
ATOM 5586 C C . MET A 1 739 ? -45.280 15.791 -16.317 1.00 50.69 739 MET A C 1
ATOM 5588 O O . MET A 1 739 ? -44.284 16.311 -16.821 1.00 50.69 739 MET A O 1
ATOM 5592 N N . CYS A 1 740 ? -45.519 15.871 -15.006 1.00 56.75 740 CYS A N 1
ATOM 5593 C CA . CYS A 1 740 ? -44.612 16.528 -14.073 1.00 56.75 740 CYS A CA 1
ATOM 5594 C C . CYS A 1 740 ? -43.262 15.800 -14.051 1.00 56.75 740 CYS A C 1
ATOM 5596 O O . CYS A 1 740 ? -43.163 14.643 -13.641 1.00 56.75 740 CYS A O 1
ATOM 5598 N N . TYR A 1 741 ? -42.197 16.509 -14.424 1.00 56.34 741 TYR A N 1
ATOM 5599 C CA . TYR A 1 741 ? -40.837 15.971 -14.558 1.00 56.34 741 TYR A CA 1
ATOM 5600 C C . TYR A 1 741 ? -40.248 15.400 -13.258 1.00 56.34 741 TYR A C 1
ATOM 5602 O O . TYR A 1 741 ? -39.246 14.692 -13.293 1.00 56.34 741 TYR A O 1
ATOM 5610 N N . ARG A 1 742 ? -40.831 15.743 -12.102 1.00 59.03 742 ARG A N 1
ATOM 5611 C CA . ARG A 1 742 ? -40.305 15.375 -10.781 1.00 59.03 742 ARG A CA 1
ATOM 5612 C C . ARG A 1 742 ? -40.910 14.092 -10.212 1.00 59.03 742 ARG A C 1
ATOM 5614 O O . ARG A 1 742 ? -40.216 13.347 -9.534 1.00 59.03 742 ARG A O 1
ATOM 5621 N N . CYS A 1 743 ? -42.195 13.846 -10.453 1.00 69.56 743 CYS A N 1
ATOM 5622 C CA . CYS A 1 743 ? -42.902 12.669 -9.932 1.00 69.56 743 CYS A CA 1
ATOM 5623 C C . CYS A 1 743 ? -43.423 11.736 -11.030 1.00 69.56 743 CYS A C 1
ATOM 5625 O O . CYS A 1 743 ? -43.866 10.635 -10.718 1.00 69.56 743 CYS A O 1
ATOM 5627 N N . GLY A 1 744 ? -43.368 12.161 -12.294 1.00 62.38 744 GLY A N 1
ATOM 5628 C CA . GLY A 1 744 ? -43.826 11.377 -13.434 1.00 62.38 744 GLY A CA 1
ATOM 5629 C C . GLY A 1 744 ? -45.346 11.237 -13.532 1.00 62.38 744 GLY A C 1
ATOM 5630 O O . GLY A 1 744 ? -45.801 10.325 -14.203 1.00 62.38 744 GLY A O 1
ATOM 5631 N N . SER A 1 745 ? -46.138 12.094 -12.875 1.00 61.44 745 SER A N 1
ATOM 5632 C CA . SER A 1 745 ? -47.611 12.103 -12.974 1.00 61.44 745 SER A CA 1
ATOM 5633 C C . SER A 1 745 ? -48.130 13.407 -13.582 1.00 61.44 745 SER A C 1
ATOM 5635 O O . SER A 1 745 ? -47.520 14.456 -13.375 1.00 61.44 745 SER A O 1
ATOM 5637 N N . GLY A 1 746 ? -49.241 13.356 -14.319 1.00 70.00 746 GLY A N 1
ATOM 5638 C CA . GLY A 1 746 ? -49.775 14.516 -15.034 1.00 70.00 746 GLY A CA 1
ATOM 5639 C C . GLY A 1 746 ? -50.712 15.429 -14.242 1.00 70.00 746 GLY A C 1
ATOM 5640 O O . GLY A 1 746 ? -51.119 15.110 -13.126 1.00 70.00 746 GLY A O 1
ATOM 5641 N N . GLY A 1 747 ? -51.038 16.587 -14.827 1.00 55.62 747 GLY A N 1
ATOM 5642 C CA . GLY A 1 747 ? -52.034 17.535 -14.299 1.00 55.62 747 GLY A CA 1
ATOM 5643 C C . GLY A 1 747 ? -51.514 18.658 -13.386 1.00 55.62 747 GLY A C 1
ATOM 5644 O O . GLY A 1 747 ? -52.324 19.359 -12.791 1.00 55.62 747 GLY A O 1
ATOM 5645 N N . HIS A 1 748 ? -50.195 18.843 -13.255 1.00 59.66 748 HIS A N 1
ATOM 5646 C CA . HIS A 1 748 ? -49.583 19.957 -12.512 1.00 59.66 748 HIS A CA 1
ATOM 5647 C C . HIS A 1 748 ? -48.139 20.210 -12.972 1.00 59.66 748 HIS A C 1
ATOM 5649 O O . HIS A 1 748 ? -47.480 19.322 -13.519 1.00 59.66 748 HIS A O 1
ATOM 5655 N N . TRP A 1 749 ? -47.613 21.406 -12.708 1.00 51.78 749 TRP A N 1
ATOM 5656 C CA . TRP A 1 749 ? -46.229 21.751 -13.045 1.00 51.78 749 TRP A CA 1
ATOM 5657 C C . TRP A 1 749 ? -45.242 21.265 -11.975 1.00 51.78 749 TRP A C 1
ATOM 5659 O O . TRP A 1 749 ? -45.562 21.207 -10.791 1.00 51.78 749 TRP A O 1
ATOM 5669 N N . SER A 1 750 ? -43.979 21.021 -12.345 1.00 63.81 750 SER A N 1
ATOM 5670 C CA . SER A 1 750 ? -42.914 20.574 -11.421 1.00 63.81 750 SER A CA 1
ATOM 5671 C C . SER A 1 750 ? -42.641 21.494 -10.219 1.00 63.81 750 SER A C 1
ATOM 5673 O O . SER A 1 750 ? -41.908 21.092 -9.313 1.00 63.81 750 SER A O 1
ATOM 5675 N N . LYS A 1 751 ? -43.167 22.726 -10.211 1.00 47.56 751 LYS A N 1
ATOM 5676 C CA . LYS A 1 751 ? -43.116 23.672 -9.077 1.00 47.56 751 LYS A CA 1
ATOM 5677 C C . LYS A 1 751 ? -44.304 23.547 -8.117 1.00 47.56 751 LYS A C 1
ATOM 5679 O O . LYS A 1 751 ? -44.193 23.971 -6.977 1.00 47.56 751 LYS A O 1
ATOM 5684 N N . GLU A 1 752 ? -45.390 22.942 -8.571 1.00 51.69 752 GLU A N 1
ATOM 5685 C CA . GLU A 1 752 ? -46.626 22.696 -7.820 1.00 51.69 752 GLU A CA 1
ATOM 5686 C C . GLU A 1 752 ? -46.723 21.221 -7.398 1.00 51.69 752 GLU A C 1
ATOM 5688 O O . GLU A 1 752 ? -47.764 20.760 -6.942 1.00 51.69 752 GLU A O 1
ATOM 5693 N N . CYS A 1 753 ? -45.629 20.466 -7.566 1.00 61.31 753 CYS A N 1
ATOM 5694 C CA . CYS A 1 753 ? -45.559 19.052 -7.235 1.00 61.31 753 CYS A CA 1
ATOM 5695 C C . CYS A 1 753 ? -45.748 18.853 -5.720 1.00 61.31 753 CYS A C 1
ATOM 5697 O O . CYS A 1 753 ? -44.891 19.284 -4.945 1.00 61.31 753 CYS A O 1
ATOM 5699 N N . PRO A 1 754 ? -46.817 18.165 -5.276 1.00 60.09 754 PRO A N 1
ATOM 5700 C CA . PRO A 1 754 ? -47.182 18.061 -3.861 1.00 60.09 754 PRO A CA 1
ATOM 5701 C C . PRO A 1 754 ? -46.238 17.171 -3.031 1.00 60.09 754 PRO A C 1
ATOM 5703 O O . PRO A 1 754 ? -46.491 16.949 -1.849 1.00 60.09 754 PRO A O 1
ATOM 5706 N N . ARG A 1 755 ? -45.147 16.660 -3.624 1.00 58.72 755 ARG A N 1
ATOM 5707 C CA . ARG A 1 755 ? -44.146 15.825 -2.943 1.00 58.72 755 ARG A CA 1
ATOM 5708 C C . ARG A 1 755 ? -43.095 16.590 -2.132 1.00 58.72 755 ARG A C 1
ATOM 5710 O O . ARG A 1 755 ? -42.326 15.916 -1.467 1.00 58.72 755 ARG A O 1
ATOM 5717 N N . ASP A 1 756 ? -43.089 17.927 -2.105 1.00 44.28 756 ASP A N 1
ATOM 5718 C CA . ASP A 1 756 ? -42.239 18.671 -1.160 1.00 44.28 756 ASP A CA 1
ATOM 5719 C C . ASP A 1 756 ? -42.902 19.947 -0.630 1.00 44.28 756 ASP A C 1
ATOM 5721 O O . ASP A 1 756 ? -43.005 20.974 -1.303 1.00 44.28 756 ASP A O 1
ATOM 5725 N N . GLY A 1 757 ? -43.300 19.909 0.638 1.00 40.81 757 GLY A N 1
ATOM 5726 C CA . GLY A 1 757 ? -43.558 21.115 1.405 1.00 40.81 757 GLY A CA 1
ATOM 5727 C C . GLY A 1 757 ? -42.246 21.707 1.916 1.00 40.81 757 GLY A C 1
ATOM 5728 O O . GLY A 1 757 ? -41.702 21.193 2.888 1.00 40.81 757 GLY A O 1
ATOM 5729 N N . ARG A 1 758 ? -41.799 22.827 1.327 1.00 35.06 758 ARG A N 1
ATOM 5730 C CA . ARG A 1 758 ? -41.611 24.133 2.008 1.00 35.06 758 ARG A CA 1
ATOM 5731 C C . ARG A 1 758 ? -40.786 25.125 1.168 1.00 35.06 758 ARG A C 1
ATOM 5733 O O . ARG A 1 758 ? -39.565 25.095 1.136 1.00 35.06 758 ARG A O 1
ATOM 5740 N N . LEU A 1 759 ? -41.544 26.047 0.572 1.00 34.56 759 LEU A N 1
ATOM 5741 C CA . LEU A 1 759 ? -41.377 27.506 0.574 1.00 34.56 759 LEU A CA 1
ATOM 5742 C C . LEU A 1 759 ? -40.054 28.120 0.089 1.00 34.56 759 LEU A C 1
ATOM 5744 O O . LEU A 1 759 ? -39.089 28.310 0.823 1.00 34.56 759 LEU A O 1
ATOM 5748 N N . SER A 1 760 ? -40.159 28.640 -1.134 1.00 32.53 760 SER A N 1
ATOM 5749 C CA . SER A 1 760 ? -39.653 29.957 -1.504 1.00 32.53 760 SER A CA 1
ATOM 5750 C C . SER A 1 760 ? -40.069 31.047 -0.511 1.00 32.53 760 SER A C 1
ATOM 5752 O O . SER A 1 760 ? -41.223 31.101 -0.084 1.00 32.53 760 SER A O 1
ATOM 5754 N N . GLY A 1 761 ? -39.166 31.996 -0.297 1.00 30.42 761 GLY A N 1
ATOM 5755 C CA . GLY A 1 761 ? -39.459 33.313 0.255 1.00 30.42 761 GLY A CA 1
ATOM 5756 C C . GLY A 1 761 ? -38.275 34.247 0.044 1.00 30.42 761 GLY A C 1
ATOM 5757 O O . GLY A 1 761 ? -37.665 34.691 1.006 1.00 30.42 761 GLY A O 1
ATOM 5758 N N . GLY A 1 762 ? -37.897 34.460 -1.218 1.00 30.58 762 GLY A N 1
ATOM 5759 C CA . GLY A 1 762 ? -36.928 35.480 -1.608 1.00 30.58 762 GLY A CA 1
ATOM 5760 C C . GLY A 1 762 ? -37.591 36.828 -1.900 1.00 30.58 762 GLY A C 1
ATOM 5761 O O . GLY A 1 762 ? -38.778 36.896 -2.211 1.00 30.58 762 GLY A O 1
ATOM 5762 N N . GLY A 1 763 ? -36.765 37.873 -1.865 1.00 28.39 763 GLY A N 1
ATOM 5763 C CA . GLY A 1 763 ? -37.029 39.225 -2.366 1.00 28.39 763 GLY A CA 1
ATOM 5764 C C . GLY A 1 763 ? -36.334 40.244 -1.460 1.00 28.39 763 GLY A C 1
ATOM 5765 O O . GLY A 1 763 ? -36.537 40.204 -0.258 1.00 28.39 763 GLY A O 1
ATOM 5766 N N . GLY A 1 764 ? -35.478 41.163 -1.897 1.00 28.05 764 GLY A N 1
ATOM 5767 C CA . GLY A 1 764 ? -35.086 41.627 -3.224 1.00 28.05 764 GLY A CA 1
ATOM 5768 C C . GLY A 1 764 ? -34.644 43.098 -3.097 1.00 28.05 764 GLY A C 1
ATOM 5769 O O . GLY A 1 764 ? -35.225 43.833 -2.306 1.00 28.05 764 GLY A O 1
ATOM 5770 N N . GLY A 1 765 ? -33.649 43.514 -3.892 1.00 27.50 765 GLY A N 1
ATOM 5771 C CA . GLY A 1 765 ? -33.218 44.913 -4.083 1.00 27.50 765 GLY A CA 1
ATOM 5772 C C . GLY A 1 765 ? -31.979 45.309 -3.264 1.00 27.50 765 GLY A C 1
ATOM 5773 O O . GLY A 1 765 ? -31.883 44.973 -2.095 1.00 27.50 765 GLY A O 1
ATOM 5774 N N . GLY A 1 766 ? -30.967 46.009 -3.773 1.00 27.55 766 GLY A N 1
ATOM 5775 C CA . GLY A 1 766 ? -30.739 46.640 -5.070 1.00 27.55 766 GLY A CA 1
ATOM 5776 C C . GLY A 1 766 ? -29.728 47.787 -4.887 1.00 27.55 766 GLY A C 1
ATOM 5777 O O . GLY A 1 766 ? -29.855 48.545 -3.936 1.00 27.55 766 GLY A O 1
ATOM 5778 N N . GLY A 1 767 ? -28.765 47.923 -5.808 1.00 27.30 767 GLY A N 1
ATOM 5779 C CA . GLY A 1 767 ? -28.121 49.205 -6.144 1.00 27.30 767 GLY A CA 1
ATOM 5780 C C . GLY A 1 767 ? -26.823 49.619 -5.423 1.00 27.30 767 GLY A C 1
ATOM 5781 O O . GLY A 1 767 ? -26.831 49.944 -4.247 1.00 27.30 767 GLY A O 1
ATOM 5782 N N . GLY A 1 768 ? -25.752 49.773 -6.217 1.00 27.12 768 GLY A N 1
ATOM 5783 C CA . GLY A 1 768 ? -24.992 51.033 -6.272 1.00 27.12 768 GLY A CA 1
ATOM 5784 C C . GLY A 1 768 ? -23.744 51.209 -5.393 1.00 27.12 768 GLY A C 1
ATOM 5785 O O . GLY A 1 768 ? -23.846 51.606 -4.246 1.00 27.12 768 GLY A O 1
ATOM 5786 N N . GLY A 1 769 ? -22.568 51.066 -6.019 1.00 26.56 769 GLY A N 1
ATOM 5787 C CA . GLY A 1 769 ? -21.516 52.098 -6.052 1.00 26.56 769 GLY A CA 1
ATOM 5788 C C . GLY A 1 769 ? -20.747 52.492 -4.778 1.00 26.56 769 GLY A C 1
ATOM 5789 O O . GLY A 1 769 ? -21.262 53.194 -3.923 1.00 26.56 769 GLY A O 1
ATOM 5790 N N . GLY A 1 770 ? -19.429 52.248 -4.811 1.00 26.39 770 GLY A N 1
ATOM 5791 C CA . GLY A 1 770 ? -18.427 53.248 -4.410 1.00 26.39 770 GLY A CA 1
ATOM 5792 C C . GLY A 1 770 ? -17.873 53.207 -2.978 1.00 26.39 770 GLY A C 1
ATOM 5793 O O . GLY A 1 770 ? -18.544 53.581 -2.033 1.00 26.39 770 GLY A O 1
ATOM 5794 N N . GLY A 1 771 ? -16.571 52.908 -2.878 1.00 26.27 771 GLY A N 1
ATOM 5795 C CA . GLY A 1 771 ? -15.624 53.672 -2.051 1.00 26.27 771 GLY A CA 1
ATOM 5796 C C . GLY A 1 771 ? -15.584 53.454 -0.530 1.00 26.27 771 GLY A C 1
ATOM 5797 O O . GLY A 1 771 ? -16.406 53.980 0.197 1.00 26.27 771 GLY A O 1
ATOM 5798 N N . GLY A 1 772 ? -14.478 52.856 -0.066 1.00 27.34 772 GLY A N 1
ATOM 5799 C CA . GLY A 1 772 ? -13.709 53.335 1.094 1.00 27.34 772 GLY A CA 1
ATOM 5800 C C . GLY A 1 772 ? -14.226 53.077 2.521 1.00 27.34 772 GLY A C 1
ATOM 5801 O O . GLY A 1 772 ? -15.285 53.534 2.916 1.00 27.34 772 GLY A O 1
ATOM 5802 N N . GLY A 1 773 ? -13.349 52.507 3.359 1.00 28.73 773 GLY A N 1
ATOM 5803 C CA . GLY A 1 773 ? -13.248 52.901 4.774 1.00 28.73 773 GLY A CA 1
ATOM 5804 C C . GLY A 1 773 ? -13.916 52.014 5.837 1.00 28.73 773 GLY A C 1
ATOM 5805 O O . GLY A 1 773 ? -15.092 52.137 6.122 1.00 28.73 773 GLY A O 1
ATOM 5806 N N . SER A 1 774 ? -13.084 51.196 6.492 1.00 28.88 774 SER A N 1
ATOM 5807 C CA . SER A 1 774 ? -12.936 51.001 7.953 1.00 28.88 774 SER A CA 1
ATOM 5808 C C . SER A 1 774 ? -14.140 51.077 8.937 1.00 28.88 774 SER A C 1
ATOM 5810 O O . SER A 1 774 ? -14.776 52.113 9.079 1.00 28.88 774 SER A O 1
ATOM 5812 N N . ARG A 1 775 ? -14.169 50.054 9.822 1.00 32.06 775 ARG A N 1
ATOM 5813 C CA . ARG A 1 775 ? -14.580 49.993 11.260 1.00 32.06 775 ARG A CA 1
ATOM 5814 C C . ARG A 1 775 ? -15.993 49.502 11.649 1.00 32.06 775 ARG A C 1
ATOM 5816 O O . ARG A 1 775 ? -16.976 50.188 11.434 1.00 32.06 775 ARG A O 1
ATOM 5823 N N . TYR A 1 776 ? -15.958 48.368 12.374 1.00 30.02 776 TYR A N 1
ATOM 5824 C CA . TYR A 1 776 ? -16.795 47.831 13.477 1.00 30.02 776 TYR A CA 1
ATOM 5825 C C . TYR A 1 776 ? -18.345 47.860 13.410 1.00 30.02 776 TYR A C 1
ATOM 5827 O O . TYR A 1 776 ? -18.929 48.905 13.145 1.00 30.02 776 TYR A O 1
ATOM 5835 N N . PRO A 1 777 ? -19.036 46.757 13.789 1.00 36.00 777 PRO A N 1
ATOM 5836 C CA . PRO A 1 777 ? -20.497 46.723 13.904 1.00 36.00 777 PRO A CA 1
ATOM 5837 C C . PRO A 1 777 ? -21.005 47.071 15.325 1.00 36.00 777 PRO A C 1
ATOM 5839 O O . PRO A 1 777 ? -20.305 46.792 16.304 1.00 36.00 777 PRO A O 1
ATOM 5842 N N . PRO A 1 778 ? -22.240 47.596 15.471 1.00 36.69 778 PRO A N 1
ATOM 5843 C CA . PRO A 1 778 ? -22.951 47.662 16.746 1.00 36.69 778 PRO A CA 1
ATOM 5844 C C . PRO A 1 778 ? -24.029 46.564 16.908 1.00 36.69 778 PRO A C 1
ATOM 5846 O O . PRO A 1 778 ? -24.481 45.941 15.951 1.00 36.69 778 PRO A O 1
ATOM 5849 N N . GLN A 1 779 ? -24.399 46.349 18.173 1.00 30.61 779 GLN A N 1
ATOM 5850 C CA . GLN A 1 779 ? -25.303 45.342 18.761 1.00 30.61 779 GLN A CA 1
ATOM 5851 C C . GLN A 1 779 ? -26.822 45.595 18.537 1.00 30.61 779 GLN A C 1
ATOM 5853 O O . GLN A 1 779 ? -27.186 46.697 18.123 1.00 30.61 779 GLN A O 1
ATOM 5858 N N . PRO A 1 780 ? -27.718 44.616 18.832 1.00 39.62 780 PRO A N 1
ATOM 5859 C CA . PRO A 1 780 ? -29.144 44.646 18.465 1.00 39.62 780 PRO A CA 1
ATOM 5860 C C . PRO A 1 780 ? -30.086 45.136 19.594 1.00 39.62 780 PRO A C 1
ATOM 5862 O O . PRO A 1 780 ? -29.675 45.176 20.755 1.00 39.62 780 PRO A O 1
ATOM 5865 N N . PRO A 1 781 ? -31.374 45.434 19.297 1.00 35.31 781 PRO A N 1
ATOM 5866 C CA . PRO A 1 781 ? -32.429 45.595 20.302 1.00 35.31 781 PRO A CA 1
ATOM 5867 C C . PRO A 1 781 ? -33.497 44.461 20.282 1.00 35.31 781 PRO A C 1
ATOM 5869 O O . PRO A 1 781 ? -33.483 43.625 19.377 1.00 35.31 781 PRO A O 1
ATOM 5872 N N . PRO A 1 782 ? -34.399 44.396 21.293 1.00 40.66 782 PRO A N 1
ATOM 5873 C CA . PRO A 1 782 ? -34.800 43.130 21.921 1.00 40.66 782 PRO A CA 1
ATOM 5874 C C . PRO A 1 782 ? -36.271 42.677 21.738 1.00 40.66 782 PRO A C 1
ATOM 5876 O O . PRO A 1 782 ? -37.109 43.363 21.162 1.00 40.66 782 PRO A O 1
ATOM 5879 N N . GLU A 1 783 ? -36.504 41.481 22.296 1.00 34.12 783 GLU A N 1
ATOM 5880 C CA . GLU A 1 783 ? -37.705 40.669 22.582 1.00 34.12 783 GLU A CA 1
ATOM 5881 C C . GLU A 1 783 ? -39.108 41.310 22.636 1.00 34.12 783 GLU A C 1
ATOM 5883 O O . GLU A 1 783 ? -39.299 42.393 23.189 1.00 34.12 783 GLU A O 1
ATOM 5888 N N . ARG A 1 784 ? -40.126 40.501 22.265 1.00 29.03 784 ARG A N 1
ATOM 5889 C CA . ARG A 1 784 ? -41.400 40.383 23.015 1.00 29.03 784 ARG A CA 1
ATOM 5890 C C . ARG A 1 784 ? -42.229 39.122 22.687 1.00 29.03 784 ARG A C 1
ATOM 5892 O O . ARG A 1 784 ? -42.750 38.963 21.594 1.00 29.03 784 ARG A O 1
ATOM 5899 N N . GLU A 1 785 ? -42.314 38.261 23.701 1.00 29.39 785 GLU A N 1
ATOM 5900 C CA . GLU A 1 785 ? -43.465 37.548 24.294 1.00 29.39 785 GLU A CA 1
ATOM 5901 C C . GLU A 1 785 ? -44.762 37.146 23.532 1.00 29.39 785 GLU A C 1
ATOM 5903 O O . GLU A 1 785 ? -45.438 37.956 22.908 1.00 29.39 785 GLU A O 1
ATOM 5908 N N . ARG A 1 786 ? -45.205 35.925 23.920 1.00 29.53 786 ARG A N 1
ATOM 5909 C CA . ARG A 1 786 ? -46.580 35.390 24.141 1.00 29.53 786 ARG A CA 1
ATOM 5910 C C . ARG A 1 786 ? -47.375 34.768 22.977 1.00 29.53 786 ARG A C 1
ATOM 5912 O O . ARG A 1 786 ? -48.072 35.446 22.243 1.00 29.53 786 ARG A O 1
ATOM 5919 N N . GLY A 1 787 ? -47.490 33.433 23.045 1.00 24.98 787 GLY A N 1
ATOM 5920 C CA . GLY A 1 787 ? -48.657 32.805 23.694 1.00 24.98 787 GLY A CA 1
ATOM 5921 C C . GLY A 1 787 ? -49.714 32.117 22.810 1.00 24.98 787 GLY A C 1
ATOM 5922 O O . GLY A 1 787 ? -50.392 32.766 22.031 1.00 24.98 787 GLY A O 1
ATOM 5923 N N . GLY A 1 788 ? -49.977 30.834 23.107 1.00 25.89 788 GLY A N 1
ATOM 5924 C CA . GLY A 1 788 ? -51.357 30.350 23.305 1.00 25.89 788 GLY A CA 1
ATOM 5925 C C . GLY A 1 788 ? -52.012 29.440 22.251 1.00 25.89 788 GLY A C 1
ATOM 5926 O O . GLY A 1 788 ? -52.613 29.926 21.310 1.00 25.89 788 GLY A O 1
ATOM 5927 N N . ARG A 1 789 ? -51.984 28.124 22.537 1.00 28.41 789 ARG A N 1
ATOM 5928 C CA . ARG A 1 789 ? -53.055 27.086 22.468 1.00 28.41 789 ARG A CA 1
ATOM 5929 C C . ARG A 1 789 ? -54.142 27.123 21.367 1.00 28.41 789 ARG A C 1
ATOM 5931 O O . ARG A 1 789 ? -54.893 28.081 21.270 1.00 28.41 789 ARG A O 1
ATOM 5938 N N . GLY A 1 790 ? -54.439 25.940 20.801 1.00 24.97 790 GLY A N 1
ATOM 5939 C CA . GLY A 1 790 ? -55.805 25.604 20.355 1.00 24.97 790 GLY A CA 1
ATOM 5940 C C . GLY A 1 790 ? -55.955 24.365 19.460 1.00 24.97 790 GLY A C 1
ATOM 5941 O O . GLY A 1 790 ? -55.584 24.397 18.299 1.00 24.97 790 GLY A O 1
ATOM 5942 N N . SER A 1 791 ? -56.521 23.301 20.036 1.00 28.12 791 SER A N 1
ATOM 5943 C CA . SER A 1 791 ? -56.906 21.981 19.491 1.00 28.12 791 SER A CA 1
ATOM 5944 C C . SER A 1 791 ? -58.005 22.000 18.402 1.00 28.12 791 SER A C 1
ATOM 5946 O O . SER A 1 791 ? -58.812 22.921 18.415 1.00 28.12 791 SER A O 1
ATOM 5948 N N . PHE A 1 792 ? -58.075 20.966 17.539 1.00 26.16 792 PHE A N 1
ATOM 5949 C CA . PHE A 1 792 ? -59.240 20.097 17.191 1.00 26.16 792 PHE A CA 1
ATOM 5950 C C . PHE A 1 792 ? -59.051 19.399 15.818 1.00 26.16 792 PHE A C 1
ATOM 5952 O O . PHE A 1 792 ? -58.456 19.969 14.910 1.00 26.16 792 PHE A O 1
ATOM 5959 N N . GLY A 1 793 ? -59.520 18.147 15.682 1.00 24.44 793 GLY A N 1
ATOM 5960 C CA . GLY A 1 793 ? -59.236 17.259 14.539 1.00 24.44 793 GLY A CA 1
ATOM 5961 C C . GLY A 1 793 ? -60.431 16.795 13.684 1.00 24.44 793 GLY A C 1
ATOM 5962 O O . GLY A 1 793 ? -61.518 17.349 13.779 1.00 24.44 793 GLY A O 1
ATOM 5963 N N . ALA A 1 794 ? -60.172 15.703 12.936 1.00 28.58 794 ALA A N 1
ATOM 5964 C CA . ALA A 1 794 ? -61.072 14.678 12.358 1.00 28.58 794 ALA A CA 1
ATOM 5965 C C . ALA A 1 794 ? -61.447 14.671 10.842 1.00 28.58 794 ALA A C 1
ATOM 5967 O O . ALA A 1 794 ? -62.001 15.620 10.300 1.00 28.58 794 ALA A O 1
ATOM 5968 N N . SER A 1 795 ? -61.298 13.454 10.266 1.00 27.73 795 SER A N 1
ATOM 5969 C CA . SER A 1 795 ? -62.010 12.784 9.136 1.00 27.73 795 SER A CA 1
ATOM 5970 C C . SER A 1 795 ? -61.704 13.222 7.682 1.00 27.73 795 SER A C 1
ATOM 5972 O O . SER A 1 795 ? -61.744 14.401 7.369 1.00 27.73 795 SER A O 1
ATOM 5974 N N . SER A 1 796 ? -61.206 12.358 6.777 1.00 29.45 796 SER A N 1
ATOM 5975 C CA . SER A 1 796 ? -61.731 11.135 6.104 1.00 29.45 796 SER A CA 1
ATOM 5976 C C . SER A 1 796 ? -62.363 11.429 4.732 1.00 29.45 796 SER A C 1
ATOM 5978 O O . SER A 1 796 ? -63.337 12.175 4.655 1.00 29.45 796 SER A O 1
ATOM 5980 N N . ARG A 1 797 ? -61.855 10.786 3.665 1.00 27.48 797 ARG A N 1
ATOM 5981 C CA . ARG A 1 797 ? -62.643 10.367 2.488 1.00 27.48 797 ARG A CA 1
ATOM 5982 C C . ARG A 1 797 ? -61.937 9.242 1.706 1.00 27.48 797 ARG A C 1
ATOM 5984 O O . ARG A 1 797 ? -60.800 9.400 1.278 1.00 27.48 797 ARG A O 1
ATOM 5991 N N . TYR A 1 798 ? -62.648 8.121 1.570 1.00 29.80 798 TYR A N 1
ATOM 5992 C CA . TYR A 1 798 ? -62.414 6.997 0.653 1.00 29.80 798 TYR A CA 1
ATOM 5993 C C . TYR A 1 798 ? -62.833 7.390 -0.781 1.00 29.80 798 TYR A C 1
ATOM 5995 O O . TYR A 1 798 ? -63.824 8.106 -0.930 1.00 29.80 798 TYR A O 1
ATOM 6003 N N . ASP A 1 799 ? -62.149 6.863 -1.802 1.00 28.52 799 ASP A N 1
ATOM 6004 C CA . ASP A 1 799 ? -62.584 6.844 -3.213 1.00 28.52 799 ASP A CA 1
ATOM 6005 C C . ASP A 1 799 ? -62.698 5.367 -3.676 1.00 28.52 799 ASP A C 1
ATOM 6007 O O . ASP A 1 799 ? -61.781 4.594 -3.369 1.00 28.52 799 ASP A O 1
ATOM 6011 N N . PRO A 1 800 ? -63.796 4.913 -4.323 1.00 31.52 800 PRO A N 1
ATOM 6012 C CA . PRO A 1 800 ? -64.099 3.497 -4.489 1.00 31.52 800 PRO A CA 1
ATOM 6013 C C . PRO A 1 800 ? -64.082 3.041 -5.962 1.00 31.52 800 PRO A C 1
ATOM 6015 O O . PRO A 1 800 ? -65.144 2.978 -6.556 1.00 31.52 800 PRO A O 1
ATOM 6018 N N . TYR A 1 801 ? -62.941 2.643 -6.543 1.00 30.64 801 TYR A N 1
ATOM 6019 C CA . TYR A 1 801 ? -62.884 1.773 -7.745 1.00 30.64 801 TYR A CA 1
ATOM 6020 C C . TYR A 1 801 ? -61.502 1.090 -7.886 1.00 30.64 801 TYR A C 1
ATOM 6022 O O . TYR A 1 801 ? -60.484 1.777 -7.805 1.00 30.64 801 TYR A O 1
ATOM 6030 N N . PRO A 1 802 ? -61.412 -0.238 -8.123 1.00 35.66 802 PRO A N 1
ATOM 6031 C CA . PRO A 1 802 ? -60.148 -0.903 -8.453 1.00 35.66 802 PRO A CA 1
ATOM 6032 C C . PRO A 1 802 ? -59.803 -0.764 -9.955 1.00 35.66 802 PRO A C 1
ATOM 6034 O O . PRO A 1 802 ? -60.713 -0.769 -10.787 1.00 35.66 802 PRO A O 1
ATOM 6037 N N . PRO A 1 803 ? -58.512 -0.672 -10.339 1.00 34.41 803 PRO A N 1
ATOM 6038 C CA . PRO A 1 803 ? -58.111 -0.604 -11.744 1.00 34.41 803 PRO A CA 1
ATOM 6039 C C . PRO A 1 803 ? -58.330 -1.945 -12.481 1.00 34.41 803 PRO A C 1
ATOM 6041 O O . PRO A 1 803 ? -58.306 -3.009 -11.854 1.00 34.41 803 PRO A O 1
ATOM 6044 N N . PRO A 1 804 ? -58.538 -1.917 -13.813 1.00 37.12 804 PRO A N 1
ATOM 6045 C CA . PRO A 1 804 ? -58.857 -3.101 -14.610 1.00 37.12 804 PRO A CA 1
ATOM 6046 C C . PRO A 1 804 ? -57.647 -4.040 -14.789 1.00 37.12 804 PRO A C 1
ATOM 6048 O O . PRO A 1 804 ? -56.500 -3.590 -14.732 1.00 37.12 804 PRO A O 1
ATOM 6051 N N . PRO A 1 805 ? -57.875 -5.345 -15.039 1.00 37.75 805 PRO A N 1
ATOM 6052 C CA . PRO A 1 805 ? -56.793 -6.303 -15.242 1.00 37.75 805 PRO A CA 1
ATOM 6053 C C . PRO A 1 805 ? -56.067 -6.096 -16.591 1.00 37.75 805 PRO A C 1
ATOM 6055 O O . PRO A 1 805 ? -56.678 -5.634 -17.558 1.00 37.75 805 PRO A O 1
ATOM 6058 N N . PRO A 1 806 ? -54.771 -6.459 -16.678 1.00 35.00 806 PRO A N 1
ATOM 6059 C CA . PRO A 1 806 ? -53.933 -6.242 -17.860 1.00 35.00 806 PRO A CA 1
ATOM 6060 C C . PRO A 1 806 ? -54.310 -7.133 -19.070 1.00 35.00 806 PRO A C 1
ATOM 6062 O O . PRO A 1 806 ? -54.931 -8.186 -18.897 1.00 35.00 806 PRO A O 1
ATOM 6065 N N . PRO A 1 807 ? -53.921 -6.734 -20.302 1.00 35.94 807 PRO A N 1
ATOM 6066 C CA . PRO A 1 807 ? -54.349 -7.366 -21.554 1.00 35.94 807 PRO A CA 1
ATOM 6067 C C . PRO A 1 807 ? -53.775 -8.775 -21.797 1.00 35.94 807 PRO A C 1
ATOM 6069 O O . PRO A 1 807 ? -52.725 -9.169 -21.285 1.00 35.94 807 PRO A O 1
ATOM 6072 N N . SER A 1 808 ? -54.484 -9.536 -22.635 1.00 39.50 808 SER A N 1
ATOM 6073 C CA . SER A 1 808 ? -54.466 -11.002 -22.752 1.00 39.50 808 SER A CA 1
ATOM 6074 C C . SER A 1 808 ? -53.202 -11.670 -23.310 1.00 39.50 808 SER A C 1
ATOM 6076 O O . SER A 1 808 ? -53.207 -12.887 -23.451 1.00 39.50 808 SER A O 1
ATOM 6078 N N . TYR A 1 809 ? -52.102 -10.955 -23.558 1.00 45.28 809 TYR A N 1
ATOM 6079 C CA . TYR A 1 809 ? -50.832 -11.593 -23.952 1.00 45.28 809 TYR A CA 1
ATOM 6080 C C . TYR A 1 809 ? -49.896 -11.891 -22.756 1.00 45.28 809 TYR A C 1
ATOM 6082 O O . TYR A 1 809 ? -48.917 -12.620 -22.891 1.00 45.28 809 TYR A O 1
ATOM 6090 N N . ALA A 1 810 ? -50.246 -11.435 -21.544 1.00 44.50 810 ALA A N 1
ATOM 6091 C CA . ALA A 1 810 ? -49.512 -11.714 -20.301 1.00 44.50 810 ALA A CA 1
ATOM 6092 C C . ALA A 1 810 ? -50.059 -12.913 -19.489 1.00 44.50 810 ALA A C 1
ATOM 6094 O O . ALA A 1 810 ? -49.738 -13.061 -18.311 1.00 44.50 810 ALA A O 1
ATOM 6095 N N . ARG A 1 811 ? -50.895 -13.776 -20.090 1.00 38.12 811 ARG A N 1
ATOM 6096 C CA . ARG A 1 811 ? -51.533 -14.916 -19.395 1.00 38.12 811 ARG A CA 1
ATOM 6097 C C . ARG A 1 811 ? -50.937 -16.289 -19.728 1.00 38.12 811 ARG A C 1
ATOM 6099 O O . ARG A 1 811 ? -51.135 -17.220 -18.958 1.00 38.12 811 ARG A O 1
ATOM 6106 N N . GLU A 1 812 ? -50.140 -16.411 -20.791 1.00 39.28 812 GLU A N 1
ATOM 6107 C CA . GLU A 1 812 ? -49.604 -17.711 -21.244 1.00 39.28 812 GLU A CA 1
ATOM 6108 C C . GLU A 1 812 ? -48.140 -17.989 -20.852 1.00 39.28 812 GLU A C 1
ATOM 6110 O O . GLU A 1 812 ? -47.686 -19.126 -20.954 1.00 39.28 812 GLU A O 1
ATOM 6115 N N . ARG A 1 813 ? -47.403 -17.015 -20.293 1.00 38.44 813 ARG A N 1
ATOM 6116 C CA . ARG A 1 813 ? -46.057 -17.253 -19.715 1.00 38.44 813 ARG A CA 1
ATOM 6117 C C . ARG A 1 813 ? -46.044 -17.574 -18.214 1.00 38.44 813 ARG A C 1
ATOM 6119 O O . ARG A 1 813 ? -45.015 -18.000 -17.705 1.00 38.44 813 ARG A O 1
ATOM 6126 N N . LEU A 1 814 ? -47.177 -17.439 -17.522 1.00 36.06 814 LEU A N 1
ATOM 6127 C CA . LEU A 1 814 ? -47.304 -17.657 -16.070 1.00 36.06 814 LEU A CA 1
ATOM 6128 C C . LEU A 1 814 ? -47.841 -19.044 -15.672 1.00 36.06 814 LEU A C 1
ATOM 6130 O O . LEU A 1 814 ? -47.947 -19.336 -14.485 1.00 36.06 814 LEU A O 1
ATOM 6134 N N . ILE A 1 815 ? -48.142 -19.914 -16.642 1.00 38.75 815 ILE A N 1
ATOM 6135 C CA . ILE A 1 815 ? -48.592 -21.293 -16.374 1.00 38.75 815 ILE A CA 1
ATOM 6136 C C . ILE A 1 815 ? -47.437 -22.301 -16.511 1.00 38.75 815 ILE A C 1
ATOM 6138 O O . ILE A 1 815 ? -47.415 -23.288 -15.787 1.00 38.75 815 ILE A O 1
ATOM 6142 N N . ARG A 1 816 ? -46.395 -22.021 -17.313 1.00 37.66 816 ARG A N 1
ATOM 6143 C CA . ARG A 1 816 ? -45.232 -22.929 -17.436 1.00 37.66 816 ARG A CA 1
ATOM 6144 C C . ARG A 1 816 ? -44.185 -22.828 -16.323 1.00 37.66 816 ARG A C 1
ATOM 6146 O O . ARG A 1 816 ? -43.402 -23.751 -16.179 1.00 37.66 816 ARG A O 1
ATOM 6153 N N . TYR A 1 817 ? -44.191 -21.770 -15.511 1.00 38.03 817 TYR A N 1
ATOM 6154 C CA . TYR A 1 817 ? -43.273 -21.641 -14.365 1.00 38.03 817 TYR A CA 1
ATOM 6155 C C . TYR A 1 817 ? -43.887 -22.057 -13.021 1.00 38.03 817 TYR A C 1
ATOM 6157 O O . TYR A 1 817 ? -43.210 -22.008 -11.998 1.00 38.03 817 TYR A O 1
ATOM 6165 N N . ARG A 1 818 ? -45.157 -22.484 -13.004 1.00 34.47 818 ARG A N 1
ATOM 6166 C CA . ARG A 1 818 ? -45.847 -22.895 -11.772 1.00 34.47 818 ARG A CA 1
ATOM 6167 C C . ARG A 1 818 ? -45.784 -24.403 -11.511 1.00 34.47 818 ARG A C 1
ATOM 6169 O O . ARG A 1 818 ? -45.914 -24.806 -10.367 1.00 34.47 818 ARG A O 1
ATOM 6176 N N . GLU A 1 819 ? -45.509 -25.218 -12.528 1.00 32.84 819 GLU A N 1
ATOM 6177 C CA . GLU A 1 819 ? -45.414 -26.682 -12.376 1.00 32.84 819 GLU A CA 1
ATOM 6178 C C . GLU A 1 819 ? -43.986 -27.183 -12.074 1.00 32.84 819 GLU A C 1
ATOM 6180 O O . GLU A 1 819 ? -43.823 -28.283 -11.551 1.00 32.84 819 GLU A O 1
ATOM 6185 N N . GLU A 1 820 ? -42.946 -26.367 -12.300 1.00 37.84 820 GLU A N 1
ATOM 6186 C CA . GLU A 1 820 ? -41.560 -26.695 -11.905 1.00 37.84 820 GLU A CA 1
ATOM 6187 C C . GLU A 1 820 ? -41.157 -26.131 -10.528 1.00 37.84 820 GLU A C 1
ATOM 6189 O O . GLU A 1 820 ? -40.212 -26.628 -9.915 1.00 37.84 820 GLU A O 1
ATOM 6194 N N . PHE A 1 821 ? -41.910 -25.167 -9.983 1.00 31.81 821 PHE A N 1
ATOM 6195 C CA . PHE A 1 821 ? -41.646 -24.587 -8.656 1.00 31.81 821 PHE A CA 1
ATOM 6196 C C . PHE A 1 821 ? -42.209 -25.421 -7.489 1.00 31.81 821 PHE A C 1
ATOM 6198 O O . PHE A 1 821 ? -41.645 -25.403 -6.395 1.00 31.81 821 PHE A O 1
ATOM 6205 N N . ASP A 1 822 ? -43.238 -26.244 -7.720 1.00 33.50 822 ASP A N 1
ATOM 6206 C CA . ASP A 1 822 ? -43.794 -27.148 -6.696 1.00 33.50 822 ASP A CA 1
ATOM 6207 C C . ASP A 1 822 ? -42.907 -28.380 -6.414 1.00 33.50 822 ASP A C 1
ATOM 6209 O O . ASP A 1 822 ? -43.178 -29.151 -5.491 1.00 33.50 822 ASP A O 1
ATOM 6213 N N . ARG A 1 823 ? -41.801 -28.565 -7.154 1.00 33.50 823 ARG A N 1
ATOM 6214 C CA . ARG A 1 823 ? -40.845 -29.665 -6.923 1.00 33.50 823 ARG A CA 1
ATOM 6215 C C . ARG A 1 823 ? -39.644 -29.282 -6.041 1.00 33.50 823 ARG A C 1
ATOM 6217 O O . ARG A 1 823 ? -38.949 -30.179 -5.571 1.00 33.50 823 ARG A O 1
ATOM 6224 N N . PHE A 1 824 ? -39.440 -27.994 -5.741 1.00 32.34 824 PHE A N 1
ATOM 6225 C CA . PHE A 1 824 ? -38.320 -27.504 -4.912 1.00 32.34 824 PHE A CA 1
ATOM 6226 C C . PHE A 1 8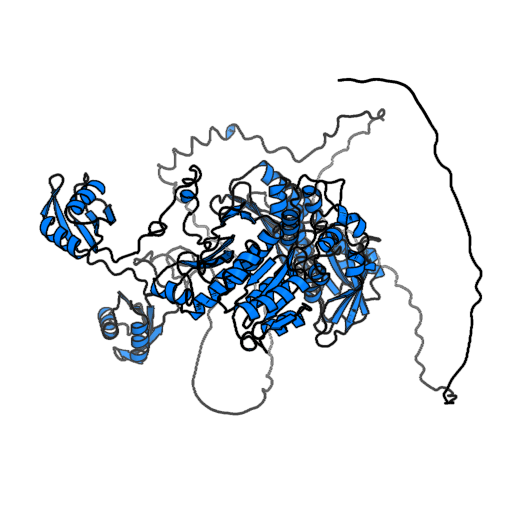24 ? -38.738 -26.742 -3.641 1.00 32.34 824 PHE A C 1
ATOM 6228 O O . PHE A 1 824 ? -37.889 -26.273 -2.885 1.00 32.34 824 PHE A O 1
ATOM 6235 N N . GLY A 1 825 ? -40.035 -26.690 -3.329 1.00 30.95 825 GLY A N 1
ATOM 6236 C CA . GLY A 1 825 ? -40.560 -26.121 -2.086 1.00 30.95 825 GLY A CA 1
ATOM 6237 C C . GLY A 1 825 ? -40.351 -27.011 -0.856 1.00 30.95 825 GLY A C 1
ATOM 6238 O O . GLY A 1 825 ? -41.326 -27.490 -0.290 1.00 30.95 825 GLY A O 1
ATOM 6239 N N . ARG A 1 826 ? -39.099 -27.241 -0.434 1.00 28.55 826 ARG A N 1
ATOM 6240 C CA . ARG A 1 826 ? -38.724 -27.716 0.917 1.00 28.55 826 ARG A CA 1
ATOM 6241 C C . ARG A 1 826 ? -37.303 -27.252 1.277 1.00 28.55 826 ARG A C 1
ATOM 6243 O O . ARG A 1 826 ? -36.393 -28.062 1.384 1.00 28.55 826 ARG A O 1
ATOM 6250 N N . TYR A 1 827 ? -37.124 -25.950 1.480 1.00 31.44 827 TYR A N 1
ATOM 6251 C CA . TYR A 1 827 ? -35.936 -25.377 2.128 1.00 31.44 827 TYR A CA 1
ATOM 6252 C C . TYR A 1 827 ? -36.379 -24.289 3.110 1.00 31.44 827 TYR A C 1
ATOM 6254 O O . TYR A 1 827 ? -36.109 -23.112 2.932 1.00 31.44 827 TYR A O 1
ATOM 6262 N N . ASP A 1 828 ? -37.150 -24.696 4.118 1.00 30.41 828 ASP A N 1
ATOM 6263 C CA . ASP A 1 828 ? -37.560 -23.807 5.209 1.00 30.41 828 ASP A CA 1
ATOM 6264 C C . ASP A 1 828 ? -37.799 -24.628 6.484 1.00 30.41 828 ASP A C 1
ATOM 6266 O O . ASP A 1 828 ? -38.918 -24.776 6.979 1.00 30.41 828 ASP A O 1
ATOM 6270 N N . ARG A 1 829 ? -36.734 -25.304 6.943 1.00 27.61 829 ARG A N 1
ATOM 6271 C CA . ARG A 1 829 ? -36.652 -25.902 8.286 1.00 27.61 829 ARG A CA 1
ATOM 6272 C C . ARG A 1 829 ? -35.236 -26.401 8.608 1.00 27.61 829 ARG A C 1
ATOM 6274 O O . ARG A 1 829 ? -35.024 -27.599 8.643 1.00 27.61 829 ARG A O 1
ATOM 6281 N N . TYR A 1 830 ? -34.265 -25.510 8.812 1.00 28.23 830 TYR A N 1
ATOM 6282 C CA . TYR A 1 830 ? -32.980 -25.871 9.444 1.00 28.23 830 TYR A CA 1
ATOM 6283 C C . TYR A 1 830 ? -32.295 -24.635 10.048 1.00 28.23 830 TYR A C 1
ATOM 6285 O O . TYR A 1 830 ? -31.248 -24.209 9.589 1.00 28.23 830 TYR A O 1
ATOM 6293 N N . TYR A 1 831 ? -32.911 -24.052 11.078 1.00 32.75 831 TYR A N 1
ATOM 6294 C CA . TYR A 1 831 ? -32.214 -23.280 12.115 1.00 32.75 831 TYR A CA 1
ATOM 6295 C C . TYR A 1 831 ? -32.989 -23.421 13.426 1.00 32.75 831 TYR A C 1
ATOM 6297 O O . TYR A 1 831 ? -33.514 -22.456 13.964 1.00 32.75 831 TYR A O 1
ATOM 6305 N N . ASP A 1 832 ? -33.106 -24.657 13.896 1.00 28.62 832 ASP A N 1
ATOM 6306 C CA . ASP A 1 832 ? -33.094 -24.944 15.325 1.00 28.62 832 ASP A CA 1
ATOM 6307 C C . ASP A 1 832 ? -32.678 -26.409 15.518 1.00 28.62 832 ASP A C 1
ATOM 6309 O O . ASP A 1 832 ? -33.038 -27.262 14.708 1.00 28.62 832 ASP A O 1
ATOM 6313 N N . GLU A 1 833 ? -31.906 -26.655 16.574 1.00 27.50 833 GLU A N 1
ATOM 6314 C CA . GLU A 1 833 ? -31.354 -27.945 17.031 1.00 27.50 833 GLU A CA 1
ATOM 6315 C C . GLU A 1 833 ? -30.099 -28.515 16.323 1.00 27.50 833 GLU A C 1
ATOM 6317 O O . GLU A 1 833 ? -30.116 -29.041 15.216 1.00 27.50 833 GLU A O 1
ATOM 6322 N N . GLY A 1 834 ? -28.972 -28.426 17.043 1.00 26.17 834 GLY A N 1
ATOM 6323 C CA . GLY A 1 834 ? -28.334 -29.577 17.698 1.00 26.17 834 GLY A CA 1
ATOM 6324 C C . GLY A 1 834 ? -27.903 -30.804 16.875 1.00 26.17 834 GLY A C 1
ATOM 6325 O O . GLY A 1 834 ? -28.734 -31.589 16.441 1.00 26.17 834 GLY A O 1
ATOM 6326 N N . LEU A 1 835 ? -26.583 -31.057 16.926 1.00 25.98 835 LEU A N 1
ATOM 6327 C CA . LEU A 1 835 ? -25.861 -32.339 16.765 1.00 25.98 835 LEU A CA 1
ATOM 6328 C C . LEU A 1 835 ? -25.479 -32.776 15.337 1.00 25.98 835 LEU A C 1
ATOM 6330 O O . LEU A 1 835 ? -26.309 -33.252 14.576 1.00 25.98 835 LEU A O 1
ATOM 6334 N N . PHE A 1 836 ? -24.170 -32.745 15.038 1.00 24.44 836 PHE A N 1
ATOM 6335 C CA . PHE A 1 836 ? -23.349 -33.965 14.914 1.00 24.44 836 PHE A CA 1
ATOM 6336 C C . PHE A 1 836 ? -21.845 -33.614 14.817 1.00 24.44 836 PHE A C 1
ATOM 6338 O O . PHE A 1 836 ? -21.321 -33.323 13.746 1.00 24.44 836 PHE A O 1
ATOM 6345 N N . GLU A 1 837 ? -21.135 -33.704 15.944 1.00 27.03 837 GLU A N 1
ATOM 6346 C CA . GLU A 1 837 ? -19.763 -34.222 15.966 1.00 27.03 837 GLU A CA 1
ATOM 6347 C C . GLU A 1 837 ? -19.853 -35.708 16.339 1.00 27.03 837 GLU A C 1
ATOM 6349 O O . GLU A 1 837 ? -20.515 -36.062 17.314 1.00 27.03 837 GLU A O 1
ATOM 6354 N N . SER A 1 838 ? -19.206 -36.581 15.563 1.00 29.59 838 SER A N 1
ATOM 6355 C CA . SER A 1 838 ? -18.202 -37.540 16.067 1.00 29.59 838 SER A CA 1
ATOM 6356 C C . SER A 1 838 ? -18.040 -38.775 15.171 1.00 29.59 838 SER A C 1
ATOM 6358 O O . SER A 1 838 ? -18.986 -39.499 14.867 1.00 29.59 838 SER A O 1
ATOM 6360 N N . ARG A 1 839 ? -16.780 -39.026 14.807 1.00 29.08 839 ARG A N 1
ATOM 6361 C CA . ARG A 1 839 ? -16.067 -40.321 14.776 1.00 29.08 839 ARG A CA 1
ATOM 6362 C C . ARG A 1 839 ? -14.584 -39.927 14.867 1.00 29.08 839 ARG A C 1
ATOM 6364 O O . ARG A 1 839 ? -14.141 -39.190 13.996 1.00 29.08 839 ARG A O 1
ATOM 6371 N N . TYR A 1 840 ? -13.760 -40.246 15.867 1.00 31.22 840 TYR A N 1
ATOM 6372 C CA . TYR A 1 840 ? -13.666 -41.292 16.905 1.00 31.22 840 TYR A CA 1
ATOM 6373 C C . TYR A 1 840 ? -13.042 -40.653 18.186 1.00 31.22 840 TYR A C 1
ATOM 6375 O O . TYR A 1 840 ? -12.327 -39.668 18.034 1.00 31.22 840 TYR A O 1
ATOM 6383 N N . GLY A 1 841 ? -13.199 -41.091 19.448 1.00 28.58 841 GLY A N 1
ATOM 6384 C CA . GLY A 1 841 ? -13.687 -42.343 20.052 1.00 28.58 841 GLY A CA 1
ATOM 6385 C C . GLY A 1 841 ? -14.247 -42.165 21.493 1.00 28.58 841 GLY A C 1
ATOM 6386 O O . GLY A 1 841 ? -14.457 -41.043 21.944 1.00 28.58 841 GLY A O 1
ATOM 6387 N N . ASP A 1 842 ? -14.535 -43.291 22.157 1.00 31.12 842 ASP A N 1
ATOM 6388 C CA . ASP A 1 842 ? -15.623 -43.560 23.135 1.00 31.12 842 ASP A CA 1
ATOM 6389 C C . ASP A 1 842 ? -15.740 -42.733 24.454 1.00 31.12 842 ASP A C 1
ATOM 6391 O O . ASP A 1 842 ? -14.725 -42.440 25.090 1.00 31.12 842 ASP A O 1
ATOM 6395 N N . PRO A 1 843 ? -16.978 -42.468 24.956 1.00 33.12 843 PRO A N 1
ATOM 6396 C CA . PRO A 1 843 ? -17.258 -41.886 26.283 1.00 33.12 843 PRO A CA 1
ATOM 6397 C C . PRO A 1 843 ? -17.831 -42.883 27.345 1.00 33.12 843 PRO A C 1
ATOM 6399 O O . PRO A 1 843 ? -18.296 -43.968 26.992 1.00 33.12 843 PRO A O 1
ATOM 6402 N N . PRO A 1 844 ? -17.820 -42.527 28.657 1.00 39.44 844 PRO A N 1
ATOM 6403 C CA . PRO A 1 844 ? -18.189 -43.390 29.805 1.00 39.44 844 PRO A CA 1
ATOM 6404 C C . PRO A 1 844 ? -19.722 -43.511 30.056 1.00 39.44 844 PRO A C 1
ATOM 6406 O O . PRO A 1 844 ? -20.493 -42.791 29.422 1.00 39.44 844 PRO A O 1
ATOM 6409 N N . PRO A 1 845 ? -20.206 -44.406 30.960 1.00 36.97 845 PRO A N 1
ATOM 6410 C CA . PRO A 1 845 ? -21.625 -44.797 31.019 1.00 36.97 845 PRO A CA 1
ATOM 6411 C C . PRO A 1 845 ? -22.555 -43.780 31.729 1.00 36.97 845 PRO A C 1
ATOM 6413 O O . PRO A 1 845 ? -22.081 -42.972 32.530 1.00 36.97 845 PRO A O 1
ATOM 6416 N N . PRO A 1 846 ? -23.886 -43.824 31.471 1.00 37.31 846 PRO A N 1
ATOM 6417 C CA . PRO A 1 846 ? -24.812 -42.729 31.782 1.00 37.31 846 PRO A CA 1
ATOM 6418 C C . PRO A 1 846 ? -25.492 -42.807 33.165 1.00 37.31 846 PRO A C 1
ATOM 6420 O O . PRO A 1 846 ? -25.696 -43.882 33.728 1.00 37.31 846 PRO A O 1
ATOM 6423 N N . LEU A 1 847 ? -25.910 -41.636 33.664 1.00 36.00 847 LEU A N 1
ATOM 6424 C CA . LEU A 1 847 ? -26.756 -41.418 34.852 1.00 36.00 847 LEU A CA 1
ATOM 6425 C C . LEU A 1 847 ? -28.253 -41.246 34.474 1.00 36.00 847 LEU A C 1
ATOM 6427 O O . LEU A 1 847 ? -28.547 -40.941 33.317 1.00 36.00 847 LEU A O 1
ATOM 6431 N N . PRO A 1 848 ? -29.207 -41.431 35.417 1.00 37.88 848 PRO A N 1
ATOM 6432 C CA . PRO A 1 848 ? -30.646 -41.517 35.118 1.00 37.88 848 PRO A CA 1
ATOM 6433 C C . PRO A 1 848 ? -31.367 -40.150 34.978 1.00 37.88 848 PRO A C 1
ATOM 6435 O O . PRO A 1 848 ? -30.859 -39.137 35.461 1.00 37.88 848 PRO A O 1
ATOM 6438 N N . PRO A 1 849 ? -32.563 -40.109 34.340 1.00 36.44 849 PRO A N 1
ATOM 6439 C CA . PRO A 1 849 ? -33.205 -38.872 33.877 1.00 36.44 849 PRO A CA 1
ATOM 6440 C C . PRO A 1 849 ? -34.113 -38.173 34.909 1.00 36.44 849 PRO A C 1
ATOM 6442 O O . PRO A 1 849 ? -34.685 -38.802 35.799 1.00 36.44 849 PRO A O 1
ATOM 6445 N N . LEU A 1 850 ? -34.283 -36.856 34.727 1.00 35.34 850 LEU A N 1
ATOM 6446 C CA . LEU A 1 850 ? -35.176 -35.961 35.483 1.00 35.34 850 LEU A CA 1
ATOM 6447 C C . LEU A 1 850 ? -36.542 -35.747 34.779 1.00 35.34 850 LEU A C 1
ATOM 6449 O O . LEU A 1 850 ? -36.624 -35.918 33.561 1.00 35.34 850 LEU A O 1
ATOM 6453 N N . PRO A 1 851 ? -37.609 -35.360 35.517 1.00 35.16 851 PRO A N 1
ATOM 6454 C CA . PRO A 1 851 ? -38.982 -35.255 35.001 1.00 35.16 851 PRO A CA 1
ATOM 6455 C C . PRO A 1 851 ? -39.325 -33.895 34.330 1.00 35.16 851 PRO A C 1
ATOM 6457 O O . PRO A 1 851 ? -38.607 -32.915 34.533 1.00 35.16 851 PRO A O 1
ATOM 6460 N N . PRO A 1 852 ? -40.429 -33.821 33.546 1.00 35.59 852 PRO A N 1
ATOM 6461 C CA . PRO A 1 852 ? -40.741 -32.704 32.637 1.00 35.59 852 PRO A CA 1
ATOM 6462 C C . PRO A 1 852 ? -41.496 -31.515 33.286 1.00 35.59 852 PRO A C 1
ATOM 6464 O O . PRO A 1 852 ? -42.095 -31.676 34.353 1.00 35.59 852 PRO A O 1
ATOM 6467 N N . PRO A 1 853 ? -41.519 -30.325 32.639 1.00 36.06 853 PRO A N 1
ATOM 6468 C CA . PRO A 1 853 ? -42.106 -29.097 33.190 1.00 36.06 853 PRO A CA 1
ATOM 6469 C C . PRO A 1 853 ? -43.610 -28.920 32.881 1.00 36.06 853 PRO A C 1
ATOM 6471 O O . PRO A 1 853 ? -44.100 -29.311 31.824 1.00 36.06 853 PRO A O 1
ATOM 6474 N N . MET A 1 854 ? -44.340 -28.281 33.807 1.00 29.44 854 MET A N 1
ATOM 6475 C CA . MET A 1 854 ? -45.772 -27.941 33.701 1.00 29.44 854 MET A CA 1
ATOM 6476 C C . MET A 1 854 ? -46.020 -26.532 33.121 1.00 29.44 854 MET A C 1
ATOM 6478 O O . MET A 1 854 ? -45.354 -25.571 33.496 1.00 29.44 854 MET A O 1
ATOM 6482 N N . MET A 1 855 ? -47.051 -26.423 32.272 1.00 34.34 855 MET A N 1
ATOM 6483 C CA . MET A 1 855 ? -47.683 -25.191 31.759 1.00 34.34 855 MET A CA 1
ATOM 6484 C C . MET A 1 855 ? -48.452 -24.390 32.831 1.00 34.34 855 MET A C 1
ATOM 6486 O O . MET A 1 855 ? -49.012 -25.002 33.742 1.00 34.34 855 MET A O 1
ATOM 6490 N N . ARG A 1 856 ? -48.611 -23.062 32.625 1.00 31.02 856 ARG A N 1
ATOM 6491 C CA . ARG A 1 856 ? -49.876 -22.304 32.841 1.00 31.02 856 ARG A CA 1
ATOM 6492 C C . ARG A 1 856 ? -49.852 -20.843 32.325 1.00 31.02 856 ARG A C 1
ATOM 6494 O O . ARG A 1 856 ? -49.060 -20.037 32.793 1.00 31.02 856 ARG A O 1
ATOM 6501 N N . ASP A 1 857 ? -50.748 -20.586 31.367 1.00 30.62 857 ASP A N 1
ATOM 6502 C CA . ASP A 1 857 ? -51.710 -19.490 31.095 1.00 30.62 857 ASP A CA 1
ATOM 6503 C C . ASP A 1 857 ? -51.570 -18.011 31.546 1.00 30.62 857 ASP A C 1
ATOM 6505 O O . ASP A 1 857 ? -51.059 -17.654 32.602 1.00 30.62 857 ASP A O 1
ATOM 6509 N N . SER A 1 858 ? -52.184 -17.171 30.695 1.00 33.34 858 SER A N 1
ATOM 6510 C CA . SER A 1 858 ? -52.360 -15.706 30.675 1.00 33.34 858 SER A CA 1
ATOM 6511 C C . SER A 1 858 ? -53.260 -15.092 31.762 1.00 33.34 858 SER A C 1
ATOM 6513 O O . SER A 1 858 ? -54.220 -15.742 32.164 1.00 33.34 858 SER A O 1
ATOM 6515 N N . MET A 1 859 ? -53.109 -13.783 32.048 1.00 27.11 859 MET A N 1
ATOM 6516 C CA . MET A 1 859 ? -54.240 -12.827 32.157 1.00 27.11 859 MET A CA 1
ATOM 6517 C C . MET A 1 859 ? -53.805 -11.350 32.296 1.00 27.11 859 MET A C 1
ATOM 6519 O O . MET A 1 859 ? -52.769 -11.036 32.876 1.00 27.11 859 MET A O 1
ATOM 6523 N N . TYR A 1 860 ? -54.649 -10.464 31.760 1.00 32.38 860 TYR A N 1
ATOM 6524 C CA . TYR A 1 860 ? -54.640 -8.999 31.842 1.00 32.38 860 TYR A CA 1
ATOM 6525 C C . TYR A 1 860 ? -55.198 -8.460 33.187 1.00 32.38 860 TYR A C 1
ATOM 6527 O O . TYR A 1 860 ? -56.100 -9.056 33.766 1.00 32.38 860 TYR A O 1
ATOM 6535 N N . ASP A 1 861 ? -54.748 -7.245 33.532 1.00 28.97 861 ASP A N 1
ATOM 6536 C CA . ASP A 1 861 ? -55.453 -6.130 34.209 1.00 28.97 861 ASP A CA 1
ATOM 6537 C C . ASP A 1 861 ? -55.441 -5.912 35.754 1.00 28.97 861 ASP A C 1
ATOM 6539 O O . ASP A 1 861 ? -55.611 -6.807 36.574 1.00 28.97 861 ASP A O 1
ATOM 6543 N N . HIS A 1 862 ? -55.332 -4.610 36.071 1.00 30.83 862 HIS A N 1
ATOM 6544 C CA . HIS A 1 862 ? -55.650 -3.824 37.276 1.00 30.83 862 HIS A CA 1
ATOM 6545 C C . HIS A 1 862 ? -54.683 -3.697 38.482 1.00 30.83 862 HIS A C 1
ATOM 6547 O O . HIS A 1 862 ? -54.607 -4.511 39.392 1.00 30.83 862 HIS A O 1
ATOM 6553 N N . HIS A 1 863 ? -54.043 -2.515 38.506 1.00 31.36 863 HIS A N 1
ATOM 6554 C CA . HIS A 1 863 ? -53.966 -1.507 39.580 1.00 31.36 863 HIS A CA 1
ATOM 6555 C C . HIS A 1 863 ? -53.795 -1.902 41.072 1.00 31.36 863 HIS A C 1
ATOM 6557 O O . HIS A 1 863 ? -54.642 -2.536 41.688 1.00 31.36 863 HIS A O 1
ATOM 6563 N N . ARG A 1 864 ? -52.810 -1.207 41.680 1.00 30.64 864 ARG A N 1
ATOM 6564 C CA . ARG A 1 864 ? -52.540 -0.916 43.112 1.00 30.64 864 ARG A CA 1
ATOM 6565 C C . ARG A 1 864 ? -51.610 -1.881 43.860 1.00 30.64 864 ARG A C 1
ATOM 6567 O O . ARG A 1 864 ? -52.041 -2.878 44.426 1.00 30.64 864 ARG A O 1
ATOM 6574 N N . ARG A 1 865 ? -50.353 -1.448 44.034 1.00 31.98 865 ARG A N 1
ATOM 6575 C CA . ARG A 1 865 ? -49.532 -1.732 45.227 1.00 31.98 865 ARG A CA 1
ATOM 6576 C C . ARG A 1 865 ? -48.781 -0.465 45.692 1.00 31.98 865 ARG A C 1
ATOM 6578 O O . ARG A 1 865 ? -48.585 0.430 44.874 1.00 31.98 865 ARG A O 1
ATOM 6585 N N . PRO A 1 866 ? -48.479 -0.350 47.001 1.00 38.25 866 PRO A N 1
ATOM 6586 C CA . PRO A 1 866 ? -48.276 0.910 47.731 1.00 38.25 866 PRO A CA 1
ATOM 6587 C C . PRO A 1 866 ? -46.820 1.417 47.689 1.00 38.25 866 PRO A C 1
ATOM 6589 O O . PRO A 1 866 ? -45.939 0.672 47.259 1.00 38.25 866 PRO A O 1
ATOM 6592 N N . PRO A 1 867 ? -46.544 2.661 48.138 1.00 41.03 867 PRO A N 1
ATOM 6593 C CA . PRO A 1 867 ? -45.203 3.242 48.093 1.00 41.03 867 PRO A CA 1
ATOM 6594 C C . PRO A 1 867 ? -44.232 2.560 49.070 1.00 41.03 867 PRO A C 1
ATOM 6596 O O . PRO A 1 867 ? -44.597 2.202 50.189 1.00 41.03 867 PRO A O 1
ATOM 6599 N N . LEU A 1 868 ? -42.981 2.410 48.625 1.00 43.28 868 LEU A N 1
ATOM 6600 C CA . LEU A 1 868 ? -41.842 1.942 49.420 1.00 43.28 868 LEU A CA 1
ATOM 6601 C C . LEU A 1 868 ? -41.468 2.971 50.513 1.00 43.28 868 LEU A C 1
ATOM 6603 O O . LEU A 1 868 ? -41.574 4.175 50.266 1.00 43.28 868 LEU A O 1
ATOM 6607 N N . PRO A 1 869 ? -41.010 2.532 51.702 1.00 45.59 869 PRO A N 1
ATOM 6608 C CA . PRO A 1 869 ? -40.548 3.434 52.757 1.00 45.59 869 PRO A CA 1
ATOM 6609 C C . PRO A 1 869 ? -39.187 4.080 52.413 1.00 45.59 869 PRO A C 1
ATOM 6611 O O . PRO A 1 869 ? -38.386 3.473 51.697 1.00 45.59 869 PRO A O 1
ATOM 6614 N N . PRO A 1 870 ? -38.899 5.296 52.918 1.00 46.62 870 PRO A N 1
ATOM 6615 C CA . PRO A 1 870 ? -37.669 6.020 52.607 1.00 46.62 870 PRO A CA 1
ATOM 6616 C C . PRO A 1 870 ? -36.437 5.417 53.300 1.00 46.62 870 PRO A C 1
ATOM 6618 O O . PRO A 1 870 ? -36.495 5.000 54.457 1.00 46.62 870 PRO A O 1
ATOM 6621 N N . LEU A 1 871 ? -35.314 5.411 52.579 1.00 44.69 871 LEU A N 1
ATOM 6622 C CA . LEU A 1 871 ? -33.988 5.025 53.071 1.00 44.69 871 LEU A CA 1
ATOM 6623 C C . LEU A 1 871 ? -33.443 6.061 54.082 1.00 44.69 871 LEU A C 1
ATOM 6625 O O . LEU A 1 871 ? -33.683 7.259 53.903 1.00 44.69 871 LEU A O 1
ATOM 6629 N N . PRO A 1 872 ? -32.694 5.638 55.120 1.00 43.94 872 PRO A N 1
ATOM 6630 C CA . PRO A 1 872 ? -32.077 6.548 56.085 1.00 43.94 872 PRO A CA 1
ATOM 6631 C C . PRO A 1 872 ? -30.886 7.327 55.479 1.00 43.94 872 PRO A C 1
ATOM 6633 O O . PRO A 1 872 ? -30.222 6.822 54.570 1.00 43.94 872 PRO A O 1
ATOM 6636 N N . PRO A 1 873 ? -30.606 8.556 55.960 1.00 43.34 873 PRO A N 1
ATOM 6637 C CA . PRO A 1 873 ? -29.590 9.437 55.384 1.00 43.34 873 PRO A CA 1
ATOM 6638 C C . PRO A 1 873 ? -28.152 9.020 55.753 1.00 43.34 873 PRO A C 1
ATOM 6640 O O . PRO A 1 873 ? -27.933 8.499 56.847 1.00 43.34 873 PRO A O 1
ATOM 6643 N N . PRO A 1 874 ? -27.157 9.284 54.883 1.00 44.41 874 PRO A N 1
ATOM 6644 C CA . PRO A 1 874 ? -25.751 9.019 55.177 1.00 44.41 874 PRO A CA 1
ATOM 6645 C C . PRO A 1 874 ? -25.139 10.079 56.110 1.00 44.41 874 PRO A C 1
ATOM 6647 O O . PRO A 1 874 ? -25.344 11.282 55.939 1.00 44.41 874 PRO A O 1
ATOM 6650 N N . GLU A 1 875 ? -24.364 9.610 57.088 1.00 36.00 875 GLU A N 1
ATOM 6651 C CA . GLU A 1 875 ? -23.624 10.415 58.062 1.00 36.00 875 GLU A CA 1
ATOM 6652 C C . GLU A 1 875 ? -22.437 11.169 57.426 1.00 36.00 875 GLU A C 1
ATOM 6654 O O . GLU A 1 875 ? -21.675 10.630 56.623 1.00 36.00 875 GLU A O 1
ATOM 6659 N N . LEU A 1 876 ? -22.278 12.437 57.819 1.00 36.06 876 LEU A N 1
ATOM 6660 C CA . LEU A 1 876 ? -21.181 13.347 57.466 1.00 36.06 876 LEU A CA 1
ATOM 6661 C C . LEU A 1 876 ? -20.053 13.288 58.510 1.00 36.06 876 LEU A C 1
ATOM 6663 O O . LEU A 1 876 ? -20.351 13.310 59.705 1.00 36.06 876 LEU A O 1
ATOM 6667 N N . PRO A 1 877 ? -18.780 13.442 58.101 1.00 40.75 877 PRO A N 1
ATOM 6668 C CA . PRO A 1 877 ? -17.747 13.981 58.982 1.00 40.75 877 PRO A CA 1
ATOM 6669 C C . PRO A 1 877 ? -17.220 15.354 58.517 1.00 40.75 877 PRO A C 1
ATOM 6671 O O . PRO A 1 877 ? -16.552 15.477 57.497 1.00 40.75 877 PRO A O 1
ATOM 6674 N N . GLY A 1 878 ? -17.497 16.376 59.337 1.00 32.00 878 GLY A N 1
ATOM 6675 C CA . GLY A 1 878 ? -16.504 17.315 59.890 1.00 32.00 878 GLY A CA 1
ATOM 6676 C C . GLY A 1 878 ? -15.718 18.268 58.973 1.00 32.00 878 GLY A C 1
ATOM 6677 O O . GLY A 1 878 ? -14.660 17.929 58.457 1.00 32.00 878 GLY A O 1
ATOM 6678 N N . TYR A 1 879 ? -16.148 19.533 58.946 1.00 31.27 879 TYR A N 1
ATOM 6679 C CA . TYR A 1 879 ? -15.371 20.707 58.521 1.00 31.27 879 TYR A CA 1
ATOM 6680 C C . TYR A 1 879 ? -14.152 20.982 59.430 1.00 31.27 879 TYR A C 1
ATOM 6682 O O . TYR A 1 879 ? -14.300 21.061 60.650 1.00 31.27 879 TYR A O 1
ATOM 6690 N N . LEU A 1 880 ? -12.992 21.304 58.841 1.00 33.50 880 LEU A N 1
ATOM 6691 C CA . LEU A 1 880 ? -11.893 22.025 59.503 1.00 33.50 880 LEU A CA 1
ATOM 6692 C C . LEU A 1 880 ? -11.431 23.226 58.658 1.00 33.50 880 LEU A C 1
ATOM 6694 O O . LEU A 1 880 ? -11.344 23.173 57.434 1.00 33.50 880 LEU A O 1
ATOM 6698 N N . ARG A 1 881 ? -11.212 24.342 59.362 1.00 30.45 881 ARG A N 1
ATOM 6699 C CA . ARG A 1 881 ? -11.016 25.718 58.879 1.00 30.45 881 ARG A CA 1
ATOM 6700 C C . ARG A 1 881 ? -9.626 25.994 58.285 1.00 30.45 881 ARG A C 1
ATOM 6702 O O . ARG A 1 881 ? -8.620 25.465 58.738 1.00 30.45 881 ARG A O 1
ATOM 6709 N N . TYR A 1 882 ? -9.603 26.969 57.373 1.00 32.06 882 TYR A N 1
ATOM 6710 C CA . TYR A 1 882 ? -8.437 27.701 56.865 1.00 32.06 882 TYR A CA 1
ATOM 6711 C C . TYR A 1 882 ? -7.623 28.429 57.956 1.00 32.06 882 TYR A C 1
ATOM 6713 O O . TYR A 1 882 ? -8.193 29.111 58.808 1.00 32.06 882 TYR A O 1
ATOM 6721 N N . GLY A 1 883 ? -6.291 28.413 57.818 1.00 28.88 883 GLY A N 1
ATOM 6722 C CA . GLY A 1 883 ? -5.341 29.300 58.503 1.00 28.88 883 GLY A CA 1
ATOM 6723 C C . GLY A 1 883 ? -4.183 29.697 57.573 1.00 28.88 883 GLY A C 1
ATOM 6724 O O . GLY A 1 883 ? -3.592 28.852 56.910 1.00 28.88 883 GLY A O 1
ATOM 6725 N N . ARG A 1 884 ? -3.897 31.003 57.480 1.00 29.53 884 ARG A N 1
ATOM 6726 C CA . ARG A 1 884 ? -2.877 31.643 56.623 1.00 29.53 884 ARG A CA 1
ATOM 6727 C C . ARG A 1 884 ? -1.503 31.769 57.320 1.00 29.53 884 ARG A C 1
ATOM 6729 O O . ARG A 1 884 ? -1.463 32.155 58.477 1.00 29.53 884 ARG A O 1
ATOM 6736 N N . ARG A 1 885 ? -0.438 31.638 56.505 1.00 30.70 885 ARG A N 1
ATOM 6737 C CA . ARG A 1 885 ? 0.885 32.337 56.471 1.00 30.70 885 ARG A CA 1
ATOM 6738 C C . ARG A 1 885 ? 1.810 32.372 57.712 1.00 30.70 885 ARG A C 1
ATOM 6740 O O . ARG A 1 885 ? 1.493 33.047 58.684 1.00 30.70 885 ARG A O 1
ATOM 6747 N N . SER A 1 886 ? 3.069 31.920 57.542 1.00 29.91 886 SER A N 1
ATOM 6748 C CA . SER A 1 886 ? 4.355 32.695 57.428 1.00 29.91 886 SER A CA 1
ATOM 6749 C C . SER A 1 886 ? 5.588 31.764 57.706 1.00 29.91 886 SER A C 1
ATOM 6751 O O . SER A 1 886 ? 5.357 30.582 57.924 1.00 29.91 886 SER A O 1
ATOM 6753 N N . PRO A 1 887 ? 6.875 32.198 57.648 1.00 40.66 887 PRO A N 1
ATOM 6754 C CA . PRO A 1 887 ? 7.851 32.011 56.550 1.00 40.66 887 PRO A CA 1
ATOM 6755 C C . PRO A 1 887 ? 9.123 31.180 56.949 1.00 40.66 887 PRO A C 1
ATOM 6757 O O . PRO A 1 887 ? 9.169 30.670 58.067 1.00 40.66 887 PRO A O 1
ATOM 6760 N N . PRO A 1 888 ? 10.158 31.006 56.081 1.00 45.38 888 PRO A N 1
ATOM 6761 C CA . PRO A 1 888 ? 11.248 30.031 56.284 1.00 45.38 888 PRO A CA 1
ATOM 6762 C C . PRO A 1 888 ? 12.559 30.640 56.841 1.00 45.38 888 PRO A C 1
ATOM 6764 O O . PRO A 1 888 ? 12.742 31.857 56.758 1.00 45.38 888 PRO A O 1
ATOM 6767 N N . PRO A 1 889 ? 13.528 29.817 57.303 1.00 38.28 889 PRO A N 1
ATOM 6768 C CA . PRO A 1 889 ? 14.920 30.226 57.506 1.00 38.28 889 PRO A CA 1
ATOM 6769 C C . PRO A 1 889 ? 15.899 29.642 56.446 1.00 38.28 889 PRO A C 1
ATOM 6771 O O . PRO A 1 889 ? 15.505 28.792 55.646 1.00 38.28 889 PRO A O 1
ATOM 6774 N N . PRO A 1 890 ? 17.155 30.143 56.369 1.00 46.06 890 PRO A N 1
ATOM 6775 C CA . PRO A 1 890 ? 17.815 30.413 55.089 1.00 46.06 890 PRO A CA 1
ATOM 6776 C C . PRO A 1 890 ? 19.101 29.615 54.768 1.00 46.06 890 PRO A C 1
ATOM 6778 O O . PRO A 1 890 ? 19.733 29.008 55.622 1.00 46.06 890 PRO A O 1
ATOM 6781 N N . ARG A 1 891 ? 19.471 29.730 53.481 1.00 32.69 891 ARG A N 1
ATOM 6782 C CA . ARG A 1 891 ? 20.773 29.609 52.780 1.00 32.69 891 ARG A CA 1
ATOM 6783 C C . ARG A 1 891 ? 22.054 29.331 53.593 1.00 32.69 891 ARG A C 1
ATOM 6785 O O . ARG A 1 891 ? 22.418 30.116 54.462 1.00 32.69 891 ARG A O 1
ATOM 6792 N N . SER A 1 892 ? 22.894 28.448 53.041 1.00 31.56 892 SER A N 1
ATOM 6793 C CA . SER A 1 892 ? 24.353 28.636 52.999 1.00 31.56 892 SER A CA 1
ATOM 6794 C C . SER A 1 892 ? 24.878 28.556 51.555 1.00 31.56 892 SER A C 1
ATOM 6796 O O . SER A 1 892 ? 24.407 27.783 50.724 1.00 31.56 892 SER A O 1
ATOM 6798 N N . ARG A 1 893 ? 25.791 29.485 51.256 1.00 32.19 893 ARG A N 1
ATOM 6799 C CA . ARG A 1 893 ? 26.487 29.755 49.990 1.00 32.19 893 ARG A CA 1
ATOM 6800 C C . ARG A 1 893 ? 27.913 29.194 50.056 1.00 32.19 893 ARG A C 1
ATOM 6802 O O . ARG A 1 893 ? 28.489 29.182 51.137 1.00 32.19 893 ARG A O 1
ATOM 6809 N N . GLY A 1 894 ? 28.509 28.987 48.879 1.00 28.83 894 GLY A N 1
ATOM 6810 C CA . GLY A 1 894 ? 29.963 29.017 48.645 1.00 28.83 894 GLY A CA 1
ATOM 6811 C C . GLY A 1 894 ? 30.589 27.620 48.575 1.00 28.83 894 GLY A C 1
ATOM 6812 O O . GLY A 1 894 ? 30.211 26.758 49.348 1.00 28.83 894 GLY A O 1
ATOM 6813 N N . MET A 1 895 ? 31.528 27.306 47.686 1.00 31.09 895 MET A N 1
ATOM 6814 C CA . MET A 1 895 ? 32.452 28.158 46.942 1.00 31.09 895 MET A CA 1
ATOM 6815 C C . MET A 1 895 ? 32.995 27.441 45.696 1.00 31.09 895 MET A C 1
ATOM 6817 O O . MET A 1 895 ? 32.971 26.220 45.583 1.00 31.09 895 MET A O 1
ATOM 6821 N N . ASP A 1 896 ? 33.489 28.300 44.815 1.00 31.06 896 ASP A N 1
ATOM 6822 C CA . ASP A 1 896 ? 34.233 28.139 43.571 1.00 31.06 896 ASP A CA 1
ATOM 6823 C C . ASP A 1 896 ? 35.536 27.317 43.602 1.00 31.06 896 ASP A C 1
ATOM 6825 O O . ASP A 1 896 ? 36.147 27.104 44.649 1.00 31.06 896 ASP A O 1
ATOM 6829 N N . SER A 1 897 ? 36.034 27.102 42.371 1.00 32.19 897 SER A N 1
ATOM 6830 C CA . SER A 1 897 ? 37.418 26.818 41.930 1.00 32.19 897 SER A CA 1
ATOM 6831 C C . SER A 1 897 ? 37.846 25.341 41.936 1.00 32.19 897 SER A C 1
ATOM 6833 O O . SER A 1 897 ? 37.512 24.582 42.828 1.00 32.19 897 SER A O 1
ATOM 6835 N N . GLY A 1 898 ? 38.586 24.798 40.969 1.00 29.30 898 GLY A N 1
ATOM 6836 C CA . GLY A 1 898 ? 39.286 25.374 39.828 1.00 29.30 898 GLY A CA 1
ATOM 6837 C C . GLY A 1 898 ? 40.529 24.531 39.499 1.00 29.30 898 GLY A C 1
ATOM 6838 O O . GLY A 1 898 ? 41.539 24.634 40.173 1.00 29.30 898 GLY A O 1
ATOM 6839 N N . SER A 1 899 ? 40.479 23.784 38.391 1.00 31.27 899 SER A N 1
ATOM 6840 C CA . SER A 1 899 ? 41.608 23.472 37.488 1.00 31.27 899 SER A CA 1
ATOM 6841 C C . SER A 1 899 ? 42.764 22.498 37.873 1.00 31.27 899 SER A C 1
ATOM 6843 O O . SER A 1 899 ? 43.504 22.693 38.824 1.00 31.27 899 SER A O 1
ATOM 6845 N N . ARG A 1 900 ? 43.011 21.576 36.916 1.00 32.00 900 ARG A N 1
ATOM 6846 C CA . ARG A 1 900 ? 44.301 21.085 36.347 1.00 32.00 900 ARG A CA 1
ATOM 6847 C C . ARG A 1 900 ? 45.149 19.966 37.021 1.00 32.00 900 ARG A C 1
ATOM 6849 O O . ARG A 1 900 ? 46.000 20.223 37.851 1.00 32.00 900 ARG A O 1
ATOM 6856 N N . ARG A 1 901 ? 45.101 18.810 36.322 1.00 32.06 901 ARG A N 1
ATOM 6857 C CA . ARG A 1 901 ? 46.182 18.032 35.631 1.00 32.06 901 ARG A CA 1
ATOM 6858 C C . ARG A 1 901 ? 47.131 17.056 36.383 1.00 32.06 901 ARG A C 1
ATOM 6860 O O . ARG A 1 901 ? 47.990 17.494 37.129 1.00 32.06 901 ARG A O 1
ATOM 6867 N N . ARG A 1 902 ? 47.139 15.819 35.817 1.00 33.09 902 ARG A N 1
ATOM 6868 C CA . ARG A 1 902 ? 48.210 14.778 35.650 1.00 33.09 902 ARG A CA 1
ATOM 6869 C C . ARG A 1 902 ? 48.621 14.033 36.947 1.00 33.09 902 ARG A C 1
ATOM 6871 O O . ARG A 1 902 ? 48.726 14.671 37.972 1.00 33.09 902 ARG A O 1
ATOM 6878 N N . SER A 1 903 ? 48.823 12.704 37.016 1.00 29.75 903 SER A N 1
ATOM 6879 C CA . SER A 1 903 ? 49.482 11.747 36.097 1.00 29.75 903 SER A CA 1
ATOM 6880 C C . SER A 1 903 ? 49.418 10.267 36.589 1.00 29.75 903 SER A C 1
ATOM 6882 O O . SER A 1 903 ? 49.562 10.049 37.782 1.00 29.75 903 SER A O 1
ATOM 6884 N N . ILE A 1 904 ? 49.378 9.308 35.635 1.00 30.36 904 ILE A N 1
ATOM 6885 C CA . ILE A 1 904 ? 50.160 8.029 35.528 1.00 30.36 904 ILE A CA 1
ATOM 6886 C C . ILE A 1 904 ? 49.780 6.749 36.352 1.00 30.36 904 ILE A C 1
ATOM 6888 O O . ILE A 1 904 ? 50.089 6.655 37.532 1.00 30.36 904 ILE A O 1
ATOM 6892 N N . SER A 1 905 ? 49.270 5.739 35.598 1.00 31.61 905 SER A N 1
ATOM 6893 C CA . SER A 1 905 ? 49.538 4.257 35.558 1.00 31.61 905 SER A CA 1
ATOM 6894 C C . SER A 1 905 ? 49.188 3.302 36.731 1.00 31.61 905 SER A C 1
ATOM 6896 O O . SER A 1 905 ? 49.132 3.750 37.867 1.00 31.61 905 SER A O 1
ATOM 6898 N N . PRO A 1 906 ? 49.190 1.949 36.543 1.00 44.19 906 PRO A N 1
ATOM 6899 C CA . PRO A 1 906 ? 48.596 1.050 35.513 1.00 44.19 906 PRO A CA 1
ATOM 6900 C C . PRO A 1 906 ? 47.802 -0.156 36.142 1.00 44.19 906 PRO A C 1
ATOM 6902 O O . PRO A 1 906 ? 47.751 -0.261 37.367 1.00 44.19 906 PRO A O 1
ATOM 6905 N N . PRO A 1 907 ? 47.199 -1.097 35.365 1.00 43.41 907 PRO A N 1
ATOM 6906 C CA . PRO A 1 907 ? 46.544 -2.311 35.894 1.00 43.41 907 PRO A CA 1
ATOM 6907 C C . PRO A 1 907 ? 47.462 -3.560 35.861 1.00 43.41 907 PRO A C 1
ATOM 6909 O O . PRO A 1 907 ? 48.433 -3.571 35.100 1.00 43.41 907 PRO A O 1
ATOM 6912 N N . PRO A 1 908 ? 47.172 -4.638 36.624 1.00 50.00 908 PRO A N 1
ATOM 6913 C CA . PRO A 1 908 ? 47.963 -5.865 36.579 1.00 50.00 908 PRO A CA 1
ATOM 6914 C C . PRO A 1 908 ? 47.439 -6.897 35.560 1.00 50.00 908 PRO A C 1
ATOM 6916 O O . PRO A 1 908 ? 46.236 -7.077 35.374 1.00 50.00 908 PRO A O 1
ATOM 6919 N N . HIS A 1 909 ? 48.395 -7.595 34.942 1.00 37.56 909 HIS A N 1
ATOM 6920 C CA . HIS A 1 909 ? 48.273 -8.783 34.087 1.00 37.56 909 HIS A CA 1
ATOM 6921 C C . HIS A 1 909 ? 48.487 -10.082 34.887 1.00 37.56 909 HIS A C 1
ATOM 6923 O O . HIS A 1 909 ? 49.228 -10.053 35.862 1.00 37.56 909 HIS A O 1
ATOM 6929 N N . HIS A 1 910 ? 47.943 -11.210 34.397 1.00 35.28 910 HIS A N 1
ATOM 6930 C CA . HIS A 1 910 ? 48.573 -12.555 34.300 1.00 35.28 910 HIS A CA 1
ATOM 6931 C C . HIS A 1 910 ? 47.608 -13.490 33.511 1.00 35.28 910 HIS A C 1
ATOM 6933 O O . HIS A 1 910 ? 46.475 -13.673 33.939 1.00 35.28 910 HIS A O 1
ATOM 6939 N N . SER A 1 911 ? 47.834 -13.823 32.222 1.00 30.59 911 SER A N 1
ATOM 6940 C CA . SER A 1 911 ? 48.647 -14.919 31.609 1.00 30.59 911 SER A CA 1
ATOM 6941 C C . SER A 1 911 ? 48.093 -16.339 31.895 1.00 30.59 911 SER A C 1
ATOM 6943 O O . SER A 1 911 ? 48.054 -16.691 33.065 1.00 30.59 911 SER A O 1
ATOM 6945 N N . LEU A 1 912 ? 47.557 -17.181 30.985 1.00 34.00 912 LEU A N 1
ATOM 6946 C CA . LEU A 1 912 ? 47.902 -17.738 29.642 1.00 34.00 912 LEU A CA 1
ATOM 6947 C C . LEU A 1 912 ? 48.280 -19.251 29.717 1.00 34.00 912 LEU A C 1
ATOM 6949 O O . LEU A 1 912 ? 49.038 -19.618 30.606 1.00 34.00 912 LEU A O 1
ATOM 6953 N N . GLN A 1 913 ? 47.852 -20.034 28.694 1.00 30.72 913 GLN A N 1
ATOM 6954 C CA . GLN A 1 913 ? 48.299 -21.394 28.236 1.00 30.72 913 GLN A CA 1
ATOM 6955 C C . GLN A 1 913 ? 47.621 -22.659 28.842 1.00 30.72 913 GLN A C 1
ATOM 6957 O O . GLN A 1 913 ? 47.326 -22.658 30.025 1.00 30.72 913 GLN A O 1
ATOM 6962 N N . PHE A 1 914 ? 47.388 -23.817 28.177 1.00 29.67 914 PHE A N 1
ATOM 6963 C CA . PHE A 1 914 ? 47.380 -24.319 26.775 1.00 29.67 914 PHE A CA 1
ATOM 6964 C C . PHE A 1 914 ? 46.780 -25.772 26.743 1.00 29.67 914 PHE A C 1
ATOM 6966 O O . PHE A 1 914 ? 47.032 -26.537 27.667 1.00 29.67 914 PHE A O 1
ATOM 6973 N N . HIS A 1 915 ? 46.148 -26.166 25.615 1.00 28.58 915 HIS A N 1
ATOM 6974 C CA . HIS A 1 915 ? 46.158 -27.505 24.941 1.00 28.58 915 HIS A CA 1
ATOM 6975 C C . HIS A 1 915 ? 45.198 -28.707 25.297 1.00 28.58 915 HIS A C 1
ATOM 6977 O O . HIS A 1 915 ? 44.628 -28.731 26.380 1.00 28.58 915 HIS A O 1
ATOM 6983 N N . PRO A 1 916 ? 44.943 -29.654 24.331 1.00 39.38 916 PRO A N 1
ATOM 6984 C CA . PRO A 1 916 ? 43.654 -30.339 23.992 1.00 39.38 916 PRO A CA 1
ATOM 6985 C C . PRO A 1 916 ? 43.758 -31.907 24.047 1.00 39.38 916 PRO A C 1
ATOM 6987 O O . PRO A 1 916 ? 44.625 -32.375 24.780 1.00 39.38 916 PRO A O 1
ATOM 6990 N N . PRO A 1 917 ? 43.125 -32.759 23.182 1.00 49.88 917 PRO A N 1
ATOM 6991 C CA . PRO A 1 917 ? 41.733 -33.000 22.724 1.00 49.88 917 PRO A CA 1
ATOM 6992 C C . PRO A 1 917 ? 41.182 -34.360 23.287 1.00 49.88 917 PRO A C 1
ATOM 6994 O O . PRO A 1 917 ? 41.687 -34.831 24.303 1.00 49.88 917 PRO A O 1
ATOM 6997 N N . PRO A 1 918 ? 40.210 -35.058 22.645 1.00 39.28 918 PRO A N 1
ATOM 6998 C CA . PRO A 1 918 ? 40.621 -36.353 22.068 1.00 39.28 918 PRO A CA 1
ATOM 6999 C C . PRO A 1 918 ? 39.981 -36.730 20.716 1.00 39.28 918 PRO A C 1
ATOM 7001 O O . PRO A 1 918 ? 38.890 -36.295 20.353 1.00 39.28 918 PRO A O 1
ATOM 7004 N N . SER A 1 919 ? 40.701 -37.586 19.986 1.00 35.31 919 SER A N 1
ATOM 7005 C CA . SER A 1 919 ? 40.442 -38.084 18.633 1.00 35.31 919 SER A CA 1
ATOM 7006 C C . SER A 1 919 ? 40.070 -39.583 18.581 1.00 35.31 919 SER A C 1
ATOM 7008 O O . SER A 1 919 ? 40.568 -40.401 19.345 1.00 35.31 919 SER A O 1
ATOM 7010 N N . SER A 1 920 ? 39.191 -39.899 17.623 1.00 39.22 920 SER A N 1
ATOM 7011 C CA . SER A 1 920 ? 38.930 -41.131 16.834 1.00 39.22 920 SER A CA 1
ATOM 7012 C C . SER A 1 920 ? 39.633 -42.489 17.098 1.00 39.22 920 SER A C 1
ATOM 7014 O O . SER A 1 920 ? 40.861 -42.552 17.086 1.00 39.22 920 SER A O 1
ATOM 7016 N N . ARG A 1 921 ? 38.837 -43.587 17.066 1.00 31.58 921 ARG A N 1
ATOM 7017 C CA . ARG A 1 921 ? 39.012 -44.933 16.408 1.00 31.58 921 ARG A CA 1
ATOM 7018 C C . ARG A 1 921 ? 37.939 -45.906 16.978 1.00 31.58 921 ARG A C 1
ATOM 7020 O O . ARG A 1 921 ? 37.711 -45.840 18.173 1.00 31.58 921 ARG A O 1
ATOM 7027 N N . GLY A 1 922 ? 37.248 -46.837 16.299 1.00 27.44 922 GLY A N 1
ATOM 7028 C CA . GLY A 1 922 ? 37.143 -47.303 14.908 1.00 27.44 922 GLY A CA 1
ATOM 7029 C C . GLY A 1 922 ? 36.207 -48.550 14.784 1.00 27.44 922 GLY A C 1
ATOM 7030 O O . GLY A 1 922 ? 36.015 -49.257 15.762 1.00 27.44 922 GLY A O 1
ATOM 7031 N N . TYR A 1 923 ? 35.679 -48.783 13.566 1.00 28.39 923 TYR A N 1
ATOM 7032 C CA . TYR A 1 923 ? 35.350 -50.052 12.847 1.00 28.39 923 TYR A CA 1
ATOM 7033 C C . TYR A 1 923 ? 34.250 -51.103 13.263 1.00 28.39 923 TYR A C 1
ATOM 7035 O O . TYR A 1 923 ? 34.509 -51.927 14.128 1.00 28.39 923 TYR A O 1
ATOM 7043 N N . VAL A 1 924 ? 33.139 -51.153 12.460 1.00 28.81 924 VAL A N 1
ATOM 7044 C CA . VAL A 1 924 ? 32.532 -52.263 11.603 1.00 28.81 924 VAL A CA 1
ATOM 7045 C C . VAL A 1 924 ? 31.929 -53.560 12.260 1.00 28.81 924 VAL A C 1
ATOM 7047 O O . VAL A 1 924 ? 32.421 -53.886 13.333 1.00 28.81 924 VAL A O 1
ATOM 7050 N N . PRO A 1 925 ? 30.970 -54.389 11.684 1.00 47.34 925 PRO A N 1
ATOM 7051 C CA . PRO A 1 925 ? 30.141 -54.395 10.424 1.00 47.34 925 PRO A CA 1
ATOM 7052 C C . PRO A 1 925 ? 28.603 -54.710 10.550 1.00 47.34 925 PRO A C 1
ATOM 7054 O O . PRO A 1 925 ? 28.152 -55.198 11.578 1.00 47.34 925 PRO A O 1
ATOM 7057 N N . LEU A 1 926 ? 27.838 -54.551 9.440 1.00 30.09 926 LEU A N 1
ATOM 7058 C CA . LEU A 1 926 ? 26.868 -55.503 8.793 1.00 30.09 926 LEU A CA 1
ATOM 7059 C C . LEU A 1 926 ? 25.823 -54.718 7.945 1.00 30.09 926 LEU A C 1
ATOM 7061 O O . LEU A 1 926 ? 25.020 -53.976 8.491 1.00 30.09 926 LEU A O 1
ATOM 7065 N N . THR A 1 927 ? 25.978 -54.624 6.609 1.00 32.31 927 THR A N 1
ATOM 7066 C CA . THR A 1 927 ? 25.248 -55.379 5.538 1.00 32.31 927 THR A CA 1
ATOM 7067 C C . THR A 1 927 ? 23.716 -55.243 5.577 1.00 32.31 927 THR A C 1
ATOM 7069 O O . THR A 1 927 ? 23.141 -55.422 6.632 1.00 32.31 927 THR A O 1
ATOM 7072 N N . ARG A 1 928 ? 22.930 -55.078 4.506 1.00 31.48 928 ARG A N 1
ATOM 7073 C CA . ARG A 1 928 ? 23.069 -55.006 3.039 1.00 31.48 928 ARG A CA 1
ATOM 7074 C C . ARG A 1 928 ? 21.696 -54.490 2.520 1.00 31.48 928 ARG A C 1
ATOM 7076 O O . ARG A 1 928 ? 20.672 -54.805 3.108 1.00 31.48 928 ARG A O 1
ATOM 7083 N N . ARG A 1 929 ? 21.734 -53.737 1.414 1.00 34.59 929 ARG A N 1
ATOM 7084 C CA . ARG A 1 929 ? 20.716 -53.469 0.355 1.00 34.59 929 ARG A CA 1
ATOM 7085 C C . ARG A 1 929 ? 19.725 -54.626 0.022 1.00 34.59 929 ARG A C 1
ATOM 7087 O O . ARG A 1 929 ? 20.013 -55.740 0.455 1.00 34.59 929 ARG A O 1
ATOM 7094 N N . PRO A 1 930 ? 18.795 -54.500 -0.968 1.00 54.97 930 PRO A N 1
ATOM 7095 C CA . PRO A 1 930 ? 18.112 -53.330 -1.590 1.00 54.97 930 PRO A CA 1
ATOM 7096 C C . PRO A 1 930 ? 16.599 -53.571 -1.911 1.00 54.97 930 PRO A C 1
ATOM 7098 O O . PRO A 1 930 ? 16.133 -54.705 -1.856 1.00 54.97 930 PRO A O 1
ATOM 7101 N N . TYR A 1 931 ? 15.856 -52.534 -2.326 1.00 41.06 931 TYR A N 1
ATOM 7102 C CA . TYR A 1 931 ? 15.387 -52.298 -3.713 1.00 41.06 931 TYR A CA 1
ATOM 7103 C C . TYR A 1 931 ? 14.810 -50.891 -3.847 1.00 41.06 931 TYR A C 1
ATOM 7105 O O . TYR A 1 931 ? 14.113 -50.463 -2.901 1.00 41.06 931 TYR A O 1
#

InterPro domains:
  IPR000504 RNA recognition motif domain [PF00076] (579-640)
  IPR000504 RNA recognition motif domain [PF00076] (658-719)
  IPR000504 RNA recognition motif domain [PS50102] (577-647)
  IPR000504 RNA recognition motif domain [PS50102] (656-726)
  IPR000504 RNA recognition motif domain [SM00360] (578-643)
  IPR000504 RNA recognition motif domain [SM00360] (657-722)
  IPR001555 Phosphoribosylglycinamide formyltransferase, active site [PS00373] (466-489)
  IPR001878 Zinc finger, CCHC-type [PF00098] (740-754)
  IPR001878 Zinc finger, CCHC-type [PS50158] (740-755)
  IPR001878 Zinc finger, CCHC-type [SM00343] (739-755)
  IPR002376 Formyl transferase, N-terminal [PF00551] (335-514)
  IPR004607 Phosphoribosylglycinamide formyltransferase [MF_01930] (335-520)
  IPR004607 Phosphoribosylglycinamide formyltransferase [TIGR00639] (335-521)
  IPR004607 Phosphoribosylglycinamide formyltransferase [cd08645] (335-517)
  IPR004733 Phosphoribosylformylglycinamidine cyclo-ligase [MF_00741] (1-311)
  IPR004733 Phosphoribosylformylglycinamidine cyclo-ligase [PTHR10520] (2-313)
  IPR004733 Phosphoribosylformylglycinamidine cyclo-ligase [TIGR00878] (2-297)
  IPR004733 Phosphoribosylformylglycinamidine cyclo-ligase [cd02196] (2-294)
  IPR010918 PurM-like, C-terminal domain [PF02769] (140-304)
  IPR012677 Nucleotide-binding alpha-beta plait domain superfamily [G3DSA:3.30.70.330] (576-646)

Radius of gyration: 41.13 Å; chains: 1; bounding box: 114×109×125 Å

pLDDT: mean 74.39, std 25.66, range [23.25, 98.75]

Organism: Petrolisthes cinctipes (NCBI:txid88211)